Protein 8W8J (pdb70)

Solvent-accessible surface area: 45803 Å² total; per-residue (Å²): 129,60,48,83,0,16,15,20,33,9,13,27,118,88,41,58,119,90,101,6,103,25,52,1,12,71,17,0,20,121,5,3,0,0,13,129,21,12,40,5,0,34,3,14,1,2,0,0,4,52,0,0,68,46,0,12,66,14,0,64,79,20,0,76,84,47,45,5,10,22,0,25,5,4,23,2,0,14,3,79,12,0,109,72,23,24,41,26,106,138,54,20,78,62,5,3,82,13,116,10,75,91,125,130,72,9,0,11,0,0,12,0,15,0,2,0,0,18,4,0,76,66,20,6,123,35,80,74,20,23,72,4,10,0,0,0,15,17,50,0,1,66,2,21,91,145,30,63,48,1,15,18,69,8,5,31,39,9,25,0,5,0,2,0,0,0,50,48,83,110,20,0,67,135,27,3,59,25,2,69,108,5,0,30,124,0,0,68,103,0,46,10,74,29,98,30,2,48,1,32,63,54,66,115,45,59,67,10,0,26,12,0,0,0,37,12,152,56,0,80,49,47,0,0,27,10,87,65,27,150,31,15,0,7,32,80,34,0,67,1,34,30,134,71,121,67,89,39,94,46,114,84,124,62,53,83,37,98,1,82,135,10,109,85,29,64,34,4,32,103,53,71,150,26,76,64,77,65,0,9,63,20,50,6,0,52,6,61,129,172,81,46,25,3,0,0,0,0,27,5,55,6,104,20,4,95,53,18,0,12,33,7,114,85,4,23,81,113,32,67,89,13,54,96,75,69,10,88,93,40,18,61,0,0,57,23,2,13,0,12,6,118,27,89,33,50,17,1,0,1,78,2,0,7,42,12,10,13,0,1,1,3,2,14,74,57,51,64,10,22,33,1,0,5,9,112,110,39,20,104,53,35,100,57,15,22,0,3,23,3,48,99,33,1,39,2,29,78,74,120,28,62,1,50,44,66,103,0,10,40,2,3,35,0,63,27,22,27,41,111,22,0,117,50,1,103,0,60,6,103,20,127,154,46,52,106,34,58,0,27,0,0,9,3,17,1,16,0,4,78,0,0,0,0,0,0,11,43,35,75,46,118,106,3,0,23,9,14,111,35,0,5,0,0,50,0,0,0,0,0,47,67,34,140,47,151,54,0,89,130,25,0,30,153,9,11,61,81,0,63,93,52,58,28,54,0,0,0,1,29,46,65,191,106,26,50,64,48,76,12,46,60,15,4,21,22,4,3,6,34,22,26,0,5,0,28,75,68,13,43,92,122,32,26,9,61,3,20,5,8,164,51,119,70,48,76,92,0,58,74,81,101,11,52,84,43,0,71,115,72,44,126,109,53,78,1,17,18,19,17,11,31,144,118,108,82,7,100,26,53,0,5,60,3,0,33,112,0,0,0,3,79,104,20,15,40,4,0,30,4,13,1,2,0,0,3,52,1,0,69,47,0,11,65,15,0,62,79,20,0,75,70,48,45,5,9,24,0,24,5,4,22,2,0,13,2,80,13,0,102,72,27,36,44,25,148,102,52,18,76,56,4,4,84,13,117,10,75,92,119,133,68,8,0,12,0,0,11,0,14,0,3,0,0,20,4,0,78,38,1,3,93,34,69,98,15,23,71,4,10,0,0,0,14,15,52,1,2,63,2,21,90,142,32,63,47,2,15,18,68,7,6,31,36,10,26,0,5,0,2,0,0,0,49,48,90,96,24,0,63,127,28,2,57,26,2,66,102,4,0,31,116,0,0,68,103,0,46,10,72,29,87,30,1,43,1,37,55,49,60,115,40,56,64,12,2,26,12,0,0,0,24,12,160,58,10,98,56,60,0,0,22,9,96,80,30,148,38,16,0,9,36,77,30,0,65,2,33,34,146,90,117,70,85,40,95,47,116,70,114,61,110,90,35,100,1,84,135,8,107,86,25,62,32,4,34,101,52,67,149,35,76,62,82,66,0,12,63,19,47,5,0,53,7,60,132,174,82,48,24,4,0,0,0,0,38,4,55,9,67,23,4,93,46,18,0,10,27,9,117,86,3,24,81,112,32,68,91,12,55,95,76,70,10,90,90,42,19,59,0,0,60,24,1,14,0,12,7,116,28,88,30,52,19,0,0,1,78,8,0,9,46,11,9,20,0,3,1,4,2,6,85,55,51,64,10,30,14,1,0,5,7,94,111,39,18,111,60,30,103,57,12,20,0,4,38,4,52,101,36,1,39,2,27,60,72,101,29,63,1,47,46,82,48,0,13,41,3,3,36,0,73,43,36,28,36,66,26,0,109,50,1,101,0,55,5,104,22,126,151,44,50,100,38,58,0,30,0,0,9,2,16,0,14,0,4,78,0,0,0,0,0,0,11,41,38,76,37,155,90,4,0,39,24,17,107,30,0,4,0,0,49,2,0,0,0,0,44,70,31,110,50,101,51,2,66,106,22,0,40,119,25,17,58,65,4,65,89,46,59,27,56,1,0,0,0,30,45,66,99,101,27,51,61,46,73,7,49,59,19,3,21,15,0,2,6,32,30,27,11,6,0,35,65,67,9,50,97,128,33,32,9,65,24,17,6,10,129,62,125,71,50,88,100,7,80,42,74,50,12,82,73,75,11,53,115,34,42,77,152

Secondary structure (DSSP, 8-state):
---BHHHHS----S--GGG--SHHHHHHHHTTSEEEEETTEEEE-HHHHHHHHHHHHHHHHHHHHTT-EE-B--SEEEHHHHHHHTHHHHT-TTSEEEE-TTS-EEEE-S--HHHHHHHHHHH---GGG-SEEEEEEEEEE---SS-BTGGGB-SEEEEEEEEEEESSHHHHHHHHHHHHHHHHHHHHHTT--EEEEE---SSSS---EEEEEEE-TT-SEEEEEESSSS-EEETTTPPP--S-SSPPPP-S--EEEE-TT--SHHHHHHHHT--GGGBEEEEEEEBSSTT-EEEEEEETTS-B-HHHHHHSTTB-SS--BPPHHHHHHHHSS-TTS--STT-SSEEEEEHHHHT--SEEEE-SSTTEEEEEE-BTTTB---EEE--BPP-TTPBPTTSSSBEEEEEEEEEEEEEEEETHHHHHTT-EEE-TTS-EEEPEEEEEEEEHHHHHHHHHHHSEETTEE---TTT-S-SEEEEETTTTSHHHHHHHHHHHHHHHHTT--EEE----TTS-HHHHHHHHHHHT-SEEEEE-HHHHHTTEEEEEETT-SS-EEEEGGGHHHHHHHHT-/--BHHHH-----TT--SHHHHHHHHTTSEEEEETTEEEE-HHHHHHHHHHHHHHHHHHHHTT-EE-B--SEEEHHHHHHHTHHHHT-TTSEEEE-TTS-EEEE-S--HHHHHHHHHHH---GGG-SEEEEEEEEEE---SS-BTGGGB-SEEEEEEEEEEESSHHHHHHHHHHHHHHHHHHHHHTT--EEEEE---SSSS---EEEEEEE-TT-SEEEEEESSSS-EEETTT-----S-SSPPPP-S--EEEE-TT--SHHHHHHHHT--GGGBEEEEEEEBSSTT-EEEEEEETTS-B-HHHHHHSTTB-SS--BPPHHHHHHHHSS-TTS--STT--SEEEEETTGGG--SEEEE-SSTTEEEEEE-BTTTB---EEE--BPP-TTPBPTTSSSBEEEEEEEEEEEEEEEETHHHHHHT-EEE-TTS-EEEPEEEEEEEEHHHHHHHHHHHSEETTEE---TTT-S-SEEEEESSTTSHHHHHHHHHHHHHHHHTT--EEE----TTS-HHHHHHHHHHTT-SEEEEE-HHHHHTTEEEEEETT-SS-EEEETTTHHHHHHHHT--

InterPro domains:
  IPR002314 Aminoacyl-tRNA synthetase, class II (G/ P/ S/T) [PF00587] (96-457)
  IPR002316 Proline-tRNA ligase, class IIa [PR01046] (68-86)
  IPR002316 Proline-tRNA ligase, class IIa [PR01046] (104-115)
  IPR002316 Proline-tRNA ligase, class IIa [PR01046] (134-142)
  IPR002316 Proline-tRNA ligase, class IIa [PR01046] (144-155)
  IPR004154 Anticodon-binding [PF03129] (473-567)
  IPR004500 Prolyl-tRNA synthetase, class IIa, bacterial-type [TIGR00409] (1-567)
  IPR006195 Aminoacyl-tRNA synthetase, class II [PS50862] (33-466)
  IPR007214 YbaK/aminoacyl-tRNA synthetase-associated domain [PF04073] (257-374)
  IPR023717 Prolyl-tRNA synthetase, class IIa, type 1 [MF_01569] (1-570)
  IPR023717 Prolyl-tRNA synthetase, class IIa, type 1 [NF006625] (1-565)
  IPR023717 Prolyl-tRNA synthetase, class IIa, type 1 [PIRSF001535] (1-569)
  IPR033730 Prokaryote proline-tRNA ligase core domain [cd00779] (17-456)
  IPR036621 Anticodon-binding domain superfamily [G3DSA:3.40.50.800] (466-565)
  IPR036754 YbaK/aminoacyl-tRNA synthetase-associated domain superfamily [G3DSA:3.90.960.10] (244-384)
  IPR036754 YbaK/aminoacyl-tRNA synthetase-associated domain superfamily [SSF55826] (218-388)
  IPR044140 Proline--tRNA ligase, anticodon binding domain [cd00861] (471-566)
  IPR045864 Class II Aminoacyl-tRNA synthetase/Biotinyl protein ligase (BPL) and lipoyl protein ligase (LPL) [G3DSA:3.30.930.10] (3-243)
  IPR045864 Class II Aminoacyl-tRNA synthetase/Biotinyl protein ligase (BPL) and lipoyl protein ligase (LPL) [G3DSA:3.30.930.10] (385-465)
  IPR045864 Class II Aminoacyl-tRNA synthetase/Biotinyl protein ligase (BPL) and lipoyl protein ligase (LPL) [SSF55681] (10-476)

Structure (mmCIF, N/CA/C/O backbone):
data_8W8J
#
_entry.id   8W8J
#
_cell.length_a   74.668
_cell.length_b   102.380
_cell.length_c   193.477
_cell.angle_alpha   90.000
_cell.angle_beta   90.000
_cell.angle_gamma   90.000
#
_symmetry.space_group_name_H-M   'P 21 21 21'
#
loop_
_entity.id
_entity.type
_entity.pdbx_description
1 polymer 'Proline--tRNA ligase'
2 non-polymer (2~{S})-~{N}-[3-(4-azanyl-5-fluoranyl-quinazolin-7-yl)phenyl]sulfonylpyrrolidine-2-carboxamide
3 non-polymer 1,2-ETHANEDIOL
4 water water
#
loop_
_atom_site.group_PDB
_atom_site.id
_atom_site.type_symbol
_atom_site.label_atom_id
_atom_site.label_alt_id
_atom_site.label_comp_id
_atom_site.label_asym_id
_atom_site.label_entity_id
_atom_site.label_seq_id
_atom_site.pdbx_PDB_ins_code
_atom_site.Cartn_x
_atom_site.Cartn_y
_atom_site.Cartn_z
_atom_site.occupancy
_atom_site.B_iso_or_equiv
_atom_site.auth_seq_id
_atom_site.auth_comp_id
_atom_site.auth_asym_id
_atom_site.auth_atom_id
_atom_site.pdbx_PDB_model_num
ATOM 1 N N . HIS A 1 7 ? -14.667 -24.454 -7.118 1.000 47.740 -1 HIS A N 1
ATOM 2 C CA . HIS A 1 7 ? -15.084 -23.254 -7.895 1.000 47.122 -1 HIS A CA 1
ATOM 3 C C . HIS A 1 7 ? -13.905 -22.284 -8.022 1.000 41.025 -1 HIS A C 1
ATOM 4 O O . HIS A 1 7 ? -13.903 -21.223 -7.405 1.000 48.089 -1 HIS A O 1
ATOM 6 N N . HIS A 1 8 ? -12.897 -22.643 -8.823 1.000 34.406 0 HIS A N 1
ATOM 7 C CA . HIS A 1 8 ? -11.816 -21.714 -9.116 1.000 29.211 0 HIS A CA 1
ATOM 8 C C . HIS A 1 8 ? -11.997 -21.128 -10.512 1.000 27.022 0 HIS A C 1
ATOM 9 O O . HIS A 1 8 ? -12.353 -21.833 -11.446 1.000 27.277 0 HIS A O 1
ATOM 16 N N . MET A 1 9 ? -11.663 -19.850 -10.652 1.000 23.808 1 MET A N 1
ATOM 17 C CA . MET A 1 9 ? -11.529 -19.249 -11.965 1.000 24.390 1 MET A CA 1
ATOM 18 C C . MET A 1 9 ? -10.155 -19.601 -12.524 1.000 23.134 1 MET A C 1
ATOM 19 O O . MET A 1 9 ? -9.136 -19.280 -11.912 1.000 23.413 1 MET A O 1
ATOM 24 N N . ARG A 1 10 ? -10.156 -20.330 -13.644 1.000 23.039 2 ARG A N 1
ATOM 25 C CA . ARG A 1 10 ? -8.978 -21.017 -14.155 1.000 25.062 2 ARG A CA 1
ATOM 26 C C . ARG A 1 10 ? -8.632 -20.546 -15.567 1.000 24.623 2 ARG A C 1
ATOM 27 O O . ARG A 1 10 ? -9.517 -20.358 -16.396 1.000 23.530 2 ARG A O 1
ATOM 35 N N . THR A 1 11 ? -7.328 -20.439 -15.845 1.000 22.504 3 THR A N 1
ATOM 36 C CA . THR A 1 11 ? -6.845 -20.032 -17.155 1.000 22.859 3 THR A CA 1
ATOM 37 C C . THR A 1 11 ? -7.250 -21.026 -18.238 1.000 23.110 3 THR A C 1
ATOM 38 O O . THR A 1 11 ? -7.449 -20.618 -19.378 1.000 23.404 3 THR A O 1
ATOM 42 N N . SER A 1 12 ? -7.366 -22.317 -17.908 1.000 23.354 4 SER A N 1
ATOM 43 C CA . SER A 1 12 ? -7.717 -23.311 -18.919 1.000 24.562 4 SER A CA 1
ATOM 44 C C . SER A 1 12 ? -9.104 -23.013 -19.502 1.000 25.429 4 SER A C 1
ATOM 45 O O . SER A 1 12 ? -9.390 -23.398 -20.634 1.000 26.715 4 SER A O 1
ATOM 48 N N . GLN A 1 13 ? -9.944 -22.329 -18.714 1.000 23.318 5 GLN A N 1
ATOM 49 C CA . GLN A 1 13 ? -11.303 -21.953 -19.085 1.000 22.333 5 GLN A CA 1
ATOM 50 C C . GLN A 1 13 ? -11.350 -20.542 -19.669 1.000 24.412 5 GLN A C 1
ATOM 51 O O . GLN A 1 13 ? -11.995 -20.330 -20.700 1.000 24.482 5 GLN A O 1
ATOM 57 N N . TYR A 1 14 ? -10.653 -19.591 -19.027 1.000 21.446 6 TYR A N 1
ATOM 58 C CA . TYR A 1 14 ? -10.759 -18.181 -19.373 1.000 22.114 6 TYR A CA 1
ATOM 59 C C . TYR A 1 14 ? -9.885 -17.792 -20.570 1.000 23.271 6 TYR A C 1
ATOM 60 O O . TYR A 1 14 ? -10.225 -16.835 -21.256 1.000 22.011 6 TYR A O 1
ATOM 69 N N . LEU A 1 15 ? -8.725 -18.443 -20.764 1.000 22.633 7 LEU A N 1
ATOM 70 C CA . LEU A 1 15 ? -7.795 -18.073 -21.821 1.000 26.631 7 LEU A CA 1
ATOM 71 C C . LEU A 1 15 ? -8.028 -19.017 -23.001 1.000 29.497 7 LEU A C 1
ATOM 72 O O . LEU A 1 15 ? -7.365 -20.037 -23.143 1.000 40.181 7 LEU A O 1
ATOM 77 N N . LEU A 1 16 ? -8.993 -18.656 -23.818 1.000 29.571 8 LEU A N 1
ATOM 78 C CA . LEU A 1 16 ? -9.407 -19.412 -24.989 1.000 31.322 8 LEU A CA 1
ATOM 79 C C . LEU A 1 16 ? -8.412 -19.184 -26.125 1.000 34.256 8 LEU A C 1
ATOM 80 O O . LEU A 1 16 ? -7.544 -18.317 -26.020 1.000 41.219 8 LEU A O 1
ATOM 85 N N . SER A 1 17 ? -8.598 -19.922 -27.226 1.000 31.650 9 SER A N 1
ATOM 86 C CA . SER A 1 17 ? -7.788 -19.759 -28.417 1.000 34.656 9 SER A CA 1
ATOM 87 C C . SER A 1 17 ? -8.139 -18.437 -29.100 1.000 39.522 9 SER A C 1
ATOM 88 O O . SER A 1 17 ? -9.319 -18.093 -29.218 1.000 40.893 9 SER A O 1
ATOM 91 N N . THR A 1 18 ? -7.087 -17.722 -29.529 1.000 42.247 10 THR A N 1
ATOM 92 C CA . THR A 1 18 ? -7.196 -16.440 -30.211 1.000 45.506 10 THR A CA 1
ATOM 93 C C . THR A 1 18 ? -6.746 -16.598 -31.671 1.000 49.204 10 THR A C 1
ATOM 94 O O . THR A 1 18 ? -6.291 -15.628 -32.286 1.000 51.153 10 THR A O 1
ATOM 98 N N . LEU A 1 19 ? -6.873 -17.819 -32.217 1.000 42.447 11 LEU A N 1
ATOM 99 C CA . LEU A 1 19 ? -6.460 -18.110 -33.588 1.000 46.675 11 LEU A CA 1
ATOM 100 C C . LEU A 1 19 ? -7.619 -17.921 -34.578 1.000 45.057 11 LEU A C 1
ATOM 101 O O . LEU A 1 19 ? -8.773 -17.722 -34.190 1.000 40.570 11 LEU A O 1
ATOM 106 N N . LYS A 1 20 ? -7.280 -17.957 -35.877 1.000 44.242 12 LYS A N 1
ATOM 107 C CA . LYS A 1 20 ? -8.188 -17.597 -36.960 1.000 45.838 12 LYS A CA 1
ATOM 108 C C . LYS A 1 20 ? -8.558 -16.116 -36.835 1.000 49.072 12 LYS A C 1
ATOM 109 O O . LYS A 1 20 ? -9.675 -15.708 -37.173 1.000 50.107 12 LYS A O 1
ATOM 111 N N . GLU A 1 21 ? -7.610 -15.323 -36.313 1.000 45.461 13 GLU A N 1
ATOM 112 C CA . GLU A 1 21 ? -7.718 -13.872 -36.265 1.000 42.501 13 GLU A CA 1
ATOM 113 C C . GLU A 1 21 ? -6.621 -13.319 -37.173 1.000 44.305 13 GLU A C 1
ATOM 114 O O . GLU A 1 21 ? -5.439 -13.448 -36.859 1.000 48.637 13 GLU A O 1
ATOM 120 N N . THR A 1 22 ? -7.016 -12.751 -38.324 1.000 44.816 14 THR A N 1
ATOM 121 C CA . THR A 1 22 ? -6.068 -12.197 -39.283 1.000 42.265 14 THR A CA 1
ATOM 122 C C . THR A 1 22 ? -5.520 -10.871 -38.739 1.000 39.834 14 THR A C 1
ATOM 123 O O . THR A 1 22 ? -6.269 -9.924 -38.486 1.000 39.418 14 THR A O 1
ATOM 125 N N . PRO A 1 23 ? -4.202 -10.765 -38.480 1.000 38.256 15 PRO A N 1
ATOM 126 C CA . PRO A 1 23 ? -3.637 -9.565 -37.864 1.000 42.220 15 PRO A CA 1
ATOM 127 C C . PRO A 1 23 ? -3.749 -8.279 -38.669 1.000 41.436 15 PRO A C 1
ATOM 128 O O . PRO A 1 23 ? -3.744 -7.216 -38.062 1.000 40.449 15 PRO A O 1
ATOM 132 N N . ALA A 1 24 ? -3.861 -8.401 -40.004 1.000 41.234 16 ALA A N 1
ATOM 133 C CA . ALA A 1 24 ? -4.201 -7.284 -40.885 1.000 42.700 16 ALA A CA 1
ATOM 134 C C . ALA A 1 24 ? -5.531 -6.636 -40.490 1.000 42.075 16 ALA A C 1
ATOM 135 O O . ALA A 1 24 ? -5.758 -5.458 -40.805 1.000 32.732 16 ALA A O 1
ATOM 137 N N . ASP A 1 25 ? -6.389 -7.406 -39.792 1.000 40.404 17 ASP A N 1
ATOM 138 C CA . ASP A 1 25 ? -7.750 -6.963 -39.505 1.000 44.709 17 ASP A CA 1
ATOM 139 C C . ASP A 1 25 ? -7.794 -5.989 -38.325 1.000 40.522 17 ASP A C 1
ATOM 140 O O . ASP A 1 25 ? -8.736 -5.200 -38.241 1.000 46.143 17 ASP A O 1
ATOM 145 N N . ALA A 1 26 ? -6.795 -6.030 -37.425 1.000 39.004 18 ALA A N 1
ATOM 146 C CA . ALA A 1 26 ? -6.744 -5.103 -36.296 1.000 33.761 18 ALA A CA 1
ATOM 147 C C . ALA A 1 26 ? -5.581 -4.123 -36.455 1.000 34.671 18 ALA A C 1
ATOM 148 O O . ALA A 1 26 ? -4.428 -4.557 -36.499 1.000 35.908 18 ALA A O 1
ATOM 150 N N . VAL A 1 27 ? -5.877 -2.811 -36.481 1.000 29.960 19 VAL A N 1
ATOM 151 C CA . VAL A 1 27 ? -4.867 -1.803 -36.760 1.000 31.610 19 VAL A CA 1
ATOM 152 C C . VAL A 1 27 ? -4.705 -0.781 -35.629 1.000 30.594 19 VAL A C 1
ATOM 153 O O . VAL A 1 27 ? -3.720 -0.051 -35.642 1.000 33.791 19 VAL A O 1
ATOM 157 N N . VAL A 1 28 ? -5.648 -0.668 -34.679 1.000 27.548 20 VAL A N 1
ATOM 158 C CA . VAL A 1 28 ? -5.426 0.175 -33.506 1.000 24.926 20 VAL A CA 1
ATOM 159 C C . VAL A 1 28 ? -5.114 -0.729 -32.307 1.000 22.478 20 VAL A C 1
ATOM 160 O O . VAL A 1 28 ? -5.501 -1.890 -32.283 1.000 21.526 20 VAL A O 1
ATOM 164 N N . ILE A 1 29 ? -4.387 -0.197 -31.319 1.000 23.880 21 ILE A N 1
ATOM 165 C CA . ILE A 1 29 ? -3.782 -1.033 -30.290 1.000 23.094 21 ILE A CA 1
ATOM 166 C C . ILE A 1 29 ? -4.861 -1.679 -29.417 1.000 20.350 21 ILE A C 1
ATOM 167 O O . ILE A 1 29 ? -4.693 -2.824 -29.004 1.000 20.977 21 ILE A O 1
ATOM 172 N N . SER A 1 30 ? -5.952 -0.955 -29.122 1.000 20.649 22 SER A N 1
ATOM 173 C CA . SER A 1 30 ? -7.006 -1.496 -28.273 1.000 20.684 22 SER A CA 1
ATOM 174 C C . SER A 1 30 ? -7.643 -2.700 -28.942 1.000 21.166 22 SER A C 1
ATOM 175 O O . SER A 1 30 ? -7.955 -3.675 -28.275 1.000 18.978 22 SER A O 1
ATOM 178 N N . HIS A 1 31 ? -7.812 -2.637 -30.272 1.000 21.244 23 HIS A N 1
ATOM 179 C CA . HIS A 1 31 ? -8.409 -3.738 -31.016 1.000 21.605 23 HIS A CA 1
ATOM 180 C C . HIS A 1 31 ? -7.477 -4.944 -30.984 1.000 21.435 23 HIS A C 1
ATOM 181 O O . HIS A 1 31 ? -7.884 -6.059 -30.659 1.000 20.871 23 HIS A O 1
ATOM 188 N N . GLN A 1 32 ? -6.201 -4.703 -31.301 1.000 21.843 24 GLN A N 1
ATOM 189 C CA . GLN A 1 32 ? -5.196 -5.757 -31.276 1.000 22.022 24 GLN A CA 1
ATOM 190 C C . GLN A 1 32 ? -5.156 -6.445 -29.911 1.000 19.176 24 GLN A C 1
ATOM 191 O O . GLN A 1 32 ? -5.166 -7.673 -29.831 1.000 20.004 24 GLN A O 1
ATOM 197 N N . LEU A 1 33 ? -5.127 -5.655 -28.837 1.000 20.160 25 LEU A N 1
ATOM 198 C CA . LEU A 1 33 ? -4.958 -6.218 -27.501 1.000 20.256 25 LEU A CA 1
ATOM 199 C C . LEU A 1 33 ? -6.239 -6.860 -26.976 1.000 19.752 25 LEU A C 1
ATOM 200 O O . LEU A 1 33 ? -6.158 -7.876 -26.279 1.000 21.360 25 LEU A O 1
ATOM 205 N N . LEU A 1 34 ? -7.417 -6.301 -27.296 1.000 20.762 26 LEU A N 1
ATOM 206 C CA . LEU A 1 34 ? -8.664 -6.944 -26.902 1.000 20.255 26 LEU A CA 1
ATOM 207 C C . LEU A 1 34 ? -8.786 -8.316 -27.572 1.000 19.048 26 LEU A C 1
ATOM 208 O O . LEU A 1 34 ? -9.315 -9.256 -26.975 1.000 19.939 26 LEU A O 1
ATOM 213 N N . LEU A 1 35 ? -8.300 -8.457 -28.815 1.000 20.228 27 LEU A N 1
ATOM 214 C CA . LEU A 1 35 ? -8.300 -9.770 -29.451 1.000 20.413 27 LEU A CA 1
ATOM 215 C C . LEU A 1 35 ? -7.267 -10.692 -28.789 1.000 21.134 27 LEU A C 1
ATOM 216 O O . LEU A 1 35 ? -7.580 -11.805 -28.377 1.000 23.047 27 LEU A O 1
ATOM 221 N N A ARG A 1 36 ? -6.035 -10.208 -28.674 0.500 21.616 28 ARG A N 1
ATOM 222 N N B ARG A 1 36 ? -6.021 -10.214 -28.697 0.500 22.781 28 ARG A N 1
ATOM 223 C CA A ARG A 1 36 ? -4.937 -11.052 -28.238 0.500 22.178 28 ARG A CA 1
ATOM 224 C CA B ARG A 1 36 ? -4.896 -11.013 -28.223 0.500 24.257 28 ARG A CA 1
ATOM 225 C C A ARG A 1 36 ? -5.112 -11.476 -26.777 0.500 22.058 28 ARG A C 1
ATOM 226 C C B ARG A 1 36 ? -5.112 -11.472 -26.779 0.500 23.149 28 ARG A C 1
ATOM 227 O O A ARG A 1 36 ? -4.673 -12.558 -26.384 0.500 22.625 28 ARG A O 1
ATOM 228 O O B ARG A 1 36 ? -4.699 -12.569 -26.401 0.500 23.671 28 ARG A O 1
ATOM 243 N N . ALA A 1 37 ? -5.755 -10.625 -25.973 1.000 21.862 29 ALA A N 1
ATOM 244 C CA . ALA A 1 37 ? -5.989 -10.915 -24.568 1.000 22.705 29 ALA A CA 1
ATOM 245 C C . ALA A 1 37 ? -7.235 -11.779 -24.343 1.000 23.241 29 ALA A C 1
ATOM 246 O O . ALA A 1 37 ? -7.600 -12.040 -23.204 1.000 22.801 29 ALA A O 1
ATOM 248 N N . GLY A 1 38 ? -7.913 -12.218 -25.407 1.000 22.049 30 GLY A N 1
ATOM 249 C CA . GLY A 1 38 ? -9.067 -13.089 -25.258 1.000 21.113 30 GLY A CA 1
ATOM 250 C C . GLY A 1 38 ? -10.278 -12.377 -24.657 1.000 20.258 30 GLY A C 1
ATOM 251 O O . GLY A 1 38 ? -11.026 -12.976 -23.888 1.000 21.522 30 GLY A O 1
ATOM 252 N N . MET A 1 39 ? -10.475 -11.104 -25.016 1.000 20.115 31 MET A N 1
ATOM 253 C CA . MET A 1 39 ? -11.554 -10.328 -24.426 1.000 20.497 31 MET A CA 1
ATOM 254 C C . MET A 1 39 ? -12.761 -10.169 -25.356 1.000 19.634 31 MET A C 1
ATOM 255 O O . MET A 1 39 ? -13.877 -10.084 -24.845 1.000 17.992 31 MET A O 1
ATOM 260 N N . ILE A 1 40 ? -12.540 -10.101 -26.682 1.000 19.113 32 ILE A N 1
ATOM 261 C CA . ILE A 1 40 ? -13.616 -9.996 -27.659 1.000 19.045 32 ILE A CA 1
ATOM 262 C C . ILE A 1 40 ? -13.330 -10.952 -28.816 1.000 20.057 32 ILE A C 1
ATOM 263 O O . ILE A 1 40 ? -12.181 -11.310 -29.055 1.000 19.555 32 ILE A O 1
ATOM 268 N N . ARG A 1 41 ? -14.375 -11.305 -29.565 1.000 19.973 33 ARG A N 1
ATOM 269 C CA . ARG A 1 41 ? -14.239 -12.081 -30.796 1.000 21.564 33 ARG A CA 1
ATOM 270 C C . ARG A 1 41 ? -15.265 -11.555 -31.806 1.000 21.822 33 ARG A C 1
ATOM 271 O O . ARG A 1 41 ? -16.431 -11.347 -31.463 1.000 18.925 33 ARG A O 1
ATOM 279 N N . ARG A 1 42 ? -14.819 -11.370 -33.052 1.000 21.211 34 ARG A N 1
ATOM 280 C CA . ARG A 1 42 ? -15.675 -10.856 -34.111 1.000 22.437 34 ARG A CA 1
ATOM 281 C C . ARG A 1 42 ? -16.705 -11.911 -34.504 1.000 22.153 34 ARG A C 1
ATOM 282 O O . ARG A 1 42 ? -16.377 -13.088 -34.626 1.000 21.503 34 ARG A O 1
ATOM 290 N N . LEU A 1 43 ? -17.960 -11.480 -34.666 1.000 19.179 35 LEU A N 1
ATOM 291 C CA . LEU A 1 43 ? -18.988 -12.295 -35.302 1.000 18.705 35 LEU A CA 1
ATOM 292 C C . LEU A 1 43 ? -19.13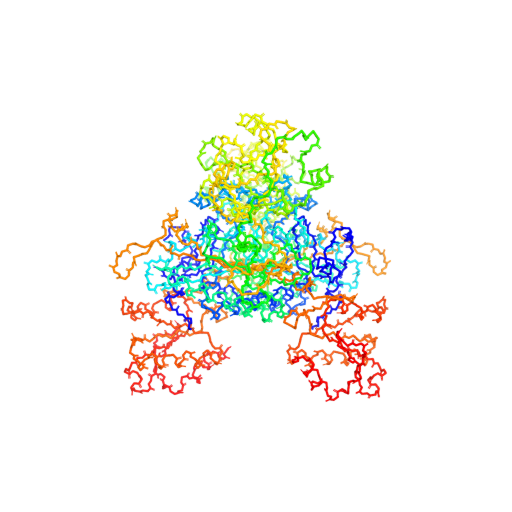5 -11.897 -36.775 1.000 20.887 35 LEU A C 1
ATOM 293 O O . LEU A 1 43 ? -19.165 -12.747 -37.678 1.000 19.802 35 LEU A O 1
ATOM 298 N N . ALA A 1 44 ? -19.194 -10.586 -37.001 1.000 20.235 36 ALA A N 1
ATOM 299 C CA . ALA A 1 44 ? -19.312 -10.026 -38.340 1.000 21.831 36 ALA A CA 1
ATOM 300 C C . ALA A 1 44 ? -18.941 -8.549 -38.261 1.000 20.833 36 ALA A C 1
ATOM 301 O O . ALA A 1 44 ? -18.542 -8.067 -37.200 1.000 20.124 36 ALA A O 1
ATOM 303 N N . SER A 1 45 ? -19.060 -7.829 -39.386 1.000 20.473 37 SER A N 1
ATOM 304 C CA . SER A 1 45 ? -18.660 -6.437 -39.440 1.000 21.421 37 SER A CA 1
ATOM 305 C C . SER A 1 45 ? -19.315 -5.624 -38.318 1.000 19.049 37 SER A C 1
ATOM 306 O O . SER A 1 45 ? -20.539 -5.508 -38.248 1.000 18.968 37 SER A O 1
ATOM 309 N N . GLY A 1 46 ? -18.496 -5.136 -37.389 1.000 18.691 38 GLY A N 1
ATOM 310 C CA . GLY A 1 46 ? -18.957 -4.271 -36.313 1.000 18.493 38 GLY A CA 1
ATOM 311 C C . GLY A 1 46 ? -19.746 -4.995 -35.221 1.000 18.099 38 GLY A C 1
ATOM 312 O O . GLY A 1 46 ? -20.430 -4.349 -34.417 1.000 17.088 38 GLY A O 1
ATOM 313 N N . LEU A 1 47 ? -19.706 -6.335 -35.229 1.000 18.755 39 LEU A N 1
ATOM 314 C CA . LEU A 1 47 ? -20.431 -7.134 -34.249 1.000 18.068 39 LEU A CA 1
ATOM 315 C C . LEU A 1 47 ? -19.443 -8.037 -33.512 1.000 17.360 39 LEU A C 1
ATOM 316 O O . LEU A 1 47 ? -18.807 -8.893 -34.121 1.000 16.905 39 LEU A O 1
ATOM 321 N N . TYR A 1 48 ? -19.324 -7.835 -32.195 1.000 16.748 40 TYR A N 1
ATOM 322 C CA . TYR A 1 48 ? -18.337 -8.546 -31.399 1.000 17.618 40 TYR A CA 1
ATOM 323 C C . TYR A 1 48 ? -19.003 -9.189 -30.192 1.000 16.466 40 TYR A C 1
ATOM 324 O O . TYR A 1 48 ? -19.843 -8.569 -29.555 1.000 17.553 40 TYR A O 1
ATOM 333 N N . THR A 1 49 ? -18.567 -10.411 -29.888 1.000 16.368 41 THR A N 1
ATOM 334 C CA . THR A 1 49 ? -18.856 -11.074 -28.633 1.000 16.239 41 THR A CA 1
ATOM 335 C C . THR A 1 49 ? -17.858 -10.641 -27.559 1.000 17.048 41 THR A C 1
ATOM 336 O O . THR A 1 49 ? -16.654 -10.584 -27.803 1.000 17.876 41 THR A O 1
ATOM 340 N N . TRP A 1 50 ? -18.381 -10.379 -26.359 1.000 16.728 42 TRP A N 1
ATOM 341 C CA . TRP A 1 50 ? -17.589 -10.245 -25.153 1.000 17.148 42 TRP A CA 1
ATOM 342 C C . TRP A 1 50 ? -17.283 -11.647 -24.638 1.000 16.556 42 TRP A C 1
ATOM 343 O O . TRP A 1 50 ? -18.185 -12.364 -24.222 1.000 18.844 42 TRP A O 1
ATOM 354 N N . LEU A 1 51 ? -16.018 -12.028 -24.715 1.000 17.241 43 LEU A N 1
ATOM 355 C CA . LEU A 1 51 ? -15.541 -13.276 -24.143 1.000 17.911 43 LEU A CA 1
ATOM 356 C C . LEU A 1 51 ? -15.488 -13.141 -22.622 1.000 17.469 43 LEU A C 1
ATOM 357 O O . LEU A 1 51 ? -15.594 -12.038 -22.080 1.000 17.380 43 LEU A O 1
ATOM 362 N N . PRO A 1 52 ? -15.365 -14.251 -21.867 1.000 17.716 44 PRO A N 1
ATOM 363 C CA . PRO A 1 52 ? -15.471 -14.183 -20.410 1.000 18.590 44 PRO A CA 1
ATOM 364 C C . PRO A 1 52 ? -14.594 -13.119 -19.745 1.000 18.531 44 PRO A C 1
ATOM 365 O O . PRO A 1 52 ? -15.047 -12.407 -18.858 1.000 19.197 44 PRO A O 1
ATOM 369 N N . MET A 1 53 ? -13.339 -12.998 -20.187 1.000 19.321 45 MET A N 1
ATOM 370 C CA . MET A 1 53 ? -12.418 -12.030 -19.610 1.000 21.113 45 MET A CA 1
ATOM 371 C C . MET A 1 53 ? -12.866 -10.600 -19.906 1.000 20.710 45 MET A C 1
ATOM 372 O O . MET A 1 53 ? -12.784 -9.719 -19.058 1.000 21.242 45 MET A O 1
ATOM 377 N N . GLY A 1 54 ? -13.316 -10.345 -21.136 1.000 19.842 46 GLY A N 1
ATOM 378 C CA . GLY A 1 54 ? -13.712 -9.003 -21.519 1.000 18.563 46 GLY A CA 1
ATOM 379 C C . GLY A 1 54 ? -14.995 -8.563 -20.824 1.000 17.983 46 GLY A C 1
ATOM 380 O O . GLY A 1 54 ? -15.148 -7.395 -20.450 1.000 17.032 46 GLY A O 1
ATOM 381 N N . LEU A 1 55 ? -15.919 -9.506 -20.637 1.000 18.815 47 LEU A N 1
ATOM 382 C CA . LEU A 1 55 ? -17.189 -9.166 -20.016 1.000 20.192 47 LEU A CA 1
ATOM 383 C C . LEU A 1 55 ? -16.961 -8.675 -18.587 1.000 19.535 47 LEU A C 1
ATOM 384 O O . LEU A 1 55 ? -17.616 -7.743 -18.127 1.000 19.709 47 LEU A O 1
ATOM 389 N N . ARG A 1 56 ? -16.003 -9.297 -17.888 1.000 19.308 48 ARG A N 1
ATOM 390 C CA . ARG A 1 56 ? -15.633 -8.860 -16.551 1.000 19.518 48 ARG A CA 1
ATOM 391 C C . ARG A 1 56 ? -15.306 -7.370 -16.526 1.000 20.427 48 ARG A C 1
ATOM 392 O O . ARG A 1 56 ? -15.762 -6.681 -15.607 1.000 21.480 48 ARG A O 1
ATOM 400 N N . VAL A 1 57 ? -14.582 -6.870 -17.550 1.000 18.843 49 VAL A N 1
ATOM 401 C CA . VAL A 1 57 ? -14.194 -5.468 -17.615 1.000 19.064 49 VAL A CA 1
ATOM 402 C C . VAL A 1 57 ? -15.420 -4.603 -17.914 1.000 19.816 49 VAL A C 1
ATOM 403 O O . VAL A 1 57 ? -15.633 -3.599 -17.240 1.000 19.932 49 VAL A O 1
ATOM 407 N N . LEU A 1 58 ? -16.237 -5.010 -18.899 1.000 19.434 50 LEU A N 1
ATOM 408 C CA . LEU A 1 58 ? -17.448 -4.279 -19.246 1.000 18.781 50 LEU A CA 1
ATOM 409 C C . LEU A 1 58 ? -18.335 -4.071 -18.015 1.000 19.167 50 LEU A C 1
ATOM 410 O O . LEU A 1 58 ? -18.822 -2.961 -17.789 1.000 19.320 50 LEU A O 1
ATOM 415 N N . ARG A 1 59 ? -18.544 -5.125 -17.208 1.000 18.631 51 ARG A N 1
ATOM 416 C CA . ARG A 1 59 ? -19.409 -5.030 -16.039 1.000 21.040 51 ARG A CA 1
ATOM 417 C C . ARG A 1 59 ? -18.873 -4.040 -15.001 1.000 20.286 51 ARG A C 1
ATOM 418 O O . ARG A 1 59 ? -19.659 -3.412 -14.296 1.000 20.799 51 ARG A O 1
ATOM 426 N N . LYS A 1 60 ? -17.551 -3.880 -14.905 1.000 21.886 52 LYS A N 1
ATOM 427 C CA . LYS A 1 60 ? -16.976 -2.934 -13.955 1.000 22.615 52 LYS A CA 1
ATOM 428 C C . LYS A 1 60 ? -17.263 -1.499 -14.385 1.000 21.731 52 LYS A C 1
ATOM 429 O O . LYS A 1 60 ? -17.559 -0.653 -13.538 1.000 20.449 52 LYS A O 1
ATOM 435 N N . VAL A 1 61 ? -17.223 -1.245 -15.702 1.000 19.756 53 VAL A N 1
ATOM 436 C CA . VAL A 1 61 ? -17.593 0.050 -16.249 1.000 20.218 53 VAL A CA 1
ATOM 437 C C . VAL A 1 61 ? -19.066 0.310 -15.954 1.000 20.572 53 VAL A C 1
ATOM 438 O O . VAL A 1 61 ? -19.417 1.379 -15.430 1.000 20.008 53 VAL A O 1
ATOM 442 N N . GLU A 1 62 ? -19.922 -0.678 -16.264 1.000 19.153 54 GLU A N 1
ATOM 443 C CA . GLU A 1 62 ? -21.359 -0.514 -16.082 1.000 20.452 54 GLU A CA 1
ATOM 444 C C . GLU A 1 62 ? -21.679 -0.213 -14.614 1.000 20.123 54 GLU A C 1
ATOM 445 O O . GLU A 1 62 ? -22.549 0.613 -14.318 1.000 20.995 54 GLU A O 1
ATOM 451 N N . THR A 1 63 ? -21.000 -0.900 -13.686 1.000 20.504 55 THR A N 1
ATOM 452 C CA . THR A 1 63 ? -21.309 -0.731 -12.272 1.000 22.156 55 THR A CA 1
ATOM 453 C C . THR A 1 63 ? -21.045 0.707 -11.816 1.000 22.285 55 THR A C 1
ATOM 454 O O . THR A 1 63 ? -21.871 1.313 -11.137 1.000 22.442 55 THR A O 1
ATOM 458 N N . ILE A 1 64 ? -19.879 1.234 -12.189 1.000 21.622 56 ILE A N 1
ATOM 459 C CA . ILE A 1 64 ? -19.491 2.588 -11.837 1.000 22.119 56 ILE A CA 1
ATOM 460 C C . ILE A 1 64 ? -20.456 3.587 -12.474 1.000 20.364 56 ILE A C 1
ATOM 461 O O . ILE A 1 64 ? -20.914 4.511 -11.809 1.000 19.502 56 ILE A O 1
ATOM 466 N N . VAL A 1 65 ? -20.827 3.376 -13.745 1.000 19.792 57 VAL A N 1
ATOM 467 C CA . VAL A 1 65 ? -21.767 4.266 -14.402 1.000 19.745 57 VAL A CA 1
ATOM 468 C C . VAL A 1 65 ? -23.109 4.262 -13.672 1.000 19.504 57 VAL A C 1
ATOM 469 O O . VAL A 1 65 ? -23.681 5.327 -13.426 1.000 19.672 57 VAL A O 1
ATOM 473 N N . ARG A 1 66 ? -23.613 3.074 -13.323 1.000 19.888 58 ARG A N 1
ATOM 474 C CA . ARG A 1 66 ? -24.907 2.948 -12.654 1.000 21.455 58 ARG A CA 1
ATOM 475 C C . ARG A 1 66 ? -24.852 3.633 -11.284 1.000 20.729 58 ARG A C 1
ATOM 476 O O . ARG A 1 66 ? -25.768 4.360 -10.906 1.000 21.362 58 ARG A O 1
ATOM 484 N N . GLU A 1 67 ? -23.757 3.416 -10.554 1.000 21.533 59 GLU A N 1
ATOM 485 C CA . GLU A 1 67 ? -23.618 4.000 -9.228 1.000 23.112 59 GLU A CA 1
ATOM 486 C C . GLU A 1 67 ? -23.717 5.521 -9.303 1.000 22.112 59 GLU A C 1
ATOM 487 O O . GLU A 1 67 ? -24.387 6.140 -8.479 1.000 21.515 59 GLU A O 1
ATOM 493 N N . GLU A 1 68 ? -23.041 6.132 -10.282 1.000 21.306 60 GLU A N 1
ATOM 494 C CA . GLU A 1 68 ? -22.976 7.583 -10.342 1.000 21.067 60 GLU A CA 1
ATOM 495 C C . GLU A 1 68 ? -24.253 8.170 -10.940 1.000 21.801 60 GLU A C 1
ATOM 496 O O . GLU A 1 68 ? -24.641 9.268 -10.564 1.000 22.426 60 GLU A O 1
ATOM 502 N N . MET A 1 69 ? -24.922 7.448 -11.844 1.000 20.202 61 MET A N 1
ATOM 503 C CA . MET A 1 69 ? -26.211 7.897 -12.341 1.000 21.969 61 MET A CA 1
ATOM 504 C C . MET A 1 69 ? -27.242 7.879 -11.212 1.000 22.116 61 MET A C 1
ATOM 505 O O . MET A 1 69 ? -28.016 8.825 -11.060 1.000 24.207 61 MET A O 1
ATOM 510 N N . ASN A 1 70 ? -27.196 6.834 -10.382 1.000 21.756 62 ASN A N 1
ATOM 511 C CA . ASN A 1 70 ? -28.115 6.698 -9.264 1.000 23.496 62 ASN A CA 1
ATOM 512 C C . ASN A 1 70 ? -27.868 7.813 -8.248 1.000 23.965 62 ASN A C 1
ATOM 513 O O . ASN A 1 70 ? -28.829 8.435 -7.782 1.000 24.474 62 ASN A O 1
ATOM 518 N N . ALA A 1 71 ? -26.592 8.104 -7.963 1.000 23.989 63 ALA A N 1
ATOM 519 C CA . ALA A 1 71 ? -26.239 9.133 -6.987 1.000 24.724 63 ALA A CA 1
ATOM 520 C C . ALA A 1 71 ? -26.702 10.518 -7.454 1.000 26.330 63 ALA A C 1
ATOM 521 O O . ALA A 1 71 ? -26.981 11.389 -6.626 1.000 25.183 63 ALA A O 1
ATOM 523 N N . ALA A 1 72 ? -26.817 10.721 -8.776 1.000 23.826 64 ALA A N 1
ATOM 524 C CA . ALA A 1 72 ? -27.263 11.990 -9.334 1.000 25.215 64 ALA A CA 1
ATOM 525 C C . ALA A 1 72 ? -28.785 12.063 -9.437 1.000 25.925 64 ALA A C 1
ATOM 526 O O . ALA A 1 72 ? -29.313 13.035 -9.966 1.000 27.661 64 ALA A O 1
ATOM 528 N N . GLY A 1 73 ? -29.489 11.043 -8.938 1.000 25.110 65 GLY A N 1
ATOM 529 C CA . GLY A 1 73 ? -30.942 11.085 -8.851 1.000 25.663 65 GLY A CA 1
ATOM 530 C C . GLY A 1 73 ? -31.654 10.559 -10.097 1.000 26.213 65 GLY A C 1
ATOM 531 O O . GLY A 1 73 ? -32.871 10.686 -10.192 1.000 27.308 65 GLY A O 1
ATOM 532 N N . ALA A 1 74 ? -30.923 9.927 -11.032 1.000 24.542 66 ALA A N 1
ATOM 533 C CA . ALA A 1 74 ? -31.559 9.378 -12.222 1.000 23.679 66 ALA A CA 1
ATOM 534 C C . ALA A 1 74 ? -32.173 8.009 -11.908 1.000 23.560 66 ALA A C 1
ATOM 535 O O . ALA A 1 74 ? -31.689 7.307 -11.025 1.000 24.103 66 ALA A O 1
ATOM 537 N N . LEU A 1 75 ? -33.240 7.661 -12.643 1.000 22.832 67 LEU A N 1
ATOM 538 C CA . LEU A 1 75 ? -34.012 6.443 -12.439 1.000 23.731 67 LEU A CA 1
ATOM 539 C C . LEU A 1 75 ? -33.770 5.475 -13.590 1.000 21.119 67 LEU A C 1
ATOM 540 O O . LEU A 1 75 ? -34.088 5.783 -14.735 1.000 22.197 67 LEU A O 1
ATOM 545 N N . GLU A 1 76 ? -33.318 4.270 -13.264 1.000 20.727 68 GLU A N 1
ATOM 546 C CA . GLU A 1 76 ? -32.962 3.313 -14.299 1.000 21.193 68 GLU A CA 1
ATOM 547 C C . GLU A 1 76 ? -34.223 2.626 -14.819 1.000 21.263 68 GLU A C 1
ATOM 548 O O . GLU A 1 76 ? -35.068 2.174 -14.041 1.000 21.209 68 GLU A O 1
ATOM 554 N N . VAL A 1 77 ? -34.311 2.567 -16.151 1.000 19.830 69 VAL A N 1
ATOM 555 C CA . VAL A 1 77 ? -35.350 1.876 -16.896 1.000 18.590 69 VAL A CA 1
ATOM 556 C C . VAL A 1 77 ? -34.646 0.965 -17.905 1.000 19.552 69 VAL A C 1
ATOM 557 O O . VAL A 1 77 ? -33.417 0.992 -18.023 1.000 17.309 69 VAL A O 1
ATOM 561 N N . LEU A 1 78 ? -35.428 0.190 -18.653 1.000 18.965 70 LEU A N 1
ATOM 562 C CA . LEU A 1 78 ? -34.876 -0.561 -19.771 1.000 19.850 70 LEU A CA 1
ATOM 563 C C . LEU A 1 78 ? -35.919 -0.608 -20.884 1.000 18.894 70 LEU A C 1
ATOM 564 O O . LEU A 1 78 ? -37.006 -1.164 -20.732 1.000 19.730 70 LEU A O 1
ATOM 569 N N . MET A 1 79 ? -35.582 0.024 -22.010 1.000 17.346 71 MET A N 1
ATOM 570 C CA . MET A 1 79 ? -36.500 0.210 -23.117 1.000 17.576 71 MET A CA 1
ATOM 571 C C . MET A 1 79 ? -36.175 -0.803 -24.210 1.000 17.675 71 MET A C 1
ATOM 572 O O . MET A 1 79 ? -35.068 -1.349 -24.238 1.000 18.326 71 MET A O 1
ATOM 577 N N . PRO A 1 80 ? -37.129 -1.133 -25.105 1.000 17.256 72 PRO A N 1
ATOM 578 C CA . PRO A 1 80 ? -36.863 -2.086 -26.183 1.000 17.411 72 PRO A CA 1
ATOM 579 C C . PRO A 1 80 ? -35.864 -1.578 -27.216 1.000 19.602 72 PRO A C 1
ATOM 580 O O . PRO A 1 80 ? -35.727 -0.359 -27.417 1.000 19.774 72 PRO A O 1
ATOM 584 N N . ALA A 1 81 ? -35.206 -2.536 -27.888 1.000 18.884 73 ALA A N 1
ATOM 585 C CA . ALA A 1 81 ? -34.341 -2.243 -29.020 1.000 19.244 73 ALA A CA 1
ATOM 586 C C . ALA A 1 81 ? -35.183 -1.996 -30.274 1.000 19.769 73 ALA A C 1
ATOM 587 O O . ALA A 1 81 ? -34.988 -1.016 -30.987 1.000 21.736 73 ALA A O 1
ATOM 589 N N . VAL A 1 82 ? -36.127 -2.897 -30.553 1.000 18.945 74 VAL A N 1
ATOM 590 C CA . VAL A 1 82 ? -36.959 -2.775 -31.738 1.000 19.776 74 VAL A CA 1
ATOM 591 C C . VAL A 1 82 ? -38.044 -1.744 -31.440 1.000 19.496 74 VAL A C 1
ATOM 592 O O . VAL A 1 82 ? -38.699 -1.828 -30.411 1.000 20.789 74 VAL A O 1
ATOM 596 N N . GLN A 1 83 ? -38.215 -0.776 -32.346 1.000 20.478 75 GLN A N 1
ATOM 597 C CA . GLN A 1 83 ? -39.052 0.386 -32.092 1.000 20.953 75 GLN A CA 1
ATOM 598 C C . GLN A 1 83 ? -39.926 0.684 -33.306 1.000 20.771 75 GLN A C 1
ATOM 599 O O . GLN A 1 83 ? -39.452 0.692 -34.441 1.000 19.522 75 GLN A O 1
ATOM 605 N N . PRO A 1 84 ? -41.225 1.000 -33.095 1.000 20.758 76 PRO A N 1
ATOM 606 C CA . PRO A 1 84 ? -42.146 1.253 -34.204 1.000 20.650 76 PRO A CA 1
ATOM 607 C C . PRO A 1 84 ? -41.785 2.499 -35.007 1.000 20.162 76 PRO A C 1
ATOM 608 O O . PRO A 1 84 ? -41.460 3.544 -34.451 1.000 21.066 76 PRO A O 1
ATOM 612 N N . ALA A 1 85 ? -41.857 2.368 -36.329 1.000 19.895 77 ALA A N 1
ATOM 613 C CA . ALA A 1 85 ? -41.520 3.450 -37.242 1.000 21.881 77 ALA A CA 1
ATOM 614 C C . ALA A 1 85 ? -42.406 4.673 -36.989 1.000 22.771 77 ALA A C 1
ATOM 615 O O . ALA A 1 85 ? -41.942 5.789 -37.131 1.000 23.240 77 ALA A O 1
ATOM 617 N N . GLU A 1 86 ? -43.651 4.469 -36.538 1.000 23.477 78 GLU A N 1
ATOM 618 C CA . GLU A 1 86 ? -44.585 5.580 -36.380 1.000 25.147 78 GLU A CA 1
ATOM 619 C C . GLU A 1 86 ? -44.026 6.639 -35.424 1.000 26.072 78 GLU A C 1
ATOM 620 O O . GLU A 1 86 ? -44.198 7.837 -35.659 1.000 23.663 78 GLU A O 1
ATOM 626 N N . LEU A 1 87 ? -43.343 6.217 -34.347 1.000 25.292 79 LEU A N 1
ATOM 627 C CA . LEU A 1 87 ? -42.725 7.156 -33.420 1.000 24.752 79 LEU A CA 1
ATOM 628 C C . LEU A 1 87 ? -41.641 7.981 -34.100 1.000 24.333 79 LEU A C 1
ATOM 629 O O . LEU A 1 87 ? -41.528 9.184 -33.853 1.000 25.451 79 LEU A O 1
ATOM 634 N N . TRP A 1 88 ? -40.826 7.306 -34.913 1.000 23.120 80 TRP A N 1
ATOM 635 C CA . TRP A 1 88 ? -39.755 7.941 -35.660 1.000 23.470 80 TRP A CA 1
ATOM 636 C C . TRP A 1 88 ? -40.315 8.891 -36.722 1.000 24.101 80 TRP A C 1
ATOM 637 O O . TRP A 1 88 ? -39.665 9.864 -37.091 1.000 22.991 80 TRP A O 1
ATOM 648 N N . GLN A 1 89 ? -41.526 8.628 -37.217 1.000 24.976 81 GLN A N 1
ATOM 649 C CA . GLN A 1 89 ? -42.127 9.543 -38.176 1.000 25.084 81 GLN A CA 1
ATOM 650 C C . GLN A 1 89 ? -42.628 10.798 -37.458 1.000 25.076 81 GLN A C 1
ATOM 651 O O . GLN A 1 89 ? -42.586 11.880 -38.029 1.000 26.836 81 GLN A O 1
ATOM 657 N N . GLU A 1 90 ? -43.038 10.685 -36.193 1.000 26.626 82 GLU A N 1
ATOM 658 C CA . GLU A 1 90 ? -43.478 11.855 -35.444 1.000 28.887 82 GLU A CA 1
ATOM 659 C C . GLU A 1 90 ? -42.335 12.864 -35.280 1.000 31.310 82 GLU A C 1
ATOM 660 O O . GLU A 1 90 ? -42.542 14.080 -35.342 1.000 30.483 82 GLU A O 1
ATOM 666 N N . SER A 1 91 ? -41.116 12.362 -35.044 1.000 26.763 83 SER A N 1
ATOM 667 C CA . SER A 1 91 ? -39.968 13.219 -34.813 1.000 25.381 83 SER A CA 1
ATOM 668 C C . SER A 1 91 ? -39.370 13.677 -36.136 1.000 25.727 83 SER A C 1
ATOM 669 O O . SER A 1 91 ? -38.596 14.630 -36.153 1.000 25.284 83 SER A O 1
ATOM 672 N N . GLY A 1 92 ? -39.631 12.911 -37.205 1.000 26.500 84 GLY A N 1
ATOM 673 C CA . GLY A 1 92 ? -39.050 13.146 -38.514 1.000 26.012 84 GLY A CA 1
ATOM 674 C C . GLY A 1 92 ? -37.761 12.354 -38.741 1.000 25.379 84 GLY A C 1
ATOM 675 O O . GLY A 1 92 ? -37.221 12.364 -39.837 1.000 25.646 84 GLY A O 1
ATOM 676 N N . ARG A 1 93 ? -37.242 11.677 -37.708 1.000 24.782 85 ARG A N 1
ATOM 677 C CA . ARG A 1 93 ? -35.948 11.014 -37.836 1.000 23.018 85 ARG A CA 1
ATOM 678 C C . ARG A 1 93 ? -36.070 9.718 -38.651 1.000 22.609 85 ARG A C 1
ATOM 679 O O . ARG A 1 93 ? -35.061 9.190 -39.113 1.000 23.770 85 ARG A O 1
ATOM 687 N N . TRP A 1 94 ? -37.286 9.190 -38.821 1.000 22.273 86 TRP A N 1
ATOM 688 C CA . TRP A 1 94 ? -37.458 7.999 -39.636 1.000 23.601 86 TRP A CA 1
ATOM 689 C C . TRP A 1 94 ? -36.749 8.192 -40.974 1.000 27.182 86 TRP A C 1
ATOM 690 O O . TRP A 1 94 ? -35.986 7.325 -41.391 1.000 25.734 86 TRP A O 1
ATOM 701 N N . GLU A 1 95 ? -36.927 9.369 -41.588 1.000 29.846 87 GLU A N 1
ATOM 702 C CA . GLU A 1 95 ? -36.221 9.701 -42.820 1.000 34.561 87 GLU A CA 1
ATOM 703 C C . GLU A 1 95 ? -34.893 10.413 -42.540 1.000 33.220 87 GLU A C 1
ATOM 704 O O . GLU A 1 95 ? -33.878 10.108 -43.168 1.000 34.767 87 GLU A O 1
ATOM 707 N N . GLN A 1 96 ? -34.879 11.338 -41.577 1.000 28.738 88 GLN A N 1
ATOM 708 C CA . GLN A 1 96 ? -33.755 12.248 -41.404 1.000 30.004 88 GLN A CA 1
ATOM 709 C C . GLN A 1 96 ? -32.524 11.546 -40.821 1.000 27.609 88 GLN A C 1
ATOM 710 O O . GLN A 1 96 ? -31.409 12.003 -41.036 1.000 24.651 88 GLN A O 1
ATOM 716 N N . TYR A 1 97 ? -32.697 10.438 -40.080 1.000 24.698 89 TYR A N 1
ATOM 717 C CA . TYR A 1 97 ? -31.574 9.855 -39.370 1.000 24.527 89 TYR A CA 1
ATOM 718 C C . TYR A 1 97 ? -30.518 9.430 -40.391 1.000 24.324 89 TYR A C 1
ATOM 719 O O . TYR A 1 97 ? -29.325 9.521 -40.111 1.000 27.493 89 TYR A O 1
ATOM 728 N N . GLY A 1 98 ? -30.955 8.978 -41.571 1.000 20.540 90 GLY A N 1
ATOM 729 C CA . GLY A 1 98 ? -30.037 8.522 -42.602 1.000 20.623 90 GLY A CA 1
ATOM 730 C C . GLY A 1 98 ? -29.794 7.016 -42.557 1.000 19.716 90 GLY A C 1
ATOM 731 O O . GLY A 1 98 ? -30.471 6.282 -41.834 1.000 20.397 90 GLY A O 1
ATOM 732 N N . PRO A 1 99 ? -28.834 6.508 -43.356 1.000 20.368 91 PRO A N 1
ATOM 733 C CA . PRO A 1 99 ? -28.629 5.070 -43.514 1.000 20.354 91 PRO A CA 1
ATOM 734 C C . PRO A 1 99 ? -28.055 4.341 -42.300 1.000 18.740 91 PRO A C 1
ATOM 735 O O . PRO A 1 99 ? -27.992 3.123 -42.303 1.000 20.059 91 PRO A O 1
ATOM 739 N N . GLU A 1 100 ? -27.638 5.065 -41.254 1.000 19.617 92 GLU A N 1
ATOM 740 C CA . GLU A 1 100 ? -27.205 4.387 -40.035 1.000 19.886 92 GLU A CA 1
ATOM 741 C C . GLU A 1 100 ? -28.405 3.807 -39.279 1.000 19.976 92 GLU A C 1
ATOM 742 O O . GLU A 1 100 ? -28.231 2.969 -38.390 1.000 19.307 92 GLU A O 1
ATOM 748 N N . LEU A 1 101 ? -29.630 4.228 -39.613 1.000 19.181 93 LEU A N 1
ATOM 749 C CA . LEU A 1 101 ? -30.798 3.624 -38.992 1.000 19.191 93 LEU A CA 1
ATOM 750 C C . LEU A 1 101 ? -31.076 2.276 -39.661 1.000 20.052 93 LEU A C 1
ATOM 751 O O . LEU A 1 101 ? -31.251 2.207 -40.879 1.000 20.351 93 LEU A O 1
ATOM 756 N N . LEU A 1 102 ? -31.082 1.199 -38.874 1.000 19.059 94 LEU A N 1
ATOM 757 C CA . LEU A 1 102 ? -31.377 -0.133 -39.396 1.000 20.578 94 LEU A CA 1
ATOM 758 C C . LEU A 1 102 ? -32.890 -0.346 -39.355 1.000 22.063 94 LEU A C 1
ATOM 759 O O . LEU A 1 102 ? -33.471 -0.418 -38.281 1.000 21.311 94 LEU A O 1
ATOM 764 N N . ARG A 1 103 ? -33.519 -0.402 -40.528 1.000 22.427 95 ARG A N 1
ATOM 765 C CA . ARG A 1 103 ? -34.971 -0.449 -40.648 1.000 25.288 95 ARG A CA 1
ATOM 766 C C . ARG A 1 103 ? -35.365 -1.890 -40.949 1.000 26.498 95 ARG A C 1
ATOM 767 O O . ARG A 1 103 ? -34.588 -2.609 -41.568 1.000 27.383 95 ARG A O 1
ATOM 775 N N . LEU A 1 104 ? -36.550 -2.325 -40.507 1.000 24.230 96 LEU A N 1
ATOM 776 C CA . LEU A 1 104 ? -36.994 -3.671 -40.829 1.000 24.753 96 LEU A CA 1
ATOM 777 C C . LEU A 1 104 ? -38.519 -3.756 -40.817 1.000 23.334 96 LEU A C 1
ATOM 778 O O . LEU A 1 104 ? -39.196 -2.813 -40.446 1.000 21.969 96 LEU A O 1
ATOM 783 N N . LYS A 1 105 ? -39.028 -4.908 -41.253 1.000 23.306 97 LYS A N 1
ATOM 784 C CA . LYS A 1 105 ? -40.448 -5.193 -41.234 1.000 24.036 97 LYS A CA 1
ATOM 785 C C . LYS A 1 105 ? -40.662 -6.514 -40.513 1.000 23.004 97 LYS A C 1
ATOM 786 O O . LYS A 1 105 ? -39.900 -7.449 -40.725 1.000 23.456 97 LYS A O 1
ATOM 792 N N . ASP A 1 106 ? -41.726 -6.591 -39.718 1.000 20.037 98 ASP A N 1
ATOM 793 C CA . ASP A 1 106 ? -42.073 -7.829 -39.049 1.000 20.400 98 ASP A CA 1
ATOM 794 C C . ASP A 1 106 ? -42.966 -8.672 -39.966 1.000 21.401 98 ASP A C 1
ATOM 795 O O . ASP A 1 106 ? -43.227 -8.312 -41.117 1.000 20.848 98 ASP A O 1
ATOM 800 N N . ARG A 1 107 ? -43.398 -9.822 -39.460 1.000 20.822 99 ARG A N 1
ATOM 801 C CA . ARG A 1 107 ? -44.134 -10.786 -40.271 1.000 21.778 99 ARG A CA 1
ATOM 802 C C . ARG A 1 107 ? -45.517 -10.259 -40.654 1.000 22.463 99 ARG A C 1
ATOM 803 O O . ARG A 1 107 ? -46.167 -10.858 -41.498 1.000 25.679 99 ARG A O 1
ATOM 811 N N . HIS A 1 108 ? -45.992 -9.181 -40.019 1.000 21.853 100 HIS A N 1
ATOM 812 C CA . HIS A 1 108 ? -47.267 -8.577 -40.372 1.000 22.072 100 HIS A CA 1
ATOM 813 C C . HIS A 1 108 ? -47.074 -7.343 -41.257 1.000 23.648 100 HIS A C 1
ATOM 814 O O . HIS A 1 108 ? -47.988 -6.528 -41.359 1.000 24.061 100 HIS A O 1
ATOM 821 N N . GLU A 1 109 ? -45.870 -7.180 -41.820 1.000 23.484 101 GLU A N 1
ATOM 822 C CA . GLU A 1 109 ? -45.513 -6.041 -42.658 1.000 26.799 101 GLU A CA 1
ATOM 823 C C . GLU A 1 109 ? -45.496 -4.722 -41.881 1.000 26.232 101 GLU A C 1
ATOM 824 O O . GLU A 1 109 ? -45.503 -3.659 -42.500 1.000 28.547 101 GLU A O 1
ATOM 830 N N . ARG A 1 110 ? -45.456 -4.750 -40.549 1.000 23.273 102 ARG A N 1
ATOM 831 C CA . ARG A 1 110 ? -45.265 -3.515 -39.796 1.000 24.924 102 ARG A CA 1
ATOM 832 C C . ARG A 1 110 ? -43.779 -3.129 -39.779 1.000 23.929 102 ARG A C 1
ATOM 833 O O . ARG A 1 110 ? -42.894 -3.988 -39.835 1.000 22.265 102 ARG A O 1
ATOM 841 N N . GLU A 1 111 ? -43.526 -1.814 -39.706 1.000 22.016 103 GLU A N 1
ATOM 842 C CA . GLU A 1 111 ? -42.185 -1.261 -39.858 1.000 22.962 103 GLU A CA 1
ATOM 843 C C . GLU A 1 111 ? -41.617 -0.823 -38.508 1.000 20.734 103 GLU A C 1
ATOM 844 O O . GLU A 1 111 ? -42.317 -0.284 -37.652 1.000 20.396 103 GLU A O 1
ATOM 850 N N . PHE A 1 112 ? -40.306 -1.055 -38.359 1.000 20.664 104 PHE A N 1
ATOM 851 C CA . PHE A 1 112 ? -39.575 -0.810 -37.129 1.000 20.224 104 PHE A CA 1
ATOM 852 C C . PHE A 1 112 ? -38.154 -0.400 -37.473 1.000 18.623 104 PHE A C 1
ATOM 853 O O . PHE A 1 112 ? -37.720 -0.572 -38.605 1.000 19.409 104 PHE A O 1
ATOM 861 N N . CYS A 1 113 ? -37.441 0.122 -36.471 1.000 19.043 105 CYS A N 1
ATOM 862 C CA . CYS A 1 113 ? -35.997 0.182 -36.526 1.000 19.269 105 CYS A CA 1
ATOM 863 C C . CYS A 1 113 ? -35.440 -0.563 -35.318 1.000 20.302 105 CYS A C 1
ATOM 864 O O . CYS A 1 113 ? -36.172 -0.856 -34.363 1.000 20.354 105 CYS A O 1
ATOM 867 N N . VAL A 1 114 ? -34.149 -0.900 -35.390 1.000 19.967 106 VAL A N 1
ATOM 868 C CA . VAL A 1 114 ? -33.397 -1.195 -34.183 1.000 20.328 106 VAL A CA 1
ATOM 869 C C . VAL A 1 114 ? -32.861 0.133 -33.660 1.000 20.304 106 VAL A C 1
ATOM 870 O O . VAL A 1 114 ? -32.274 0.908 -34.413 1.000 23.235 106 VAL A O 1
ATOM 874 N N . GLY A 1 115 ? -33.102 0.407 -32.377 1.000 20.774 107 GLY A N 1
ATOM 875 C CA . GLY A 1 115 ? -32.834 1.719 -31.818 1.000 20.373 107 GLY A CA 1
ATOM 876 C C . GLY A 1 115 ? -31.351 2.076 -31.883 1.000 20.317 107 GLY A C 1
ATOM 877 O O . GLY A 1 115 ? -30.512 1.338 -31.349 1.000 18.903 107 GLY A O 1
ATOM 878 N N . PRO A 1 116 ? -30.978 3.202 -32.539 1.000 18.885 108 PRO A N 1
ATOM 879 C CA . PRO A 1 116 ? -29.633 3.768 -32.398 1.000 18.060 108 PRO A CA 1
ATOM 880 C C . PRO A 1 116 ? -29.462 4.654 -31.170 1.000 17.859 108 PRO A C 1
ATOM 881 O O . PRO A 1 116 ? -28.333 5.022 -30.825 1.000 19.447 108 PRO A O 1
ATOM 885 N N . THR A 1 117 ? -30.607 4.994 -30.562 1.000 18.230 109 THR A N 1
ATOM 886 C CA . THR A 1 117 ? -30.795 5.927 -29.458 1.000 18.405 109 THR A CA 1
ATOM 887 C C . THR A 1 117 ? -32.308 5.961 -29.216 1.000 17.925 109 THR A C 1
ATOM 888 O O . THR A 1 117 ? -33.042 5.353 -29.996 1.000 19.012 109 THR A O 1
ATOM 892 N N . HIS A 1 118 ? -32.790 6.608 -28.141 1.000 17.857 110 HIS A N 1
ATOM 893 C CA . HIS A 1 118 ? -34.154 6.347 -27.684 1.000 18.679 110 HIS A CA 1
ATOM 894 C C . HIS A 1 118 ? -34.950 7.612 -27.363 1.000 19.820 110 HIS A C 1
ATOM 895 O O . HIS A 1 118 ? -35.930 7.535 -26.619 1.000 19.114 110 HIS A O 1
ATOM 902 N N . GLU A 1 119 ? -34.604 8.764 -27.956 1.000 19.972 111 GLU A N 1
ATOM 903 C CA . GLU A 1 119 ? -35.363 9.985 -27.668 1.000 19.823 111 GLU A CA 1
ATOM 904 C C . GLU A 1 119 ? -36.866 9.777 -27.902 1.000 19.693 111 GLU A C 1
ATOM 905 O O . GLU A 1 119 ? -37.687 10.202 -27.087 1.000 21.079 111 GLU A O 1
ATOM 911 N N . GLU A 1 120 ? -37.246 9.209 -29.054 1.000 20.465 112 GLU A N 1
ATOM 912 C CA . GLU A 1 120 ? -38.660 9.049 -29.380 1.000 21.884 112 GLU A CA 1
ATOM 913 C C . GLU A 1 120 ? -39.343 8.106 -28.386 1.000 23.021 112 GLU A C 1
ATOM 914 O O . GLU A 1 120 ? -40.445 8.378 -27.899 1.000 22.323 112 GLU A O 1
ATOM 920 N N . VAL A 1 121 ? -38.697 6.991 -28.047 1.000 21.062 113 VAL A N 1
ATOM 921 C CA . VAL A 1 121 ? -39.319 6.044 -27.134 1.000 21.135 113 VAL A CA 1
ATOM 922 C C . VAL A 1 121 ? -39.538 6.673 -25.760 1.000 21.611 113 VAL A C 1
ATOM 923 O O . VAL A 1 121 ? -40.596 6.480 -25.157 1.000 22.260 113 VAL A O 1
ATOM 927 N N . ILE A 1 122 ? -38.537 7.384 -25.231 1.000 20.753 114 ILE A N 1
ATOM 928 C CA . ILE A 1 122 ? -38.651 7.954 -23.900 1.000 20.304 114 ILE A CA 1
ATOM 929 C C . ILE A 1 122 ? -39.652 9.114 -23.910 1.000 21.952 114 ILE A C 1
ATOM 930 O O . ILE A 1 122 ? -40.317 9.346 -22.902 1.000 22.253 114 ILE A O 1
ATOM 935 N N . THR A 1 123 ? -39.782 9.811 -25.042 1.000 22.179 115 THR A N 1
ATOM 936 C CA . THR A 1 123 ? -40.756 10.887 -25.146 1.000 22.825 115 THR A CA 1
ATOM 937 C C . THR A 1 123 ? -42.163 10.281 -25.126 1.000 24.528 115 THR A C 1
ATOM 938 O O . THR A 1 123 ? -43.058 10.815 -24.467 1.000 24.118 115 THR A O 1
ATOM 942 N N . ASP A 1 124 ? -42.347 9.171 -25.859 1.000 23.127 116 ASP A N 1
ATOM 943 C CA . ASP A 1 124 ? -43.603 8.442 -25.869 1.000 24.761 116 ASP A CA 1
ATOM 944 C C . ASP A 1 124 ? -43.935 7.979 -24.449 1.000 26.203 116 ASP A C 1
ATOM 945 O O . ASP A 1 124 ? -45.087 8.046 -24.018 1.000 26.083 116 ASP A O 1
ATOM 950 N N . LEU A 1 125 ? -42.921 7.511 -23.716 1.000 25.479 117 LEU A N 1
ATOM 951 C CA . LEU A 1 125 ? -43.133 7.059 -22.352 1.000 26.878 117 LEU A CA 1
ATOM 952 C C . LEU A 1 125 ? -43.602 8.233 -21.496 1.000 27.837 117 LEU A C 1
ATOM 953 O O . LEU A 1 125 ? -44.591 8.125 -20.762 1.000 26.969 117 LEU A O 1
ATOM 958 N N . ALA A 1 126 ? -42.872 9.350 -21.596 1.000 25.489 118 ALA A N 1
ATOM 959 C CA . ALA A 1 126 ? -43.126 10.512 -20.761 1.000 25.611 118 ALA A CA 1
ATOM 960 C C . ALA A 1 126 ? -44.541 11.044 -20.996 1.000 27.389 118 ALA A C 1
ATOM 961 O O . ALA A 1 126 ? -45.195 11.486 -20.056 1.000 28.809 118 ALA A O 1
ATOM 963 N N . ARG A 1 127 ? -45.027 11.022 -22.240 1.000 28.973 119 ARG A N 1
ATOM 964 C CA . ARG A 1 127 ? -46.330 11.629 -22.488 1.000 30.773 119 ARG A CA 1
ATOM 965 C C . ARG A 1 127 ? -47.433 10.739 -21.921 1.000 33.664 119 ARG A C 1
ATOM 966 O O . ARG A 1 127 ? -48.542 11.221 -21.732 1.000 33.944 119 ARG A O 1
ATOM 974 N N . ASN A 1 128 ? -47.102 9.480 -21.595 1.000 32.973 120 ASN A N 1
ATOM 975 C CA . ASN A 1 128 ? -48.025 8.566 -20.940 1.000 34.342 120 ASN A CA 1
ATOM 976 C C . ASN A 1 128 ? -47.807 8.476 -19.430 1.000 34.674 120 ASN A C 1
ATOM 977 O O . ASN A 1 128 ? -48.716 8.057 -18.721 1.000 36.891 120 ASN A O 1
ATOM 982 N N . GLU A 1 129 ? -46.612 8.817 -18.932 1.000 30.485 121 GLU A N 1
ATOM 983 C CA . GLU A 1 129 ? -46.291 8.575 -17.536 1.000 30.717 121 GLU A CA 1
ATOM 984 C C . GLU A 1 129 ? -46.187 9.870 -16.733 1.000 30.744 121 GLU A C 1
ATOM 985 O O . GLU A 1 129 ? -46.298 9.805 -15.512 1.000 29.752 121 GLU A O 1
ATOM 991 N N . LEU A 1 130 ? -45.876 11.001 -17.390 1.000 31.481 122 LEU A N 1
ATOM 992 C CA . LEU A 1 130 ? -45.714 12.279 -16.708 1.000 31.550 122 LEU A CA 1
ATOM 993 C C . LEU A 1 130 ? -46.966 13.127 -16.940 1.000 34.358 122 LEU A C 1
ATOM 994 O O . LEU A 1 130 ? -47.208 13.608 -18.042 1.000 38.225 122 LEU A O 1
ATOM 999 N N . ASN A 1 131 ? -47.761 13.296 -15.881 1.000 35.932 123 ASN A N 1
ATOM 1000 C CA . ASN A 1 131 ? -49.037 13.989 -15.974 1.000 41.327 123 ASN A CA 1
ATOM 1001 C C . ASN A 1 131 ? -49.131 15.143 -14.973 1.000 41.365 123 ASN A C 1
ATOM 1002 O O . ASN A 1 131 ? -50.114 15.880 -15.014 1.000 42.569 123 ASN A O 1
ATOM 1007 N N . SER A 1 132 ? -48.132 15.300 -14.084 1.000 38.670 124 SER A N 1
ATOM 1008 C CA . SER A 1 132 ? -48.161 16.330 -13.053 1.000 38.718 124 SER A CA 1
ATOM 1009 C C . SER A 1 132 ? -46.794 16.990 -12.865 1.000 39.198 124 SER A C 1
ATOM 1010 O O . SER A 1 132 ? -45.763 16.329 -12.950 1.000 38.135 124 SER A O 1
ATOM 1013 N N . TYR A 1 133 ? -46.818 18.289 -12.520 1.000 37.912 125 TYR A N 1
ATOM 1014 C CA . TYR A 1 133 ? -45.629 19.089 -12.273 1.000 36.844 125 TYR A CA 1
ATOM 1015 C C . TYR A 1 133 ? -44.895 18.570 -11.039 1.000 35.909 125 TYR A C 1
ATOM 1016 O O . TYR A 1 133 ? -43.693 18.778 -10.903 1.000 36.264 125 TYR A O 1
ATOM 1025 N N . LYS A 1 134 ? -45.614 17.862 -10.154 1.000 35.663 126 LYS A N 1
ATOM 1026 C CA . LYS A 1 134 ? -45.045 17.339 -8.923 1.000 36.098 126 LYS A CA 1
ATOM 1027 C C . LYS A 1 134 ? -44.045 16.213 -9.211 1.000 33.310 126 LYS A C 1
ATOM 1028 O O . LYS A 1 134 ? -43.260 15.846 -8.340 1.000 32.288 126 LYS A O 1
ATOM 1032 N N . GLN A 1 135 ? -44.096 15.667 -10.432 1.000 33.788 127 GLN A N 1
ATOM 1033 C CA . GLN A 1 135 ? -43.200 14.602 -10.854 1.000 34.007 127 GLN A CA 1
ATOM 1034 C C . GLN A 1 135 ? -41.891 15.149 -11.420 1.000 34.796 127 GLN A C 1
ATOM 1035 O O . GLN A 1 135 ? -40.984 14.369 -11.704 1.000 33.837 127 GLN A O 1
ATOM 1041 N N . LEU A 1 136 ? -41.817 16.469 -11.626 1.000 32.875 128 LEU A N 1
ATOM 1042 C CA . LEU A 1 136 ? -40.695 17.076 -12.330 1.000 32.677 128 LEU A CA 1
ATOM 1043 C C . LEU A 1 136 ? -39.827 17.889 -11.377 1.000 33.821 128 LEU A C 1
ATOM 1044 O O . LEU A 1 136 ? -40.326 18.428 -10.392 1.000 33.486 128 LEU A O 1
ATOM 1049 N N . PRO A 1 137 ? -38.496 17.997 -11.616 1.000 31.537 129 PRO A N 1
ATOM 1050 C CA . PRO A 1 137 ? -37.834 17.328 -12.739 1.000 30.076 129 PRO A CA 1
ATOM 1051 C C . PRO A 1 137 ? -37.627 15.825 -12.561 1.000 26.600 129 PRO A C 1
ATOM 1052 O O . PRO A 1 137 ? -37.614 15.314 -11.453 1.000 24.902 129 PRO A O 1
ATOM 1056 N N . ILE A 1 138 ? -37.422 15.125 -13.681 1.000 26.246 130 ILE A N 1
ATOM 1057 C CA . ILE A 1 138 ? -37.147 13.704 -13.634 1.000 24.528 130 ILE A CA 1
ATOM 1058 C C . ILE A 1 138 ? -36.133 13.355 -14.726 1.000 22.538 130 ILE A C 1
ATOM 1059 O O . ILE A 1 138 ? -36.121 13.949 -15.807 1.000 21.502 130 ILE A O 1
ATOM 1064 N N . ASN A 1 139 ? -35.330 12.332 -14.426 1.000 22.204 131 ASN A N 1
ATOM 1065 C CA . ASN A 1 139 ? -34.245 11.881 -15.285 1.000 20.493 131 ASN A CA 1
ATOM 1066 C C . ASN A 1 139 ? -34.278 10.355 -15.340 1.000 19.595 131 ASN A C 1
ATOM 1067 O O . ASN A 1 139 ? -34.083 9.714 -14.321 1.000 20.770 131 ASN A O 1
ATOM 1072 N N . PHE A 1 140 ? -34.557 9.801 -16.527 1.000 19.681 132 PHE A N 1
ATOM 1073 C CA . PHE A 1 140 ? -34.565 8.364 -16.743 1.000 19.783 132 PHE A CA 1
ATOM 1074 C C . PHE A 1 140 ? -33.324 7.967 -17.539 1.000 19.515 132 PHE A C 1
ATOM 1075 O O . PHE A 1 140 ? -32.911 8.705 -18.421 1.000 20.577 132 PHE A O 1
ATOM 1083 N N . TYR A 1 141 ? -32.766 6.785 -17.258 1.000 19.713 133 TYR A N 1
ATOM 1084 C CA . TYR A 1 141 ? -31.606 6.298 -17.986 1.000 19.328 133 TYR A CA 1
ATOM 1085 C C . TYR A 1 141 ? -31.701 4.786 -18.148 1.000 19.261 133 TYR A C 1
ATOM 1086 O O . TYR A 1 141 ? -32.368 4.101 -17.365 1.000 18.004 133 TYR A O 1
ATOM 1095 N N . GLN A 1 142 ? -30.978 4.288 -19.152 1.000 18.257 134 GLN A N 1
ATOM 1096 C CA . GLN A 1 142 ? -30.774 2.859 -19.317 1.000 18.361 134 GLN A CA 1
ATOM 1097 C C . GLN A 1 142 ? -29.325 2.599 -19.709 1.000 17.967 134 GLN A C 1
ATOM 1098 O O . GLN A 1 142 ? -28.616 3.491 -20.187 1.000 17.550 134 GLN A O 1
ATOM 1104 N N . ILE A 1 143 ? -28.903 1.357 -19.475 1.000 18.620 135 ILE A N 1
ATOM 1105 C CA . ILE A 1 143 ? -27.698 0.819 -20.072 1.000 18.294 135 ILE A CA 1
ATOM 1106 C C . ILE A 1 143 ? -28.156 -0.295 -21.004 1.000 18.765 135 ILE A C 1
ATOM 1107 O O . ILE A 1 143 ? -28.662 -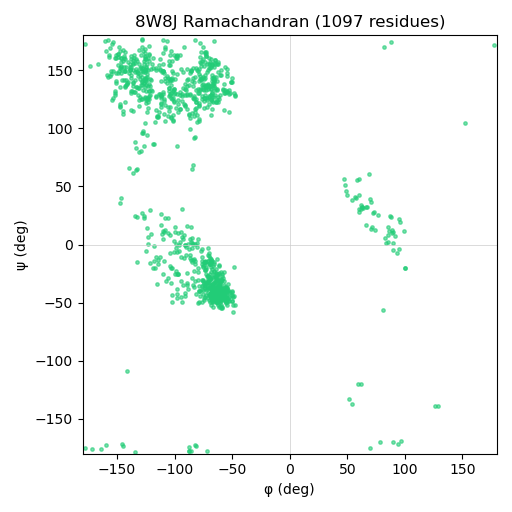1.332 -20.552 1.000 16.429 135 ILE A O 1
ATOM 1112 N N . GLN A 1 144 ? -28.011 -0.062 -22.318 1.000 18.213 136 GLN A N 1
ATOM 1113 C CA . GLN A 1 144 ? -28.740 -0.868 -23.296 1.000 18.026 136 GLN A CA 1
ATOM 1114 C C . GLN A 1 144 ? -27.978 -0.845 -24.620 1.000 17.946 136 GLN A C 1
ATOM 1115 O O . GLN A 1 144 ? -27.284 0.128 -24.924 1.000 18.805 136 GLN A O 1
ATOM 1121 N N . THR A 1 145 ? -28.093 -1.940 -25.375 1.000 17.618 137 THR A N 1
ATOM 1122 C CA . THR A 1 145 ? -27.376 -2.133 -26.621 1.000 18.559 137 THR A CA 1
ATOM 1123 C C . THR A 1 145 ? -28.068 -1.420 -27.784 1.000 17.906 137 THR A C 1
ATOM 1124 O O . THR A 1 145 ? -29.226 -1.694 -28.094 1.000 19.419 137 THR A O 1
ATOM 1128 N N . LYS A 1 146 ? -27.309 -0.534 -28.441 1.000 17.781 138 LYS A N 1
ATOM 1129 C CA . LYS A 1 146 ? -27.744 0.211 -29.607 1.000 17.769 138 LYS A CA 1
ATOM 1130 C C . LYS A 1 146 ? -27.228 -0.467 -30.867 1.000 17.925 138 LYS A C 1
ATOM 1131 O O . LYS A 1 146 ? -26.242 -1.214 -30.820 1.000 17.324 138 LYS A O 1
ATOM 1137 N N . PHE A 1 147 ? -27.877 -0.146 -31.997 1.000 16.965 139 PHE A N 1
ATOM 1138 C CA . PHE A 1 147 ? -27.354 -0.487 -33.307 1.000 16.634 139 PHE A CA 1
ATOM 1139 C C . PHE A 1 147 ? -27.279 0.774 -34.163 1.000 17.271 139 PHE A C 1
ATOM 1140 O O . PHE A 1 147 ? -28.273 1.474 -34.294 1.000 16.313 139 PHE A O 1
ATOM 1148 N N . ARG A 1 148 ? -26.099 1.044 -34.726 1.000 17.279 140 ARG A N 1
ATOM 1149 C CA . ARG A 1 148 ? -25.959 2.067 -35.759 1.000 17.781 140 ARG A CA 1
ATOM 1150 C C . ARG A 1 148 ? -25.196 1.462 -36.930 1.000 18.707 140 ARG A C 1
ATOM 1151 O O . ARG A 1 148 ? -24.106 0.918 -36.737 1.000 20.433 140 ARG A O 1
ATOM 1159 N N . ASP A 1 149 ? -25.768 1.560 -38.134 1.000 18.367 141 ASP A N 1
ATOM 1160 C CA . ASP A 1 149 ? -25.211 0.906 -39.305 1.000 19.317 141 ASP A CA 1
ATOM 1161 C C . ASP A 1 149 ? -24.129 1.805 -39.909 1.000 20.988 141 ASP A C 1
ATOM 1162 O O . ASP A 1 149 ? -24.248 2.296 -41.028 1.000 20.551 141 ASP A O 1
ATOM 1167 N N . GLU A 1 150 ? -23.063 2.003 -39.130 1.000 21.095 142 GLU A N 1
ATOM 1168 C CA . GLU A 1 150 ? -21.833 2.678 -39.525 1.000 23.724 142 GLU A CA 1
ATOM 1169 C C . GLU A 1 150 ? -21.353 2.138 -40.876 1.000 21.312 142 GLU A C 1
ATOM 1170 O O . GLU A 1 150 ? -21.239 0.939 -41.067 1.000 20.248 142 GLU A O 1
ATOM 1176 N N . ILE A 1 151 ? -21.071 3.021 -41.833 1.000 20.565 143 ILE A N 1
ATOM 1177 C CA . ILE A 1 151 ? -20.757 2.573 -43.186 1.000 19.973 143 ILE A CA 1
ATOM 1178 C C . ILE A 1 151 ? -19.529 1.659 -43.241 1.000 19.576 143 ILE A C 1
ATOM 1179 O O . ILE A 1 151 ? -19.542 0.658 -43.953 1.000 20.858 143 ILE A O 1
ATOM 1184 N N . ARG A 1 152 ? -18.479 1.986 -42.480 1.000 20.353 144 ARG A N 1
ATOM 1185 C CA . ARG A 1 152 ? -17.264 1.190 -42.435 1.000 20.705 144 ARG A CA 1
ATOM 1186 C C . ARG A 1 152 ? -16.903 0.893 -40.983 1.000 20.539 144 ARG A C 1
ATOM 1187 O O . ARG A 1 152 ? -16.041 1.562 -40.402 1.000 20.497 144 ARG A O 1
ATOM 1195 N N . PRO A 1 153 ? -17.546 -0.111 -40.343 1.000 20.121 145 PRO A N 1
ATOM 1196 C CA . PRO A 1 153 ? -17.215 -0.451 -38.954 1.000 20.299 145 PRO A CA 1
ATOM 1197 C C . PRO A 1 153 ? -15.736 -0.791 -38.880 1.000 20.532 145 PRO A C 1
ATOM 1198 O O . PRO A 1 153 ? -15.222 -1.516 -39.732 1.000 20.561 145 PRO A O 1
ATOM 1202 N N . ARG A 1 154 ? -15.052 -0.223 -37.882 1.000 22.660 146 ARG A N 1
ATOM 1203 C CA . ARG A 1 154 ? -13.603 -0.353 -37.790 1.000 23.636 146 ARG A CA 1
ATOM 1204 C C . ARG A 1 154 ? -13.153 -0.052 -36.364 1.000 22.347 146 ARG A C 1
ATOM 1205 O O . ARG A 1 154 ? -13.964 0.321 -35.524 1.000 20.863 146 ARG A O 1
ATOM 1213 N N . PHE A 1 155 ? -11.851 -0.239 -36.100 1.000 23.659 147 PHE A N 1
ATOM 1214 C CA . PHE A 1 155 ? -11.246 0.116 -34.820 1.000 22.729 147 PHE A CA 1
ATOM 1215 C C . PHE A 1 155 ? -11.868 -0.678 -33.671 1.000 22.610 147 PHE A C 1
ATOM 1216 O O . PHE A 1 155 ? -11.961 -0.171 -32.554 1.000 22.770 147 PHE A O 1
ATOM 1224 N N . GLY A 1 156 ? -12.244 -1.931 -33.945 1.000 22.046 148 GLY A N 1
ATOM 1225 C CA . GLY A 1 156 ? -12.783 -2.817 -32.921 1.000 22.199 148 GLY A CA 1
ATOM 1226 C C . GLY A 1 156 ? -14.046 -2.237 -32.279 1.000 23.143 148 GLY A C 1
ATOM 1227 O O . GLY A 1 156 ? -15.035 -1.969 -32.968 1.000 21.961 148 GLY A O 1
ATOM 1228 N N . LEU A 1 157 ? -13.998 -2.017 -30.961 1.000 21.241 149 LEU A N 1
ATOM 1229 C CA . LEU A 1 157 ? -15.155 -1.529 -30.225 1.000 21.429 149 LEU A CA 1
ATOM 1230 C C . LEU A 1 157 ? -15.401 -0.032 -30.455 1.000 22.313 149 LEU A C 1
ATOM 1231 O O . LEU A 1 157 ? -16.426 0.492 -30.025 1.000 23.129 149 LEU A O 1
ATOM 1236 N N . MET A 1 158 ? -14.433 0.695 -31.022 1.000 22.237 150 MET A N 1
ATOM 1237 C CA . MET A 1 158 ? -14.556 2.139 -31.099 1.000 22.997 150 MET A CA 1
ATOM 1238 C C . MET A 1 158 ? -15.609 2.561 -32.124 1.000 21.934 150 MET A C 1
ATOM 1239 O O . MET A 1 158 ? -16.284 3.567 -31.926 1.000 21.843 150 MET A O 1
ATOM 1244 N N . ARG A 1 159 ? -15.705 1.834 -33.242 1.000 22.315 151 ARG A N 1
ATOM 1245 C CA . ARG A 1 159 ? -16.716 2.124 -34.253 1.000 22.898 151 ARG A CA 1
ATOM 1246 C C . ARG A 1 159 ? -17.392 0.820 -34.657 1.000 21.530 151 ARG A C 1
ATOM 1247 O O . ARG A 1 159 ? -17.212 0.336 -35.780 1.000 22.233 151 ARG A O 1
ATOM 1255 N N . GLY A 1 160 ? -18.086 0.230 -33.683 1.000 19.772 152 GLY A N 1
ATOM 1256 C CA . GLY A 1 160 ? -18.875 -0.967 -33.919 1.000 19.682 152 GLY A CA 1
ATOM 1257 C C . GLY A 1 160 ? -20.232 -0.581 -34.498 1.000 19.702 152 GLY A C 1
ATOM 1258 O O . GLY A 1 160 ? -20.523 0.606 -34.679 1.000 21.129 152 GLY A O 1
ATOM 1259 N N . ARG A 1 161 ? -21.032 -1.590 -34.843 1.000 17.328 153 ARG A N 1
ATOM 1260 C CA . ARG A 1 161 ? -22.420 -1.344 -35.193 1.000 17.749 153 ARG A CA 1
ATOM 1261 C C . ARG A 1 161 ? -23.322 -1.621 -33.997 1.000 18.448 153 ARG A C 1
ATOM 1262 O O . ARG A 1 161 ? -24.232 -0.850 -33.717 1.000 18.788 153 ARG A O 1
ATOM 1270 N N . GLU A 1 162 ? -23.059 -2.717 -33.284 1.000 17.672 154 GLU A N 1
ATOM 1271 C CA . GLU A 1 162 ? -23.756 -2.975 -32.035 1.000 19.610 154 GLU A CA 1
ATOM 1272 C C . GLU A 1 162 ? -22.828 -2.597 -30.889 1.000 19.320 154 GLU A C 1
ATOM 1273 O O . GLU A 1 162 ? -21.683 -3.042 -30.857 1.000 19.642 154 GLU A O 1
ATOM 1279 N N . PHE A 1 163 ? -23.306 -1.740 -29.987 1.000 17.984 155 PHE A N 1
ATOM 1280 C CA . PHE A 1 163 ? -22.497 -1.254 -28.886 1.000 18.872 155 PHE A CA 1
ATOM 1281 C C . PHE A 1 163 ? -23.399 -0.905 -27.703 1.000 18.744 155 PHE A C 1
ATOM 1282 O O . PHE A 1 163 ? -24.601 -0.685 -27.869 1.000 19.171 155 PHE A O 1
ATOM 1290 N N . ILE A 1 164 ? -22.786 -0.844 -26.514 1.000 17.826 156 ILE A N 1
ATOM 1291 C CA . ILE A 1 164 ? -23.511 -0.524 -25.301 1.000 17.925 156 ILE A CA 1
ATOM 1292 C C . ILE A 1 164 ? -23.389 0.971 -25.016 1.000 17.455 156 ILE A C 1
ATOM 1293 O O . ILE A 1 164 ? -22.296 1.538 -25.045 1.000 17.578 156 ILE A O 1
ATOM 1298 N N . MET A 1 165 ? -24.538 1.579 -24.745 1.000 17.762 157 MET A N 1
ATOM 1299 C CA . MET A 1 165 ? -24.608 2.983 -24.369 1.000 18.604 157 MET A CA 1
ATOM 1300 C C . MET A 1 165 ? -25.374 3.090 -23.052 1.000 18.194 157 MET A C 1
ATOM 1301 O O . MET A 1 165 ? -26.359 2.375 -22.859 1.000 18.807 157 MET A O 1
ATOM 1306 N N . LYS A 1 166 ? -24.903 3.965 -22.146 1.000 17.732 158 LYS A N 1
ATOM 1307 C CA . LYS A 1 166 ? -25.762 4.524 -21.120 1.000 17.668 158 LYS A CA 1
ATOM 1308 C C . LYS A 1 166 ? -26.380 5.797 -21.688 1.000 17.850 158 LYS A C 1
ATOM 1309 O O . LYS A 1 166 ? -25.648 6.729 -22.005 1.000 18.799 158 LYS A O 1
ATOM 1315 N N . ASP A 1 167 ? -27.709 5.813 -21.831 1.000 17.747 159 ASP A N 1
ATOM 1316 C CA . ASP A 1 167 ? -28.435 6.961 -22.355 1.000 18.109 159 ASP A CA 1
ATOM 1317 C C . ASP A 1 167 ? -29.454 7.391 -21.305 1.000 19.948 159 ASP A C 1
ATOM 1318 O O . ASP A 1 167 ? -30.251 6.568 -20.841 1.000 16.829 159 ASP A O 1
ATOM 1323 N N . ALA A 1 168 ? -29.376 8.681 -20.928 1.000 19.251 160 ALA A N 1
ATOM 1324 C CA . ALA A 1 168 ? -30.276 9.301 -19.971 1.000 19.293 160 ALA A CA 1
ATOM 1325 C C . ALA A 1 168 ? -31.006 10.473 -20.630 1.000 19.367 160 ALA A C 1
ATOM 1326 O O . ALA A 1 168 ? -30.511 11.074 -21.586 1.000 18.725 160 ALA A O 1
ATOM 1328 N N . TYR A 1 169 ? -32.219 10.733 -20.130 1.000 19.341 161 TYR A N 1
ATOM 1329 C CA . TYR A 1 169 ? -33.129 11.706 -20.698 1.000 19.833 161 TYR A CA 1
ATOM 1330 C C . TYR A 1 169 ? -33.864 12.402 -19.558 1.000 22.468 161 TYR A C 1
ATOM 1331 O O . TYR A 1 169 ? -34.492 11.723 -18.744 1.000 21.499 161 TYR A O 1
ATOM 1340 N N . SER A 1 170 ? -33.760 13.744 -19.495 1.000 21.850 162 SER A N 1
ATOM 1341 C CA . SER A 1 170 ? -34.341 14.487 -18.384 1.000 22.898 162 SER A CA 1
ATOM 1342 C C . SER A 1 170 ? -35.448 15.413 -18.895 1.000 22.834 162 SER A C 1
ATOM 1343 O O . SER A 1 170 ? -35.449 15.811 -20.057 1.000 21.282 162 SER A O 1
ATOM 1346 N N . PHE A 1 171 ? -36.418 15.688 -18.014 1.000 22.438 163 PHE A N 1
ATOM 1347 C CA . PHE A 1 171 ? -37.647 16.384 -18.361 1.000 22.597 163 PHE A CA 1
ATOM 1348 C C . PHE A 1 171 ? -37.887 17.494 -17.340 1.000 22.704 163 PHE A C 1
ATOM 1349 O O . PHE A 1 171 ? -37.724 17.260 -16.141 1.000 21.696 163 PHE A O 1
ATOM 1357 N N . HIS A 1 172 ? -38.245 18.686 -17.847 1.000 25.577 164 HIS A N 1
ATOM 1358 C CA . HIS A 1 172 ? -38.254 19.907 -17.048 1.000 25.335 164 HIS A CA 1
ATOM 1359 C C . HIS A 1 172 ? -39.378 20.855 -17.478 1.000 25.370 164 HIS A C 1
ATOM 1360 O O . HIS A 1 172 ? -39.748 20.917 -18.653 1.000 25.351 164 HIS A O 1
ATOM 1367 N N . LEU A 1 173 ? -39.834 21.672 -16.514 1.000 29.854 165 LEU A N 1
ATOM 1368 C CA . LEU A 1 173 ? -40.819 22.723 -16.754 1.000 30.773 165 LEU A CA 1
ATOM 1369 C C . LEU A 1 173 ? -40.146 24.054 -17.085 1.000 33.232 165 LEU A C 1
ATOM 1370 O O . LEU A 1 173 ? -40.823 24.990 -17.512 1.000 35.047 165 LEU A O 1
ATOM 1375 N N . SER A 1 174 ? -38.829 24.144 -16.889 1.000 31.503 166 SER A N 1
ATOM 1376 C CA . SER A 1 174 ? -38.107 25.374 -17.180 1.000 32.823 166 SER A CA 1
ATOM 1377 C C . SER A 1 174 ? -36.673 25.097 -17.615 1.000 33.235 166 SER A C 1
ATOM 1378 O O . SER A 1 174 ? -36.128 24.032 -17.349 1.000 29.805 166 SER A O 1
ATOM 1381 N N . GLN A 1 175 ? -36.060 26.119 -18.222 1.000 33.829 167 GLN A N 1
ATOM 1382 C CA . GLN A 1 175 ? -34.681 26.053 -18.685 1.000 33.482 167 GLN A CA 1
ATOM 1383 C C . GLN A 1 175 ? -33.721 25.994 -17.498 1.000 33.538 167 GLN A C 1
ATOM 1384 O O . GLN A 1 175 ? -32.729 25.272 -17.562 1.000 33.397 167 GLN A O 1
ATOM 1390 N N A ASP A 1 176 ? -34.021 26.744 -16.425 0.500 33.355 168 ASP A N 1
ATOM 1391 N N B ASP A 1 176 ? -34.023 26.743 -16.426 0.500 33.376 168 ASP A N 1
ATOM 1392 C CA A ASP A 1 176 ? -33.201 26.736 -15.223 0.500 33.131 168 ASP A CA 1
ATOM 1393 C CA B ASP A 1 176 ? -33.205 26.737 -15.223 0.500 33.153 168 ASP A CA 1
ATOM 1394 C C A ASP A 1 176 ? -33.196 25.341 -14.599 0.500 30.587 168 ASP A C 1
ATOM 1395 C C B ASP A 1 176 ? -33.197 25.343 -14.598 0.500 30.599 168 ASP A C 1
ATOM 1396 O O A ASP A 1 176 ? -32.154 24.881 -14.129 0.500 29.538 168 ASP A O 1
ATOM 1397 O O B ASP A 1 176 ? -32.155 24.884 -14.127 0.500 29.576 168 ASP A O 1
ATOM 1404 N N . SER A 1 177 ? -34.358 24.676 -14.592 1.000 28.341 169 SER A N 1
ATOM 1405 C CA . SER A 1 177 ? -34.451 23.311 -14.085 1.000 27.733 169 SER A CA 1
ATOM 1406 C C . SER A 1 177 ? -33.561 22.396 -14.929 1.000 24.965 169 SER A C 1
ATOM 1407 O O . SER A 1 177 ? -32.806 21.598 -14.385 1.000 25.959 169 SER A O 1
ATOM 1410 N N . LEU A 1 178 ? -33.662 22.505 -16.257 1.000 26.337 170 LEU A N 1
ATOM 1411 C CA . LEU A 1 178 ? -32.828 21.691 -17.136 1.000 26.242 170 LEU A CA 1
ATOM 1412 C C . LEU A 1 178 ? -31.350 21.952 -16.843 1.000 28.367 170 LEU A C 1
ATOM 1413 O O . LEU A 1 178 ? -30.576 21.007 -16.710 1.000 24.249 170 LEU A O 1
ATOM 1418 N N . GLN A 1 179 ? -30.962 23.235 -16.701 1.000 27.085 171 GLN A N 1
ATOM 1419 C CA . GLN A 1 179 ? -29.561 23.573 -16.485 1.000 26.685 171 GLN A CA 1
ATOM 1420 C C . GLN A 1 179 ? -29.036 22.890 -15.226 1.000 26.137 171 GLN A C 1
ATOM 1421 O O . GLN A 1 179 ? -27.903 22.406 -15.202 1.000 25.781 171 GLN A O 1
ATOM 1427 N N . GLN A 1 180 ? -29.855 22.845 -14.170 1.000 27.903 172 GLN A N 1
ATOM 1428 C CA . GLN A 1 180 ? -29.454 22.215 -12.929 1.000 29.581 172 GLN A CA 1
ATOM 1429 C C . GLN A 1 180 ? -29.166 20.724 -13.127 1.000 28.238 172 GLN A C 1
ATOM 1430 O O . GLN A 1 180 ? -28.168 20.219 -12.620 1.000 25.999 172 GLN A O 1
ATOM 1436 N N . THR A 1 181 ? -30.062 20.014 -13.824 1.000 28.117 173 THR A N 1
ATOM 1437 C CA . THR A 1 181 ? -29.850 18.593 -14.075 1.000 27.077 173 THR A CA 1
ATOM 1438 C C . THR A 1 181 ? -28.635 18.411 -14.982 1.000 25.741 173 THR A C 1
ATOM 1439 O O . THR A 1 181 ? -27.807 17.540 -14.728 1.000 26.810 173 THR A O 1
ATOM 1443 N N . TYR A 1 182 ? -28.549 19.227 -16.042 1.000 25.432 174 TYR A N 1
ATOM 1444 C CA . TYR A 1 182 ? -27.452 19.167 -16.998 1.000 24.889 174 TYR A CA 1
ATOM 1445 C C . TYR A 1 182 ? -26.103 19.315 -16.296 1.000 25.526 174 TYR A C 1
ATOM 1446 O O . TYR A 1 182 ? -25.178 18.561 -16.588 1.000 23.487 174 TYR A O 1
ATOM 1455 N N . ASP A 1 183 ? -25.988 20.292 -15.377 1.000 24.867 175 ASP A N 1
ATOM 1456 C CA . ASP A 1 183 ? -24.764 20.491 -14.619 1.000 24.946 175 ASP A CA 1
ATOM 1457 C C . ASP A 1 183 ? -24.512 19.283 -13.721 1.000 23.235 175 ASP A C 1
ATOM 1458 O O . ASP A 1 183 ? -23.369 18.878 -13.529 1.000 24.586 175 ASP A O 1
ATOM 1463 N N . GLY A 1 184 ? -25.577 18.731 -13.137 1.000 24.238 176 GLY A N 1
ATOM 1464 C CA . GLY A 1 184 ? -25.465 17.518 -12.341 1.000 22.595 176 GLY A CA 1
ATOM 1465 C C . GLY A 1 184 ? -24.983 16.320 -13.164 1.000 21.690 176 GLY A C 1
ATOM 1466 O O . GLY A 1 184 ? -24.214 15.493 -12.666 1.000 21.484 176 GLY A O 1
ATOM 1467 N N . MET A 1 185 ? -25.414 16.227 -14.429 1.000 22.445 177 MET A N 1
ATOM 1468 C CA . MET A 1 185 ? -24.941 15.140 -15.283 1.000 22.089 177 MET A CA 1
ATOM 1469 C C . MET A 1 185 ? -23.466 15.359 -15.641 1.000 22.781 177 MET A C 1
ATOM 1470 O O . MET A 1 185 ? -22.671 14.427 -15.600 1.000 22.627 177 MET A O 1
ATOM 1475 N N . TYR A 1 186 ? -23.082 16.604 -15.951 1.000 22.301 178 TYR A N 1
ATOM 1476 C CA . TYR A 1 186 ? -21.684 16.925 -16.224 1.000 23.607 178 TYR A CA 1
ATOM 1477 C C . TYR A 1 186 ? -20.795 16.511 -15.048 1.000 22.789 178 TYR A C 1
ATOM 1478 O O . TYR A 1 186 ? -19.732 15.910 -15.236 1.000 23.931 178 TYR A O 1
ATOM 1487 N N . GLN A 1 187 ? -21.238 16.832 -13.826 1.000 24.366 179 GLN A N 1
ATOM 1488 C CA . GLN A 1 187 ? -20.500 16.491 -12.620 1.000 24.889 179 GLN A CA 1
ATOM 1489 C C . GLN A 1 187 ? -20.456 14.968 -12.445 1.000 23.670 179 GLN A C 1
ATOM 1490 O O . GLN A 1 187 ? -19.433 14.431 -12.039 1.000 22.118 179 GLN A O 1
ATOM 1496 N N . ALA A 1 188 ? -21.567 14.272 -12.734 1.000 22.907 180 ALA A N 1
ATOM 1497 C CA . ALA A 1 188 ? -21.614 12.823 -12.582 1.000 22.162 180 ALA A CA 1
ATOM 1498 C C . ALA A 1 188 ? -20.643 12.163 -13.557 1.000 20.703 180 ALA A C 1
ATOM 1499 O O . ALA A 1 188 ? -19.976 11.200 -13.201 1.000 22.403 180 ALA A O 1
ATOM 1501 N N . TYR A 1 189 ? -20.579 12.684 -14.790 1.000 20.400 181 TYR A N 1
ATOM 1502 C CA . TYR A 1 189 ? -19.680 12.154 -15.813 1.000 20.090 181 TYR A CA 1
ATOM 1503 C C . TYR A 1 189 ? -18.235 12.306 -15.351 1.000 20.543 181 TYR A C 1
ATOM 1504 O O . TYR A 1 189 ? -17.442 11.388 -15.510 1.000 20.227 181 TYR A O 1
ATOM 1513 N N A SER A 1 190 ? -17.908 13.463 -14.759 0.500 20.165 182 SER A N 1
ATOM 1514 N N B SER A 1 190 ? -17.922 13.465 -14.758 0.500 21.314 182 SER A N 1
ATOM 1515 C CA A SER A 1 190 ? -16.563 13.708 -14.270 0.500 20.853 182 SER A CA 1
ATOM 1516 C CA B SER A 1 190 ? -16.589 13.734 -14.256 0.500 22.957 182 SER A CA 1
ATOM 1517 C C A SER A 1 190 ? -16.190 12.674 -13.209 0.500 21.819 182 SER A C 1
ATOM 1518 C C B SER A 1 190 ? -16.199 12.683 -13.216 0.500 22.969 182 SER A C 1
ATOM 1519 O O A SER A 1 190 ? -15.079 12.150 -13.213 0.500 21.972 182 SER A O 1
ATOM 1520 O O B SER A 1 190 ? -15.088 12.160 -13.241 0.500 23.060 182 SER A O 1
ATOM 1525 N N . LYS A 1 191 ? -17.133 12.383 -12.307 1.000 22.656 183 LYS A N 1
ATOM 1526 C CA . LYS A 1 191 ? -16.925 11.393 -11.263 1.000 23.601 183 LYS A CA 1
ATOM 1527 C C . LYS A 1 191 ? -16.750 9.996 -11.865 1.000 21.392 183 LYS A C 1
ATOM 1528 O O . LYS A 1 191 ? -15.870 9.263 -11.427 1.000 22.000 183 LYS A O 1
ATOM 1534 N N . ILE A 1 192 ? -17.547 9.662 -12.897 1.000 20.595 184 ILE A N 1
ATOM 1535 C CA . ILE A 1 192 ? -17.441 8.374 -13.576 1.000 20.044 184 ILE A CA 1
ATOM 1536 C C . ILE A 1 192 ? -16.047 8.187 -14.176 1.000 20.494 184 ILE A C 1
ATOM 1537 O O . ILE A 1 192 ? -15.392 7.195 -13.916 1.000 20.430 184 ILE A O 1
ATOM 1542 N N . PHE A 1 193 ? -15.596 9.129 -15.007 1.000 21.912 185 PHE A N 1
ATOM 1543 C CA . PHE A 1 193 ? -14.325 8.972 -15.696 1.000 21.735 185 PHE A CA 1
ATOM 1544 C C . PHE A 1 193 ? -13.160 9.065 -14.709 1.000 21.791 185 PHE A C 1
ATOM 1545 O O . PHE A 1 193 ? -12.150 8.411 -14.932 1.000 23.678 185 PHE A O 1
ATOM 1553 N N . SER A 1 194 ? -13.312 9.819 -13.611 1.000 21.828 186 SER A N 1
ATOM 1554 C CA . SER A 1 194 ? -12.317 9.821 -12.543 1.000 24.742 186 SER A CA 1
ATOM 1555 C C . SER A 1 194 ? -12.204 8.444 -11.897 1.000 23.515 186 SER A C 1
ATOM 1556 O O . SER A 1 194 ? -11.107 7.922 -11.734 1.000 25.708 186 SER A O 1
ATOM 1559 N N . ARG A 1 195 ? -13.346 7.869 -11.520 1.000 24.057 187 ARG A N 1
ATOM 1560 C CA . ARG A 1 195 ? -13.354 6.574 -10.856 1.000 25.579 187 ARG A CA 1
ATOM 1561 C C . ARG A 1 195 ? -12.844 5.463 -11.772 1.000 25.514 187 ARG A C 1
ATOM 1562 O O . ARG A 1 195 ? -12.297 4.480 -11.273 1.000 22.645 187 ARG A O 1
ATOM 1570 N N . LEU A 1 196 ? -13.020 5.624 -13.094 1.000 24.392 188 LEU A N 1
ATOM 1571 C CA . LEU A 1 196 ? -12.498 4.678 -14.074 1.000 23.861 188 LEU A CA 1
ATOM 1572 C C . LEU A 1 196 ? -10.991 4.860 -14.291 1.000 23.927 188 LEU A C 1
ATOM 1573 O O . LEU A 1 196 ? -10.385 4.114 -15.057 1.000 27.107 188 LEU A O 1
ATOM 1578 N N . GLY A 1 197 ? -10.388 5.885 -13.683 1.000 24.651 189 GLY A N 1
ATOM 1579 C CA . GLY A 1 197 ? -8.939 6.033 -13.697 1.000 23.300 189 GLY A CA 1
ATOM 1580 C C . GLY A 1 197 ? -8.396 6.467 -15.055 1.000 23.347 189 GLY A C 1
ATOM 1581 O O . GLY A 1 197 ? -7.249 6.177 -15.385 1.000 25.141 189 GLY A O 1
ATOM 1582 N N . LEU A 1 198 ? -9.231 7.181 -15.815 1.000 23.725 190 LEU A N 1
ATOM 1583 C CA . LEU A 1 198 ? -8.886 7.659 -17.137 1.000 27.146 190 LEU A CA 1
ATOM 1584 C C . LEU A 1 198 ? -8.480 9.125 -17.063 1.000 25.580 190 LEU A C 1
ATOM 1585 O O . LEU A 1 198 ? -9.077 9.910 -16.333 1.000 25.161 190 LEU A O 1
ATOM 1590 N N . ASP A 1 199 ? -7.478 9.488 -17.858 1.000 24.062 191 ASP A N 1
ATOM 1591 C CA . ASP A 1 199 ? -7.169 10.890 -18.082 1.000 25.152 191 ASP A CA 1
ATOM 1592 C C . ASP A 1 199 ? -8.129 11.389 -19.159 1.000 24.641 191 ASP A C 1
ATOM 1593 O O . ASP A 1 199 ? -8.090 10.910 -20.297 1.000 25.131 191 ASP A O 1
ATOM 1598 N N . PHE A 1 200 ? -8.985 12.339 -18.778 1.000 22.451 192 PHE A N 1
ATOM 1599 C CA . PHE A 1 200 ? -10.096 12.753 -19.621 1.000 21.954 192 PHE A CA 1
ATOM 1600 C C . PHE A 1 200 ? -10.312 14.254 -19.471 1.000 23.910 192 PHE A C 1
ATOM 1601 O O . PHE A 1 200 ? -9.857 14.871 -18.500 1.000 21.607 192 PHE A O 1
ATOM 1609 N N . ARG A 1 201 ? -11.028 14.830 -20.435 1.000 23.096 193 ARG A N 1
ATOM 1610 C CA . ARG A 1 201 ? -11.419 16.225 -20.349 1.000 23.317 193 ARG A CA 1
ATOM 1611 C C . ARG A 1 201 ? -12.820 16.388 -20.927 1.000 23.245 193 ARG A C 1
ATOM 1612 O O . ARG A 1 201 ? -13.116 15.835 -21.994 1.000 21.706 193 ARG A O 1
ATOM 1620 N N . PRO A 1 202 ? -13.679 17.174 -20.239 1.000 21.607 194 PRO A N 1
ATOM 1621 C CA . PRO A 1 202 ? -14.893 17.724 -20.828 1.000 22.584 194 PRO A CA 1
ATOM 1622 C C . PRO A 1 202 ? -14.524 18.887 -21.741 1.000 23.192 194 PRO A C 1
ATOM 1623 O O . PRO A 1 202 ? -13.589 19.639 -21.437 1.000 23.769 194 PRO A O 1
ATOM 1627 N N . VAL A 1 203 ? -15.252 19.007 -22.856 1.000 21.634 195 VAL A N 1
ATOM 1628 C CA . VAL A 1 203 ? -15.050 20.104 -23.786 1.000 21.557 195 VAL A CA 1
ATOM 1629 C C . VAL A 1 203 ? -16.411 20.613 -24.250 1.000 22.814 195 VAL A C 1
ATOM 1630 O O . VAL A 1 203 ? -17.373 19.854 -24.337 1.000 21.461 195 VAL A O 1
ATOM 1634 N N . GLN A 1 204 ? -16.463 21.896 -24.628 1.000 21.813 196 GLN A N 1
ATOM 1635 C CA . GLN A 1 204 ? -17.648 22.446 -25.262 1.000 22.890 196 GLN A CA 1
ATOM 1636 C C . GLN A 1 204 ? -17.796 21.806 -26.630 1.000 21.738 196 GLN A C 1
ATOM 1637 O O . GLN A 1 204 ? -16.782 21.555 -27.292 1.000 21.435 196 GLN A O 1
ATOM 1643 N N . ALA A 1 205 ? -19.052 21.551 -27.034 1.000 21.619 197 ALA A N 1
ATOM 1644 C CA . ALA A 1 205 ? -19.337 20.918 -28.316 1.000 23.327 197 ALA A CA 1
ATOM 1645 C C . ALA A 1 205 ? -20.397 21.718 -29.062 1.000 25.069 197 ALA A C 1
ATOM 1646 O O . ALA A 1 205 ? -21.031 22.588 -28.482 1.000 25.096 197 ALA A O 1
ATOM 1648 N N . ASP A 1 206 ? -20.587 21.419 -30.351 1.000 25.483 198 ASP A N 1
ATOM 1649 C CA . ASP A 1 206 ? -21.558 22.132 -31.171 1.000 27.594 198 ASP A CA 1
ATOM 1650 C C . ASP A 1 206 ? -22.986 21.797 -30.739 1.000 30.676 198 ASP A C 1
ATOM 1651 O O . ASP A 1 206 ? -23.296 20.622 -30.564 1.000 27.523 198 ASP A O 1
ATOM 1656 N N . ASN A 1 207 ? -23.876 22.805 -30.650 1.000 32.150 199 ASN A N 1
ATOM 1657 C CA . ASN A 1 207 ? -25.275 22.503 -30.362 1.000 40.039 199 ASN A CA 1
ATOM 1658 C C . ASN A 1 207 ? -26.171 23.142 -31.422 1.000 44.267 199 ASN A C 1
ATOM 1659 O O . ASN A 1 207 ? -27.354 23.363 -31.176 1.000 48.679 199 ASN A O 1
ATOM 1664 N N . GLY A 1 208 ? -25.603 23.408 -32.604 1.000 43.571 200 GLY A N 1
ATOM 1665 C CA . GLY A 1 208 ? -26.381 23.722 -33.791 1.000 46.709 200 GLY A CA 1
ATOM 1666 C C . GLY A 1 208 ? -26.703 25.208 -33.924 1.000 49.062 200 GLY A C 1
ATOM 1667 O O . GLY A 1 208 ? -27.683 25.552 -34.581 1.000 50.546 200 GLY A O 1
ATOM 1668 N N . SER A 1 209 ? -25.885 26.074 -33.299 1.000 48.830 201 SER A N 1
ATOM 1669 C CA . SER A 1 209 ? -25.989 27.515 -33.487 1.000 49.119 201 SER A CA 1
ATOM 1670 C C . SER A 1 209 ? -24.681 28.198 -33.083 1.000 48.931 201 SER A C 1
ATOM 1671 O O . SER A 1 209 ? -23.818 27.588 -32.449 1.000 44.903 201 SER A O 1
ATOM 1674 N N . ILE A 1 210 ? -24.552 29.477 -33.462 1.000 46.151 202 ILE A N 1
ATOM 1675 C CA . ILE A 1 210 ? -23.385 30.286 -33.137 1.000 45.512 202 ILE A CA 1
ATOM 1676 C C . ILE A 1 210 ? -23.419 30.623 -31.645 1.000 45.038 202 ILE A C 1
ATOM 1677 O O . ILE A 1 210 ? -24.413 31.156 -31.155 1.000 43.118 202 ILE A O 1
ATOM 1682 N N . GLY A 1 211 ? -22.322 30.306 -30.942 1.000 43.515 203 GLY A N 1
ATOM 1683 C CA . GLY A 1 211 ? -22.199 30.576 -29.516 1.000 45.968 203 GLY A CA 1
ATOM 1684 C C . GLY A 1 211 ? -23.126 29.681 -28.696 1.000 45.021 203 GLY A C 1
ATOM 1685 O O . GLY A 1 211 ? -23.776 28.785 -29.237 1.000 41.106 203 GLY A O 1
ATOM 1686 N N . GLY A 1 212 ? -23.176 29.919 -27.382 1.000 45.643 204 GLY A N 1
ATOM 1687 C CA . GLY A 1 212 ? -24.012 29.110 -26.507 1.000 46.943 204 GLY A CA 1
ATOM 1688 C C . GLY A 1 212 ? -23.259 27.878 -26.011 1.000 47.116 204 GLY A C 1
ATOM 1689 O O . GLY A 1 212 ? -22.130 27.623 -26.438 1.000 42.413 204 GLY A O 1
ATOM 1690 N N . SER A 1 213 ? -23.896 27.131 -25.100 1.000 41.649 205 SER A N 1
ATOM 1691 C CA . SER A 1 213 ? -23.196 26.148 -24.289 1.000 44.699 205 SER A CA 1
ATOM 1692 C C . SER A 1 213 ? -24.105 24.962 -23.985 1.000 38.230 205 SER A C 1
ATOM 1693 O O . SER A 1 213 ? -24.011 24.348 -22.924 1.000 41.241 205 SER A O 1
ATOM 1696 N N . GLY A 1 214 ? -24.943 24.613 -24.967 1.000 34.678 206 GLY A N 1
ATOM 1697 C CA . GLY A 1 214 ? -25.952 23.584 -24.789 1.000 33.416 206 GLY A CA 1
ATOM 1698 C C . GLY A 1 214 ? -25.443 22.163 -25.035 1.000 28.626 206 GLY A C 1
ATOM 1699 O O . GLY A 1 214 ? -26.234 21.235 -25.005 1.000 26.772 206 GLY A O 1
ATOM 1700 N N . SER A 1 215 ? -24.142 21.971 -25.273 1.000 24.352 207 SER A N 1
ATOM 1701 C CA . SER A 1 215 ? -23.638 20.623 -25.494 1.000 23.918 207 SER A CA 1
ATOM 1702 C C . SER A 1 215 ? -22.186 20.531 -25.045 1.000 24.360 207 SER A C 1
ATOM 1703 O O . SER A 1 215 ? -21.423 21.473 -25.257 1.000 22.201 207 SER A O 1
ATOM 1706 N N . HIS A 1 216 ? -21.828 19.408 -24.394 1.000 22.331 208 HIS A N 1
ATOM 1707 C CA . HIS A 1 216 ? -20.453 19.134 -24.013 1.000 21.675 208 HIS A CA 1
ATOM 1708 C C . HIS A 1 216 ? -20.102 17.694 -24.363 1.000 21.424 208 HIS A C 1
ATOM 1709 O O . HIS A 1 216 ? -20.970 16.827 -24.323 1.000 21.314 208 HIS A O 1
ATOM 1716 N N . GLU A 1 217 ? -18.830 17.457 -24.696 1.000 20.853 209 GLU A N 1
ATOM 1717 C CA . GLU A 1 217 ? -18.313 16.112 -24.908 1.000 21.922 209 GLU A CA 1
ATOM 1718 C C . GLU A 1 217 ? -17.309 15.792 -23.804 1.000 22.254 209 GLU A C 1
ATOM 1719 O O . GLU A 1 217 ? -16.694 16.698 -23.247 1.000 22.167 209 GLU A O 1
ATOM 1725 N N . PHE A 1 218 ? -17.184 14.502 -23.468 1.000 21.515 210 PHE A N 1
ATOM 1726 C CA . PHE A 1 218 ? -16.116 14.025 -22.609 1.000 20.975 210 PHE A CA 1
ATOM 1727 C C . PHE A 1 218 ? -15.202 13.136 -23.447 1.000 20.927 210 PHE A C 1
ATOM 1728 O O . PHE A 1 218 ? -15.661 12.207 -24.113 1.000 20.488 210 PHE A O 1
ATOM 1736 N N . HIS A 1 219 ? -13.896 13.417 -23.379 1.000 20.364 211 HIS A N 1
ATOM 1737 C CA . HIS A 1 219 ? -12.897 12.742 -24.183 1.000 19.530 211 HIS A CA 1
ATOM 1738 C C . HIS A 1 219 ? -11.851 12.087 -23.288 1.000 21.115 211 HIS A C 1
ATOM 1739 O O . HIS A 1 219 ? -11.411 12.672 -22.303 1.000 21.478 211 HIS A O 1
ATOM 1746 N N . VAL A 1 220 ? -11.471 10.864 -23.653 1.000 19.676 212 VAL A N 1
ATOM 1747 C CA . VAL A 1 220 ? -10.267 10.240 -23.145 1.000 22.221 212 VAL A CA 1
ATOM 1748 C C . VAL A 1 220 ? -9.098 10.734 -23.998 1.000 22.774 212 VAL A C 1
ATOM 1749 O O . VAL A 1 220 ? -9.108 10.576 -25.211 1.000 21.318 212 VAL A O 1
ATOM 1753 N N . LEU A 1 221 ? -8.064 11.286 -23.352 1.000 23.980 213 LEU A N 1
ATOM 1754 C CA . LEU A 1 221 ? -6.880 11.735 -24.070 1.000 25.936 213 LEU A CA 1
ATOM 1755 C C . LEU A 1 221 ? -6.091 10.524 -24.560 1.000 26.177 213 LEU A C 1
ATOM 1756 O O . LEU A 1 221 ? -5.716 9.665 -23.763 1.000 26.521 213 LEU A O 1
ATOM 1761 N N . ALA A 1 222 ? -5.844 10.464 -25.877 1.000 25.753 214 ALA A N 1
ATOM 1762 C CA . ALA A 1 222 ? -5.040 9.400 -26.452 1.000 27.932 214 ALA A CA 1
ATOM 1763 C C . ALA A 1 222 ? -4.489 9.844 -27.804 1.000 29.185 214 ALA A C 1
ATOM 1764 O O . ALA A 1 222 ? -5.171 10.537 -28.558 1.000 25.390 214 ALA A O 1
ATOM 1766 N N . ASN A 1 223 ? -3.270 9.386 -28.108 1.000 32.757 215 ASN A N 1
ATOM 1767 C CA . ASN A 1 223 ? -2.590 9.728 -29.351 1.000 34.797 215 ASN A CA 1
ATOM 1768 C C . ASN A 1 223 ? -3.381 9.281 -30.580 1.000 34.549 215 ASN A C 1
ATOM 1769 O O . ASN A 1 223 ? -3.301 9.948 -31.610 1.000 31.783 215 ASN A O 1
ATOM 1774 N N . SER A 1 224 ? -4.162 8.187 -30.475 1.000 34.115 216 SER A N 1
ATOM 1775 C CA . SER A 1 224 ? -4.907 7.650 -31.610 1.000 33.903 216 SER A CA 1
ATOM 1776 C C . SER A 1 224 ? -6.283 8.285 -31.774 1.000 35.079 216 SER A C 1
ATOM 1777 O O . SER A 1 224 ? -7.014 7.930 -32.703 1.000 35.086 216 SER A O 1
ATOM 1780 N N . GLY A 1 225 ? -6.674 9.167 -30.851 1.000 30.240 217 GLY A N 1
ATOM 1781 C CA . GLY A 1 225 ? -8.012 9.734 -30.873 1.000 31.539 217 GLY A CA 1
ATOM 1782 C C . GLY A 1 225 ? -8.322 10.429 -32.199 1.000 34.894 217 GLY A C 1
ATOM 1783 O O . GLY A 1 225 ? -7.477 11.143 -32.733 1.000 33.602 217 GLY A O 1
ATOM 1784 N N . GLU A 1 226 ? -9.546 10.226 -32.709 1.000 29.981 218 GLU A N 1
ATOM 1785 C CA . GLU A 1 226 ? -9.956 10.770 -33.997 1.000 32.061 218 GLU A CA 1
ATOM 1786 C C . GLU A 1 226 ? -10.400 12.226 -33.900 1.000 31.133 218 GLU A C 1
ATOM 1787 O O . GLU A 1 226 ? -10.528 12.901 -34.915 1.000 31.742 218 GLU A O 1
ATOM 1793 N N . ASP A 1 227 ? -10.689 12.699 -32.684 1.000 28.851 219 ASP A N 1
ATOM 1794 C CA . ASP A 1 227 ? -11.259 14.013 -32.486 1.000 28.743 219 ASP A CA 1
ATOM 1795 C C . ASP A 1 227 ? -10.151 14.982 -32.076 1.000 26.050 219 ASP A C 1
ATOM 1796 O O . ASP A 1 227 ? -9.388 14.702 -31.157 1.000 24.581 219 ASP A O 1
ATOM 1801 N N . ASP A 1 228 ? -10.094 16.133 -32.751 1.000 24.988 220 ASP A N 1
ATOM 1802 C CA . ASP A 1 228 ? -9.256 17.240 -32.320 1.000 24.727 220 ASP A CA 1
ATOM 1803 C C . ASP A 1 228 ? -10.007 18.039 -31.263 1.000 22.313 220 ASP A C 1
ATOM 1804 O O . ASP A 1 228 ? -11.134 18.470 -31.483 1.000 22.965 220 ASP A O 1
ATOM 1809 N N . ILE A 1 229 ? -9.358 18.218 -30.108 1.000 21.466 221 ILE A N 1
ATOM 1810 C CA . ILE A 1 229 ? -9.914 18.939 -28.985 1.000 21.292 221 ILE A CA 1
ATOM 1811 C C . ILE A 1 229 ? -8.924 20.034 -28.588 1.000 22.242 221 ILE A C 1
ATOM 1812 O O . ILE A 1 229 ? -7.702 19.850 -28.668 1.000 24.689 221 ILE A O 1
ATOM 1817 N N . VAL A 1 230 ? -9.484 21.175 -28.193 1.000 22.814 222 VAL A N 1
ATOM 1818 C CA . VAL A 1 230 ? -8.730 22.414 -28.125 1.000 23.763 222 VAL A CA 1
ATOM 1819 C C . VAL A 1 230 ? -8.760 22.924 -26.694 1.000 21.477 222 VAL A C 1
ATOM 1820 O O . VAL A 1 230 ? -9.832 23.017 -26.102 1.000 23.126 222 VAL A O 1
ATOM 1824 N N . PHE A 1 231 ? -7.584 23.304 -26.183 1.000 22.620 223 PHE A N 1
ATOM 1825 C CA . PHE A 1 231 ? -7.438 23.832 -24.839 1.000 22.933 223 PHE A CA 1
ATOM 1826 C C . PHE A 1 231 ? -6.600 25.110 -24.839 1.000 25.008 223 PHE A C 1
ATOM 1827 O O . PHE A 1 231 ? -5.611 25.196 -25.557 1.000 24.076 223 PHE A O 1
ATOM 1835 N N . SER A 1 232 ? -6.949 26.041 -23.951 1.000 26.129 224 SER A N 1
ATOM 1836 C CA . SER A 1 232 ? -6.052 27.130 -23.598 1.000 28.363 224 SER A CA 1
ATOM 1837 C C . SER A 1 232 ? -4.933 26.592 -22.725 1.000 29.472 224 SER A C 1
ATOM 1838 O O . SER A 1 232 ? -5.174 25.752 -21.869 1.000 29.559 224 SER A O 1
ATOM 1841 N N . ASP A 1 233 ? -3.724 27.118 -22.914 1.000 29.339 225 ASP A N 1
ATOM 1842 C CA . ASP A 1 233 ? -2.613 26.741 -22.061 1.000 31.155 225 ASP A CA 1
ATOM 1843 C C . ASP A 1 233 ? -2.656 27.510 -20.738 1.000 31.201 225 ASP A C 1
ATOM 1844 O O . ASP A 1 233 ? -1.799 27.269 -19.896 1.000 33.242 225 ASP A O 1
ATOM 1849 N N . SER A 1 234 ? -3.630 28.420 -20.551 1.000 32.972 226 SER A N 1
ATOM 1850 C CA . SER A 1 234 ? -3.654 29.290 -19.378 1.000 33.453 226 SER A CA 1
ATOM 1851 C C . SER A 1 234 ? -5.020 29.372 -18.695 1.000 34.707 226 SER A C 1
ATOM 1852 O O . SER A 1 234 ? -5.108 29.865 -17.578 1.000 35.541 226 SER A O 1
ATOM 1855 N N . SER A 1 235 ? -6.100 28.927 -19.346 1.000 32.813 227 SER A N 1
ATOM 1856 C CA . SER A 1 235 ? -7.433 29.045 -18.782 1.000 32.088 227 SER A CA 1
ATOM 1857 C C . SER A 1 235 ? -8.110 27.678 -18.820 1.000 30.379 227 SER A C 1
ATOM 1858 O O . SER A 1 235 ? -7.494 26.702 -19.241 1.000 28.366 227 SER A O 1
ATOM 1861 N N A ASP A 1 236 ? -9.380 27.643 -18.396 0.500 32.185 228 ASP A N 1
ATOM 1862 N N B ASP A 1 236 ? -9.377 27.631 -18.395 0.500 32.193 228 ASP A N 1
ATOM 1863 C CA A ASP A 1 236 ? -10.198 26.438 -18.428 0.500 34.357 228 ASP A CA 1
ATOM 1864 C CA B ASP A 1 236 ? -10.164 26.407 -18.428 0.500 34.291 228 ASP A CA 1
ATOM 1865 C C A ASP A 1 236 ? -10.917 26.293 -19.767 0.500 32.090 228 ASP A C 1
ATOM 1866 C C B ASP A 1 236 ? -10.792 26.198 -19.806 0.500 32.082 228 ASP A C 1
ATOM 1867 O O A ASP A 1 236 ? -11.811 25.456 -19.895 0.500 30.060 228 ASP A O 1
ATOM 1868 O O B ASP A 1 236 ? -11.472 25.193 -20.010 0.500 29.925 228 ASP A O 1
ATOM 1875 N N . TYR A 1 237 ? -10.556 27.126 -20.748 1.000 29.313 229 TYR A N 1
ATOM 1876 C CA . TYR A 1 237 ? -11.159 27.041 -22.069 1.000 27.314 229 TYR A CA 1
ATOM 1877 C C . TYR A 1 237 ? -10.884 25.671 -22.683 1.000 22.832 229 TYR A C 1
ATOM 1878 O O . TYR A 1 237 ? -9.739 25.230 -22.785 1.000 22.895 229 TYR A O 1
ATOM 1887 N N . ALA A 1 238 ? -11.957 25.004 -23.116 1.000 23.016 230 ALA A N 1
ATOM 1888 C CA . ALA A 1 238 ? -11.847 23.680 -23.715 1.000 22.159 230 ALA A CA 1
ATOM 1889 C C . ALA A 1 238 ? -13.022 23.456 -24.667 1.000 20.628 230 ALA A C 1
ATOM 1890 O O . ALA A 1 238 ? -14.177 23.617 -24.270 1.000 20.731 230 ALA A O 1
ATOM 1892 N N . ALA A 1 239 ? -12.717 23.101 -25.919 1.000 21.721 231 ALA A N 1
ATOM 1893 C CA . ALA A 1 239 ? -13.743 22.934 -26.942 1.000 20.655 231 ALA A CA 1
ATOM 1894 C C . ALA A 1 239 ? -13.248 21.951 -27.996 1.000 19.976 231 ALA A C 1
ATOM 1895 O O . ALA A 1 239 ? -12.055 21.902 -28.321 1.000 20.751 231 ALA A O 1
ATOM 1897 N N A ASN A 1 240 ? -14.156 21.142 -28.555 0.500 19.272 232 ASN A N 1
ATOM 1898 N N B ASN A 1 240 ? -14.188 21.177 -28.540 0.500 19.786 232 ASN A N 1
ATOM 1899 C CA A ASN A 1 240 ? -13.760 20.370 -29.719 0.500 19.508 232 ASN A CA 1
ATOM 1900 C CA B ASN A 1 240 ? -13.956 20.435 -29.763 0.500 20.406 232 ASN A CA 1
ATOM 1901 C C A ASN A 1 240 ? -13.550 21.381 -30.848 0.500 19.338 232 ASN A C 1
ATOM 1902 C C B ASN A 1 240 ? -13.546 21.426 -30.855 0.500 19.775 232 ASN A C 1
ATOM 1903 O O A ASN A 1 240 ? -14.058 22.495 -30.793 0.500 19.132 232 ASN A O 1
ATOM 1904 O O B ASN A 1 240 ? -13.959 22.578 -30.811 0.500 19.881 232 ASN A O 1
ATOM 1913 N N . ILE A 1 241 ? -12.790 20.974 -31.860 1.000 21.538 233 ILE A N 1
ATOM 1914 C CA . ILE A 1 241 ? -12.389 21.872 -32.935 1.000 23.275 233 ILE A CA 1
ATOM 1915 C C . ILE A 1 241 ? -13.603 22.354 -33.733 1.000 23.311 233 ILE A C 1
ATOM 1916 O O . ILE A 1 241 ? -13.570 23.465 -34.254 1.000 21.916 233 ILE A O 1
ATOM 1921 N N . GLU A 1 242 ? -14.689 21.563 -33.780 1.000 21.594 234 GLU A N 1
ATOM 1922 C CA . GLU A 1 242 ? -15.928 22.021 -34.401 1.000 23.646 234 GLU A CA 1
ATOM 1923 C C . GLU A 1 242 ? -16.458 23.292 -33.736 1.000 21.881 234 GLU A C 1
ATOM 1924 O O . GLU A 1 242 ? -16.997 24.176 -34.401 1.000 22.843 234 GLU A O 1
ATOM 1930 N N . LYS A 1 243 ? -16.327 23.371 -32.410 1.000 20.551 235 LYS A N 1
ATOM 1931 C CA . LYS A 1 243 ? -16.940 24.413 -31.607 1.000 19.783 235 LYS A CA 1
ATOM 1932 C C . LYS A 1 243 ? -15.948 25.535 -31.286 1.000 19.518 235 LYS A C 1
ATOM 1933 O O . LYS A 1 243 ? -16.379 26.646 -31.037 1.000 21.176 235 LYS A O 1
ATOM 1939 N N . ALA A 1 244 ? -14.638 25.256 -31.271 1.000 20.139 236 ALA A N 1
ATOM 1940 C CA . ALA A 1 244 ? -13.680 26.214 -30.722 1.000 20.578 236 ALA A CA 1
ATOM 1941 C C . ALA A 1 244 ? -13.711 27.534 -31.503 1.000 22.337 236 ALA A C 1
ATOM 1942 O O . ALA A 1 244 ? -13.565 27.545 -32.728 1.000 19.892 236 ALA A O 1
ATOM 1944 N N . GLU A 1 245 ? -13.916 28.643 -30.783 1.000 23.091 237 GLU A N 1
ATOM 1945 C CA . GLU A 1 245 ? -13.971 29.964 -31.397 1.000 24.157 237 GLU A CA 1
ATOM 1946 C C . GLU A 1 245 ? -12.564 30.389 -31.831 1.000 23.712 237 GLU A C 1
ATOM 1947 O O . GLU A 1 245 ? -11.599 30.273 -31.062 1.000 21.423 237 GLU A O 1
ATOM 1953 N N . ALA A 1 246 ? -12.483 30.891 -33.076 1.000 21.877 238 ALA A N 1
ATOM 1954 C CA . ALA A 1 246 ? -11.262 31.426 -33.652 1.000 21.427 238 ALA A CA 1
ATOM 1955 C C . ALA A 1 246 ? -11.309 32.949 -33.637 1.000 21.901 238 ALA A C 1
ATOM 1956 O O . ALA A 1 246 ? -12.307 33.547 -34.040 1.000 20.017 238 ALA A O 1
ATOM 1958 N N . VAL A 1 247 ? -10.227 33.553 -33.135 1.000 22.943 239 VAL A N 1
ATOM 1959 C CA . VAL A 1 247 ? -10.030 34.992 -33.178 1.000 23.280 239 VAL A CA 1
ATOM 1960 C C . VAL A 1 247 ? -8.692 35.267 -33.861 1.000 21.493 239 VAL A C 1
ATOM 1961 O O . VAL A 1 247 ? -7.783 34.443 -33.835 1.000 21.723 239 VAL A O 1
ATOM 1965 N N . PRO A 1 248 ? -8.511 36.422 -34.538 1.000 22.069 240 PRO A N 1
ATOM 1966 C CA . PRO A 1 248 ? -7.256 36.671 -35.242 1.000 23.310 240 PRO A CA 1
ATOM 1967 C C . PRO A 1 248 ? -6.060 36.895 -34.317 1.000 24.510 240 PRO A C 1
ATOM 1968 O O . PRO A 1 248 ? -6.240 37.359 -33.188 1.000 25.931 240 PRO A O 1
ATOM 1972 N N . ARG A 1 249 ? -4.866 36.549 -34.809 1.000 27.137 241 ARG A N 1
ATOM 1973 C CA . ARG A 1 249 ? -3.619 36.860 -34.123 1.000 31.485 241 ARG A CA 1
ATOM 1974 C C . ARG A 1 249 ? -3.278 38.339 -34.286 1.000 36.205 241 ARG A C 1
ATOM 1975 O O . ARG A 1 249 ? -2.674 38.924 -33.399 1.000 36.730 241 ARG A O 1
ATOM 1983 N N . GLU A 1 250 ? -3.667 38.928 -35.423 1.000 34.913 242 GLU A N 1
ATOM 1984 C CA . GLU A 1 250 ? -3.445 40.338 -35.698 1.000 36.501 242 GLU A CA 1
ATOM 1985 C C . GLU A 1 250 ? -4.479 41.170 -34.938 1.000 36.323 242 GLU A C 1
ATOM 1986 O O . GLU A 1 250 ? -5.628 40.776 -34.788 1.000 33.323 242 GLU A O 1
ATOM 1992 N N . SER A 1 251 ? -4.061 42.353 -34.474 1.000 38.794 243 SER A N 1
ATOM 1993 C CA . SER A 1 251 ? -4.922 43.239 -33.708 1.000 40.631 243 SER A CA 1
ATOM 1994 C C . SER A 1 251 ? -5.683 44.192 -34.627 1.000 39.222 243 SER A C 1
ATOM 1995 O O . SER A 1 251 ? -6.745 44.686 -34.253 1.000 46.525 243 SER A O 1
ATOM 1998 N N . ALA A 1 252 ? -5.134 44.457 -35.823 1.000 35.371 244 ALA A N 1
ATOM 1999 C CA . ALA A 1 252 ? -5.731 45.413 -36.743 1.000 33.771 244 ALA A CA 1
ATOM 2000 C C . ALA A 1 252 ? -5.297 45.102 -38.175 1.000 29.698 244 ALA A C 1
ATOM 2001 O O . ALA A 1 252 ? -4.387 44.306 -38.401 1.000 31.363 244 ALA A O 1
ATOM 2003 N N . ARG A 1 253 ? -5.960 45.767 -39.122 1.000 28.322 245 ARG A N 1
ATOM 2004 C CA . ARG A 1 253 ? -5.641 45.652 -40.537 1.000 29.211 245 ARG A CA 1
ATOM 2005 C C . ARG A 1 253 ? -4.429 46.526 -40.857 1.000 30.058 245 ARG A C 1
ATOM 2006 O O . ARG A 1 253 ? -4.420 47.700 -40.497 1.000 29.169 245 ARG A O 1
ATOM 2014 N N . GLY A 1 254 ? -3.435 45.952 -41.542 1.000 27.651 246 GLY A N 1
ATOM 2015 C CA . GLY A 1 254 ? -2.246 46.686 -41.933 1.000 28.757 246 GLY A CA 1
ATOM 2016 C C . GLY A 1 254 ? -2.510 47.656 -43.087 1.000 26.565 246 GLY A C 1
ATOM 2017 O O . GLY A 1 254 ? -3.466 47.512 -43.839 1.000 24.670 246 GLY A O 1
ATOM 2018 N N . SER A 1 255 ? -1.650 48.668 -43.183 1.000 25.030 247 SER A N 1
ATOM 2019 C CA . SER A 1 255 ? -1.706 49.674 -44.221 1.000 25.178 247 SER A CA 1
ATOM 2020 C C . SER A 1 255 ? -1.544 49.014 -45.588 1.000 25.185 247 SER A C 1
ATOM 2021 O O . SER A 1 255 ? -0.771 48.071 -45.725 1.000 27.360 247 SER A O 1
ATOM 2024 N N . ALA A 1 256 ? -2.225 49.554 -46.602 1.000 26.481 248 ALA A N 1
ATOM 2025 C CA . ALA A 1 256 ? -2.026 49.114 -47.975 1.000 28.694 248 ALA A CA 1
ATOM 2026 C C . ALA A 1 256 ? -0.692 49.641 -48.509 1.000 29.300 248 ALA A C 1
ATOM 2027 O O . ALA A 1 256 ? -0.451 50.845 -48.479 1.000 29.182 248 ALA A O 1
ATOM 2029 N N . THR A 1 257 ? 0.143 48.730 -49.014 1.000 29.438 249 THR A N 1
ATOM 2030 C CA . THR A 1 257 ? 1.449 49.063 -49.566 1.000 31.808 249 THR A CA 1
ATOM 2031 C C . THR A 1 257 ? 1.524 48.783 -51.069 1.000 33.690 249 THR A C 1
ATOM 2032 O O . THR A 1 257 ? 2.494 49.186 -51.707 1.000 31.907 249 THR A O 1
ATOM 2036 N N . GLU A 1 258 ? 0.547 48.046 -51.622 1.000 31.390 250 GLU A N 1
ATOM 2037 C CA . GLU A 1 258 ? 0.550 47.670 -53.033 1.000 32.599 250 GLU A CA 1
ATOM 2038 C C . GLU A 1 258 ? -0.747 48.133 -53.686 1.000 29.488 250 GLU A C 1
ATOM 2039 O O . GLU A 1 258 ? -1.796 48.140 -53.050 1.000 27.442 250 GLU A O 1
ATOM 2045 N N . ASP A 1 259 ? -0.663 48.497 -54.967 1.000 28.517 251 ASP A N 1
ATOM 2046 C CA . ASP A 1 259 ? -1.844 48.808 -55.747 1.000 30.153 251 ASP A CA 1
ATOM 2047 C C . ASP A 1 259 ? -2.367 47.501 -56.322 1.000 26.219 251 ASP A C 1
ATOM 2048 O O . ASP A 1 259 ? -1.585 46.601 -56.612 1.000 28.696 251 ASP A O 1
ATOM 2053 N N . MET A 1 260 ? -3.686 47.391 -56.475 1.000 27.651 252 MET A N 1
ATOM 2054 C CA . MET A 1 260 ? -4.255 46.147 -56.962 1.000 26.198 252 MET A CA 1
ATOM 2055 C C . MET A 1 260 ? -3.918 45.978 -58.446 1.000 26.145 252 MET A C 1
ATOM 2056 O O . MET A 1 260 ? -4.026 46.935 -59.209 1.000 27.866 252 MET A O 1
ATOM 2061 N N . ARG A 1 261 ? -3.534 44.760 -58.852 1.000 24.955 253 ARG A N 1
ATOM 2062 C CA . ARG A 1 261 ? -3.252 44.476 -60.252 1.000 26.915 253 ARG A CA 1
ATOM 2063 C C . ARG A 1 261 ? -3.829 43.124 -60.658 1.000 26.958 253 ARG A C 1
ATOM 2064 O O . ARG A 1 261 ? -3.784 42.152 -59.910 1.000 26.382 253 ARG A O 1
ATOM 2066 N N . LEU A 1 262 ? -4.275 43.063 -61.913 1.000 30.175 254 LEU A N 1
ATOM 2067 C CA . LEU A 1 262 ? -4.789 41.836 -62.497 1.000 30.222 254 LEU A CA 1
ATOM 2068 C C . LEU A 1 262 ? -3.639 41.071 -63.136 1.000 29.684 254 LEU A C 1
ATOM 2069 O O . LEU A 1 262 ? -2.902 41.624 -63.947 1.000 32.239 254 LEU A O 1
ATOM 2074 N N . VAL A 1 263 ? -3.517 39.793 -62.780 1.000 26.817 255 VAL A N 1
ATOM 2075 C CA . VAL A 1 263 ? -2.392 38.965 -63.160 1.000 30.655 255 VAL A CA 1
ATOM 2076 C C . VAL A 1 263 ? -2.878 37.661 -63.786 1.000 30.295 255 VAL A C 1
ATOM 2077 O O . VAL A 1 263 ? -3.795 37.029 -63.270 1.000 29.054 255 VAL A O 1
ATOM 2081 N N . ASP A 1 264 ? -2.168 37.216 -64.834 1.000 31.414 256 ASP A N 1
ATOM 2082 C CA . ASP A 1 264 ? -2.411 35.937 -65.483 1.000 31.236 256 ASP A CA 1
ATOM 2083 C C . ASP A 1 264 ? -1.866 34.781 -64.648 1.000 32.547 256 ASP A C 1
ATOM 2084 O O . ASP A 1 264 ? -0.674 34.735 -64.329 1.000 30.973 256 ASP A O 1
ATOM 2089 N N . THR A 1 265 ? -2.744 33.811 -64.342 1.000 28.976 257 THR A N 1
ATOM 2090 C CA . THR A 1 265 ? -2.393 32.699 -63.472 1.000 28.998 257 THR A CA 1
ATOM 2091 C C . THR A 1 265 ? -2.916 31.388 -64.050 1.000 30.298 257 THR A C 1
ATOM 2092 O O . THR A 1 265 ? -3.757 30.720 -63.435 1.000 28.861 257 THR A O 1
ATOM 2096 N N . PRO A 1 266 ? -2.464 30.981 -65.260 1.000 34.652 258 PRO A N 1
ATOM 2097 C CA . PRO A 1 266 ? -2.812 29.663 -65.796 1.000 34.946 258 PRO A CA 1
ATOM 2098 C C . PRO A 1 266 ? -2.281 28.541 -64.905 1.000 36.194 258 PRO A C 1
ATOM 2099 O O . PRO A 1 266 ? -1.261 28.698 -64.237 1.000 36.411 258 PRO A O 1
ATOM 2103 N N . ASN A 1 267 ? -3.018 27.426 -64.870 1.000 38.125 259 ASN A N 1
ATOM 2104 C CA . ASN A 1 267 ? -2.636 26.247 -64.110 1.000 41.027 259 ASN A CA 1
ATOM 2105 C C . ASN A 1 267 ? -2.374 26.621 -62.651 1.000 39.450 259 ASN A C 1
ATOM 2106 O O . ASN A 1 267 ? -1.455 26.090 -62.028 1.000 43.804 259 ASN A O 1
ATOM 2111 N N . THR A 1 268 ? -3.188 27.541 -62.117 1.000 36.937 260 THR A N 1
ATOM 2112 C CA . THR A 1 268 ? -3.064 28.002 -60.743 1.000 36.365 260 THR A CA 1
ATOM 2113 C C . THR A 1 268 ? -4.418 27.834 -60.059 1.000 35.372 260 THR A C 1
ATOM 2114 O O . THR A 1 268 ? -5.212 28.765 -60.019 1.000 38.949 260 THR A O 1
ATOM 2118 N N . LYS A 1 269 ? -4.667 26.629 -59.541 1.000 32.957 261 LYS A N 1
ATOM 2119 C CA . LYS A 1 269 ? -5.984 26.279 -59.034 1.000 35.273 261 LYS A CA 1
ATOM 2120 C C . LYS A 1 269 ? -5.948 25.957 -57.541 1.000 33.705 261 LYS A C 1
ATOM 2121 O O . LYS A 1 269 ? -6.989 25.662 -56.973 1.000 33.971 261 LYS A O 1
ATOM 2127 N N . THR A 1 270 ? -4.764 26.008 -56.914 1.000 32.004 262 THR A N 1
ATOM 2128 C CA . THR A 1 270 ? -4.622 25.703 -55.495 1.000 29.933 262 THR A CA 1
ATOM 2129 C C . THR A 1 270 ? -3.769 26.780 -54.835 1.000 27.812 262 THR A C 1
ATOM 2130 O O . THR A 1 270 ? -3.009 27.476 -55.499 1.000 28.771 262 THR A O 1
ATOM 2134 N N . ILE A 1 271 ? -3.884 26.889 -53.508 1.000 26.712 263 ILE A N 1
ATOM 2135 C CA . ILE A 1 271 ? -3.076 27.820 -52.742 1.000 25.792 263 ILE A CA 1
ATOM 2136 C C . ILE A 1 271 ? -1.590 27.507 -52.955 1.000 26.355 263 ILE A C 1
ATOM 2137 O O . ILE A 1 271 ? -0.799 28.423 -53.148 1.000 27.089 263 ILE A O 1
ATOM 2142 N N . ALA A 1 272 ? -1.210 26.223 -52.883 1.000 28.027 264 ALA A N 1
ATOM 2143 C CA . ALA A 1 272 ? 0.182 25.812 -53.037 1.000 30.148 264 ALA A CA 1
ATOM 2144 C C . ALA A 1 272 ? 0.745 26.280 -54.383 1.000 29.770 264 ALA A C 1
ATOM 2145 O O . ALA A 1 272 ? 1.872 26.762 -54.438 1.000 29.710 264 ALA A O 1
ATOM 2147 N N . ALA A 1 273 ? -0.057 26.184 -55.453 1.000 29.400 265 ALA A N 1
ATOM 2148 C CA . ALA A 1 273 ? 0.366 26.594 -56.790 1.000 29.774 265 ALA A CA 1
ATOM 2149 C C . ALA A 1 273 ? 0.537 28.111 -56.876 1.000 31.621 265 ALA A C 1
ATOM 2150 O O . ALA A 1 273 ? 1.472 28.599 -57.515 1.000 30.577 265 ALA A O 1
ATOM 2152 N N . LEU A 1 274 ? -0.340 28.861 -56.195 1.000 30.984 266 LEU A N 1
ATOM 2153 C CA . LEU A 1 274 ? -0.270 30.315 -56.173 1.000 29.796 266 LEU A CA 1
ATOM 2154 C C . LEU A 1 274 ? 0.977 30.788 -55.418 1.000 32.762 266 LEU A C 1
ATOM 2155 O O . LEU A 1 274 ? 1.691 31.676 -55.901 1.000 32.547 266 LEU A O 1
ATOM 2160 N N . VAL A 1 275 ? 1.201 30.201 -54.232 1.000 32.431 267 VAL A N 1
ATOM 2161 C CA . VAL A 1 275 ? 2.357 30.471 -53.386 1.000 34.726 267 VAL A CA 1
ATOM 2162 C C . VAL A 1 275 ? 3.654 30.162 -54.140 1.000 38.371 267 VAL A C 1
ATOM 2163 O O . VAL A 1 275 ? 4.540 31.007 -54.210 1.000 39.382 267 VAL A O 1
ATOM 2167 N N . ASP A 1 276 ? 3.771 28.941 -54.671 1.000 40.277 268 ASP A N 1
ATOM 2168 C CA . ASP A 1 276 ? 4.987 28.513 -55.346 1.000 44.047 268 ASP A CA 1
ATOM 2169 C C . ASP A 1 276 ? 5.184 29.319 -56.629 1.000 47.066 268 ASP A C 1
ATOM 2170 O O . ASP A 1 276 ? 6.305 29.711 -56.950 1.000 48.322 268 ASP A O 1
ATOM 2175 N N . GLY A 1 277 ? 4.082 29.593 -57.339 1.000 42.800 269 GLY A N 1
ATOM 2176 C CA . GLY A 1 277 ? 4.138 30.206 -58.653 1.000 41.786 269 GLY A CA 1
ATOM 2177 C C . GLY A 1 277 ? 4.483 31.693 -58.618 1.000 41.865 269 GLY A C 1
ATOM 2178 O O . GLY A 1 277 ? 5.098 32.196 -59.559 1.000 43.387 269 GLY A O 1
ATOM 2179 N N . PHE A 1 278 ? 4.052 32.404 -57.565 1.000 38.272 270 PHE A N 1
ATOM 2180 C CA . PHE A 1 278 ? 4.211 33.848 -57.517 1.000 37.392 270 PHE A CA 1
ATOM 2181 C C . PHE A 1 278 ? 4.970 34.308 -56.267 1.000 35.980 270 PHE A C 1
ATOM 2182 O O . PHE A 1 278 ? 4.990 35.502 -55.965 1.000 37.613 270 PHE A O 1
ATOM 2190 N N . GLN A 1 279 ? 5.621 33.366 -55.580 1.000 39.258 271 GLN A N 1
ATOM 2191 C CA . GLN A 1 279 ? 6.443 33.665 -54.416 1.000 46.039 271 GLN A CA 1
ATOM 2192 C C . GLN A 1 279 ? 5.679 34.601 -53.481 1.000 45.376 271 GLN A C 1
ATOM 2193 O O . GLN A 1 279 ? 6.125 35.706 -53.175 1.000 46.401 271 GLN A O 1
ATOM 2199 N N . LEU A 1 280 ? 4.489 34.134 -53.095 1.000 44.207 272 LEU A N 1
ATOM 2200 C CA . LEU A 1 280 ? 3.597 34.806 -52.167 1.000 42.928 272 LEU A CA 1
ATOM 2201 C C . LEU A 1 280 ? 3.728 34.128 -50.817 1.000 33.050 272 LEU A C 1
ATOM 2202 O O . LEU A 1 280 ? 3.785 32.907 -50.778 1.000 34.800 272 LEU A O 1
ATOM 2207 N N . PRO A 1 281 ? 3.697 34.848 -49.681 1.000 29.809 273 PRO A N 1
ATOM 2208 C CA . PRO A 1 281 ? 3.450 34.172 -48.408 1.000 30.183 273 PRO A CA 1
ATOM 2209 C C . PRO A 1 281 ? 2.029 33.609 -48.435 1.000 26.885 273 PRO A C 1
ATOM 2210 O O . PRO A 1 281 ? 1.121 34.280 -48.929 1.000 26.215 273 PRO A O 1
ATOM 2214 N N . ILE A 1 282 ? 1.846 32.407 -47.870 1.000 26.472 274 ILE A N 1
ATOM 2215 C CA . ILE A 1 282 ? 0.542 31.768 -47.794 1.000 27.265 274 ILE A CA 1
ATOM 2216 C C . ILE A 1 282 ? -0.444 32.640 -47.007 1.000 26.824 274 ILE A C 1
ATOM 2217 O O . ILE A 1 282 ? -1.636 32.645 -47.310 1.000 23.734 274 ILE A O 1
ATOM 2222 N N . GLU A 1 283 ? 0.031 33.439 -46.037 1.000 26.407 275 GLU A N 1
ATOM 2223 C CA . GLU A 1 283 ? -0.881 34.256 -45.248 1.000 28.510 275 GLU A CA 1
ATOM 2224 C C . GLU A 1 283 ? -1.301 35.520 -46.002 1.000 26.252 275 GLU A C 1
ATOM 2225 O O . GLU A 1 283 ? -2.049 36.329 -45.465 1.000 23.810 275 GLU A O 1
ATOM 2231 N N . LYS A 1 284 ? -0.881 35.662 -47.262 1.000 25.102 276 LYS A N 1
ATOM 2232 C CA . LYS A 1 284 ? -1.346 36.750 -48.103 1.000 24.903 276 LYS A CA 1
ATOM 2233 C C . LYS A 1 284 ? -2.276 36.218 -49.194 1.000 25.739 276 LYS A C 1
ATOM 2234 O O . LYS A 1 284 ? -2.596 36.952 -50.125 1.000 29.525 276 LYS A O 1
ATOM 2240 N N . THR A 1 285 ? -2.691 34.951 -49.083 1.000 22.816 277 THR A N 1
ATOM 2241 C CA . THR A 1 285 ? -3.636 34.351 -50.017 1.000 22.946 277 THR A CA 1
ATOM 2242 C C . THR A 1 285 ? -4.955 34.051 -49.304 1.000 22.732 277 THR A C 1
ATOM 2243 O O . THR A 1 285 ? -4.993 33.957 -48.080 1.000 18.491 277 THR A O 1
ATOM 2247 N N . ILE A 1 286 ? -6.030 33.898 -50.091 1.000 23.068 278 ILE A N 1
ATOM 2248 C CA . ILE A 1 286 ? -7.334 33.514 -49.571 1.000 23.789 278 ILE A CA 1
ATOM 2249 C C . ILE A 1 286 ? -7.910 32.378 -50.418 1.000 27.472 278 ILE A C 1
ATOM 2250 O O . ILE A 1 286 ? -7.649 32.289 -51.626 1.000 27.845 278 ILE A O 1
ATOM 2255 N N . LYS A 1 287 ? -8.683 31.514 -49.740 1.000 23.305 279 LYS A N 1
ATOM 2256 C CA . LYS A 1 287 ? -9.497 30.488 -50.362 1.000 24.261 279 LYS A CA 1
ATOM 2257 C C . LYS A 1 287 ? -10.948 30.954 -50.390 1.000 24.689 279 LYS A C 1
ATOM 2258 O O . LYS A 1 287 ? -11.483 31.382 -49.362 1.000 23.027 279 LYS A O 1
ATOM 2264 N N . THR A 1 288 ? -11.582 30.827 -51.556 1.000 24.918 280 THR A N 1
ATOM 2265 C CA . THR A 1 288 ? -12.978 31.210 -51.727 1.000 27.035 280 THR A CA 1
ATOM 2266 C C . THR A 1 288 ? -13.777 29.944 -52.007 1.000 28.349 280 THR A C 1
ATOM 2267 O O . THR A 1 288 ? -13.589 29.325 -53.057 1.000 30.076 280 THR A O 1
ATOM 2271 N N . LEU A 1 289 ? -14.660 29.586 -51.069 1.000 25.591 281 LEU A N 1
ATOM 2272 C CA . LEU A 1 289 ? -15.448 28.369 -51.153 1.000 27.154 281 LEU A CA 1
ATOM 2273 C C . LEU A 1 289 ? -16.913 28.726 -51.366 1.000 24.201 281 LEU A C 1
ATOM 2274 O O . LEU A 1 289 ? -17.485 29.497 -50.598 1.000 23.221 281 LEU A O 1
ATOM 2279 N N . VAL A 1 290 ? -17.534 28.135 -52.388 1.000 19.468 282 VAL A N 1
ATOM 2280 C CA . VAL A 1 290 ? -18.902 28.526 -52.700 1.000 18.453 282 VAL A CA 1
ATOM 2281 C C . VAL A 1 290 ? -19.850 27.431 -52.228 1.000 17.671 282 VAL A C 1
ATOM 2282 O O . VAL A 1 290 ? -19.675 26.270 -52.596 1.000 17.779 282 VAL A O 1
ATOM 2286 N N . VAL A 1 291 ? -20.857 27.829 -51.443 1.000 17.746 283 VAL A N 1
ATOM 2287 C CA . VAL A 1 291 ? -21.809 26.894 -50.869 1.000 18.367 283 VAL A CA 1
ATOM 2288 C C . VAL A 1 291 ? -23.228 27.351 -51.201 1.000 19.361 283 VAL A C 1
ATOM 2289 O O . VAL A 1 291 ? -23.459 28.490 -51.635 1.000 17.462 283 VAL A O 1
ATOM 2293 N N . HIS A 1 292 ? -24.190 26.449 -50.976 1.000 18.307 284 HIS A N 1
ATOM 2294 C CA . HIS A 1 292 ? -25.592 26.781 -51.191 1.000 19.299 284 HIS A CA 1
ATOM 2295 C C . HIS A 1 292 ? -26.122 27.709 -50.104 1.000 19.587 284 HIS A C 1
ATOM 2296 O O . HIS A 1 292 ? -25.914 27.496 -48.908 1.000 19.193 284 HIS A O 1
ATOM 2303 N N . GLY A 1 293 ? -26.872 28.722 -50.541 1.000 19.972 285 GLY A N 1
ATOM 2304 C CA . GLY A 1 293 ? -27.535 29.628 -49.618 1.000 21.115 285 GLY A CA 1
ATOM 2305 C C . GLY A 1 293 ? -28.778 28.974 -49.028 1.000 21.410 285 GLY A C 1
ATOM 2306 O O . GLY A 1 293 ? -29.307 28.054 -49.637 1.000 19.403 285 GLY A O 1
ATOM 2307 N N . ALA A 1 294 ? -29.201 29.456 -47.850 1.000 23.593 286 ALA A N 1
ATOM 2308 C CA . ALA A 1 294 ? -30.441 29.040 -47.205 1.000 25.866 286 ALA A CA 1
ATOM 2309 C C . ALA A 1 294 ? -31.645 29.410 -48.068 1.000 27.363 286 ALA A C 1
ATOM 2310 O O . ALA A 1 294 ? -32.645 28.698 -48.067 1.000 26.194 286 ALA A O 1
ATOM 2312 N N . GLU A 1 295 ? -31.557 30.571 -48.727 1.000 25.842 287 GLU A N 1
ATOM 2313 C CA . GLU A 1 295 ? -32.528 30.979 -49.726 1.000 28.504 287 GLU A CA 1
ATOM 2314 C C . GLU A 1 295 ? -32.352 30.083 -50.953 1.000 26.202 287 GLU A C 1
ATOM 2315 O O . GLU A 1 295 ? -31.272 30.014 -51.550 1.000 24.106 287 GLU A O 1
ATOM 2321 N N . GLU A 1 296 ? -33.425 29.373 -51.306 1.000 25.431 288 GLU A N 1
ATOM 2322 C CA . GLU A 1 296 ? -33.378 28.348 -52.338 1.000 25.381 288 GLU A CA 1
ATOM 2323 C C . GLU A 1 296 ? -32.844 28.923 -53.649 1.000 24.438 288 GLU A C 1
ATOM 2324 O O . GLU A 1 296 ? -33.303 29.966 -54.110 1.000 24.378 288 GLU A O 1
ATOM 2330 N N . GLY A 1 297 ? -31.871 28.220 -54.243 1.000 21.697 289 GLY A N 1
ATOM 2331 C CA . GLY A 1 297 ? -31.301 28.581 -55.530 1.000 22.325 289 GLY A CA 1
ATOM 2332 C C . GLY A 1 297 ? -30.193 29.630 -55.442 1.000 21.525 289 GLY A C 1
ATOM 2333 O O . GLY A 1 297 ? -29.647 30.018 -56.480 1.000 20.427 289 GLY A O 1
ATOM 2334 N N . THR A 1 298 ? -29.855 30.083 -54.225 1.000 21.105 290 THR A N 1
ATOM 2335 C CA . THR A 1 298 ? -28.779 31.057 -54.066 1.000 21.098 290 THR A CA 1
ATOM 2336 C C . THR A 1 298 ? -27.470 30.383 -53.670 1.000 19.158 290 THR A C 1
ATOM 2337 O O . THR A 1 298 ? -27.442 29.273 -53.145 1.000 17.837 290 THR A O 1
ATOM 2341 N N . LEU A 1 299 ? -26.380 31.128 -53.866 1.000 21.072 291 LEU A N 1
ATOM 2342 C CA . LEU A 1 299 ? -25.041 30.714 -53.467 1.000 20.774 291 LEU A CA 1
ATOM 2343 C C . LEU A 1 299 ? -24.425 31.778 -52.557 1.000 21.163 291 LEU A C 1
ATOM 2344 O O . LEU A 1 299 ? -24.737 32.968 -52.672 1.000 20.486 291 LEU A O 1
ATOM 2349 N N . VAL A 1 300 ? -23.509 31.326 -51.688 1.000 20.588 292 VAL A N 1
ATOM 2350 C CA . VAL A 1 300 ? -22.744 32.209 -50.822 1.000 19.818 292 VAL A CA 1
ATOM 2351 C C . VAL A 1 300 ? -21.269 31.830 -50.939 1.000 19.279 292 VAL A C 1
ATOM 2352 O O . VAL A 1 300 ? -20.928 30.658 -50.894 1.000 19.643 292 VAL A O 1
ATOM 2356 N N . ALA A 1 301 ? -20.395 32.834 -51.078 1.000 19.182 293 ALA A N 1
ATOM 2357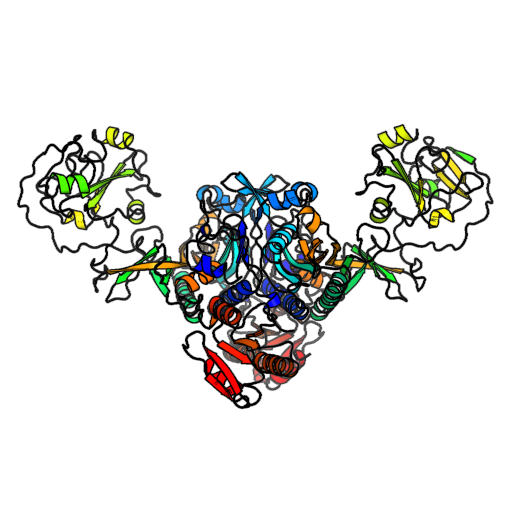 C CA . ALA A 1 301 ? -18.960 32.609 -51.017 1.000 19.446 293 ALA A CA 1
ATOM 2358 C C . ALA A 1 301 ? -18.478 32.781 -49.576 1.000 19.658 293 ALA A C 1
ATOM 2359 O O . ALA A 1 301 ? -18.774 33.791 -48.948 1.000 21.338 293 ALA A O 1
ATOM 2361 N N . LEU A 1 302 ? -17.742 31.779 -49.084 1.000 19.123 294 LEU A N 1
ATOM 2362 C CA . LEU A 1 302 ? -17.137 31.804 -47.761 1.000 18.588 294 LEU A CA 1
ATOM 2363 C C . LEU A 1 302 ? -15.622 31.874 -47.938 1.000 17.793 294 LEU A C 1
ATOM 2364 O O . LEU A 1 302 ? -15.046 31.052 -48.654 1.000 19.512 294 LEU A O 1
ATOM 2369 N N . ILE A 1 303 ? -14.978 32.835 -47.262 1.000 18.144 295 ILE A N 1
ATOM 2370 C CA . ILE A 1 303 ? -13.559 33.072 -47.514 1.000 18.891 295 ILE A CA 1
ATOM 2371 C C . ILE A 1 303 ? -12.757 32.901 -46.226 1.000 19.080 295 ILE A C 1
ATOM 2372 O O . ILE A 1 303 ? -13.091 33.497 -45.206 1.000 19.200 295 ILE A O 1
ATOM 2377 N N . VAL A 1 304 ? -11.701 32.085 -46.315 1.000 20.008 296 VAL A N 1
ATOM 2378 C CA . VAL A 1 304 ? -10.722 31.910 -45.247 1.000 19.257 296 VAL A CA 1
ATOM 2379 C C . VAL A 1 304 ? -9.334 32.182 -45.813 1.000 18.109 296 VAL A C 1
ATOM 2380 O O . VAL A 1 304 ? -9.100 32.132 -47.023 1.000 18.723 296 VAL A O 1
ATOM 2384 N N . ARG A 1 305 ? -8.390 32.474 -44.917 1.000 19.559 297 ARG A N 1
ATOM 2385 C CA . ARG A 1 305 ? -7.007 32.658 -45.318 1.000 18.773 297 ARG A CA 1
ATOM 2386 C C . ARG A 1 305 ? -6.443 31.343 -45.848 1.000 19.675 297 ARG A C 1
ATOM 2387 O O . ARG A 1 305 ? -6.884 30.256 -45.466 1.000 21.068 297 ARG A O 1
ATOM 2395 N N . GLY A 1 306 ? -5.454 31.454 -46.747 1.000 20.525 298 GLY A N 1
ATOM 2396 C CA . GLY A 1 306 ? -4.898 30.328 -47.484 1.000 22.069 298 GLY A CA 1
ATOM 2397 C C . GLY A 1 306 ? -4.275 29.229 -46.625 1.000 22.656 298 GLY A C 1
ATOM 2398 O O . GLY A 1 306 ? -4.231 28.081 -47.055 1.000 23.590 298 GLY A O 1
ATOM 2399 N N . ASP A 1 307 ? -3.860 29.573 -45.403 1.000 23.811 299 ASP A N 1
ATOM 2400 C CA . ASP A 1 307 ? -3.290 28.606 -44.479 1.000 26.723 299 ASP A CA 1
ATOM 2401 C C . ASP A 1 307 ? -4.342 28.057 -43.509 1.000 26.566 299 ASP A C 1
ATOM 2402 O O . ASP A 1 307 ? -4.008 27.230 -42.659 1.000 27.760 299 ASP A O 1
ATOM 2407 N N . HIS A 1 308 ? -5.605 28.481 -43.658 1.000 22.028 300 HIS A N 1
ATOM 2408 C CA . HIS A 1 308 ? -6.684 28.048 -42.778 1.000 21.576 300 HIS A CA 1
ATOM 2409 C C . HIS A 1 308 ? -7.632 27.101 -43.522 1.000 22.479 300 HIS A C 1
ATOM 2410 O O . HIS A 1 308 ? -7.564 26.948 -44.743 1.000 22.827 300 HIS A O 1
ATOM 2417 N N . GLU A 1 309 ? -8.501 26.461 -42.748 1.000 23.535 301 GLU A N 1
ATOM 2418 C CA . GLU A 1 309 ? -9.494 25.536 -43.260 1.000 25.588 301 GLU A CA 1
ATOM 2419 C C . GLU A 1 309 ? -10.873 26.052 -42.876 1.000 22.231 301 GLU A C 1
ATOM 2420 O O . GLU A 1 309 ? -11.069 26.470 -41.732 1.000 23.221 301 GLU A O 1
ATOM 2426 N N . LEU A 1 310 ? -11.841 25.906 -43.783 1.000 21.077 302 LEU A N 1
ATOM 2427 C CA . LEU A 1 310 ? -13.218 26.243 -43.456 1.000 19.786 302 LEU A CA 1
ATOM 2428 C C . LEU A 1 310 ? -13.751 25.257 -42.425 1.000 20.632 302 LEU A C 1
ATOM 2429 O O . LEU A 1 310 ? -13.612 24.052 -42.599 1.000 21.091 302 LEU A O 1
ATOM 2434 N N . ASN A 1 311 ? -14.348 25.791 -41.364 1.000 19.198 303 ASN A N 1
ATOM 2435 C CA . ASN A 1 311 ? -15.046 24.997 -40.371 1.000 20.583 303 ASN A CA 1
ATOM 2436 C C . ASN A 1 311 ? -16.486 24.828 -40.851 1.000 20.591 303 ASN A C 1
ATOM 2437 O O . ASN A 1 311 ? -17.229 25.799 -40.912 1.000 18.661 303 ASN A O 1
ATOM 2442 N N . GLU A 1 312 ? -16.857 23.593 -41.213 1.000 20.599 304 GLU A N 1
ATOM 2443 C CA . GLU A 1 312 ? -18.121 23.342 -41.891 1.000 20.146 304 GLU A CA 1
ATOM 2444 C C . GLU A 1 312 ? -19.300 23.531 -40.941 1.000 20.760 304 GLU A C 1
ATOM 2445 O O . GLU A 1 312 ? -20.398 23.847 -41.373 1.000 19.449 304 GLU A O 1
ATOM 2451 N N . ILE A 1 313 ? -19.091 23.327 -39.635 1.000 21.338 305 ILE A N 1
ATOM 2452 C CA . ILE A 1 313 ? -20.152 23.556 -38.669 1.000 22.455 305 ILE A CA 1
ATOM 2453 C C . ILE A 1 313 ? -20.452 25.050 -38.561 1.000 21.449 305 ILE A C 1
ATOM 2454 O O . ILE A 1 313 ? -21.614 25.469 -38.561 1.000 20.950 305 ILE A O 1
ATOM 2459 N N . LYS A 1 314 ? -19.388 25.844 -38.392 1.000 19.835 306 LYS A N 1
ATOM 2460 C CA . LYS A 1 314 ? -19.510 27.290 -38.343 1.000 19.626 306 LYS A CA 1
ATOM 2461 C C . LYS A 1 314 ? -20.152 27.789 -39.636 1.000 20.073 306 LYS A C 1
ATOM 2462 O O . LYS A 1 314 ? -21.008 28.678 -39.601 1.000 18.818 306 LYS A O 1
ATOM 2468 N N . ALA A 1 315 ? -19.739 27.203 -40.774 1.000 20.085 307 ALA A N 1
ATOM 2469 C CA . ALA A 1 315 ? -20.270 27.635 -42.065 1.000 19.409 307 ALA A CA 1
ATOM 2470 C C . ALA A 1 315 ? -21.791 27.448 -42.099 1.000 19.594 307 ALA A C 1
ATOM 2471 O O . ALA A 1 315 ? -22.537 28.385 -42.355 1.000 18.161 307 ALA A O 1
ATOM 2473 N N . ALA A 1 316 ? -22.234 26.234 -41.770 1.000 20.274 308 ALA A N 1
ATOM 2474 C CA . ALA A 1 316 ? -23.637 25.869 -41.796 1.000 20.320 308 ALA A CA 1
ATOM 2475 C C . ALA A 1 316 ? -24.423 26.727 -40.816 1.000 21.284 308 ALA A C 1
ATOM 2476 O O . ALA A 1 316 ? -25.564 27.076 -41.103 1.000 21.308 308 ALA A O 1
ATOM 2478 N N . ASN A 1 317 ? -23.825 27.037 -39.652 1.000 22.966 309 ASN A N 1
ATOM 2479 C CA . ASN A 1 317 ? -24.534 27.763 -38.608 1.000 24.095 309 ASN A CA 1
ATOM 2480 C C . ASN A 1 317 ? -24.769 29.227 -38.999 1.000 24.511 309 ASN A C 1
ATOM 2481 O O . ASN A 1 317 ? -25.580 29.883 -38.362 1.000 23.927 309 ASN A O 1
ATOM 2486 N N . GLN A 1 318 ? -24.098 29.763 -40.033 1.000 23.574 310 GLN A N 1
ATOM 2487 C CA . GLN A 1 318 ? -24.446 31.090 -40.533 1.000 23.581 310 GLN A CA 1
ATOM 2488 C C . GLN A 1 318 ? -25.859 31.069 -41.122 1.000 25.921 310 GLN A C 1
ATOM 2489 O O . GLN A 1 318 ? -26.163 30.246 -41.983 1.000 24.410 310 GLN A O 1
ATOM 2495 N N . PRO A 1 319 ? -26.759 31.995 -40.721 1.000 28.868 311 PRO A N 1
ATOM 2496 C CA . PRO A 1 319 ? -28.140 31.983 -41.205 1.000 29.314 311 PRO A CA 1
ATOM 2497 C C . PRO A 1 319 ? -28.272 32.016 -42.728 1.000 28.855 311 PRO A C 1
ATOM 2498 O O . PRO A 1 319 ? -29.142 31.346 -43.277 1.000 30.393 311 PRO A O 1
ATOM 2502 N N . LEU A 1 320 ? -27.382 32.764 -43.395 1.000 25.748 312 LEU A N 1
ATOM 2503 C CA . LEU A 1 320 ? -27.391 32.907 -44.843 1.000 27.465 312 LEU A CA 1
ATOM 2504 C C . LEU A 1 320 ? -27.032 31.600 -45.562 1.000 24.880 312 LEU A C 1
ATOM 2505 O O . LEU A 1 320 ? -27.360 31.443 -46.741 1.000 25.101 312 LEU A O 1
ATOM 2510 N N . VAL A 1 321 ? -26.366 30.674 -44.857 1.000 22.640 313 VAL A N 1
ATOM 2511 C CA . VAL A 1 321 ? -25.825 29.460 -45.452 1.000 21.902 313 VAL A CA 1
ATOM 2512 C C . VAL A 1 321 ? -26.762 28.310 -45.116 1.000 22.507 313 VAL A C 1
ATOM 2513 O O . VAL A 1 321 ? -27.124 28.147 -43.955 1.000 22.474 313 VAL A O 1
ATOM 2517 N N . ALA A 1 322 ? -27.099 27.492 -46.124 1.000 20.886 314 ALA A N 1
ATOM 2518 C CA . ALA A 1 322 ? -27.970 26.350 -45.910 1.000 22.588 314 ALA A CA 1
ATOM 2519 C C . ALA A 1 322 ? -27.320 25.353 -44.957 1.000 21.321 314 ALA A C 1
ATOM 2520 O O . ALA A 1 322 ? -26.116 25.119 -45.013 1.000 21.326 314 ALA A O 1
ATOM 2522 N N . SER A 1 323 ? -28.147 24.784 -44.078 1.000 22.350 315 SER A N 1
ATOM 2523 C CA . SER A 1 323 ? -27.710 23.760 -43.149 1.000 23.807 315 SER A CA 1
ATOM 2524 C C . SER A 1 323 ? -28.615 22.541 -43.345 1.000 26.387 315 SER A C 1
ATOM 2525 O O . SER A 1 323 ? -29.831 22.693 -43.337 1.000 26.839 315 SER A O 1
ATOM 2528 N N . PRO A 1 324 ? -28.086 21.330 -43.620 1.000 29.348 316 PRO A N 1
ATOM 2529 C CA . PRO A 1 324 ? -26.651 21.055 -43.601 1.000 29.724 316 PRO A CA 1
ATOM 2530 C C . PRO A 1 324 ? -25.911 21.662 -44.790 1.000 26.841 316 PRO A C 1
ATOM 2531 O O . PRO A 1 324 ? -26.528 22.051 -45.785 1.000 26.284 316 PRO A O 1
ATOM 2535 N N . LEU A 1 325 ? -24.584 21.766 -44.655 1.000 24.146 317 LEU A N 1
ATOM 2536 C CA . LEU A 1 325 ? -23.761 22.467 -45.627 1.000 22.984 317 LEU A CA 1
ATOM 2537 C C . LEU A 1 325 ? -23.743 21.693 -46.941 1.000 22.938 317 LEU A C 1
ATOM 2538 O O . LEU A 1 325 ? -23.560 20.472 -46.936 1.000 23.122 317 LEU A O 1
ATOM 2543 N N . VAL A 1 326 ? -23.942 22.417 -48.048 1.000 21.140 318 VAL A N 1
ATOM 2544 C CA . VAL A 1 326 ? -23.850 21.839 -49.380 1.000 21.544 318 VAL A CA 1
ATOM 2545 C C . VAL A 1 326 ? -22.924 22.722 -50.209 1.000 20.510 318 VAL A C 1
ATOM 2546 O O . VAL A 1 326 ? -23.144 23.930 -50.318 1.000 20.439 318 VAL A O 1
ATOM 2550 N N . PHE A 1 327 ? -21.890 22.114 -50.796 1.000 19.203 319 PHE A N 1
ATOM 2551 C CA . PHE A 1 327 ? -20.978 22.868 -51.639 1.000 20.513 319 PHE A CA 1
ATOM 2552 C C . PHE A 1 327 ? -21.541 22.972 -53.051 1.000 20.605 319 PHE A C 1
ATOM 2553 O O . PHE A 1 327 ? -22.138 22.023 -53.567 1.000 21.445 319 PHE A O 1
ATOM 2561 N N . ALA A 1 328 ? -21.323 24.130 -53.668 1.000 19.530 320 ALA A N 1
ATOM 2562 C CA . ALA A 1 328 ? -21.701 24.333 -55.055 1.000 19.321 320 ALA A CA 1
ATOM 2563 C C . ALA A 1 328 ? -20.855 23.446 -55.966 1.000 20.210 320 ALA A C 1
ATOM 2564 O O . ALA A 1 328 ? -19.660 23.282 -55.742 1.000 19.248 320 ALA A O 1
ATOM 2566 N N . SER A 1 329 ? -21.486 22.927 -57.029 1.000 20.080 321 SER A N 1
ATOM 2567 C CA . SER A 1 329 ? -20.795 22.173 -58.057 1.000 20.685 321 SER A CA 1
ATOM 2568 C C . SER A 1 329 ? -19.964 23.121 -58.919 1.000 20.627 321 SER A C 1
ATOM 2569 O O . SER A 1 329 ? -20.190 24.331 -58.943 1.000 18.700 321 SER A O 1
ATOM 2572 N N . GLU A 1 330 ? -19.009 22.551 -59.652 1.000 20.129 322 GLU A N 1
ATOM 2573 C CA . GLU A 1 330 ? -18.266 23.343 -60.617 1.000 21.123 322 GLU A CA 1
ATOM 2574 C C . GLU A 1 330 ? -19.217 23.990 -61.632 1.000 20.082 322 GLU A C 1
ATOM 2575 O O . GLU A 1 330 ? -19.074 25.171 -61.969 1.000 17.087 322 GLU A O 1
ATOM 2581 N N . ALA A 1 331 ? -20.217 23.235 -62.115 1.000 18.614 323 ALA A N 1
ATOM 2582 C CA . ALA A 1 331 ? -21.164 23.784 -63.080 1.000 20.092 323 ALA A CA 1
ATOM 2583 C C . ALA A 1 331 ? -21.959 24.955 -62.492 1.000 19.065 323 ALA A C 1
ATOM 2584 O O . ALA A 1 331 ? -22.221 25.941 -63.174 1.000 19.441 323 ALA A O 1
ATOM 2586 N N . GLU A 1 332 ? -22.367 24.843 -61.228 1.000 19.310 324 GLU A N 1
ATOM 2587 C CA . GLU A 1 332 ? -23.109 25.914 -60.581 1.000 19.333 324 GLU A CA 1
ATOM 2588 C C . GLU A 1 332 ? -22.226 27.149 -60.422 1.000 19.094 324 GLU A C 1
ATOM 2589 O O . GLU A 1 332 ? -22.676 28.275 -60.621 1.000 18.655 324 GLU A O 1
ATOM 2595 N N . ILE A 1 333 ? -20.954 26.934 -60.067 1.000 19.222 325 ILE A N 1
ATOM 2596 C CA . ILE A 1 333 ? -20.033 28.042 -59.883 1.000 18.931 325 ILE A CA 1
ATOM 2597 C C . ILE A 1 333 ? -19.800 28.755 -61.220 1.000 19.512 325 ILE A C 1
ATOM 2598 O O . ILE 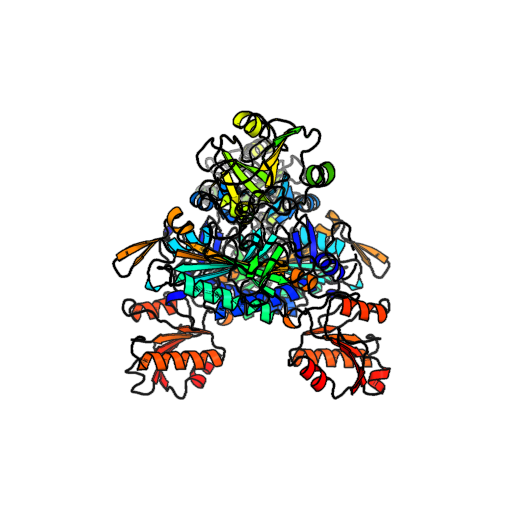A 1 333 ? -19.843 29.980 -61.293 1.000 19.263 325 ILE A O 1
ATOM 2603 N N . ARG A 1 334 ? -19.531 27.993 -62.271 1.000 18.695 326 ARG A N 1
ATOM 2604 C CA . ARG A 1 334 ? -19.246 28.583 -63.576 1.000 20.596 326 ARG A CA 1
ATOM 2605 C C . ARG A 1 334 ? -20.463 29.344 -64.108 1.000 20.173 326 ARG A C 1
ATOM 2606 O O . ARG A 1 334 ? -20.305 30.432 -64.653 1.000 19.420 326 ARG A O 1
ATOM 2614 N N . ALA A 1 335 ? -21.678 28.812 -63.903 1.000 19.420 327 ALA A N 1
ATOM 2615 C CA . ALA A 1 335 ? -22.889 29.509 -64.337 1.000 20.771 327 ALA A CA 1
ATOM 2616 C C . ALA A 1 335 ? -23.051 30.814 -63.563 1.000 20.951 327 ALA A C 1
ATOM 2617 O O . ALA A 1 335 ? -23.383 31.849 -64.143 1.000 21.368 327 ALA A O 1
ATOM 2619 N N . ALA A 1 336 ? -22.797 30.781 -62.250 1.000 19.157 328 ALA A N 1
ATOM 2620 C CA . ALA A 1 336 ? -23.030 31.948 -61.421 1.000 19.885 328 ALA A CA 1
ATOM 2621 C C . ALA A 1 336 ? -21.964 33.019 -61.676 1.000 20.315 328 ALA A C 1
ATOM 2622 O O . ALA A 1 336 ? -22.304 34.188 -61.831 1.000 20.071 328 ALA A O 1
ATOM 2624 N N . ILE A 1 337 ? -20.685 32.626 -61.744 1.000 20.476 329 ILE A N 1
ATOM 2625 C CA . ILE A 1 337 ? -19.583 33.590 -61.708 1.000 22.253 329 ILE A CA 1
ATOM 2626 C C . ILE A 1 337 ? -18.924 33.780 -63.076 1.000 22.572 329 ILE A C 1
ATOM 2627 O O . ILE A 1 337 ? -18.389 34.856 -63.337 1.000 22.660 329 ILE A O 1
ATOM 2632 N N . GLY A 1 338 ? -18.938 32.760 -63.942 1.000 22.069 330 GLY A N 1
ATOM 2633 C CA . GLY A 1 338 ? -18.303 32.836 -65.258 1.000 23.830 330 GLY A CA 1
ATOM 2634 C C . GLY A 1 338 ? -16.811 32.473 -65.200 1.000 22.675 330 GLY A C 1
ATOM 2635 O O . GLY A 1 338 ? -16.061 32.667 -66.162 1.000 22.794 330 GLY A O 1
ATOM 2636 N N . ALA A 1 339 ? -16.410 31.929 -64.049 1.000 20.488 331 ALA A N 1
ATOM 2637 C CA . ALA A 1 339 ? -15.085 31.397 -63.811 1.000 20.984 331 ALA A CA 1
ATOM 2638 C C . ALA A 1 339 ? -15.231 30.213 -62.864 1.000 20.255 331 ALA A C 1
ATOM 2639 O O . ALA A 1 339 ? -16.253 30.074 -62.190 1.000 20.409 331 ALA A O 1
ATOM 2641 N N . GLY A 1 340 ? -14.219 29.354 -62.840 1.000 20.131 332 GLY A N 1
ATOM 2642 C CA . GLY A 1 340 ? -14.296 28.118 -62.081 1.000 22.384 332 GLY A CA 1
ATOM 2643 C C . GLY A 1 340 ? -13.453 28.130 -60.810 1.000 23.607 332 GLY A C 1
ATOM 2644 O O . GLY A 1 340 ? -12.695 29.074 -60.541 1.000 22.480 332 GLY A O 1
ATOM 2645 N N . PRO A 1 341 ? -13.550 27.051 -60.005 1.000 25.142 333 PRO A N 1
ATOM 2646 C CA . PRO A 1 341 ? -12.710 26.889 -58.823 1.000 28.000 333 PRO A CA 1
ATOM 2647 C C . PRO A 1 341 ? -11.240 27.080 -59.191 1.000 26.519 333 PRO A C 1
ATOM 2648 O O . PRO A 1 341 ? -10.789 26.661 -60.252 1.000 26.850 333 PRO A O 1
ATOM 2652 N N . GLY A 1 342 ? -10.513 27.760 -58.314 1.000 27.722 334 GLY A N 1
ATOM 2653 C CA . GLY A 1 342 ? -9.144 28.126 -58.604 1.000 27.840 334 GLY A CA 1
ATOM 2654 C C . GLY A 1 342 ? -9.033 29.576 -59.062 1.000 28.158 334 GLY A C 1
ATOM 2655 O O . GLY A 1 342 ? -7.947 30.138 -58.958 1.000 31.957 334 GLY A O 1
ATOM 2656 N N . SER A 1 343 ? -10.146 30.175 -59.539 1.000 23.761 335 SER A N 1
ATOM 2657 C CA . SER A 1 343 ? -10.113 31.520 -60.095 1.000 21.889 335 SER A CA 1
ATOM 2658 C C . SER A 1 343 ? -11.144 32.444 -59.445 1.000 21.407 335 SER A C 1
ATOM 2659 O O . SER A 1 343 ? -11.495 33.469 -60.022 1.000 21.571 335 SER A O 1
ATOM 2662 N N . LEU A 1 344 ? -11.562 32.141 -58.206 1.000 20.494 336 LEU A N 1
ATOM 2663 C CA . LEU A 1 344 ? -12.607 32.901 -57.545 1.000 21.221 336 LEU A CA 1
ATOM 2664 C C . LEU A 1 344 ? -12.033 33.827 -56.475 1.000 21.581 336 LEU A C 1
ATOM 2665 O O . LEU A 1 344 ? -11.007 33.543 -55.861 1.000 21.241 336 LEU A O 1
ATOM 2670 N N . GLY A 1 345 ? -12.786 34.893 -56.209 1.000 20.525 337 GLY A N 1
ATOM 2671 C CA . GLY A 1 345 ? -12.469 35.810 -55.130 1.000 21.536 337 GLY A CA 1
ATOM 2672 C C . GLY A 1 345 ? -13.572 36.829 -54.901 1.000 21.673 337 GLY A C 1
ATOM 2673 O O . GLY A 1 345 ? -14.639 36.759 -55.512 1.000 21.808 337 GLY A O 1
ATOM 2674 N N . PRO A 1 346 ? -13.347 37.779 -53.970 1.000 21.571 338 PRO A N 1
ATOM 2675 C CA . PRO A 1 346 ? -14.375 38.721 -53.556 1.000 20.241 338 PRO A CA 1
ATOM 2676 C C . PRO A 1 346 ? -14.532 39.950 -54.446 1.000 20.422 338 PRO A C 1
ATOM 2677 O O . PRO A 1 346 ? -15.550 40.626 -54.333 1.000 19.975 338 PRO A O 1
ATOM 2681 N N . VAL A 1 347 ? -13.568 40.211 -55.344 1.000 21.308 339 VAL A N 1
ATOM 2682 C CA . VAL A 1 347 ? -13.631 41.389 -56.206 1.000 21.935 339 VAL A CA 1
ATOM 2683 C C . VAL A 1 347 ? -14.544 41.093 -57.404 1.000 20.535 339 VAL A C 1
ATOM 2684 O O . VAL A 1 347 ? -14.316 40.132 -58.128 1.000 19.358 339 VAL A O 1
ATOM 2688 N N . ASN A 1 348 ? -15.562 41.935 -57.624 1.000 22.075 340 ASN A N 1
ATOM 2689 C CA . ASN A 1 348 ? -16.543 41.756 -58.696 1.000 22.967 340 ASN A CA 1
ATOM 2690 C C . ASN A 1 348 ? -17.236 40.390 -58.597 1.000 23.503 340 ASN A C 1
ATOM 2691 O O . ASN A 1 348 ? -17.474 39.715 -59.602 1.000 24.450 340 ASN A O 1
ATOM 2696 N N . LEU A 1 349 ? -17.569 39.992 -57.368 1.000 20.992 341 LEU A N 1
ATOM 2697 C CA . LEU A 1 349 ? -18.230 38.733 -57.098 1.000 20.511 341 LEU A CA 1
ATOM 2698 C C . LEU A 1 349 ? -19.738 38.961 -57.132 1.000 21.601 341 LEU A C 1
ATOM 2699 O O . LEU A 1 349 ? -20.252 39.764 -56.359 1.000 22.210 341 LEU A O 1
ATOM 2704 N N . PRO A 1 350 ? -20.498 38.283 -58.020 1.000 19.992 342 PRO A N 1
ATOM 2705 C CA . PRO A 1 350 ? -21.933 38.532 -58.131 1.000 20.598 342 PRO A CA 1
ATOM 2706 C C . PRO A 1 350 ? -22.859 37.769 -57.183 1.000 21.482 342 PRO A C 1
ATOM 2707 O O . PRO A 1 350 ? -24.063 37.688 -57.437 1.000 21.046 342 PRO A O 1
ATOM 2711 N N . ILE A 1 351 ? -22.281 37.169 -56.131 1.000 20.276 343 ILE A N 1
ATOM 2712 C CA . ILE A 1 351 ? -23.030 36.504 -55.082 1.000 20.265 343 ILE A CA 1
ATOM 2713 C C . ILE A 1 351 ? -22.610 37.082 -53.740 1.000 21.373 343 ILE A C 1
ATOM 2714 O O . ILE A 1 351 ? -21.590 37.767 -53.647 1.000 22.026 343 ILE A O 1
ATOM 2719 N N . ALA A 1 352 ? -23.418 36.801 -52.712 1.000 21.586 344 ALA A N 1
ATOM 2720 C CA . ALA A 1 352 ? -23.137 37.227 -51.352 1.000 22.200 344 ALA A CA 1
ATOM 2721 C C . ALA A 1 352 ? -21.836 36.577 -50.890 1.000 20.545 344 ALA A C 1
ATOM 2722 O O . ALA A 1 352 ? -21.477 35.497 -51.349 1.000 18.978 344 ALA A O 1
ATOM 2724 N N . CYS A 1 353 ? -21.181 37.228 -49.931 1.000 21.566 345 CYS A N 1
ATOM 2725 C CA . CYS A 1 353 ? -19.875 36.806 -49.465 1.000 20.381 345 CYS A CA 1
ATOM 2726 C C . CYS A 1 353 ? -19.800 37.002 -47.956 1.000 19.073 345 CYS A C 1
ATOM 2727 O O . CYS A 1 353 ? -20.315 38.000 -47.456 1.000 21.049 345 CYS A O 1
ATOM 2730 N N . ILE A 1 354 ? -19.220 36.024 -47.253 1.000 18.276 346 ILE A N 1
ATOM 2731 C CA . ILE A 1 354 ? -18.863 36.168 -45.846 1.000 19.815 346 ILE A CA 1
ATOM 2732 C C . ILE A 1 354 ? -17.378 35.844 -45.694 1.000 18.858 346 ILE A C 1
ATOM 2733 O O . ILE A 1 354 ? -16.912 34.830 -46.216 1.000 18.565 346 ILE A O 1
ATOM 2738 N N . VAL A 1 355 ? -16.628 36.704 -44.989 1.000 18.639 347 VAL A N 1
ATOM 2739 C CA . VAL A 1 355 ? -15.206 36.455 -44.789 1.000 18.503 347 VAL A CA 1
ATOM 2740 C C . VAL A 1 355 ? -14.915 36.123 -43.326 1.000 18.713 347 VAL A C 1
ATOM 2741 O O . VAL A 1 355 ? -15.551 36.635 -42.404 1.000 19.459 347 VAL A O 1
ATOM 2745 N N . ASP A 1 356 ? -13.902 35.280 -43.131 1.000 18.903 348 ASP A N 1
ATOM 2746 C CA . ASP A 1 356 ? -13.409 34.963 -41.808 1.000 19.733 348 ASP A CA 1
ATOM 2747 C C . ASP A 1 356 ? -12.851 36.225 -41.143 1.000 20.486 348 ASP A C 1
ATOM 2748 O O . ASP A 1 356 ? -12.355 37.130 -41.823 1.000 20.750 348 ASP A O 1
ATOM 2753 N N . ARG A 1 357 ? -12.843 36.223 -39.806 1.000 20.002 349 ARG A N 1
ATOM 2754 C CA . ARG A 1 357 ? -12.269 37.311 -39.027 1.000 20.635 349 ARG A CA 1
ATOM 2755 C C . ARG A 1 357 ? -10.831 37.635 -39.427 1.000 20.554 349 ARG A C 1
ATOM 2756 O O . ARG A 1 357 ? -10.483 38.815 -39.472 1.000 21.985 349 ARG A O 1
ATOM 2764 N N . SER A 1 358 ? -10.006 36.623 -39.710 1.000 20.934 350 SER A N 1
ATOM 2765 C CA . SER A 1 358 ? -8.601 36.837 -40.034 1.000 21.989 350 SER A CA 1
ATOM 2766 C C . SER A 1 358 ? -8.476 37.475 -41.417 1.000 22.062 350 SER A C 1
ATOM 2767 O O . SER A 1 358 ? -7.578 38.278 -41.646 1.000 21.479 350 SER A O 1
ATOM 2770 N N . VAL A 1 359 ? -9.418 37.160 -42.312 1.000 20.629 351 VAL A N 1
ATOM 2771 C CA . VAL A 1 359 ? -9.409 37.688 -43.669 1.000 21.075 351 VAL A CA 1
ATOM 2772 C C . VAL A 1 359 ? -9.696 39.187 -43.668 1.000 21.655 351 VAL A C 1
ATOM 2773 O O . VAL A 1 359 ? -9.106 39.925 -44.462 1.000 21.596 351 VAL A O 1
ATOM 2777 N N . ALA A 1 360 ? -10.614 39.623 -42.791 1.000 22.929 352 ALA A N 1
ATOM 2778 C CA . ALA A 1 360 ? -11.003 41.022 -42.661 1.000 23.151 352 ALA A CA 1
ATOM 2779 C C . ALA A 1 360 ? -9.812 41.924 -42.316 1.000 24.280 352 ALA A C 1
ATOM 2780 O O . ALA A 1 360 ? -9.839 43.112 -42.637 1.000 23.152 352 ALA A O 1
ATOM 2782 N N . LEU A 1 361 ? -8.773 41.364 -41.683 1.000 23.520 353 LEU A N 1
ATOM 2783 C CA . LEU A 1 361 ? -7.594 42.116 -41.261 1.000 24.692 353 LEU A CA 1
ATOM 2784 C C . LEU A 1 361 ? -6.426 41.973 -42.235 1.000 23.092 353 LEU A C 1
ATOM 2785 O O . LEU A 1 361 ? -5.361 42.536 -42.004 1.000 24.804 353 LEU A O 1
ATOM 2790 N N . MET A 1 362 ? -6.604 41.227 -43.322 1.000 21.860 354 MET A N 1
ATOM 2791 C CA . MET A 1 362 ? -5.533 41.049 -44.285 1.000 22.813 354 MET A CA 1
ATOM 2792 C C . MET A 1 362 ? -5.352 42.330 -45.108 1.000 21.389 354 MET A C 1
ATOM 2793 O O . MET A 1 362 ? -6.292 43.106 -45.297 1.000 22.539 354 MET A O 1
ATOM 2798 N N . SER A 1 363 ? -4.123 42.511 -45.605 1.000 21.646 355 SER A N 1
ATOM 2799 C CA . SER A 1 363 ? -3.770 43.593 -46.518 1.000 22.695 355 SER A CA 1
ATOM 2800 C C . SER A 1 363 ? -2.890 43.046 -47.643 1.000 21.513 355 SER A C 1
ATOM 2801 O O . SER A 1 363 ? -2.227 42.033 -47.464 1.000 23.206 355 SER A O 1
ATOM 2804 N N . ASP A 1 364 ? -2.886 43.736 -48.793 1.000 24.187 356 ASP A N 1
ATOM 2805 C CA . ASP A 1 364 ? -2.076 43.395 -49.960 1.000 24.073 356 ASP A CA 1
ATOM 2806 C C . ASP A 1 364 ? -2.197 41.906 -50.291 1.000 24.561 356 ASP A C 1
ATOM 2807 O O . ASP A 1 364 ? -1.195 41.205 -50.424 1.000 24.064 356 ASP A O 1
ATOM 2812 N N . PHE A 1 365 ? -3.436 41.407 -50.399 1.000 24.128 357 PHE A N 1
ATOM 2813 C CA . PHE A 1 365 ? -3.641 39.978 -50.555 1.000 23.913 357 PHE A CA 1
ATOM 2814 C C . PHE A 1 365 ? -3.989 39.623 -51.999 1.000 22.654 357 PHE A C 1
ATOM 2815 O O . PHE A 1 365 ? -4.366 40.472 -52.796 1.000 24.096 357 PHE A O 1
ATOM 2823 N N . ALA A 1 366 ? -3.832 38.334 -52.287 1.000 22.789 358 ALA A N 1
ATOM 2824 C CA . ALA A 1 366 ? -4.052 37.762 -53.605 1.000 22.252 358 ALA A CA 1
ATOM 2825 C C . ALA A 1 366 ? -5.345 36.948 -53.597 1.000 24.461 358 ALA A C 1
ATOM 2826 O O . ALA A 1 366 ? -5.597 36.189 -52.655 1.000 24.391 358 ALA A O 1
ATOM 2828 N N . ALA A 1 367 ? -6.118 37.078 -54.684 1.000 23.905 359 ALA A N 1
ATOM 2829 C CA . ALA A 1 367 ? -7.397 36.400 -54.814 1.000 25.233 359 ALA A CA 1
ATOM 2830 C C . ALA A 1 367 ? -7.675 36.080 -56.284 1.000 23.718 359 ALA A C 1
ATOM 2831 O O . ALA A 1 367 ? -7.322 36.846 -57.185 1.000 23.026 359 ALA A O 1
ATOM 2833 N N . GLY A 1 368 ? -8.369 34.968 -56.529 1.000 22.763 360 GLY A N 1
ATOM 2834 C CA . GLY A 1 368 ? -8.887 34.725 -57.868 1.000 21.908 360 GLY A CA 1
ATOM 2835 C C . GLY A 1 368 ? -9.726 35.912 -58.335 1.000 21.188 360 GLY A C 1
ATOM 2836 O O . GLY A 1 368 ? -10.384 36.558 -57.520 1.000 22.539 360 GLY A O 1
ATOM 2837 N N . ALA A 1 369 ? -9.677 36.217 -59.643 1.000 20.698 361 ALA A N 1
ATOM 2838 C CA . ALA A 1 369 ? -10.226 37.460 -60.173 1.000 21.684 361 ALA A CA 1
ATOM 2839 C C . ALA A 1 369 ? -11.690 37.316 -60.599 1.000 19.995 361 ALA A C 1
ATOM 2840 O O . ALA A 1 369 ? -12.290 38.277 -61.058 1.000 22.001 361 ALA A O 1
ATOM 2842 N N . ASN A 1 370 ? -12.251 36.115 -60.453 1.000 21.151 362 ASN A N 1
ATOM 2843 C CA . ASN A 1 370 ? -13.540 35.753 -61.028 1.000 20.047 362 ASN A CA 1
ATOM 2844 C C . ASN A 1 370 ? -13.476 35.890 -62.548 1.000 21.980 362 ASN A C 1
ATOM 2845 O O . ASN A 1 370 ? -14.491 36.177 -63.177 1.000 21.546 362 ASN A O 1
ATOM 2850 N N . ILE A 1 371 ? -12.262 35.713 -63.084 1.000 23.436 363 ILE A N 1
ATOM 2851 C CA . ILE A 1 371 ? -11.979 35.591 -64.507 1.000 24.550 363 ILE A CA 1
ATOM 2852 C C . ILE A 1 371 ? -11.071 34.379 -64.627 1.000 23.521 363 ILE A C 1
ATOM 2853 O O . ILE A 1 371 ? -10.085 34.288 -63.898 1.000 23.416 363 ILE A O 1
ATOM 2858 N N . GLU A 1 372 ? -11.417 33.433 -65.503 1.000 22.949 364 GLU A N 1
ATOM 2859 C CA . GLU A 1 372 ? -10.694 32.180 -65.571 1.000 23.592 364 GLU A CA 1
ATOM 2860 C C . GLU A 1 372 ? -9.198 32.481 -65.716 1.000 22.598 364 GLU A C 1
ATOM 2861 O O . GLU A 1 372 ? -8.814 33.299 -66.538 1.000 21.952 364 GLU A O 1
ATOM 2867 N N . ASP A 1 373 ? -8.383 31.794 -64.921 1.000 24.957 365 ASP A N 1
ATOM 2868 C CA . ASP A 1 373 ? -6.932 31.825 -65.038 1.000 26.383 365 ASP A CA 1
ATOM 2869 C C . ASP A 1 373 ? -6.393 33.230 -64.774 1.000 26.669 365 ASP A C 1
ATOM 2870 O O . ASP A 1 373 ? -5.364 33.601 -65.337 1.000 26.399 365 ASP A O 1
ATOM 2875 N N . LYS A 1 374 ? -7.053 34.003 -63.895 1.000 25.133 366 LYS A N 1
ATOM 2876 C CA . LYS A 1 374 ? -6.497 35.277 -63.462 1.000 25.708 366 LYS A CA 1
ATOM 2877 C C . LYS A 1 374 ? -6.708 35.464 -61.961 1.000 27.242 366 LYS A C 1
ATOM 2878 O O . LYS A 1 374 ? -7.659 34.918 -61.389 1.000 23.295 366 LYS A O 1
ATOM 2884 N N . HIS A 1 375 ? -5.792 36.245 -61.367 1.000 23.706 367 HIS A N 1
ATOM 2885 C CA . HIS A 1 375 ? -5.855 36.636 -59.970 1.000 23.213 367 HIS A CA 1
ATOM 2886 C C . HIS A 1 375 ? -5.679 38.145 -59.870 1.000 24.811 367 HIS A C 1
ATOM 2887 O O . HIS A 1 375 ? -5.077 38.775 -60.745 1.000 25.429 367 HIS A O 1
ATOM 2894 N N . TYR A 1 376 ? -6.268 38.719 -58.823 1.000 24.150 368 TYR A N 1
ATOM 2895 C CA . TYR A 1 376 ? -5.899 40.048 -58.378 1.000 25.260 368 TYR A CA 1
ATOM 2896 C C . TYR A 1 376 ? -4.837 39.889 -57.299 1.000 26.518 368 TYR A C 1
ATOM 2897 O O . TYR A 1 376 ? -4.970 39.044 -56.408 1.000 24.120 368 TYR A O 1
ATOM 2906 N N A PHE A 1 377 ? -3.759 40.673 -57.413 0.500 26.653 369 PHE A N 1
ATOM 2907 N N B PHE A 1 377 ? -3.786 40.709 -57.416 0.500 25.361 369 PHE A N 1
ATOM 2908 C CA A PHE A 1 377 ? -2.777 40.803 -56.348 0.500 27.416 369 PHE A CA 1
ATOM 2909 C CA B PHE A 1 377 ? -2.766 40.848 -56.392 0.500 25.271 369 PHE A CA 1
ATOM 2910 C C A PHE A 1 377 ? -2.811 42.238 -55.831 0.500 24.732 369 PHE A C 1
ATOM 2911 C C B PHE A 1 377 ? -2.821 42.262 -55.831 0.500 23.640 369 PHE A C 1
ATOM 2912 O O A PHE A 1 377 ? -3.213 43.149 -56.550 0.500 25.380 369 PHE A O 1
ATOM 2913 O O B PHE A 1 377 ? -3.245 43.185 -56.523 0.500 24.205 369 PHE A O 1
ATOM 2928 N N . GLY A 1 378 ? -2.386 42.424 -54.580 1.000 24.154 370 GLY A N 1
ATOM 2929 C CA . GLY A 1 378 ? -2.388 43.736 -53.953 1.000 24.008 370 GLY A CA 1
ATOM 2930 C C . GLY A 1 378 ? -3.788 44.218 -53.579 1.000 23.517 370 GLY A C 1
ATOM 2931 O O . GLY A 1 378 ? -4.039 45.423 -53.541 1.000 24.497 370 GLY A O 1
ATOM 2932 N N . VAL A 1 379 ? -4.692 43.278 -53.247 1.000 23.513 371 VAL A N 1
ATOM 2933 C CA . VAL A 1 379 ? -6.050 43.642 -52.871 1.000 21.091 371 VAL A CA 1
ATOM 2934 C C . VAL A 1 379 ? -6.029 44.216 -51.456 1.000 20.983 371 VAL A C 1
ATOM 2935 O O . VAL A 1 379 ? -5.351 43.672 -50.581 1.000 21.904 371 VAL A O 1
ATOM 2939 N N . ASN A 1 380 ? -6.798 45.292 -51.267 1.000 22.092 372 ASN A N 1
ATOM 2940 C CA . ASN A 1 380 ? -6.964 45.936 -49.977 1.000 23.690 372 ASN A CA 1
ATOM 2941 C C . ASN A 1 380 ? -8.428 46.298 -49.781 1.000 22.264 372 ASN A C 1
ATOM 2942 O O . ASN A 1 380 ? -9.054 46.923 -50.645 1.000 22.154 372 ASN A O 1
ATOM 2947 N N . TRP A 1 381 ? -8.955 45.912 -48.615 1.000 22.557 373 TRP A N 1
ATOM 2948 C CA . TRP A 1 381 ? -10.316 46.231 -48.221 1.000 23.359 373 TRP A CA 1
ATOM 2949 C C . TRP A 1 381 ? -10.531 47.745 -48.194 1.000 25.472 373 TRP A C 1
ATOM 2950 O O . TRP A 1 381 ? -9.612 48.509 -47.885 1.000 25.303 373 TRP A O 1
ATOM 2961 N N A GLU A 1 382 ? -11.758 48.130 -48.566 0.500 24.741 374 GLU A N 1
ATOM 2962 N N B GLU A 1 382 ? -11.754 48.163 -48.536 0.500 25.554 374 GLU A N 1
ATOM 2963 C CA A GLU A 1 382 ? -12.277 49.490 -48.583 0.500 25.625 374 GLU A CA 1
ATOM 2964 C CA B GLU A 1 382 ? -12.179 49.552 -48.475 0.500 27.177 374 GLU A CA 1
ATOM 2965 C C A GLU A 1 382 ? -11.727 50.261 -49.781 0.500 25.928 374 GLU A C 1
ATOM 2966 C C B GLU A 1 382 ? -11.718 50.271 -49.739 0.500 26.788 374 GLU A C 1
ATOM 2967 O O A GLU A 1 382 ? -12.509 50.866 -50.511 0.500 26.331 374 GLU A O 1
ATOM 2968 O O B GLU A 1 382 ? -12.537 50.837 -50.461 0.500 26.998 374 GLU A O 1
ATOM 2979 N N . ARG A 1 383 ? -10.408 50.219 -50.003 1.000 26.996 375 ARG A N 1
ATOM 2980 C CA . ARG A 1 383 ? -9.832 50.876 -51.163 1.000 26.930 375 ARG A CA 1
ATOM 2981 C C . ARG A 1 383 ? -10.312 50.238 -52.469 1.000 26.715 375 ARG A C 1
ATOM 2982 O O . ARG A 1 383 ? -10.666 50.953 -53.401 1.000 27.180 375 ARG A O 1
ATOM 2990 N N . ASP A 1 384 ? -10.283 48.904 -52.559 1.000 24.879 376 ASP A N 1
ATOM 2991 C CA . ASP A 1 384 ? -10.505 48.220 -53.826 1.000 24.782 376 ASP A CA 1
ATOM 2992 C C . ASP A 1 384 ? -11.909 47.614 -53.905 1.000 25.227 376 ASP A C 1
ATOM 2993 O O . ASP A 1 384 ? -12.391 47.286 -54.990 1.000 24.399 376 ASP A O 1
ATOM 2998 N N . LEU A 1 385 ? -12.532 47.430 -52.742 1.000 25.151 377 LEU A N 1
ATOM 2999 C CA . LEU A 1 385 ? -13.849 46.837 -52.634 1.000 25.303 377 LEU A CA 1
ATOM 3000 C C . LEU A 1 385 ? -14.288 46.940 -51.183 1.000 24.515 377 LEU A C 1
ATOM 3001 O O . LEU A 1 385 ? -13.465 46.970 -50.275 1.000 26.352 377 LEU A O 1
ATOM 3006 N N . PRO A 1 386 ? -15.602 46.969 -50.909 1.000 25.998 378 PRO A N 1
ATOM 3007 C CA . PRO A 1 386 ? -16.063 47.042 -49.528 1.000 26.241 378 PRO A CA 1
ATOM 3008 C C . PRO A 1 386 ? -15.826 45.714 -48.809 1.000 23.696 378 PRO A C 1
ATOM 3009 O O . PRO A 1 386 ? -15.933 44.650 -49.406 1.000 24.317 378 PRO A O 1
ATOM 3013 N N . LEU A 1 387 ? -15.575 45.779 -47.503 1.000 27.004 379 LEU A N 1
ATOM 3014 C CA . LEU A 1 387 ? -15.561 44.572 -46.682 1.000 26.550 379 LEU A CA 1
ATOM 3015 C C . LEU A 1 387 ? -16.974 44.013 -46.591 1.000 26.828 379 LEU A C 1
ATOM 3016 O O . LEU A 1 387 ? -17.900 44.745 -46.242 1.000 26.196 379 LEU A O 1
ATOM 3021 N N . PRO A 1 388 ? -17.193 42.709 -46.883 1.000 26.398 380 PRO A N 1
ATOM 3022 C CA . PRO A 1 388 ? -18.505 42.097 -46.688 1.000 27.901 380 PRO A CA 1
ATOM 3023 C C . PRO A 1 388 ? -18.691 41.710 -45.223 1.000 24.978 380 PRO A C 1
ATOM 3024 O O . PRO A 1 388 ? -17.897 42.086 -44.366 1.000 24.886 380 PRO A O 1
ATOM 3028 N N . GLU A 1 389 ? -19.790 41.012 -44.939 1.000 26.269 381 GLU A N 1
ATOM 3029 C CA . GLU A 1 389 ? -20.008 40.474 -43.612 1.000 25.129 381 GLU A CA 1
ATOM 3030 C C . GLU A 1 389 ? -18.765 39.701 -43.163 1.000 23.866 381 GLU A C 1
ATOM 3031 O O . GLU A 1 389 ? -18.141 39.001 -43.956 1.000 21.779 381 GLU A O 1
ATOM 3037 N N . VAL A 1 390 ? -18.466 39.814 -41.862 1.000 22.733 382 VAL A N 1
ATOM 3038 C CA . VAL A 1 390 ? -17.410 39.071 -41.198 1.000 21.045 382 VAL A CA 1
ATOM 3039 C C . VAL A 1 390 ? -18.049 38.075 -40.231 1.000 20.293 382 VAL A C 1
ATOM 3040 O O . VAL A 1 390 ? -19.031 38.396 -39.572 1.000 20.176 382 VAL A O 1
ATOM 3044 N N . ALA A 1 391 ? -17.461 36.881 -40.162 1.000 19.954 383 ALA A N 1
ATOM 3045 C CA . ALA A 1 391 ? -17.879 35.862 -39.214 1.000 20.907 383 ALA A CA 1
ATOM 3046 C C . ALA A 1 391 ? -16.683 34.981 -38.868 1.000 19.618 383 ALA A C 1
ATOM 3047 O O . ALA A 1 391 ? -15.671 34.997 -39.564 1.000 18.948 383 ALA A O 1
ATOM 3049 N N . ASP A 1 392 ? -16.820 34.230 -37.767 1.000 19.323 384 ASP A N 1
ATOM 3050 C CA . ASP A 1 392 ? -15.884 33.187 -37.408 1.000 19.955 384 ASP A CA 1
ATOM 3051 C C . ASP A 1 392 ? -16.211 31.965 -38.261 1.000 20.105 384 ASP A C 1
ATOM 3052 O O . ASP A 1 392 ? -17.223 31.300 -37.996 1.000 21.123 384 ASP A O 1
ATOM 3057 N N . LEU A 1 393 ? -15.359 31.688 -39.255 1.000 19.321 385 LEU A N 1
ATOM 3058 C CA . LEU A 1 393 ? -15.619 30.649 -40.243 1.000 20.309 385 LEU A CA 1
ATOM 3059 C C . LEU A 1 393 ? -14.594 29.518 -40.201 1.000 20.647 385 LEU A C 1
ATOM 3060 O O . LEU A 1 393 ? -14.861 28.463 -40.775 1.000 22.493 385 LEU A O 1
ATOM 3065 N N . ARG A 1 394 ? -13.407 29.765 -39.629 1.000 20.335 386 ARG A N 1
ATOM 3066 C CA . ARG A 1 394 ? -12.260 28.883 -39.786 1.000 19.899 386 ARG A CA 1
ATOM 3067 C C . ARG A 1 394 ? -12.101 27.965 -38.573 1.000 20.755 386 ARG A C 1
ATOM 3068 O O . ARG A 1 394 ? -12.633 28.252 -37.501 1.000 20.294 386 ARG A O 1
ATOM 3076 N N . ASN A 1 395 ? -11.328 26.885 -38.750 1.000 21.874 387 ASN A N 1
ATOM 3077 C CA . ASN A 1 395 ? -10.829 26.099 -37.628 1.000 21.985 387 ASN A CA 1
ATOM 3078 C C . ASN A 1 395 ? -9.696 26.854 -36.931 1.000 22.081 387 ASN A C 1
ATOM 3079 O O . ASN A 1 395 ? -8.863 27.469 -37.605 1.000 21.069 387 ASN A O 1
ATOM 3084 N N . VAL A 1 396 ? -9.647 26.754 -35.591 1.000 21.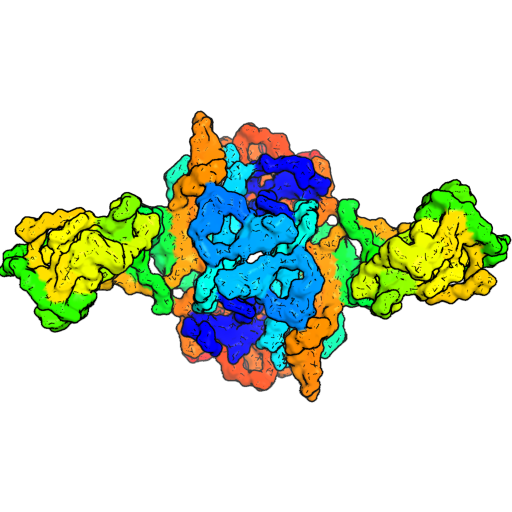229 388 VAL A N 1
ATOM 3085 C CA . VAL A 1 396 ? -8.469 27.189 -34.853 1.000 22.584 388 VAL A CA 1
ATOM 3086 C C . VAL A 1 396 ? -7.258 26.355 -35.270 1.000 21.838 388 VAL A C 1
ATOM 3087 O O . VAL A 1 396 ? -7.380 25.215 -35.745 1.000 20.801 388 VAL A O 1
ATOM 3091 N N . VAL A 1 397 ? -6.066 26.927 -35.049 1.000 22.843 389 VAL A N 1
ATOM 3092 C CA . VAL A 1 397 ? -4.820 26.220 -35.277 1.000 24.770 389 VAL A CA 1
ATOM 3093 C C . VAL A 1 397 ? -3.925 26.380 -34.041 1.000 23.132 389 VAL A C 1
ATOM 3094 O O . VAL A 1 397 ? -4.113 27.287 -33.233 1.000 23.508 389 VAL A O 1
ATOM 3098 N N . GLU A 1 398 ? -3.009 25.420 -33.870 1.000 25.606 390 GLU A N 1
ATOM 3099 C CA . GLU A 1 398 ? -2.064 25.404 -32.763 1.000 26.809 390 GLU A CA 1
ATOM 3100 C C . GLU A 1 398 ? -1.449 26.794 -32.644 1.000 26.849 390 GLU A C 1
ATOM 3101 O O . GLU A 1 398 ? -0.985 27.339 -33.643 1.000 29.332 390 GLU A O 1
ATOM 3107 N N . GLY A 1 399 ? -1.493 27.375 -31.443 1.000 27.749 391 GLY A N 1
ATOM 3108 C CA . GLY A 1 399 ? -0.810 28.636 -31.176 1.000 29.034 391 GLY A CA 1
ATOM 3109 C C . GLY A 1 399 ? -1.698 29.867 -31.331 1.000 29.465 391 GLY A C 1
ATOM 3110 O O . GLY A 1 399 ? -1.255 30.977 -31.037 1.000 29.294 391 GLY A O 1
ATOM 3111 N N . ASP A 1 400 ? -2.958 29.680 -31.756 1.000 26.583 392 ASP A N 1
ATOM 3112 C CA . ASP A 1 400 ? -3.909 30.776 -31.839 1.000 26.813 392 ASP A CA 1
ATOM 3113 C C . ASP A 1 400 ? -4.208 31.325 -30.447 1.000 26.417 392 ASP A C 1
ATOM 3114 O O . ASP A 1 400 ? -4.061 30.625 -29.446 1.000 25.871 392 ASP A O 1
ATOM 3119 N N . PRO A 1 401 ? -4.702 32.577 -30.354 1.000 28.504 393 PRO A N 1
ATOM 3120 C CA . PRO A 1 401 ? -5.123 33.155 -29.085 1.000 28.309 393 PRO A CA 1
ATOM 3121 C C . PRO A 1 401 ? -6.351 32.427 -28.559 1.000 28.959 393 PRO A C 1
ATOM 3122 O O . PRO A 1 401 ? -7.258 32.095 -29.328 1.000 25.312 393 PRO A O 1
ATOM 3126 N N . SER A 1 402 ? -6.364 32.181 -27.244 1.000 27.116 394 SER A N 1
ATOM 3127 C CA . SER A 1 402 ? -7.547 31.638 -26.612 1.000 27.369 394 SER A CA 1
ATOM 3128 C C . SER A 1 402 ? -8.662 32.669 -26.734 1.000 26.575 394 SER A C 1
ATOM 3129 O O . SER A 1 402 ? -8.455 33.868 -26.521 1.000 26.030 394 SER A O 1
ATOM 3132 N N . PRO A 1 403 ? -9.876 32.260 -27.147 1.000 25.682 395 PRO A N 1
ATOM 3133 C CA . PRO A 1 403 ? -10.942 33.229 -27.409 1.000 25.433 395 PRO A CA 1
ATOM 3134 C C . PRO A 1 403 ? -11.531 33.900 -26.171 1.000 26.358 395 PRO A C 1
ATOM 3135 O O . PRO A 1 403 ? -12.330 34.825 -26.292 1.000 28.521 395 PRO A O 1
ATOM 3139 N N . ASP A 1 404 ? -11.162 33.420 -24.986 1.000 27.081 396 ASP A N 1
ATOM 3140 C CA . ASP A 1 404 ? -11.548 34.078 -23.747 1.000 30.368 396 ASP A CA 1
ATOM 3141 C C . ASP A 1 404 ? -10.513 35.136 -23.360 1.000 31.070 396 ASP A C 1
ATOM 3142 O O . ASP A 1 404 ? -10.637 35.748 -22.301 1.000 34.361 396 ASP A O 1
ATOM 3147 N N . GLY A 1 405 ? -9.466 35.298 -24.180 1.000 34.758 397 GLY A N 1
ATOM 3148 C CA . GLY A 1 405 ? -8.455 36.323 -23.964 1.000 35.492 397 GLY A CA 1
ATOM 3149 C C . GLY A 1 405 ? -7.353 35.872 -23.005 1.000 35.958 397 GLY A C 1
ATOM 3150 O O . GLY A 1 405 ? -6.489 36.667 -22.630 1.000 36.104 397 GLY A O 1
ATOM 3151 N N . LYS A 1 406 ? -7.359 34.585 -22.642 1.000 33.068 398 LYS A N 1
ATOM 3152 C CA . LYS A 1 406 ? -6.449 34.090 -21.628 1.000 33.644 398 LYS A CA 1
ATOM 3153 C C . LYS A 1 406 ? -5.671 32.885 -22.150 1.000 33.239 398 LYS A C 1
ATOM 3154 O O . LYS A 1 406 ? -6.150 31.751 -22.137 1.000 31.987 398 LYS A O 1
ATOM 3160 N N . GLY A 1 407 ? -4.445 33.160 -22.609 1.000 31.179 399 GLY A N 1
ATOM 3161 C CA . GLY A 1 407 ? -3.513 32.131 -23.032 1.000 31.344 399 GLY A CA 1
ATOM 3162 C C . GLY A 1 407 ? -3.579 31.870 -24.538 1.000 28.765 399 GLY A C 1
ATOM 3163 O O . GLY A 1 407 ? -4.186 32.634 -25.286 1.000 26.828 399 GLY A O 1
ATOM 3164 N N A THR A 1 408 ? -2.900 30.804 -24.963 0.500 27.589 400 THR A N 1
ATOM 3165 N N B THR A 1 408 ? -2.947 30.764 -24.933 0.500 28.927 400 THR A N 1
ATOM 3166 C CA A THR A 1 408 ? -2.858 30.388 -26.354 0.500 28.643 400 THR A CA 1
ATOM 3167 C CA B THR A 1 408 ? -2.792 30.345 -26.313 0.500 31.133 400 THR A CA 1
ATOM 3168 C C A THR A 1 408 ? -3.354 28.944 -26.423 0.500 29.027 400 THR A C 1
ATOM 3169 C C B THR A 1 408 ? -3.297 28.905 -26.430 0.500 30.471 400 THR A C 1
ATOM 3170 O O A THR A 1 408 ? -3.342 28.224 -25.418 0.500 27.069 400 THR A O 1
ATOM 3171 O O B THR A 1 408 ? -3.221 28.138 -25.463 0.500 28.482 400 THR A O 1
ATOM 3178 N N . LEU A 1 409 ? -3.800 28.542 -27.617 1.000 27.297 401 LEU A N 1
ATOM 3179 C CA . LEU A 1 409 ? -4.450 27.250 -27.812 1.000 25.953 401 LEU A CA 1
ATOM 3180 C C . LEU A 1 409 ? -3.460 26.148 -28.179 1.000 26.059 401 LEU A C 1
ATOM 3181 O O . LEU A 1 409 ? -2.507 26.350 -28.940 1.000 24.199 401 LEU A O 1
ATOM 3186 N N . VAL A 1 410 ? -3.742 24.946 -27.649 1.000 23.676 402 VAL A N 1
ATOM 3187 C CA . VAL A 1 410 ? -3.047 23.727 -28.015 1.000 26.965 402 VAL A CA 1
ATOM 3188 C C . VAL A 1 410 ? -4.103 22.706 -28.436 1.000 25.587 402 VAL A C 1
ATOM 3189 O O . VAL A 1 410 ? -5.184 22.682 -27.855 1.000 26.724 402 VAL A O 1
ATOM 3193 N N . ILE A 1 411 ? -3.783 21.903 -29.453 1.000 24.644 403 ILE A N 1
ATOM 3194 C CA . ILE A 1 411 ? -4.729 20.940 -29.989 1.000 24.575 403 ILE A CA 1
ATOM 3195 C C . ILE A 1 411 ? -4.231 19.541 -29.661 1.000 26.070 403 ILE A C 1
ATOM 3196 O O . ILE A 1 411 ? -3.101 19.180 -29.989 1.000 27.143 403 ILE A O 1
ATOM 3201 N N . LYS A 1 412 ? -5.102 18.752 -29.019 1.000 25.667 404 LYS A N 1
ATOM 3202 C CA . LYS A 1 412 ? -4.768 17.392 -28.627 1.000 25.377 404 LYS A CA 1
ATOM 3203 C C . LYS A 1 412 ? -5.774 16.449 -29.267 1.000 25.482 404 LYS A C 1
ATOM 3204 O O . LYS A 1 412 ? -6.768 16.900 -29.834 1.000 24.911 404 LYS A O 1
ATOM 3208 N N . ARG A 1 413 ? -5.493 15.149 -29.166 1.000 24.231 405 ARG A N 1
ATOM 3209 C CA . ARG A 1 413 ? -6.389 14.145 -29.707 1.000 25.320 405 ARG A CA 1
ATOM 3210 C C . ARG A 1 413 ? -7.163 13.491 -28.566 1.000 24.785 405 ARG A C 1
ATOM 3211 O O . ARG A 1 413 ? -6.622 13.243 -27.482 1.000 23.432 405 ARG A O 1
ATOM 3219 N N . GLY A 1 414 ? -8.441 13.234 -28.844 1.000 23.175 406 GLY A N 1
ATOM 3220 C CA . GLY A 1 414 ? -9.348 12.637 -27.881 1.000 23.109 406 GLY A CA 1
ATOM 3221 C C . GLY A 1 414 ? -10.213 11.543 -28.501 1.000 23.809 406 GLY A C 1
ATOM 3222 O O . GLY A 1 414 ? -10.477 11.545 -29.707 1.000 23.240 406 GLY A O 1
ATOM 3223 N N . ILE A 1 415 ? -10.670 10.627 -27.634 1.000 20.711 407 ILE A N 1
ATOM 3224 C CA . ILE A 1 415 ? -11.683 9.651 -27.992 1.000 20.682 407 ILE A CA 1
ATOM 3225 C C . ILE A 1 415 ? -12.964 10.053 -27.274 1.000 20.924 407 ILE A C 1
ATOM 3226 O O . ILE A 1 415 ? -12.995 10.083 -26.042 1.000 20.584 407 ILE A O 1
ATOM 3231 N N . GLU A 1 416 ? -14.026 10.326 -28.034 1.000 20.239 408 GLU A N 1
ATOM 3232 C CA . GLU A 1 416 ? -15.279 10.754 -27.450 1.000 20.721 408 GLU A CA 1
ATOM 3233 C C . GLU A 1 416 ? -15.949 9.574 -26.751 1.000 20.961 408 GLU A C 1
ATOM 3234 O O . GLU A 1 416 ? -16.289 8.583 -27.401 1.000 19.695 408 GLU A O 1
ATOM 3240 N N . VAL A 1 417 ? -16.136 9.702 -25.429 1.000 20.642 409 VAL A N 1
ATOM 3241 C CA . VAL A 1 417 ? -16.744 8.654 -24.629 1.000 21.475 409 VAL A CA 1
ATOM 3242 C C . VAL A 1 417 ? -18.047 9.131 -23.987 1.000 23.115 409 VAL A C 1
ATOM 3243 O O . VAL A 1 417 ? -18.804 8.302 -23.478 1.000 20.550 409 VAL A O 1
ATOM 3247 N N . GLY A 1 418 ? -18.308 10.450 -23.981 1.000 21.697 410 GLY A N 1
ATOM 3248 C CA . GLY A 1 418 ? -19.566 10.966 -23.478 1.000 21.472 410 GLY A CA 1
ATOM 3249 C C . GLY A 1 418 ? -19.992 12.223 -24.228 1.000 22.178 410 GLY A C 1
ATOM 3250 O O . GLY A 1 418 ? -19.147 12.956 -24.755 1.000 19.958 410 GLY A O 1
ATOM 3251 N N . HIS A 1 419 ? -21.307 12.443 -24.290 1.000 20.364 411 HIS A N 1
ATOM 3252 C CA . HIS A 1 419 ? -21.856 13.617 -24.950 1.000 20.826 411 HIS A CA 1
ATOM 3253 C C . HIS A 1 419 ? -23.191 13.955 -24.290 1.000 22.045 411 HIS A C 1
ATOM 3254 O O . HIS A 1 419 ? -24.055 13.081 -24.132 1.000 19.284 411 HIS A O 1
ATOM 3261 N N . ILE A 1 420 ? -23.340 15.222 -23.890 1.000 20.936 412 ILE A N 1
ATOM 3262 C CA . ILE A 1 420 ? -24.564 15.694 -23.254 1.000 21.355 412 ILE A CA 1
ATOM 3263 C C . ILE A 1 420 ? -25.120 16.863 -24.071 1.000 22.887 412 ILE A C 1
ATOM 3264 O O . ILE A 1 420 ? -24.378 17.554 -24.766 1.000 22.731 412 ILE A O 1
ATOM 3269 N N . PHE A 1 421 ? -26.448 17.016 -24.042 1.000 22.988 413 PHE A N 1
ATOM 3270 C CA . PHE A 1 421 ? -27.147 17.926 -24.927 1.000 22.876 413 PHE A CA 1
ATOM 3271 C C . PHE A 1 421 ? -28.352 18.540 -24.220 1.000 25.343 413 PHE A C 1
ATOM 3272 O O . PHE A 1 421 ? -29.037 17.862 -23.455 1.000 23.299 413 PHE A O 1
ATOM 3280 N N . GLN A 1 422 ? -28.593 19.835 -24.491 1.000 24.608 414 GLN A N 1
ATOM 3281 C CA . GLN A 1 422 ? -29.856 20.477 -24.162 1.000 24.085 414 GLN A CA 1
ATOM 3282 C C . GLN A 1 422 ? -30.720 20.474 -25.412 1.000 23.739 414 GLN A C 1
ATOM 3283 O O . GLN A 1 422 ? -30.281 20.976 -26.448 1.000 23.586 414 GLN A O 1
ATOM 3289 N N . LEU A 1 423 ? -31.936 19.910 -25.312 1.000 23.219 415 LEU A N 1
ATOM 3290 C CA . LEU A 1 423 ? -32.776 19.651 -26.477 1.000 24.058 415 LEU A CA 1
ATOM 3291 C C . LEU A 1 423 ? -33.915 20.653 -26.606 1.000 24.487 415 LEU A C 1
ATOM 3292 O O . LEU A 1 423 ? -34.636 20.607 -27.605 1.000 25.642 415 LEU A O 1
ATOM 3297 N N . GLY A 1 424 ? -34.088 21.521 -25.601 1.000 27.400 416 GLY A N 1
ATOM 3298 C CA . GLY A 1 424 ? -35.256 22.383 -25.541 1.000 28.541 416 GLY A CA 1
ATOM 3299 C C . GLY A 1 424 ? -36.541 21.571 -25.707 1.000 28.873 416 GLY A C 1
ATOM 3300 O O . GLY A 1 424 ? -36.692 20.528 -25.072 1.000 25.015 416 GLY A O 1
ATOM 3301 N N . THR A 1 425 ? -37.434 22.058 -26.579 1.000 27.939 417 THR A N 1
ATOM 3302 C CA . THR A 1 425 ? -38.723 21.438 -26.831 1.000 27.681 417 THR A CA 1
ATOM 3303 C C . THR A 1 425 ? -38.748 20.771 -28.204 1.000 28.440 417 THR A C 1
ATOM 3304 O O . THR A 1 425 ? -39.822 20.546 -28.759 1.000 30.220 417 THR A O 1
ATOM 3308 N N . LYS A 1 426 ? -37.572 20.429 -28.745 1.000 27.769 418 LYS A N 1
ATOM 3309 C CA . LYS A 1 426 ? -37.480 19.795 -30.055 1.000 32.016 418 LYS A CA 1
ATOM 3310 C C . LYS A 1 426 ? -38.422 18.592 -30.139 1.000 29.570 418 LYS A C 1
ATOM 3311 O O . LYS A 1 426 ? -39.174 18.458 -31.110 1.000 31.248 418 LYS A O 1
ATOM 3315 N N . TYR A 1 427 ? -38.372 17.710 -29.128 1.000 25.478 419 TYR A N 1
ATOM 3316 C CA . TYR A 1 427 ? -39.126 16.462 -29.154 1.000 25.441 419 TYR A CA 1
ATOM 3317 C C . TYR A 1 427 ? -40.519 16.680 -28.574 1.000 25.078 419 TYR A C 1
ATOM 3318 O O . TYR A 1 427 ? -41.468 16.108 -29.092 1.000 26.233 419 TYR A O 1
ATOM 3327 N N . SER A 1 428 ? -40.637 17.503 -27.515 1.000 25.651 420 SER A N 1
ATOM 3328 C CA . SER A 1 428 ? -41.903 17.665 -26.805 1.000 27.414 420 SER A CA 1
ATOM 3329 C C . SER A 1 428 ? -42.930 18.395 -27.671 1.000 30.563 420 SER A C 1
ATOM 3330 O O . SER A 1 428 ? -44.127 18.141 -27.538 1.000 32.674 420 SER A O 1
ATOM 3333 N N . GLU A 1 429 ? -42.453 19.263 -28.576 1.000 32.218 421 GLU A N 1
ATOM 3334 C CA . GLU A 1 429 ? -43.312 20.004 -29.488 1.000 35.691 421 GLU A CA 1
ATOM 3335 C C . GLU A 1 429 ? -43.775 19.071 -30.607 1.000 32.899 421 GLU A C 1
ATOM 3336 O O . GLU A 1 429 ? -44.958 18.964 -30.895 1.000 30.951 421 GLU A O 1
ATOM 3342 N N . ALA A 1 430 ? -42.831 18.354 -31.212 1.000 30.754 422 ALA A N 1
ATOM 3343 C CA . ALA A 1 430 ? -43.133 17.430 -32.292 1.000 31.275 422 ALA A CA 1
ATOM 3344 C C . ALA A 1 430 ? -44.096 16.327 -31.846 1.000 31.119 422 ALA A C 1
ATOM 3345 O O . ALA A 1 430 ? -44.954 15.913 -32.628 1.000 31.997 422 ALA A O 1
ATOM 3347 N N . MET A 1 431 ? -43.943 15.841 -30.603 1.000 29.094 423 MET A N 1
ATOM 3348 C CA . MET A 1 431 ? -44.627 14.635 -30.153 1.000 29.534 423 MET A CA 1
ATOM 3349 C C . MET A 1 431 ? -45.701 14.966 -29.109 1.000 30.900 423 MET A C 1
ATOM 3350 O O . MET A 1 431 ? -46.265 14.067 -28.488 1.000 31.687 423 MET A O 1
ATOM 3355 N N . LYS A 1 432 ? -45.972 16.267 -28.911 1.000 32.789 424 LYS A N 1
ATOM 3356 C CA . LYS A 1 432 ? -47.053 16.750 -28.059 1.000 35.019 424 LYS A CA 1
ATOM 3357 C C . LYS A 1 432 ? -46.897 16.248 -26.621 1.000 32.655 424 LYS A C 1
ATOM 3358 O O . LYS A 1 432 ? -47.807 15.634 -26.062 1.000 36.020 424 LYS A O 1
ATOM 3361 N N . LEU A 1 433 ? -45.743 16.527 -26.009 1.000 29.818 425 LEU A N 1
ATOM 3362 C CA . LEU A 1 433 ? -45.522 16.198 -24.613 1.000 29.655 425 LEU A CA 1
ATOM 3363 C C . LEU A 1 433 ? -45.637 17.472 -23.782 1.000 31.407 425 LEU A C 1
ATOM 3364 O O . LEU A 1 433 ? -44.746 18.312 -23.829 1.000 28.998 425 LEU A O 1
ATOM 3369 N N . SER A 1 434 ? -46.712 17.583 -22.993 1.000 34.955 426 SER A N 1
ATOM 3370 C CA . SER A 1 434 ? -46.938 18.778 -22.195 1.000 36.953 426 SER A CA 1
ATOM 3371 C C . SER A 1 434 ? -47.575 18.433 -20.854 1.000 36.798 426 SER A C 1
ATOM 3372 O O . SER A 1 434 ? -48.318 17.465 -20.724 1.000 33.219 426 SER A O 1
ATOM 3375 N N . VAL A 1 435 ? -47.248 19.262 -19.864 1.000 36.429 427 VAL A N 1
ATOM 3376 C CA . VAL A 1 435 ? -47.771 19.160 -18.519 1.000 36.115 427 VAL A CA 1
ATOM 3377 C C . VAL A 1 435 ? -48.212 20.568 -18.111 1.000 39.465 427 VAL A C 1
ATOM 3378 O O . VAL A 1 435 ? -47.635 21.556 -18.572 1.000 38.420 427 VAL A O 1
ATOM 3382 N N . LEU A 1 436 ? -49.247 20.651 -17.268 1.000 42.871 428 LEU A N 1
ATOM 3383 C CA . LEU A 1 436 ? -49.683 21.924 -16.712 1.000 42.446 428 LEU A CA 1
ATOM 3384 C C . LEU A 1 436 ? -48.736 22.322 -15.586 1.000 40.964 428 LEU A C 1
ATOM 3385 O O . LEU A 1 436 ? -48.452 21.513 -14.707 1.000 39.836 428 LEU A O 1
ATOM 3390 N N . SER A 1 437 ? -48.291 23.586 -15.601 1.000 46.887 429 SER A N 1
ATOM 3391 C CA . SER A 1 437 ? -47.515 24.161 -14.511 1.000 48.617 429 SER A CA 1
ATOM 3392 C C . SER A 1 437 ? -48.363 24.249 -13.243 1.000 50.079 429 SER A C 1
ATOM 3393 O O . SER A 1 437 ? -49.561 23.981 -13.272 1.000 49.879 429 SER A O 1
ATOM 3396 N N . GLU A 1 438 ? -47.727 24.661 -12.140 1.000 54.571 430 GLU A N 1
ATOM 3397 C CA . GLU A 1 438 ? -48.403 24.899 -10.870 1.000 56.800 430 GLU A CA 1
ATOM 3398 C C . GLU A 1 438 ? -49.510 25.947 -11.022 1.000 58.027 430 GLU A C 1
ATOM 3399 O O . GLU A 1 438 ? -50.498 25.899 -10.292 1.000 59.446 430 GLU A O 1
ATOM 3405 N N . GLN A 1 439 ? -49.343 26.878 -11.975 1.000 59.726 431 GLN A N 1
ATOM 3406 C CA . GLN A 1 439 ? -50.304 27.943 -12.231 1.000 59.388 431 GLN A CA 1
ATOM 3407 C C . GLN A 1 439 ? -51.405 27.479 -13.182 1.000 56.150 431 GLN A C 1
ATOM 3408 O O . GLN A 1 439 ? -52.391 28.186 -13.364 1.000 58.967 431 GLN A O 1
ATOM 3414 N N . GLY A 1 440 ? -51.206 26.332 -13.843 1.000 52.345 432 GLY A N 1
ATOM 3415 C CA . GLY A 1 440 ? -52.217 25.753 -14.713 1.000 47.147 432 GLY A CA 1
ATOM 3416 C C . GLY A 1 440 ? -52.030 26.115 -16.187 1.000 45.172 432 GLY A C 1
ATOM 3417 O O . GLY A 1 440 ? -52.972 25.991 -16.963 1.000 47.145 432 GLY A O 1
ATOM 3418 N N . LYS A 1 441 ? -50.820 26.547 -16.573 1.000 43.721 433 LYS A N 1
ATOM 3419 C CA . LYS A 1 441 ? -50.500 26.823 -17.966 1.000 43.005 433 LYS A CA 1
ATOM 3420 C C . LYS A 1 441 ? -49.895 25.573 -18.617 1.000 42.788 433 LYS A C 1
ATOM 3421 O O . LYS A 1 441 ? -49.029 24.940 -18.021 1.000 42.202 433 LYS A O 1
ATOM 3423 N N . PRO A 1 442 ? -50.309 25.180 -19.848 1.000 44.700 434 PRO A N 1
ATOM 3424 C CA . PRO A 1 442 ? -49.643 24.093 -20.575 1.000 44.976 434 PRO A CA 1
ATOM 3425 C C . PRO A 1 442 ? -48.188 24.423 -20.901 1.000 42.573 434 PRO A C 1
ATOM 3426 O O . PRO A 1 442 ? -47.895 25.507 -21.407 1.000 40.770 434 PRO A O 1
ATOM 3430 N N . VAL A 1 443 ? -47.290 23.464 -20.627 1.000 38.374 435 VAL A N 1
ATOM 3431 C CA . VAL A 1 443 ? -45.867 23.644 -20.861 1.000 36.949 435 VAL A CA 1
ATOM 3432 C C . VAL A 1 443 ? -45.331 22.430 -21.625 1.000 33.625 435 VAL A C 1
ATOM 3433 O O . VAL A 1 443 ? -45.418 21.308 -21.134 1.000 33.445 435 VAL A O 1
ATOM 3437 N N . ASN A 1 444 ? -44.791 22.676 -22.826 1.000 32.708 436 ASN A N 1
ATOM 3438 C CA . ASN A 1 444 ? -44.032 21.673 -23.560 1.000 32.500 436 ASN A CA 1
ATOM 3439 C C . ASN A 1 444 ? -42.739 21.398 -22.798 1.000 30.916 436 ASN A C 1
ATOM 3440 O O . ASN A 1 444 ? -41.969 22.317 -22.532 1.000 30.606 436 ASN A O 1
ATOM 3445 N N . LEU A 1 445 ? -42.500 20.133 -22.435 1.000 29.358 437 LEU A N 1
ATOM 3446 C CA . LEU A 1 445 ? -41.400 19.833 -21.536 1.000 27.084 437 LEU A CA 1
ATOM 3447 C C . LEU A 1 445 ? -40.061 20.125 -22.218 1.000 27.634 437 LEU A C 1
ATOM 3448 O O . LEU A 1 445 ? -39.840 19.826 -23.393 1.000 29.714 437 LEU A O 1
ATOM 3453 N N . ILE A 1 446 ? -39.173 20.737 -21.439 1.000 26.340 438 ILE A N 1
ATOM 3454 C CA . ILE A 1 446 ? -37.827 21.048 -21.866 1.000 25.809 438 ILE A CA 1
ATOM 3455 C C . ILE A 1 446 ? -36.967 19.844 -21.491 1.000 25.537 438 ILE A C 1
ATOM 3456 O O . ILE A 1 446 ? -37.077 19.335 -20.379 1.000 24.853 438 ILE A O 1
ATOM 3461 N N . MET A 1 447 ? -36.143 19.379 -22.435 1.000 24.600 439 MET A N 1
ATOM 3462 C CA . MET A 1 447 ? -35.469 18.095 -22.277 1.000 23.949 439 MET A CA 1
ATOM 3463 C C . MET A 1 447 ? -33.957 18.226 -22.442 1.000 23.257 439 MET A C 1
ATOM 3464 O O . MET A 1 447 ? -33.459 19.105 -23.143 1.000 24.324 439 MET A O 1
ATOM 3469 N N . GLY A 1 448 ? -33.238 17.342 -21.737 1.000 21.719 440 GLY A N 1
ATOM 3470 C CA . GLY A 1 448 ? -31.829 17.086 -21.966 1.000 21.464 440 GLY A CA 1
ATOM 3471 C C . GLY A 1 448 ? -31.612 15.589 -22.198 1.000 23.078 440 GLY A C 1
ATOM 3472 O O . GLY A 1 448 ? -32.476 14.779 -21.852 1.000 23.115 440 GLY A O 1
ATOM 3473 N N . CYS A 1 449 ? -30.472 15.236 -22.794 1.000 21.707 441 CYS A N 1
ATOM 3474 C CA . CYS A 1 449 ? -30.105 13.839 -22.958 1.000 20.448 441 CYS A CA 1
ATOM 3475 C C . CYS A 1 449 ? -28.589 13.732 -22.852 1.000 20.137 441 CYS A C 1
ATOM 3476 O O . CYS A 1 449 ? -27.861 14.686 -23.114 1.000 19.565 441 CYS A O 1
ATOM 3479 N N . TYR A 1 450 ? -28.152 12.566 -22.381 1.000 19.228 442 TYR A N 1
ATOM 3480 C CA . TYR A 1 450 ? -26.824 12.369 -21.830 1.000 19.568 442 TYR A CA 1
ATOM 3481 C C . TYR A 1 450 ? -26.425 10.946 -22.175 1.000 19.544 442 TYR A C 1
ATOM 3482 O O . TYR A 1 450 ? -27.098 10.005 -21.749 1.000 19.892 442 TYR A O 1
ATOM 3491 N N . GLY A 1 451 ? -25.340 10.804 -22.938 1.000 19.571 443 GLY A N 1
ATOM 3492 C CA . GLY A 1 451 ? -24.910 9.498 -23.396 1.000 19.591 443 GLY A CA 1
ATOM 3493 C C . GLY A 1 451 ? -23.443 9.203 -23.097 1.000 19.011 443 GLY A C 1
ATOM 3494 O O . GLY A 1 451 ? -22.587 10.066 -23.279 1.000 18.855 443 GLY A O 1
ATOM 3495 N N . ILE A 1 452 ? -23.187 7.971 -22.643 1.000 17.903 444 ILE A N 1
ATOM 3496 C CA . ILE A 1 452 ? -21.836 7.430 -22.500 1.000 18.766 444 ILE A CA 1
ATOM 3497 C C . ILE A 1 452 ? -21.705 6.193 -23.378 1.000 18.646 444 ILE A C 1
ATOM 3498 O O . ILE A 1 452 ? -22.583 5.329 -23.366 1.000 18.354 444 ILE A O 1
ATOM 3503 N N . GLY A 1 453 ? -20.614 6.139 -24.159 1.000 18.399 445 GLY A N 1
ATOM 3504 C CA . GLY A 1 453 ? -20.280 4.952 -24.921 1.000 19.143 445 GLY A CA 1
ATOM 3505 C C . GLY A 1 453 ? -19.555 3.948 -24.030 1.000 18.827 445 GLY A C 1
ATOM 3506 O O . GLY A 1 453 ? -18.337 3.997 -23.888 1.000 18.635 445 GLY A O 1
ATOM 3507 N N . VAL A 1 454 ? -20.325 3.043 -23.429 1.000 18.810 446 VAL A N 1
ATOM 3508 C CA . VAL A 1 454 ? -19.802 2.152 -22.405 1.000 19.546 446 VAL A CA 1
ATOM 3509 C C . VAL A 1 454 ? -18.815 1.148 -22.995 1.000 20.242 446 VAL A C 1
ATOM 3510 O O . VAL A 1 454 ? -17.727 0.928 -22.440 1.000 20.096 446 VAL A O 1
ATOM 3514 N N . SER A 1 455 ? -19.154 0.531 -24.132 1.000 20.411 447 SER A N 1
ATOM 3515 C CA . SER A 1 455 ? -18.207 -0.397 -24.726 1.000 22.409 447 SER A CA 1
ATOM 3516 C C . SER A 1 455 ? -16.992 0.364 -25.268 1.000 21.699 447 SER A C 1
ATOM 3517 O O . SER A 1 455 ? -15.861 -0.108 -25.147 1.000 21.485 447 SER A O 1
ATOM 3520 N N . ARG A 1 456 ? -17.199 1.578 -25.790 1.000 21.943 448 ARG A N 1
ATOM 3521 C CA . ARG A 1 456 ? -16.103 2.390 -26.285 1.000 22.411 448 ARG A CA 1
ATOM 3522 C C . ARG A 1 456 ? -15.096 2.699 -25.170 1.000 22.112 448 ARG A C 1
ATOM 3523 O O . ARG A 1 456 ? -13.887 2.713 -25.411 1.000 22.193 448 ARG A O 1
ATOM 3531 N N . VAL A 1 457 ? -15.589 2.982 -23.958 1.000 21.223 449 VAL A N 1
ATOM 3532 C CA . VAL A 1 457 ? -14.751 3.296 -22.811 1.000 20.948 449 VAL A CA 1
ATOM 3533 C C . VAL A 1 457 ? -13.717 2.197 -22.590 1.000 20.442 449 VAL A C 1
ATOM 3534 O O . VAL A 1 457 ? -12.576 2.497 -22.221 1.000 18.772 449 VAL A O 1
ATOM 3538 N N . VAL A 1 458 ? -14.128 0.930 -22.776 1.000 18.975 450 VAL A N 1
ATOM 3539 C CA . VAL A 1 458 ? -13.231 -0.189 -22.529 1.000 19.763 450 VAL A CA 1
ATOM 3540 C C . VAL A 1 458 ? -12.024 -0.107 -23.461 1.000 20.337 450 VAL A C 1
ATOM 3541 O O . VAL A 1 458 ? -10.880 -0.266 -23.022 1.000 21.571 450 VAL A O 1
ATOM 3545 N N . ALA A 1 459 ? -12.293 0.126 -24.751 1.000 20.418 451 ALA A N 1
ATOM 3546 C CA . ALA A 1 459 ? -11.242 0.267 -25.744 1.000 19.961 451 ALA A CA 1
ATOM 3547 C C . ALA A 1 459 ? -10.413 1.526 -25.485 1.000 19.214 451 ALA A C 1
ATOM 3548 O O . ALA A 1 459 ? -9.191 1.486 -25.599 1.000 20.461 451 ALA A O 1
ATOM 3550 N N . ALA A 1 460 ? -11.077 2.635 -25.146 1.000 19.076 452 ALA A N 1
ATOM 3551 C CA . ALA A 1 460 ? -10.396 3.905 -24.930 1.000 20.237 452 ALA A CA 1
ATOM 3552 C C . ALA A 1 460 ? -9.367 3.773 -23.808 1.000 20.510 452 ALA A C 1
ATOM 3553 O O . ALA A 1 460 ? -8.293 4.375 -23.876 1.000 21.148 452 ALA A O 1
ATOM 3555 N N . ALA A 1 461 ? -9.704 2.982 -22.781 1.000 20.300 453 ALA A N 1
ATOM 3556 C CA . ALA A 1 461 ? -8.823 2.803 -21.639 1.000 21.262 453 ALA A CA 1
ATOM 3557 C C . ALA A 1 461 ? -7.492 2.216 -22.096 1.000 20.686 453 ALA A C 1
ATOM 3558 O O . ALA A 1 461 ? -6.443 2.626 -21.604 1.000 22.621 453 ALA A O 1
ATOM 3560 N N . ILE A 1 462 ? -7.552 1.286 -23.052 1.000 20.375 454 ILE A N 1
ATOM 3561 C CA . ILE A 1 462 ? -6.368 0.625 -23.578 1.000 22.165 454 ILE A CA 1
ATOM 3562 C C . ILE A 1 462 ? -5.622 1.572 -24.519 1.000 22.442 454 ILE A C 1
ATOM 3563 O O . ILE A 1 462 ? -4.392 1.556 -24.541 1.000 23.259 454 ILE A O 1
ATOM 3568 N N . GLU A 1 463 ? -6.353 2.350 -25.326 1.000 21.090 455 GLU A N 1
ATOM 3569 C CA . GLU A 1 463 ? -5.696 3.301 -26.211 1.000 22.333 455 GLU A CA 1
ATOM 3570 C C . GLU A 1 463 ? -4.795 4.221 -25.391 1.000 23.508 455 GLU A C 1
ATOM 3571 O O . GLU A 1 463 ? -3.699 4.568 -25.829 1.000 25.748 455 GLU A O 1
ATOM 3577 N N . GLN A 1 464 ? -5.277 4.631 -24.214 1.000 23.256 456 GLN A N 1
ATOM 3578 C CA . GLN A 1 464 ? -4.533 5.512 -23.334 1.000 25.323 456 GLN A CA 1
ATOM 3579 C C . GLN A 1 464 ? -3.464 4.740 -22.549 1.000 28.163 456 GLN A C 1
ATOM 3580 O O . GLN A 1 464 ? -2.397 5.285 -22.277 1.000 28.790 456 GLN A O 1
ATOM 3586 N N . ASN A 1 465 ? -3.750 3.489 -22.165 1.000 27.534 457 ASN A N 1
ATOM 3587 C CA . ASN A 1 465 ? -2.958 2.785 -21.161 1.000 28.278 457 ASN A CA 1
ATOM 3588 C C . ASN A 1 465 ? -2.518 1.425 -21.694 1.000 27.853 457 ASN A C 1
ATOM 3589 O O . ASN A 1 465 ? -3.264 0.441 -21.604 1.000 26.425 457 ASN A O 1
ATOM 3594 N N . HIS A 1 466 ? -1.293 1.386 -22.237 1.000 27.997 458 HIS A N 1
ATOM 3595 C CA . HIS A 1 466 ? -0.676 0.162 -22.725 1.000 26.884 458 HIS A CA 1
ATOM 3596 C C . HIS A 1 466 ? 0.844 0.338 -22.723 1.000 28.018 458 HIS A C 1
ATOM 3597 O O . HIS A 1 466 ? 1.339 1.463 -22.643 1.000 29.189 458 HIS A O 1
ATOM 3604 N N . ASP A 1 467 ? 1.566 -0.782 -22.806 1.000 28.854 459 ASP A N 1
ATOM 3605 C CA . ASP A 1 467 ? 3.020 -0.766 -22.919 1.000 30.699 459 ASP A CA 1
ATOM 3606 C C . ASP A 1 467 ? 3.437 -1.941 -23.796 1.000 29.241 459 ASP A C 1
ATOM 3607 O O . ASP A 1 467 ? 2.581 -2.628 -24.347 1.000 25.889 459 ASP A O 1
ATOM 3612 N N . GLU A 1 468 ? 4.752 -2.208 -23.875 1.000 27.543 460 GLU A N 1
ATOM 3613 C CA . GLU A 1 468 ? 5.281 -3.221 -24.781 1.000 30.730 460 GLU A CA 1
ATOM 3614 C C . GLU A 1 468 ? 4.834 -4.624 -24.356 1.000 31.729 460 GLU A C 1
ATOM 3615 O O . GLU A 1 468 ? 4.843 -5.536 -25.181 1.000 33.526 460 GLU A O 1
ATOM 3617 N N . ARG A 1 469 ? 4.391 -4.790 -23.094 1.000 28.559 461 ARG A N 1
ATOM 3618 C CA . ARG A 1 469 ? 3.958 -6.084 -22.576 1.000 27.308 461 ARG A CA 1
ATOM 3619 C C . ARG A 1 469 ? 2.439 -6.272 -22.663 1.000 25.518 461 ARG A C 1
ATOM 3620 O O . ARG A 1 469 ? 1.939 -7.353 -22.361 1.000 26.174 461 ARG A O 1
ATOM 3628 N N . GLY A 1 470 ? 1.697 -5.235 -23.071 1.000 24.880 462 GLY A N 1
ATOM 3629 C CA . GLY A 1 470 ? 0.268 -5.374 -23.330 1.000 24.259 462 GLY A CA 1
ATOM 3630 C C . GLY A 1 470 ? -0.553 -4.351 -22.551 1.000 23.054 462 GLY A C 1
ATOM 3631 O O . GLY A 1 470 ? -0.147 -3.205 -22.433 1.000 23.835 462 GLY A O 1
ATOM 3632 N N . ILE A 1 471 ? -1.698 -4.780 -21.997 1.000 23.936 463 ILE A N 1
ATOM 3633 C CA . ILE A 1 471 ? -2.673 -3.859 -21.436 1.000 23.337 463 ILE A CA 1
ATOM 3634 C C . ILE A 1 471 ? -2.214 -3.406 -20.053 1.000 23.989 463 ILE A C 1
ATOM 3635 O O . ILE A 1 471 ? -1.684 -4.202 -19.272 1.000 23.773 463 ILE A O 1
ATOM 3640 N N . LEU A 1 472 ? -2.445 -2.120 -19.776 1.000 23.816 464 LEU A N 1
ATOM 3641 C CA . LEU A 1 472 ? -2.374 -1.583 -18.429 1.000 27.288 464 LEU A CA 1
ATOM 3642 C C . LEU A 1 472 ? -3.771 -1.107 -18.047 1.000 28.144 464 LEU A C 1
ATOM 3643 O O . LEU A 1 472 ? -4.232 -0.092 -18.558 1.000 32.754 464 LEU A O 1
ATOM 3648 N N . TRP A 1 473 ? -4.437 -1.806 -17.124 1.000 24.733 465 TRP A N 1
ATOM 3649 C CA . TRP A 1 473 ? -5.764 -1.371 -16.724 1.000 23.684 465 TRP A CA 1
ATOM 3650 C C . TRP A 1 473 ? -5.672 -0.367 -15.585 1.000 25.133 465 TRP A C 1
ATOM 3651 O O . TRP A 1 473 ? -4.899 -0.538 -14.646 1.000 24.632 465 TRP A O 1
ATOM 3662 N N . PRO A 1 474 ? -6.533 0.661 -15.563 1.000 25.573 466 PRO A N 1
ATOM 3663 C CA . PRO A 1 474 ? -6.807 1.357 -14.315 1.000 27.670 466 PRO A CA 1
ATOM 3664 C C . PRO A 1 474 ? -7.282 0.318 -13.301 1.000 26.580 466 PRO A C 1
ATOM 3665 O O . PRO A 1 474 ? -7.827 -0.726 -13.669 1.000 25.624 466 PRO A O 1
ATOM 3669 N N . SER A 1 475 ? -7.056 0.604 -12.017 1.000 27.141 467 SER A N 1
ATOM 3670 C CA . SER A 1 475 ? -7.368 -0.331 -10.947 1.000 29.561 467 SER A CA 1
ATOM 3671 C C . SER A 1 475 ? -8.830 -0.774 -10.995 1.000 27.644 467 SER A C 1
ATOM 3672 O O . SER A 1 475 ? -9.137 -1.937 -10.733 1.000 27.375 467 SER A O 1
ATOM 3675 N N . ALA A 1 476 ? -9.731 0.148 -11.339 1.000 24.468 468 ALA A N 1
ATOM 3676 C CA . ALA A 1 476 ? -11.155 -0.156 -11.322 1.000 25.516 468 ALA A CA 1
ATOM 3677 C C . ALA A 1 476 ? -11.564 -1.107 -12.451 1.000 24.637 468 ALA A C 1
ATOM 3678 O O . ALA A 1 476 ? -12.663 -1.651 -12.399 1.000 24.830 468 ALA A O 1
ATOM 3680 N N . LEU A 1 477 ? -10.703 -1.306 -13.461 1.000 24.042 469 LEU A N 1
ATOM 3681 C CA . LEU A 1 477 ? -11.088 -2.036 -14.664 1.000 25.226 469 LEU A CA 1
ATOM 3682 C C . LEU A 1 477 ? -10.430 -3.410 -14.781 1.000 24.790 469 LEU A C 1
ATOM 3683 O O . LEU A 1 477 ? -10.853 -4.198 -15.623 1.000 24.356 469 LEU A O 1
ATOM 3688 N N . ALA A 1 478 ? -9.390 -3.710 -13.992 1.000 23.421 470 ALA A N 1
ATOM 3689 C CA . ALA A 1 478 ? -8.678 -4.965 -14.194 1.000 23.542 470 ALA A CA 1
ATOM 3690 C C . ALA A 1 478 ? -9.660 -6.122 -14.049 1.000 22.633 470 ALA A C 1
ATOM 3691 O O . ALA A 1 478 ? -10.445 -6.145 -13.100 1.000 23.532 470 ALA A O 1
ATOM 3693 N N . PRO A 1 479 ? -9.662 -7.120 -14.960 1.000 21.524 471 PRO A N 1
ATOM 3694 C CA . PRO A 1 479 ? -10.626 -8.224 -14.881 1.000 22.507 471 PRO A CA 1
ATOM 3695 C C . PRO A 1 479 ? -10.395 -9.142 -13.683 1.000 22.075 471 PRO A C 1
ATOM 3696 O O . PRO A 1 479 ? -11.326 -9.777 -13.183 1.000 22.028 471 PRO A O 1
ATOM 3700 N N . PHE A 1 480 ? -9.128 -9.227 -13.274 1.000 22.449 472 PHE A N 1
ATOM 3701 C CA . PHE A 1 480 ? -8.732 -9.865 -12.027 1.000 23.774 472 PHE A CA 1
ATOM 3702 C C . PHE A 1 480 ? -7.639 -9.014 -11.377 1.000 25.019 472 PHE A C 1
ATOM 3703 O O . PHE A 1 480 ? -6.931 -8.282 -12.064 1.000 23.550 472 PHE A O 1
ATOM 3711 N N . GLN A 1 481 ? -7.506 -9.130 -10.048 1.000 24.070 473 GLN A N 1
ATOM 3712 C CA . GLN A 1 481 ? -6.504 -8.394 -9.298 1.000 24.245 473 GLN A CA 1
ATOM 3713 C C . GLN A 1 481 ? -5.225 -9.207 -9.151 1.000 23.787 473 GLN A C 1
ATOM 3714 O O . GLN A 1 481 ? -4.135 -8.644 -9.153 1.000 27.746 473 GLN A O 1
ATOM 3720 N N . ILE A 1 482 ? -5.361 -10.527 -9.014 1.000 22.639 474 ILE A N 1
ATOM 3721 C CA . ILE A 1 482 ? -4.222 -11.383 -8.734 1.000 22.225 474 ILE A CA 1
ATOM 3722 C C . ILE A 1 482 ? -4.266 -12.615 -9.629 1.000 20.978 474 ILE A C 1
ATOM 3723 O O . ILE A 1 482 ? -5.292 -13.287 -9.724 1.000 22.224 474 ILE A O 1
ATOM 3728 N N . ALA A 1 483 ? -3.125 -12.909 -10.260 1.000 19.657 475 ALA A N 1
ATOM 3729 C CA . ALA A 1 483 ? -2.894 -14.172 -10.934 1.000 19.866 475 ALA A CA 1
ATOM 3730 C C . ALA A 1 483 ? -1.995 -15.054 -10.076 1.000 21.252 475 ALA A C 1
ATOM 3731 O O . ALA A 1 483 ? -0.918 -14.619 -9.674 1.000 21.706 475 ALA A O 1
ATOM 3733 N N . LEU A 1 484 ? -2.466 -16.273 -9.800 1.000 21.675 476 LEU A N 1
ATOM 3734 C CA . LEU A 1 484 ? -1.659 -17.290 -9.153 1.000 22.705 476 LEU A CA 1
ATOM 3735 C C . LEU A 1 484 ? -1.033 -18.139 -10.244 1.000 22.024 476 LEU A C 1
ATOM 3736 O O . LEU A 1 484 ? -1.745 -18.727 -11.052 1.000 22.725 476 LEU A O 1
ATOM 3741 N N . VAL A 1 485 ? 0.299 -18.223 -10.236 1.000 22.659 477 VAL A N 1
ATOM 3742 C CA . VAL A 1 485 ? 1.015 -19.022 -11.208 1.000 23.524 477 VAL A CA 1
ATOM 3743 C C . VAL A 1 485 ? 1.775 -20.120 -10.470 1.000 25.825 477 VAL A C 1
ATOM 3744 O O . VAL A 1 485 ? 2.942 -19.936 -10.114 1.000 27.336 477 VAL A O 1
ATOM 3748 N N . PRO A 1 486 ? 1.128 -21.274 -10.204 1.000 24.096 478 PRO A N 1
ATOM 3749 C CA . PRO A 1 486 ? 1.822 -22.436 -9.647 1.000 26.540 478 PRO A CA 1
ATOM 3750 C C . PRO A 1 486 ? 2.758 -23.071 -10.673 1.000 30.710 478 PRO A C 1
ATOM 3751 O O . PRO A 1 486 ? 2.396 -23.249 -11.840 1.000 28.563 478 PRO A O 1
ATOM 3755 N N . LEU A 1 487 ? 3.978 -23.378 -10.228 1.000 32.230 479 LEU A N 1
ATOM 3756 C CA . LEU A 1 487 ? 4.926 -24.146 -11.024 1.000 36.187 479 LEU A CA 1
ATOM 3757 C C . LEU A 1 487 ? 4.824 -25.597 -10.573 1.000 39.774 479 LEU A C 1
ATOM 3758 O O . LEU A 1 487 ? 5.103 -25.910 -9.417 1.000 43.431 479 LEU A O 1
ATOM 3763 N N . LYS A 1 488 ? 4.356 -26.444 -11.490 1.000 38.656 480 LYS A N 1
ATOM 3764 C CA . LYS A 1 488 ? 4.049 -27.836 -11.223 1.000 42.571 480 LYS A CA 1
ATOM 3765 C C . LYS A 1 488 ? 2.825 -27.889 -10.304 1.000 39.016 480 LYS A C 1
ATOM 3766 O O . LYS A 1 488 ? 2.884 -28.445 -9.206 1.000 31.782 480 LYS A O 1
ATOM 3769 N N . TYR A 1 489 ? 1.700 -27.334 -10.788 1.000 35.341 481 TYR A N 1
ATOM 3770 C CA . TYR A 1 489 ? 0.418 -27.434 -10.103 1.000 32.125 481 TYR A CA 1
ATOM 3771 C C . TYR A 1 489 ? -0.047 -28.883 -9.962 1.000 31.865 481 TYR A C 1
ATOM 3772 O O . TYR A 1 489 ? -0.945 -29.158 -9.174 1.000 30.053 481 TYR A O 1
ATOM 3781 N N . GLU A 1 490 ? 0.498 -29.811 -10.759 1.000 35.634 482 GLU A N 1
ATOM 3782 C CA . GLU A 1 490 ? 0.112 -31.210 -10.618 1.000 40.514 482 GLU A CA 1
ATOM 3783 C C . GLU A 1 490 ? 0.739 -31.816 -9.357 1.000 39.166 482 GLU A C 1
ATOM 3784 O O . GLU A 1 490 ? 0.236 -32.811 -8.851 1.000 43.939 482 GLU A O 1
ATOM 3790 N N . THR A 1 491 ? 1.823 -31.221 -8.843 1.000 39.054 483 THR A N 1
ATOM 3791 C CA . THR A 1 491 ? 2.449 -31.723 -7.627 1.000 40.193 483 THR A CA 1
ATOM 3792 C C . THR A 1 491 ? 1.601 -31.344 -6.413 1.000 39.535 483 THR A C 1
ATOM 3793 O O . THR A 1 491 ? 1.149 -30.205 -6.286 1.000 35.056 483 THR A O 1
ATOM 3797 N N . GLU A 1 492 ? 1.424 -32.316 -5.512 1.000 34.364 484 GLU A N 1
ATOM 3798 C CA . GLU A 1 492 ? 0.444 -32.232 -4.444 1.000 38.219 484 GLU A CA 1
ATOM 3799 C C . GLU A 1 492 ? 0.740 -31.050 -3.519 1.000 32.170 484 GLU A C 1
ATOM 3800 O O . GLU A 1 492 ? -0.185 -30.365 -3.088 1.000 30.668 484 GLU A O 1
ATOM 3806 N N . SER A 1 493 ? 2.020 -30.815 -3.198 1.000 29.035 485 SER A N 1
ATOM 3807 C CA . SER A 1 493 ? 2.380 -29.735 -2.292 1.000 29.104 485 SER A CA 1
ATOM 3808 C C . SER A 1 493 ? 2.023 -28.381 -2.906 1.000 27.324 485 SER A C 1
ATOM 3809 O O . SER A 1 493 ? 1.483 -27.516 -2.226 1.000 25.870 485 SER A O 1
ATOM 3812 N N . VAL A 1 494 ? 2.344 -28.203 -4.190 1.000 28.278 486 VAL A N 1
ATOM 3813 C CA . VAL A 1 494 ? 2.062 -26.941 -4.861 1.000 27.811 486 VAL A CA 1
ATOM 3814 C C . VAL A 1 494 ? 0.551 -26.790 -5.025 1.000 26.140 486 VAL A C 1
ATOM 3815 O O . VAL A 1 494 ? 0.018 -25.711 -4.772 1.000 27.110 486 VAL A O 1
ATOM 3819 N N . LYS A 1 495 ? -0.144 -27.859 -5.436 1.000 26.313 487 LYS A N 1
ATOM 3820 C CA . LYS A 1 495 ? -1.587 -27.782 -5.588 1.000 27.332 487 LYS A CA 1
ATOM 3821 C C . LYS A 1 495 ? -2.243 -27.302 -4.298 1.000 27.920 487 LYS A C 1
ATOM 3822 O O . LYS A 1 495 ? -3.055 -26.381 -4.329 1.000 25.553 487 LYS A O 1
ATOM 3828 N N . GLN A 1 496 ? -1.936 -27.933 -3.158 1.000 28.390 488 GLN A N 1
ATOM 3829 C CA . GLN A 1 496 ? -2.700 -27.606 -1.964 1.000 28.475 488 GLN A CA 1
ATOM 3830 C C . GLN A 1 496 ? -2.336 -26.208 -1.462 1.000 25.393 488 GLN A C 1
ATOM 3831 O O . GLN A 1 496 ? -3.206 -25.501 -0.970 1.000 26.242 488 GLN A O 1
ATOM 3837 N N . ALA A 1 497 ? -1.089 -25.773 -1.622 1.000 24.216 489 ALA A N 1
ATOM 3838 C CA . ALA A 1 497 ? -0.719 -24.433 -1.199 1.000 23.170 489 ALA A CA 1
ATOM 3839 C C . ALA A 1 497 ? -1.392 -23.377 -2.088 1.000 22.251 489 ALA A C 1
ATOM 3840 O O . ALA A 1 497 ? -1.784 -22.304 -1.615 1.000 21.515 489 ALA A O 1
ATOM 3842 N N . THR A 1 498 ? -1.483 -23.681 -3.382 1.000 21.987 490 THR A N 1
ATOM 3843 C CA . THR A 1 498 ? -2.076 -22.765 -4.354 1.000 22.769 490 THR A CA 1
ATOM 3844 C C . THR A 1 498 ? -3.576 -22.623 -4.086 1.000 23.636 490 THR A C 1
ATOM 3845 O O . THR A 1 498 ? -4.133 -21.518 -4.082 1.000 23.061 490 THR A O 1
ATOM 3849 N N . ASP A 1 499 ? -4.232 -23.755 -3.836 1.000 24.529 491 ASP A N 1
ATOM 3850 C CA . ASP A 1 499 ? -5.663 -23.765 -3.569 1.000 24.613 491 ASP A CA 1
ATOM 3851 C C . ASP A 1 499 ? -5.982 -23.057 -2.248 1.000 24.750 491 ASP A C 1
ATOM 3852 O O . ASP A 1 499 ? -6.991 -22.356 -2.129 1.000 24.553 491 ASP A O 1
ATOM 3857 N N . LYS A 1 500 ? -5.110 -23.216 -1.252 1.000 23.107 492 LYS A N 1
ATOM 3858 C CA . LYS A 1 500 ? -5.274 -22.537 0.026 1.000 23.992 492 LYS A CA 1
ATOM 3859 C C . LYS A 1 500 ? -5.155 -21.024 -0.154 1.000 23.319 492 LYS A C 1
ATOM 3860 O O . LYS A 1 500 ? -5.936 -20.255 0.405 1.000 21.388 492 LYS A O 1
ATOM 3866 N N . LEU A 1 501 ? -4.162 -20.603 -0.945 1.000 22.401 493 LEU A N 1
ATOM 3867 C CA . LEU A 1 501 ? -3.942 -19.197 -1.228 1.000 24.129 493 LEU A CA 1
ATOM 3868 C C . LEU A 1 501 ? -5.158 -18.623 -1.971 1.000 22.517 493 LEU A C 1
ATOM 3869 O O . LEU A 1 501 ? -5.638 -17.543 -1.638 1.000 22.267 493 LEU A O 1
ATOM 3874 N N . TYR A 1 502 ? -5.648 -19.353 -2.975 1.000 21.508 494 TYR A N 1
ATOM 3875 C CA . TYR A 1 502 ? -6.826 -18.941 -3.726 1.000 23.414 494 TYR A CA 1
ATOM 3876 C C . TYR A 1 502 ? -7.997 -18.668 -2.782 1.000 23.144 494 TYR A C 1
ATOM 3877 O O . TYR A 1 502 ? -8.663 -17.634 -2.889 1.000 20.971 494 TYR A O 1
ATOM 3886 N N . ALA A 1 503 ? -8.231 -19.587 -1.839 1.000 23.694 495 ALA A N 1
ATOM 3887 C CA . ALA A 1 503 ? -9.372 -19.495 -0.942 1.000 25.364 495 ALA A CA 1
ATOM 3888 C C . ALA A 1 503 ? -9.222 -18.313 0.018 1.000 24.565 495 ALA A C 1
ATOM 3889 O O . ALA A 1 503 ? -10.177 -17.565 0.217 1.000 24.432 495 ALA A O 1
ATOM 3891 N N . GLU A 1 504 ? -8.020 -18.113 0.586 1.000 23.387 496 GLU A N 1
ATOM 3892 C CA . GLU A 1 504 ? -7.794 -17.024 1.525 1.000 25.517 496 GLU A CA 1
ATOM 3893 C C . GLU A 1 504 ? -7.989 -15.671 0.840 1.000 23.684 496 GLU A C 1
ATOM 3894 O O . GLU A 1 504 ? -8.588 -14.760 1.411 1.000 22.322 496 GLU A O 1
ATOM 3900 N N . LEU A 1 505 ? -7.446 -15.530 -0.374 1.000 23.256 497 LEU A N 1
ATOM 3901 C CA . LEU A 1 505 ? -7.521 -14.268 -1.093 1.000 22.606 497 LEU A CA 1
ATOM 3902 C C . LEU A 1 505 ? -8.962 -13.974 -1.518 1.000 21.070 497 LEU A C 1
ATOM 3903 O O . LEU A 1 505 ? -9.407 -12.838 -1.404 1.000 23.126 497 LEU A O 1
ATOM 3908 N N . THR A 1 506 ? -9.667 -14.994 -2.012 1.000 22.901 498 THR A N 1
ATOM 3909 C CA . THR A 1 506 ? -11.052 -14.844 -2.449 1.000 24.887 498 THR A CA 1
ATOM 3910 C C . THR A 1 506 ? -11.931 -14.452 -1.252 1.000 27.394 498 THR A C 1
ATOM 3911 O O . THR A 1 506 ? -12.792 -13.580 -1.371 1.000 27.005 498 THR A O 1
ATOM 3915 N N . ALA A 1 507 ? -11.663 -15.024 -0.069 1.000 28.442 499 ALA A N 1
ATOM 3916 C CA . ALA A 1 507 ? -12.446 -14.726 1.126 1.000 29.610 499 ALA A CA 1
ATOM 3917 C C . ALA A 1 507 ? -12.259 -13.275 1.566 1.000 28.918 499 ALA A C 1
ATOM 3918 O O . ALA A 1 507 ? -13.099 -12.735 2.278 1.000 30.816 499 ALA A O 1
ATOM 3920 N N . ALA A 1 508 ? -11.134 -12.656 1.191 1.000 26.113 500 ALA A N 1
ATOM 3921 C CA . ALA A 1 508 ? -10.901 -11.250 1.475 1.000 26.974 500 ALA A CA 1
ATOM 3922 C C . ALA A 1 508 ? -11.547 -10.364 0.408 1.000 29.328 500 ALA A C 1
ATOM 3923 O O . ALA A 1 508 ? -11.412 -9.140 0.461 1.000 30.506 500 ALA A O 1
ATOM 3925 N N . GLY A 1 509 ? -12.218 -10.972 -0.580 1.000 29.059 501 GLY A N 1
ATOM 3926 C CA . GLY A 1 509 ? -12.905 -10.212 -1.620 1.000 30.426 501 GLY A CA 1
ATOM 3927 C C . GLY A 1 509 ? -12.046 -9.931 -2.856 1.000 30.329 501 GLY A C 1
ATOM 3928 O O . GLY A 1 509 ? -12.483 -9.219 -3.758 1.000 30.319 501 GLY A O 1
ATOM 3929 N N . PHE A 1 510 ? -10.842 -10.514 -2.938 1.000 26.246 502 PHE A N 1
ATOM 3930 C CA . PHE A 1 510 ? -10.015 -10.330 -4.124 1.000 26.052 502 PHE A CA 1
ATOM 3931 C C . PHE A 1 510 ? -10.495 -11.244 -5.254 1.000 23.965 502 PHE A C 1
ATOM 3932 O O . PHE A 1 510 ? -10.975 -12.357 -5.047 1.000 22.963 502 PHE A O 1
ATOM 3940 N N . GLU A 1 511 ? -10.351 -10.745 -6.480 1.000 24.390 503 GLU A N 1
ATOM 3941 C CA . GLU A 1 511 ? -10.676 -11.501 -7.677 1.000 23.758 503 GLU A CA 1
ATOM 3942 C C . GLU A 1 511 ? -9.387 -12.140 -8.186 1.000 22.388 503 GLU A C 1
ATOM 3943 O O . GLU A 1 511 ? -8.444 -11.441 -8.537 1.000 23.655 503 GLU A O 1
ATOM 3949 N N . VAL A 1 512 ? -9.354 -13.472 -8.185 1.000 23.243 504 VAL A N 1
ATOM 3950 C CA . VAL A 1 512 ? -8.129 -14.219 -8.414 1.000 21.761 504 VAL A CA 1
ATOM 3951 C C . VAL A 1 512 ? -8.325 -15.120 -9.623 1.000 20.658 504 VAL A C 1
ATOM 3952 O O . VAL A 1 512 ? -9.352 -15.767 -9.736 1.000 22.373 504 VAL A O 1
ATOM 3956 N N . LEU A 1 513 ? -7.319 -15.174 -10.498 1.000 20.961 505 LEU A N 1
ATOM 3957 C CA . LEU A 1 513 ? -7.282 -16.128 -11.596 1.000 20.462 505 LEU A CA 1
ATOM 3958 C C . LEU A 1 513 ? -6.161 -17.119 -11.324 1.000 21.348 505 LEU A C 1
ATOM 3959 O O . LEU A 1 513 ? -5.035 -16.696 -11.060 1.000 21.498 505 LEU A O 1
ATOM 3964 N N . LEU A 1 514 ? -6.488 -18.415 -11.385 1.000 21.704 506 LEU A N 1
ATOM 3965 C CA . LEU A 1 514 ? -5.519 -19.476 -11.161 1.000 23.728 506 LEU A CA 1
ATOM 3966 C C . LEU A 1 514 ? -5.064 -20.044 -12.504 1.000 24.108 506 LEU A C 1
ATOM 3967 O O . LEU A 1 514 ? -5.882 -20.509 -13.299 1.000 22.155 506 LEU A O 1
ATOM 3972 N N . ASP A 1 515 ? -3.750 -20.020 -12.755 1.000 22.569 507 ASP A N 1
ATOM 3973 C CA . ASP A 1 515 ? -3.220 -20.595 -13.977 1.000 24.221 507 ASP A CA 1
ATOM 3974 C C . ASP A 1 515 ? -2.968 -22.084 -13.764 1.000 25.573 507 ASP A C 1
ATOM 3975 O O . ASP A 1 515 ? -1.922 -22.494 -13.243 1.000 25.086 507 ASP A O 1
ATOM 3980 N N . ASP A 1 516 ? -3.931 -22.883 -14.240 1.000 24.941 508 ASP A N 1
ATOM 3981 C CA . ASP A 1 516 ? -3.945 -24.320 -14.046 1.000 23.375 508 ASP A CA 1
ATOM 3982 C C . ASP A 1 516 ? -3.363 -25.048 -15.262 1.000 24.290 508 ASP A C 1
ATOM 3983 O O . ASP A 1 516 ? -3.517 -26.253 -15.372 1.000 26.994 508 ASP A O 1
ATOM 3988 N N . ARG A 1 517 ? -2.762 -24.338 -16.212 1.000 24.153 509 ARG A N 1
ATOM 3989 C CA . ARG A 1 517 ? -2.311 -24.981 -17.438 1.000 27.785 509 ARG A CA 1
ATOM 3990 C C . ARG A 1 517 ? -1.104 -25.875 -17.154 1.000 29.709 509 ARG A C 1
ATOM 3991 O O . ARG A 1 517 ? -0.305 -25.607 -16.260 1.000 29.889 509 ARG A O 1
ATOM 3999 N N . ASP A 1 518 ? -0.980 -26.937 -17.953 1.000 31.351 510 ASP A N 1
ATOM 4000 C CA . ASP A 1 518 ? 0.053 -27.939 -17.744 1.000 32.210 510 ASP A CA 1
ATOM 4001 C C . ASP A 1 518 ? 1.369 -27.453 -18.353 1.000 31.825 510 ASP A C 1
ATOM 4002 O O . ASP A 1 518 ? 1.474 -26.315 -18.818 1.000 28.920 510 ASP A O 1
ATOM 4007 N N . LYS A 1 519 ? 2.365 -28.351 -18.365 1.000 33.237 511 LYS A N 1
ATOM 4008 C CA . LYS A 1 519 ? 3.753 -28.012 -18.672 1.000 34.763 511 LYS A CA 1
ATOM 4009 C C . LYS A 1 519 ? 3.950 -27.631 -20.141 1.000 35.230 511 LYS A C 1
ATOM 4010 O O . LYS A 1 519 ? 4.977 -27.047 -20.493 1.000 34.448 511 LYS A O 1
ATOM 4016 N N . LYS A 1 520 ? 2.994 -27.970 -21.016 1.000 34.345 512 LYS A N 1
ATOM 4017 C CA . LYS A 1 520 ? 3.098 -27.561 -22.410 1.000 34.460 512 LYS A CA 1
ATOM 4018 C C . LYS A 1 520 ? 2.995 -26.039 -22.522 1.000 33.644 512 LYS A C 1
ATOM 4019 O O . LYS A 1 520 ? 3.334 -25.481 -23.560 1.000 36.075 512 LYS A O 1
ATOM 4022 N N . THR A 1 521 ? 2.536 -25.360 -21.459 1.000 30.744 513 THR A N 1
ATOM 4023 C CA . THR A 1 521 ? 2.618 -23.910 -21.378 1.000 30.286 513 THR A CA 1
ATOM 4024 C C . THR A 1 521 ? 3.726 -23.530 -20.398 1.000 30.707 513 THR A C 1
ATOM 4025 O O . THR A 1 521 ? 3.570 -23.708 -19.194 1.000 31.033 513 THR A O 1
ATOM 4029 N N . SER A 1 522 ? 4.817 -22.966 -20.920 1.000 30.712 514 SER A N 1
ATOM 4030 C CA . SER A 1 522 ? 5.999 -22.684 -20.122 1.000 30.810 514 SER A CA 1
ATOM 4031 C C . SER A 1 522 ? 5.700 -21.567 -19.129 1.000 32.623 514 SER A C 1
ATOM 4032 O O . SER A 1 522 ? 4.838 -20.728 -19.389 1.000 30.172 514 SER A O 1
ATOM 4035 N N . PRO A 1 523 ? 6.433 -21.482 -17.995 1.000 30.297 515 PRO A N 1
ATOM 4036 C CA . PRO A 1 523 ? 6.312 -20.339 -17.096 1.000 30.596 515 PRO A CA 1
ATOM 4037 C C . PRO A 1 523 ? 6.436 -19.000 -17.821 1.000 29.369 515 PRO A C 1
ATOM 4038 O O . PRO A 1 523 ? 5.680 -18.082 -17.540 1.000 26.140 515 PRO A O 1
ATOM 4042 N N . GLY A 1 524 ? 7.363 -18.908 -18.783 1.000 29.135 516 GLY A N 1
ATOM 4043 C CA . GLY A 1 524 ? 7.598 -17.663 -19.502 1.000 28.936 516 GLY A CA 1
ATOM 4044 C C . GLY A 1 524 ? 6.363 -17.175 -20.262 1.000 25.734 516 GLY A C 1
ATOM 4045 O O . GLY A 1 524 ? 6.082 -15.973 -20.296 1.000 26.200 516 GLY A O 1
ATOM 4046 N N . VAL A 1 525 ? 5.638 -18.115 -20.872 1.000 27.344 517 VAL A N 1
ATOM 4047 C CA . VAL A 1 525 ? 4.416 -17.812 -21.603 1.000 27.317 517 VAL A CA 1
ATOM 4048 C C . VAL A 1 525 ? 3.326 -17.417 -20.607 1.000 26.283 517 VAL A C 1
ATOM 4049 O O . VAL A 1 525 ? 2.592 -16.450 -20.830 1.000 25.905 517 VAL A O 1
ATOM 4053 N N . LYS A 1 526 ? 3.222 -18.161 -19.499 1.000 24.516 518 LYS A N 1
ATOM 4054 C CA . LYS A 1 526 ? 2.214 -17.848 -18.493 1.000 23.871 518 LYS A CA 1
ATOM 4055 C C . LYS A 1 526 ? 2.397 -16.420 -17.996 1.000 24.092 518 LYS A C 1
ATOM 4056 O O . LYS A 1 526 ? 1.423 -15.666 -17.880 1.000 23.712 518 LYS A O 1
ATOM 4062 N N . PHE A 1 527 ? 3.649 -16.046 -17.697 1.000 23.193 519 PHE A N 1
ATOM 4063 C CA . PHE A 1 527 ? 3.943 -14.722 -17.182 1.000 24.001 519 PHE A CA 1
ATOM 4064 C C . PHE A 1 527 ? 3.562 -13.657 -18.209 1.000 22.480 519 PHE A C 1
ATOM 4065 O O . PHE A 1 527 ? 2.992 -12.621 -17.873 1.000 24.444 519 PHE A O 1
ATOM 4073 N N . ALA A 1 528 ? 3.899 -13.909 -19.471 1.000 22.785 520 ALA A N 1
ATOM 4074 C CA . ALA A 1 528 ? 3.613 -12.962 -20.533 1.000 24.693 520 ALA A CA 1
ATOM 4075 C C . ALA A 1 528 ? 2.103 -12.827 -20.746 1.000 23.055 520 ALA A C 1
ATOM 4076 O O . ALA A 1 528 ? 1.629 -11.727 -21.034 1.000 26.777 520 ALA A O 1
ATOM 4078 N N . ASP A 1 529 ? 1.370 -13.940 -20.633 1.000 24.714 521 ASP A N 1
ATOM 4079 C CA . ASP A 1 529 ? -0.083 -13.948 -20.781 1.000 25.609 521 ASP A CA 1
ATOM 4080 C C . ASP A 1 529 ? -0.722 -13.063 -19.713 1.000 26.320 521 ASP A C 1
ATOM 4081 O O . ASP A 1 529 ? -1.610 -12.263 -20.002 1.000 23.016 521 ASP A O 1
ATOM 4086 N N . MET A 1 530 ? -0.292 -13.230 -18.455 1.000 24.405 522 MET A N 1
ATOM 4087 C CA . MET A 1 530 ? -0.918 -12.489 -17.378 1.000 24.127 522 MET A CA 1
ATOM 4088 C C . MET A 1 530 ? -0.670 -10.993 -17.567 1.000 22.555 522 MET A C 1
ATOM 4089 O O . MET A 1 530 ? -1.546 -10.177 -17.269 1.000 22.229 522 MET A O 1
ATOM 4094 N N . GLU A 1 531 ? 0.531 -10.613 -18.029 1.000 22.704 523 GLU A N 1
ATOM 4095 C CA . GLU A 1 531 ? 0.844 -9.207 -18.228 1.000 23.801 523 GLU A CA 1
ATOM 4096 C C . GLU A 1 531 ? 0.084 -8.661 -19.439 1.000 22.384 523 GLU A C 1
ATOM 4097 O O . GLU A 1 531 ? -0.365 -7.523 -19.416 1.000 23.572 523 GLU A O 1
ATOM 4103 N N . LEU A 1 532 ? -0.050 -9.454 -20.503 1.000 21.396 524 LEU A N 1
ATOM 4104 C CA . LEU A 1 532 ? -0.778 -9.022 -21.694 1.000 23.858 524 LEU A CA 1
ATOM 4105 C C . LEU A 1 532 ? -2.231 -8.676 -21.353 1.000 22.564 524 LEU A C 1
ATOM 4106 O O . LEU A 1 532 ? -2.740 -7.644 -21.777 1.000 20.706 524 LEU A O 1
ATOM 4111 N N . ILE A 1 533 ? -2.874 -9.542 -20.556 1.000 20.830 525 ILE A N 1
ATOM 4112 C CA . ILE A 1 533 ? -4.253 -9.373 -20.116 1.000 22.679 525 ILE A CA 1
ATOM 4113 C C . ILE A 1 533 ? -4.373 -8.156 -19.200 1.000 22.926 525 ILE A C 1
ATOM 4114 O O . ILE A 1 533 ? -5.449 -7.576 -19.065 1.000 24.489 525 ILE A O 1
ATOM 4119 N N . GLY A 1 534 ? -3.272 -7.800 -18.529 1.000 20.705 526 GLY A N 1
ATOM 4120 C CA . GLY A 1 534 ? -3.226 -6.611 -17.702 1.000 21.139 526 GLY A CA 1
ATOM 4121 C C . GLY A 1 534 ? -3.519 -6.878 -16.229 1.000 20.179 526 GLY A C 1
ATOM 4122 O O . GLY A 1 534 ? -3.898 -5.965 -15.500 1.000 21.932 526 GLY A O 1
ATOM 4123 N N . ILE A 1 535 ? -3.333 -8.110 -15.772 1.000 22.015 527 ILE A N 1
ATOM 4124 C CA . ILE A 1 535 ? -3.581 -8.399 -14.370 1.000 22.404 527 ILE A CA 1
ATOM 4125 C C . ILE A 1 535 ? -2.486 -7.703 -13.564 1.000 23.638 527 ILE A C 1
ATOM 4126 O O . ILE A 1 535 ? -1.317 -7.817 -13.903 1.000 21.565 527 ILE A O 1
ATOM 4131 N N . PRO A 1 536 ? -2.830 -6.885 -12.550 1.000 23.474 528 PRO A N 1
ATOM 4132 C CA . PRO A 1 536 ? -1.839 -6.024 -11.902 1.000 23.947 528 PRO A CA 1
ATOM 4133 C C . PRO A 1 536 ? -0.849 -6.709 -10.955 1.000 23.478 528 PRO A C 1
ATOM 4134 O O . PRO A 1 536 ? 0.197 -6.141 -10.672 1.000 26.921 528 PRO A O 1
ATOM 4138 N N . HIS A 1 537 ? -1.152 -7.926 -10.497 1.000 22.592 529 HIS A N 1
ATOM 4139 C CA . HIS A 1 537 ? -0.321 -8.602 -9.515 1.000 24.110 529 HIS A CA 1
ATOM 4140 C C . HIS A 1 537 ? -0.265 -10.088 -9.823 1.000 25.030 529 HIS A C 1
ATOM 4141 O O . HIS A 1 537 ? -1.282 -10.676 -10.200 1.000 23.445 529 HIS A O 1
ATOM 4148 N N . ARG A 1 538 ? 0.918 -10.692 -9.636 1.000 23.353 530 ARG A N 1
ATOM 4149 C CA . ARG A 1 538 ? 1.023 -12.138 -9.692 1.000 25.052 530 ARG A CA 1
ATOM 4150 C C . ARG A 1 538 ? 1.755 -12.666 -8.463 1.000 25.531 530 ARG A C 1
ATOM 4151 O O . ARG A 1 538 ? 2.604 -11.996 -7.885 1.000 27.023 530 ARG A O 1
ATOM 4159 N N . ILE A 1 539 ? 1.363 -13.878 -8.089 1.000 24.315 531 ILE A N 1
ATOM 4160 C CA . ILE A 1 539 ? 2.037 -14.672 -7.083 1.000 26.508 531 ILE A CA 1
ATOM 4161 C C . ILE A 1 539 ? 2.392 -16.005 -7.726 1.000 26.446 531 ILE A C 1
ATOM 4162 O O . ILE A 1 539 ? 1.519 -16.681 -8.275 1.000 27.308 531 ILE A O 1
ATOM 4167 N N . VAL A 1 540 ? 3.682 -16.351 -7.661 1.000 23.923 532 VAL A N 1
ATOM 4168 C CA . VAL A 1 540 ? 4.198 -17.623 -8.122 1.000 24.708 532 VAL A CA 1
ATOM 4169 C C . VAL A 1 540 ? 4.394 -18.543 -6.913 1.000 26.759 532 VAL A C 1
ATOM 4170 O O . VAL A 1 540 ? 4.920 -18.124 -5.880 1.000 27.337 532 VAL A O 1
ATOM 4174 N N . ILE A 1 541 ? 3.933 -19.791 -7.049 1.000 26.746 533 ILE A N 1
ATOM 4175 C CA . ILE A 1 541 ? 4.040 -20.801 -6.009 1.000 27.996 533 ILE A CA 1
ATOM 4176 C C . ILE A 1 541 ? 4.939 -21.910 -6.550 1.000 30.111 533 ILE A C 1
ATOM 4177 O O . ILE A 1 541 ? 4.689 -22.436 -7.628 1.000 29.566 533 ILE A O 1
ATOM 4182 N N . SER A 1 542 ? 5.982 -22.265 -5.786 1.000 30.705 534 SER A N 1
ATOM 4183 C CA . SER A 1 542 ? 6.867 -23.352 -6.170 1.000 31.068 534 SER A CA 1
ATOM 4184 C C . SER A 1 542 ? 7.332 -24.116 -4.928 1.000 32.582 534 SER A C 1
ATOM 4185 O O . SER A 1 542 ? 7.275 -23.589 -3.821 1.000 29.069 534 SER A O 1
ATOM 4188 N N . ASP A 1 543 ? 7.807 -25.346 -5.146 1.000 34.610 535 ASP A N 1
ATOM 4189 C CA . ASP A 1 543 ? 8.420 -26.160 -4.102 1.000 41.163 535 ASP A CA 1
ATOM 4190 C C . ASP A 1 543 ? 9.583 -25.432 -3.435 1.000 40.916 535 ASP A C 1
ATOM 4191 O O . ASP A 1 543 ? 9.700 -25.455 -2.205 1.000 41.669 535 ASP A O 1
ATOM 4196 N N . ARG A 1 544 ? 10.434 -24.801 -4.253 1.000 40.011 536 ARG A N 1
ATOM 4197 C CA . ARG A 1 544 ? 11.621 -24.121 -3.755 1.000 40.534 536 ARG A CA 1
ATOM 4198 C C . ARG A 1 544 ? 11.201 -22.989 -2.820 1.000 40.038 536 ARG A C 1
ATOM 4199 O O . ARG A 1 544 ? 11.737 -22.866 -1.724 1.000 39.401 536 ARG A O 1
ATOM 4201 N N . GLY A 1 545 ? 10.221 -22.177 -3.243 1.000 34.380 537 GLY A N 1
ATOM 4202 C CA . GLY A 1 545 ? 9.726 -21.087 -2.419 1.000 32.844 537 GLY A CA 1
ATOM 4203 C C . GLY A 1 545 ? 9.085 -21.587 -1.124 1.000 32.492 537 GLY A C 1
ATOM 4204 O O . GLY A 1 545 ? 9.337 -21.043 -0.045 1.000 34.741 537 GLY A O 1
ATOM 4205 N N . LEU A 1 546 ? 8.261 -22.629 -1.240 1.000 30.735 538 LEU A N 1
ATOM 4206 C CA . LEU A 1 546 ? 7.550 -23.160 -0.089 1.000 32.708 538 LEU A CA 1
ATOM 4207 C C . LEU A 1 546 ? 8.551 -23.676 0.955 1.000 37.140 538 LEU A C 1
ATOM 4208 O O . LEU A 1 546 ? 8.329 -23.484 2.151 1.000 35.670 538 LEU A O 1
ATOM 4213 N N A SER A 1 547 ? 9.646 -24.297 0.487 0.500 35.889 539 SER A N 1
ATOM 4214 N N B SER A 1 547 ? 9.656 -24.289 0.504 0.500 36.488 539 SER A N 1
ATOM 4215 C CA A SER A 1 547 ? 10.709 -24.807 1.347 0.500 36.185 539 SER A CA 1
ATOM 4216 C CA B SER A 1 547 ? 10.660 -24.830 1.414 0.500 37.124 539 SER A CA 1
ATOM 4217 C C A SER A 1 547 ? 11.276 -23.716 2.251 0.500 38.371 539 SER A C 1
ATOM 4218 C C B SER A 1 547 ? 11.358 -23.731 2.217 0.500 38.674 539 SER A C 1
ATOM 4219 O O A SER A 1 547 ? 11.739 -24.003 3.353 0.500 40.102 539 SER A O 1
ATOM 4220 O O B SER A 1 547 ? 11.979 -24.028 3.237 0.500 39.457 539 SER A O 1
ATOM 4225 N N . GLU A 1 548 ? 11.270 -22.475 1.752 1.000 37.383 540 GLU A N 1
ATOM 4226 C CA . GLU A 1 548 ? 11.848 -21.336 2.442 1.000 38.034 540 GLU A CA 1
ATOM 4227 C C . GLU A 1 548 ? 10.745 -20.489 3.080 1.000 35.005 540 GLU A C 1
ATOM 4228 O O . GLU A 1 548 ? 11.023 -19.430 3.637 1.000 37.845 540 GLU A O 1
ATOM 4234 N N . GLY A 1 549 ? 9.494 -20.958 2.993 1.000 33.919 541 GLY A N 1
ATOM 4235 C CA . GLY A 1 549 ? 8.347 -20.250 3.539 1.000 31.312 541 GLY A CA 1
ATOM 4236 C C . GLY A 1 549 ? 8.050 -18.932 2.825 1.000 31.278 541 GLY A C 1
ATOM 4237 O O . GLY A 1 549 ? 7.562 -17.984 3.452 1.000 28.066 541 GLY A O 1
ATOM 4238 N N . VAL A 1 550 ? 8.326 -18.878 1.512 1.000 30.661 542 VAL A N 1
ATOM 4239 C CA . VAL A 1 550 ? 8.054 -17.673 0.740 1.000 31.964 542 VAL A CA 1
ATOM 4240 C C . VAL A 1 550 ? 7.200 -18.009 -0.482 1.000 29.002 542 VAL A C 1
ATOM 4241 O O . VAL A 1 550 ? 7.173 -19.141 -0.956 1.000 27.592 542 VAL A O 1
ATOM 4245 N N . LEU A 1 551 ? 6.488 -16.979 -0.945 1.000 30.270 543 LEU A N 1
ATOM 4246 C CA . LEU A 1 551 ? 5.892 -16.937 -2.271 1.000 31.618 543 LEU A CA 1
ATOM 4247 C C . LEU A 1 551 ? 6.681 -15.904 -3.067 1.000 31.120 543 LEU A C 1
ATOM 4248 O O . LEU A 1 551 ? 7.414 -15.119 -2.477 1.000 32.312 543 LEU A O 1
ATOM 4253 N N . GLU A 1 552 ? 6.537 -15.901 -4.397 1.000 32.347 544 GLU A N 1
ATOM 4254 C CA . GLU A 1 552 ? 7.231 -14.929 -5.232 1.000 30.200 544 GLU A CA 1
ATOM 4255 C C . GLU A 1 552 ? 6.193 -13.979 -5.834 1.000 29.243 544 GLU A C 1
ATOM 4256 O O . GLU A 1 552 ? 5.273 -14.414 -6.527 1.000 27.709 544 GLU A O 1
ATOM 4262 N N . TYR A 1 553 ? 6.340 -12.687 -5.543 1.000 26.814 545 TYR A N 1
ATOM 4263 C CA . TYR A 1 553 ? 5.382 -11.671 -5.937 1.000 27.068 545 TYR A CA 1
ATOM 4264 C C . TYR A 1 553 ? 5.984 -10.817 -7.053 1.000 30.154 545 TYR A C 1
ATOM 4265 O O . TYR A 1 553 ? 7.181 -10.511 -7.018 1.000 27.848 545 TYR A O 1
ATOM 4274 N N . LYS A 1 554 ? 5.144 -10.398 -8.011 1.000 25.999 546 LYS A N 1
ATOM 4275 C CA . LYS A 1 554 ? 5.528 -9.339 -8.937 1.000 27.140 546 LYS A CA 1
ATOM 4276 C C . LYS A 1 554 ? 4.316 -8.504 -9.336 1.000 26.994 546 LYS A C 1
ATOM 4277 O O . LYS A 1 554 ? 3.228 -9.035 -9.597 1.000 27.463 546 LYS A O 1
ATOM 4283 N N . GLY A 1 555 ? 4.519 -7.185 -9.320 1.000 24.752 547 GLY A N 1
ATOM 4284 C CA . GLY A 1 555 ? 3.557 -6.226 -9.834 1.000 25.285 547 GLY A CA 1
ATOM 4285 C C . GLY A 1 555 ? 3.740 -6.026 -11.339 1.000 25.096 547 GLY A C 1
ATOM 4286 O O . GLY A 1 555 ? 4.852 -6.140 -11.843 1.000 27.603 547 GLY A O 1
ATOM 4287 N N . ARG A 1 556 ? 2.629 -5.736 -12.018 1.000 25.434 548 ARG A N 1
ATOM 4288 C CA . ARG A 1 556 ? 2.592 -5.527 -13.457 1.000 27.606 548 ARG A CA 1
ATOM 4289 C C . ARG A 1 556 ? 3.548 -4.407 -13.881 1.000 31.082 548 ARG A C 1
ATOM 4290 O O . ARG A 1 556 ? 4.070 -4.451 -14.992 1.000 34.253 548 ARG A O 1
ATOM 4298 N N . ARG A 1 557 ? 3.752 -3.404 -13.014 1.000 31.552 549 ARG A N 1
ATOM 4299 C CA . ARG A 1 557 ? 4.574 -2.246 -13.342 1.000 36.333 549 ARG A CA 1
ATOM 4300 C C . ARG A 1 557 ? 5.925 -2.319 -12.630 1.000 39.231 549 ARG A C 1
ATOM 4301 O O . ARG A 1 557 ? 6.684 -1.357 -12.674 1.000 41.908 549 ARG A O 1
ATOM 4309 N N . ASP A 1 558 ? 6.240 -3.463 -12.012 1.000 37.613 550 ASP A N 1
ATOM 4310 C CA . ASP A 1 558 ? 7.546 -3.693 -11.414 1.000 39.523 550 ASP A CA 1
ATOM 4311 C C . ASP A 1 558 ? 8.453 -4.373 -12.433 1.000 41.448 550 ASP A C 1
ATOM 4312 O O . ASP A 1 558 ? 7.980 -5.165 -13.244 1.000 38.971 550 ASP A O 1
ATOM 4317 N N . SER A 1 559 ? 9.761 -4.087 -12.358 1.000 41.414 551 SER A N 1
ATOM 4318 C CA . SER A 1 559 ? 10.744 -4.741 -13.211 1.000 43.042 551 SER A CA 1
ATOM 4319 C C . SER A 1 559 ? 11.203 -6.073 -12.617 1.000 40.166 551 SER A C 1
ATOM 4320 O O . SER A 1 559 ? 11.549 -6.982 -13.366 1.000 41.563 551 SER A O 1
ATOM 4323 N N . GLU A 1 560 ? 11.188 -6.201 -11.282 1.000 38.072 552 GLU A N 1
ATOM 4324 C CA . GLU A 1 560 ? 11.724 -7.381 -10.616 1.000 39.813 552 GLU A CA 1
ATOM 4325 C C . GLU A 1 560 ? 10.687 -8.005 -9.677 1.000 36.532 552 GLU A C 1
ATOM 4326 O O . GLU A 1 560 ? 9.836 -7.312 -9.123 1.000 33.933 552 GLU A O 1
ATOM 4328 N N . SER A 1 5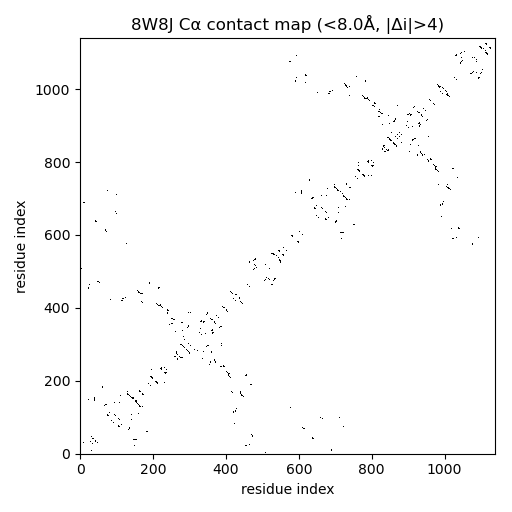61 ? 10.797 -9.325 -9.512 1.000 36.956 553 SER A N 1
ATOM 4329 C CA . SER A 1 561 ? 10.037 -10.087 -8.535 1.000 39.122 553 SER A CA 1
ATOM 4330 C C . SER A 1 561 ? 10.576 -9.832 -7.133 1.000 39.860 553 SER A C 1
ATOM 4331 O O . SER A 1 561 ? 11.682 -9.323 -6.988 1.000 39.407 553 SER A O 1
ATOM 4334 N N . GLN A 1 562 ? 9.793 -10.203 -6.108 1.000 34.333 554 GLN A N 1
ATOM 4335 C CA . GLN A 1 562 ? 10.267 -10.137 -4.732 1.000 37.586 554 GLN A CA 1
ATOM 4336 C C . GLN A 1 562 ? 9.623 -11.240 -3.900 1.000 40.157 554 GLN A C 1
ATOM 4337 O O . GLN A 1 562 ? 8.498 -11.673 -4.166 1.000 34.199 554 GLN A O 1
ATOM 4343 N N . ASN A 1 563 ? 10.375 -11.692 -2.895 1.000 39.425 555 ASN A N 1
ATOM 4344 C CA . ASN A 1 563 ? 9.929 -12.770 -2.034 1.000 41.113 555 ASN A CA 1
ATOM 4345 C C . ASN A 1 563 ? 8.934 -12.199 -1.028 1.000 40.369 555 ASN A C 1
ATOM 4346 O O . ASN A 1 563 ? 9.045 -11.058 -0.592 1.000 39.342 555 ASN A O 1
ATOM 4351 N N . LEU A 1 564 ? 7.920 -13.016 -0.746 1.000 37.912 556 LEU A N 1
ATOM 4352 C CA . LEU A 1 564 ? 6.789 -12.663 0.086 1.000 37.955 556 LEU A CA 1
ATOM 4353 C C . LEU A 1 564 ? 6.715 -13.744 1.162 1.000 35.223 556 LEU A C 1
ATOM 4354 O O . LEU A 1 564 ? 6.388 -14.886 0.849 1.000 34.735 556 LEU A O 1
ATOM 4359 N N . PRO A 1 565 ? 7.121 -13.472 2.422 1.000 37.606 557 PRO A N 1
ATOM 4360 C CA . PRO A 1 565 ? 6.945 -14.449 3.497 1.000 37.772 557 PRO A CA 1
ATOM 4361 C C . PRO A 1 565 ? 5.469 -14.812 3.616 1.000 32.531 557 PRO A C 1
ATOM 4362 O O . PRO A 1 565 ? 4.613 -13.935 3.668 1.000 35.597 557 PRO A O 1
ATOM 4366 N N . ILE A 1 566 ? 5.180 -16.110 3.656 1.000 35.216 558 ILE A N 1
ATOM 4367 C CA . ILE A 1 566 ? 3.807 -16.600 3.658 1.000 35.758 558 ILE A CA 1
ATOM 4368 C C . ILE A 1 566 ? 3.005 -15.956 4.796 1.000 36.344 558 ILE A C 1
ATOM 4369 O O . ILE A 1 566 ? 1.838 -15.609 4.605 1.000 40.139 558 ILE A O 1
ATOM 4374 N N . GLY A 1 567 ? 3.634 -15.736 5.960 1.000 34.836 559 GLY A N 1
ATOM 4375 C CA . GLY A 1 567 ? 2.929 -15.218 7.128 1.000 35.718 559 GLY A CA 1
ATOM 4376 C C . GLY A 1 567 ? 2.472 -13.762 7.000 1.000 38.251 559 GLY A C 1
ATOM 4377 O O . GLY A 1 567 ? 1.706 -13.286 7.838 1.000 39.737 559 GLY A O 1
ATOM 4378 N N . GLU A 1 568 ? 2.950 -13.046 5.972 1.000 36.449 560 GLU A N 1
ATOM 4379 C CA . GLU A 1 568 ? 2.603 -11.645 5.781 1.000 39.085 560 GLU A CA 1
ATOM 4380 C C . GLU A 1 568 ? 1.734 -11.478 4.530 1.000 33.754 560 GLU A C 1
ATOM 4381 O O . GLU A 1 568 ? 1.546 -10.363 4.053 1.000 33.658 560 GLU A O 1
ATOM 4387 N N . LEU A 1 569 ? 1.156 -12.579 4.041 1.000 32.614 561 LEU A N 1
ATOM 4388 C CA . LEU A 1 569 ? 0.454 -12.596 2.761 1.000 32.941 561 LEU A CA 1
ATOM 4389 C C . LEU A 1 569 ? -0.531 -11.437 2.660 1.000 32.871 561 LEU A C 1
ATOM 4390 O O . LEU A 1 569 ? -0.467 -10.641 1.726 1.000 30.260 561 LEU A O 1
ATOM 4395 N N . MET A 1 570 ? -1.469 -11.385 3.615 1.000 31.342 562 MET A N 1
ATOM 4396 C CA . MET A 1 570 ? -2.625 -10.521 3.488 1.000 33.791 562 MET A CA 1
ATOM 4397 C C . MET A 1 570 ? -2.200 -9.078 3.710 1.000 36.274 562 MET A C 1
ATOM 4398 O O . MET A 1 570 ? -2.691 -8.167 3.041 1.000 35.876 562 MET A O 1
ATOM 4403 N N . SER A 1 571 ? -1.246 -8.890 4.623 1.000 34.809 563 SER A N 1
ATOM 4404 C CA . SER A 1 571 ? -0.756 -7.562 4.928 1.000 37.723 563 SER A CA 1
ATOM 4405 C C . SER A 1 571 ? -0.081 -6.976 3.686 1.000 35.667 563 SER A C 1
ATOM 4406 O O . SER A 1 571 ? -0.376 -5.852 3.285 1.000 36.830 563 SER A O 1
ATOM 4409 N N . PHE A 1 572 ? 0.811 -7.777 3.094 1.000 33.026 564 PHE A N 1
ATOM 4410 C CA . PHE A 1 572 ? 1.601 -7.402 1.935 1.000 32.914 564 PHE A CA 1
ATOM 4411 C C . PHE A 1 572 ? 0.715 -7.124 0.720 1.000 33.264 564 PHE A C 1
ATOM 4412 O O . PHE A 1 572 ? 0.910 -6.123 0.033 1.000 34.709 564 PHE A O 1
ATOM 4420 N N . ILE A 1 573 ? -0.233 -8.030 0.450 1.000 31.824 565 ILE A N 1
ATOM 4421 C CA . ILE A 1 573 ? -1.071 -7.962 -0.738 1.000 35.222 565 ILE A CA 1
ATOM 4422 C C . ILE A 1 573 ? -2.132 -6.881 -0.576 1.000 36.130 565 ILE A C 1
ATOM 4423 O O . ILE A 1 573 ? -2.402 -6.159 -1.526 1.000 36.461 565 ILE A O 1
ATOM 4428 N N . THR A 1 574 ? -2.753 -6.784 0.611 1.000 36.167 566 THR A N 1
ATOM 4429 C CA . THR A 1 574 ? -3.699 -5.705 0.861 1.000 41.513 566 THR A CA 1
ATOM 4430 C C . THR A 1 574 ? -3.023 -4.365 0.574 1.000 42.991 566 THR A C 1
ATOM 4431 O O . THR A 1 574 ? -3.609 -3.490 -0.065 1.000 46.268 566 THR A O 1
ATOM 4435 N N . GLU A 1 575 ? -1.775 -4.223 1.025 1.000 43.411 567 GLU A N 1
ATOM 4436 C CA . GLU A 1 575 ? -1.038 -2.979 0.851 1.000 47.771 567 GLU A CA 1
ATOM 4437 C C . GLU A 1 575 ? -0.864 -2.684 -0.645 1.000 47.274 567 GLU A C 1
ATOM 4438 O O . GLU A 1 575 ? -1.004 -1.541 -1.066 1.000 46.509 567 GLU A O 1
ATOM 4444 N N . LYS A 1 576 ? -0.578 -3.715 -1.453 1.000 45.798 568 LYS A N 1
ATOM 4445 C CA . LYS A 1 576 ? -0.384 -3.537 -2.888 1.000 45.366 568 LYS A CA 1
ATOM 4446 C C . LYS A 1 576 ? -1.681 -3.115 -3.579 1.000 46.544 568 LYS A C 1
ATOM 4447 O O . LYS A 1 576 ? -1.646 -2.332 -4.524 1.000 52.281 568 LYS A O 1
ATOM 4453 N N . LEU A 1 577 ? -2.819 -3.626 -3.101 1.000 46.367 569 LEU A N 1
ATOM 4454 C CA . LEU A 1 577 ? -4.111 -3.397 -3.726 1.000 50.801 569 LEU A CA 1
ATOM 4455 C C . LEU A 1 577 ? -4.844 -2.194 -3.119 1.000 56.853 569 LEU A C 1
ATOM 4456 O O . LEU A 1 577 ? -6.073 -2.172 -3.113 1.000 59.518 569 LEU A O 1
ATOM 4461 N N . SER A 1 578 ? -4.115 -1.178 -2.637 1.000 61.216 570 SER A N 1
ATOM 4462 C CA . SER A 1 578 ? -4.747 -0.015 -2.023 1.000 63.795 570 SER A CA 1
ATOM 4463 C C . SER A 1 578 ? -4.509 1.249 -2.865 1.000 66.323 570 SER A C 1
ATOM 4464 O O . SER A 1 578 ? -3.534 1.258 -3.648 1.000 67.526 570 SER A O 1
ATOM 4467 N N . HIS B 1 8 ? -32.952 10.179 -1.539 1.000 40.192 0 HIS B N 1
ATOM 4468 C CA . HIS B 1 8 ? -34.132 9.333 -1.191 1.000 41.098 0 HIS B CA 1
ATOM 4469 C C . HIS B 1 8 ? -34.780 8.760 -2.448 1.000 38.166 0 HIS B C 1
ATOM 4470 O O . HIS B 1 8 ? -35.100 9.501 -3.372 1.000 36.253 0 HIS B O 1
ATOM 4477 N N . MET B 1 9 ? -35.039 7.449 -2.449 1.000 38.327 1 MET B N 1
ATOM 4478 C CA . MET B 1 9 ? -35.954 6.875 -3.423 1.000 39.012 1 MET B CA 1
ATOM 4479 C C . MET B 1 9 ? -37.381 7.151 -2.949 1.000 36.425 1 MET B C 1
ATOM 4480 O O . MET B 1 9 ? -37.756 6.729 -1.855 1.000 36.773 1 MET B O 1
ATOM 4485 N N . ARG B 1 10 ? -38.137 7.884 -3.779 1.000 34.087 2 ARG B N 1
ATOM 4486 C CA . ARG B 1 10 ? -39.402 8.501 -3.406 1.000 34.198 2 ARG B CA 1
ATOM 4487 C C . ARG B 1 10 ? -40.493 8.142 -4.406 1.000 35.343 2 ARG B C 1
ATOM 4488 O O . ARG B 1 10 ? -40.220 7.980 -5.598 1.000 35.011 2 ARG B O 1
ATOM 4496 N N . THR B 1 11 ? -41.743 8.128 -3.924 1.000 33.089 3 THR B N 1
ATOM 4497 C CA . THR B 1 11 ? -42.898 7.762 -4.731 1.000 32.949 3 THR B CA 1
ATOM 4498 C C . THR B 1 11 ? -43.173 8.765 -5.852 1.000 34.547 3 THR B C 1
ATOM 4499 O O . THR B 1 11 ? -43.613 8.363 -6.930 1.000 33.817 3 THR B O 1
ATOM 4503 N N . SER B 1 12 ? -42.913 10.063 -5.623 1.000 33.761 4 SER B N 1
ATOM 4504 C CA . SER B 1 12 ? -43.210 11.069 -6.636 1.000 36.354 4 SER B CA 1
ATOM 4505 C C . SER B 1 12 ? -42.415 10.820 -7.922 1.000 35.302 4 SER B C 1
ATOM 4506 O O . SER B 1 12 ? -42.755 11.363 -8.978 1.000 35.430 4 SER B O 1
ATOM 4509 N N . GLN B 1 13 ? -41.352 10.015 -7.809 1.000 33.849 5 GLN B N 1
ATOM 4510 C CA . GLN B 1 13 ? -40.469 9.658 -8.916 1.000 34.416 5 GLN B CA 1
ATOM 4511 C C . GLN B 1 13 ? -40.774 8.246 -9.429 1.000 34.701 5 GLN B C 1
ATOM 4512 O O . GLN B 1 13 ? -40.941 8.035 -10.626 1.000 37.315 5 GLN B O 1
ATOM 4518 N N . TYR B 1 14 ? -40.861 7.277 -8.514 1.000 36.654 6 TYR B N 1
ATOM 4519 C CA . TYR B 1 14 ? -40.976 5.867 -8.862 1.000 36.954 6 TYR B CA 1
ATOM 4520 C C . TYR B 1 14 ? -42.401 5.454 -9.217 1.000 41.765 6 TYR B C 1
ATOM 4521 O O . TYR B 1 14 ? -42.603 4.678 -10.156 1.000 36.178 6 TYR B O 1
ATOM 4530 N N . LEU B 1 15 ? -43.375 5.938 -8.436 1.000 43.900 7 LEU B N 1
ATOM 4531 C CA . LEU B 1 15 ? -44.743 5.462 -8.563 1.000 48.161 7 LEU B CA 1
ATOM 4532 C C . LEU B 1 15 ? -45.307 5.925 -9.892 1.000 49.623 7 LEU B C 1
ATOM 4533 O O . LEU B 1 15 ? -45.551 7.109 -10.090 1.000 53.500 7 LEU B O 1
ATOM 4538 N N . LEU B 1 16 ? -45.520 4.961 -10.780 1.000 48.892 8 LEU B N 1
ATOM 4539 C CA . LEU B 1 16 ? -46.257 5.210 -11.997 1.000 50.417 8 LEU B CA 1
ATOM 4540 C C . LEU B 1 16 ? -47.450 4.251 -12.002 1.000 57.724 8 LEU B C 1
ATOM 4541 O O . LEU B 1 16 ? -47.941 3.844 -13.057 1.000 57.780 8 LEU B O 1
ATOM 4546 N N . SER B 1 17 ? -47.917 3.922 -10.782 1.000 58.213 9 SER B N 1
ATOM 4547 C CA . SER B 1 17 ? -49.135 3.152 -10.583 1.000 59.546 9 SER B CA 1
ATOM 4548 C C . SER B 1 17 ? -50.337 3.984 -11.036 1.000 62.975 9 SER B C 1
ATOM 4549 O O . SER B 1 17 ? -50.376 5.195 -10.825 1.000 64.133 9 SER B O 1
ATOM 4552 N N . THR B 1 18 ? -51.297 3.311 -11.683 1.000 64.969 10 THR B N 1
ATOM 4553 C CA . THR B 1 18 ? -52.415 3.956 -12.351 1.000 68.112 10 THR B CA 1
ATOM 4554 C C . THR B 1 18 ? -53.683 3.120 -12.129 1.000 66.927 10 THR B C 1
ATOM 4555 O O . THR B 1 18 ? -54.760 3.742 -12.012 1.000 71.512 10 THR B O 1
ATOM 4559 N N . PRO B 1 23 ? -57.664 -1.863 -19.261 1.000 52.585 15 PRO B N 1
ATOM 4560 C CA . PRO B 1 23 ? -56.811 -2.061 -20.432 1.000 54.868 15 PRO B CA 1
ATOM 4561 C C . PRO B 1 23 ? -57.181 -3.350 -21.164 1.000 58.012 15 PRO B C 1
ATOM 4562 O O . PRO B 1 23 ? -56.849 -4.443 -20.705 1.000 57.773 15 PRO B O 1
ATOM 4566 N N . ALA B 1 24 ? -57.872 -3.200 -22.303 1.000 60.469 16 ALA B N 1
ATOM 4567 C CA . ALA B 1 24 ? -58.526 -4.305 -22.995 1.000 61.934 16 ALA B CA 1
ATOM 4568 C C . ALA B 1 24 ? -57.547 -5.435 -23.326 1.000 63.103 16 ALA B C 1
ATOM 4569 O O . ALA B 1 24 ? -57.919 -6.609 -23.279 1.000 63.491 16 ALA B O 1
ATOM 4571 N N . ASP B 1 25 ? -56.304 -5.070 -23.671 1.000 62.821 17 ASP B N 1
ATOM 4572 C CA . ASP B 1 25 ? -55.294 -6.024 -24.108 1.000 59.511 17 ASP B CA 1
ATOM 4573 C C . ASP B 1 25 ? -54.764 -6.845 -22.927 1.000 53.246 17 ASP B C 1
ATOM 4574 O O . ASP B 1 25 ? -54.106 -7.861 -23.141 1.000 52.598 17 ASP B O 1
ATOM 4577 N N . ALA B 1 26 ? -55.042 -6.411 -21.688 1.000 46.754 18 ALA B N 1
ATOM 4578 C CA . ALA B 1 26 ? -54.482 -7.053 -20.507 1.000 40.720 18 ALA B CA 1
ATOM 4579 C C . ALA B 1 26 ? -55.520 -7.968 -19.867 1.000 36.611 18 ALA B C 1
ATOM 4580 O O . ALA B 1 26 ? -56.441 -7.486 -19.215 1.000 35.022 18 ALA B O 1
ATOM 4582 N N . VAL B 1 27 ? -55.337 -9.286 -20.024 1.000 37.431 19 VAL B N 1
ATOM 4583 C CA . VAL B 1 27 ? -56.337 -10.267 -19.622 1.000 39.072 19 VAL B CA 1
ATOM 4584 C C . VAL B 1 27 ? -55.819 -11.155 -18.486 1.000 35.337 19 VAL B C 1
ATOM 4585 O O . VAL B 1 27 ? -56.596 -11.593 -17.643 1.000 36.672 19 VAL B O 1
ATOM 4589 N N . VAL B 1 28 ? -54.519 -11.466 -18.458 1.000 30.664 20 VAL B N 1
ATOM 4590 C CA . VAL B 1 28 ? -53.977 -12.280 -17.378 1.000 28.203 20 VAL B CA 1
ATOM 4591 C C . VAL B 1 28 ? -53.535 -11.363 -16.239 1.000 26.508 20 VAL B C 1
ATOM 4592 O O . VAL B 1 28 ? -53.118 -10.231 -16.488 1.000 24.138 20 VAL B O 1
ATOM 4596 N N . ILE B 1 29 ? -53.590 -11.893 -15.008 1.000 24.977 21 ILE B N 1
ATOM 4597 C CA . ILE B 1 29 ? -53.437 -11.083 -13.806 1.000 26.088 21 ILE B CA 1
ATOM 4598 C C . ILE B 1 29 ? -52.047 -10.446 -13.729 1.000 24.445 21 ILE B C 1
ATOM 4599 O O . ILE B 1 29 ? -51.912 -9.322 -13.240 1.000 25.542 21 ILE B O 1
ATOM 4604 N N . SER B 1 30 ? -51.006 -11.162 -14.157 1.000 23.538 22 SER B N 1
ATOM 4605 C CA . SER B 1 30 ? -49.659 -10.612 -14.082 1.000 21.999 22 SER B CA 1
ATOM 4606 C C . SER B 1 30 ? -49.529 -9.374 -14.965 1.000 21.367 22 SER B C 1
ATOM 4607 O O . SER B 1 30 ? -48.895 -8.400 -14.562 1.000 21.739 22 SER B O 1
ATOM 4610 N N . HIS B 1 31 ? -50.095 -9.437 -16.167 1.000 23.179 23 HIS B N 1
ATOM 4611 C CA . HIS B 1 31 ? -50.079 -8.334 -17.117 1.000 23.020 23 HIS B CA 1
ATOM 4612 C C . HIS B 1 31 ? -50.858 -7.152 -16.537 1.000 25.846 23 HIS B C 1
ATOM 4613 O O . HIS B 1 31 ? -50.397 -6.006 -16.567 1.000 23.606 23 HIS B O 1
ATOM 4620 N N . GLN B 1 32 ? -52.060 -7.437 -16.009 1.000 23.820 24 GLN B N 1
ATOM 4621 C CA . GLN B 1 32 ? -52.867 -6.394 -15.394 1.000 25.455 24 GLN B CA 1
ATOM 4622 C C . GLN B 1 32 ? -52.093 -5.692 -14.281 1.000 23.309 24 GLN B C 1
ATOM 4623 O O . GLN B 1 32 ? -52.080 -4.465 -14.229 1.000 26.643 24 GLN B O 1
ATOM 4629 N N . LEU B 1 33 ? -51.484 -6.467 -13.377 1.000 22.415 25 LEU B N 1
ATOM 4630 C CA . LEU B 1 33 ? -50.844 -5.918 -12.193 1.000 23.579 25 LEU B CA 1
ATOM 4631 C C . LEU B 1 33 ? -49.511 -5.247 -12.530 1.000 24.746 25 LEU B C 1
ATOM 4632 O O . LEU B 1 33 ? -49.154 -4.260 -11.891 1.000 22.028 25 LEU B O 1
ATOM 4637 N N . LEU B 1 34 ? -48.762 -5.773 -13.513 1.000 23.694 26 LEU B N 1
ATOM 4638 C CA . LEU B 1 34 ? -47.508 -5.131 -13.892 1.000 22.435 26 LEU B CA 1
ATOM 4639 C C . LEU B 1 34 ? -47.770 -3.729 -14.447 1.000 22.038 26 LEU B C 1
ATOM 4640 O O . LEU B 1 34 ? -46.988 -2.816 -14.208 1.000 23.792 26 LEU B O 1
ATOM 4645 N N . LEU B 1 35 ? -48.861 -3.557 -15.198 1.000 24.032 27 LEU B N 1
ATOM 4646 C CA . LEU B 1 35 ? -49.256 -2.238 -15.672 1.000 25.457 27 LEU B CA 1
ATOM 4647 C C . LEU B 1 35 ? -49.715 -1.367 -14.502 1.000 27.880 27 LEU B C 1
ATOM 4648 O O . LEU B 1 35 ? -49.250 -0.236 -14.328 1.000 28.324 27 LEU B O 1
ATOM 4653 N N . ARG B 1 36 ? -50.648 -1.893 -13.698 1.000 30.356 28 ARG B N 1
ATOM 4654 C CA . ARG B 1 36 ? -51.278 -1.083 -12.667 1.000 31.788 28 ARG B CA 1
ATOM 4655 C C . ARG B 1 36 ? -50.267 -0.666 -11.612 1.000 29.359 28 ARG B C 1
ATOM 4656 O O . ARG B 1 36 ? -50.402 0.428 -11.056 1.000 28.505 28 ARG B O 1
ATOM 4664 N N . ALA B 1 37 ? -49.263 -1.513 -11.355 1.000 25.457 29 ALA B N 1
ATOM 4665 C CA . ALA B 1 37 ? -48.249 -1.231 -10.348 1.000 26.299 29 ALA B CA 1
ATOM 4666 C C . ALA B 1 37 ? -47.098 -0.381 -10.899 1.000 26.321 29 ALA B C 1
ATOM 4667 O O . ALA B 1 37 ? -46.155 -0.099 -10.168 1.000 27.549 29 ALA B O 1
ATOM 4669 N N . GLY B 1 38 ? -47.165 0.023 -12.171 1.000 25.520 30 GLY B N 1
ATOM 4670 C CA . GLY B 1 38 ? -46.136 0.890 -12.735 1.000 26.041 30 GLY B CA 1
ATOM 4671 C C . GLY B 1 38 ? -44.789 0.188 -12.914 1.000 27.145 30 GLY B C 1
ATOM 4672 O O . GLY B 1 38 ? -43.739 0.799 -12.692 1.000 25.835 30 GLY B O 1
ATOM 4673 N N . MET B 1 39 ? -44.839 -1.087 -13.330 1.000 24.735 31 MET B N 1
ATOM 4674 C CA . MET B 1 39 ? -43.651 -1.916 -13.480 1.000 24.614 31 MET B CA 1
ATOM 4675 C C . MET B 1 39 ? -43.200 -1.939 -14.940 1.000 22.268 31 MET B C 1
ATOM 4676 O O . MET B 1 39 ? -41.997 -1.989 -15.192 1.000 21.900 31 MET B O 1
ATOM 4681 N N . ILE B 1 40 ? -44.167 -1.971 -15.870 1.000 20.718 32 ILE B N 1
ATOM 4682 C CA . ILE B 1 40 ? -43.904 -2.005 -17.301 1.000 22.710 32 ILE B CA 1
ATOM 4683 C C . ILE B 1 40 ? -44.860 -1.063 -18.028 1.000 23.176 32 ILE B C 1
ATOM 4684 O O . ILE B 1 40 ? -45.905 -0.696 -17.492 1.000 22.822 32 ILE B O 1
ATOM 4689 N N . ARG B 1 41 ? -44.502 -0.718 -19.269 1.000 22.832 33 ARG B N 1
ATOM 4690 C CA . ARG B 1 41 ? -45.347 0.046 -20.177 1.000 25.709 33 ARG B CA 1
ATOM 4691 C C . ARG B 1 41 ? -45.148 -0.509 -21.586 1.000 24.825 33 ARG B C 1
ATOM 4692 O O . ARG B 1 41 ? -44.013 -0.759 -21.989 1.000 23.519 33 ARG B O 1
ATOM 4700 N N . ARG B 1 42 ? -46.246 -0.664 -22.333 1.000 22.108 34 ARG B N 1
ATOM 4701 C CA . ARG B 1 42 ? -46.190 -1.180 -23.689 1.000 23.094 34 ARG B CA 1
ATOM 4702 C C . ARG B 1 42 ? -45.667 -0.090 -24.628 1.000 23.213 34 ARG B C 1
ATOM 4703 O O . ARG B 1 42 ? -46.113 1.057 -24.558 1.000 23.275 34 ARG B O 1
ATOM 4711 N N . LEU B 1 43 ? -44.726 -0.461 -25.496 1.000 19.724 35 LEU B N 1
ATOM 4712 C CA . LEU B 1 43 ? -44.325 0.361 -26.622 1.000 20.488 35 LEU B CA 1
ATOM 4713 C C . LEU B 1 43 ? -45.102 -0.008 -27.884 1.000 22.179 35 LEU B C 1
ATOM 4714 O O . LEU B 1 43 ? -45.560 0.869 -28.614 1.000 23.344 35 LEU B O 1
ATOM 4719 N N . ALA B 1 44 ? -45.157 -1.307 -28.193 1.000 21.586 36 ALA B N 1
ATOM 4720 C CA . ALA B 1 44 ? -45.920 -1.843 -29.310 1.000 22.342 36 ALA B CA 1
ATOM 4721 C C . ALA B 1 44 ? -46.161 -3.327 -29.032 1.000 21.321 36 ALA B C 1
ATOM 4722 O O . ALA B 1 44 ? -45.818 -3.802 -27.953 1.000 20.504 36 ALA B O 1
ATOM 4724 N N . SER B 1 45 ? -46.709 -4.057 -30.014 1.000 20.880 37 SER B N 1
ATOM 4725 C CA . SER B 1 45 ? -47.064 -5.455 -29.821 1.000 21.923 37 SER B CA 1
ATOM 4726 C C . SER B 1 45 ? -45.854 -6.283 -29.382 1.000 20.024 37 SER B C 1
ATOM 4727 O O . SER B 1 45 ? -44.857 -6.368 -30.103 1.000 20.625 37 SER B O 1
ATOM 4730 N N . GLY B 1 46 ? -45.934 -6.815 -28.154 1.000 20.256 38 GLY B N 1
ATOM 4731 C CA . GLY B 1 46 ? -44.901 -7.673 -27.587 1.000 21.016 38 GLY B CA 1
ATOM 4732 C C . GLY B 1 46 ? -43.608 -6.938 -27.214 1.000 19.350 38 GLY B C 1
ATOM 4733 O O . GLY B 1 46 ? -42.601 -7.585 -26.964 1.000 20.367 38 GLY B O 1
ATOM 4734 N N . LEU B 1 47 ? -43.655 -5.601 -27.143 1.000 18.978 39 LEU B N 1
ATOM 4735 C CA . LEU B 1 47 ? -42.512 -4.771 -26.799 1.000 17.908 39 LEU B CA 1
ATOM 4736 C C . LEU B 1 47 ? -42.878 -3.896 -25.598 1.000 19.318 39 LEU B C 1
ATOM 4737 O O . LEU B 1 47 ? -43.747 -3.016 -25.700 1.000 20.371 39 LEU B O 1
ATOM 4742 N N . TYR B 1 48 ? -42.203 -4.142 -24.464 1.000 17.911 40 TYR B N 1
ATOM 4743 C CA . TYR B 1 48 ? -42.466 -3.445 -23.216 1.000 19.204 40 TYR B CA 1
ATOM 4744 C C . TYR B 1 48 ? -41.196 -2.793 -22.669 1.000 18.853 40 TYR B C 1
ATOM 4745 O O . TYR B 1 48 ? -40.131 -3.401 -22.662 1.000 18.959 40 TYR B O 1
ATOM 4754 N N . THR B 1 49 ? -41.367 -1.582 -22.116 1.000 19.342 41 THR B N 1
ATOM 4755 C CA . THR B 1 49 ? -40.361 -0.929 -21.300 1.000 19.106 41 THR B CA 1
ATOM 4756 C C . THR B 1 49 ? -40.510 -1.350 -19.842 1.000 18.611 41 THR B C 1
ATOM 4757 O O . THR B 1 49 ? -41.623 -1.390 -19.307 1.000 18.644 41 THR B O 1
ATOM 4761 N N . TRP B 1 50 ? -39.366 -1.625 -19.207 1.000 17.773 42 TRP B N 1
ATOM 4762 C CA . TRP B 1 50 ? -39.293 -1.791 -17.767 1.000 17.809 42 TRP B CA 1
ATOM 4763 C C . TRP B 1 50 ? -39.211 -0.404 -17.131 1.000 19.431 42 TRP B C 1
ATOM 4764 O O . TRP B 1 50 ? -38.227 0.299 -17.341 1.000 19.893 42 TRP B O 1
ATOM 4775 N N . LEU B 1 51 ? -40.249 -0.040 -16.378 1.000 19.512 43 LEU B N 1
ATOM 4776 C CA . LEU B 1 51 ? -40.279 1.209 -15.634 1.000 19.980 43 LEU B CA 1
ATOM 4777 C C . LEU B 1 51 ? -39.415 1.042 -14.395 1.000 19.601 43 LEU B C 1
ATOM 4778 O O . LEU B 1 51 ? -38.998 -0.077 -14.061 1.000 21.136 43 LEU B O 1
ATOM 4783 N N . PRO B 1 52 ? -39.052 2.141 -13.692 1.000 18.871 44 PRO B N 1
ATOM 4784 C CA . PRO B 1 52 ? -38.083 2.034 -12.611 1.000 19.243 44 PRO B CA 1
ATOM 4785 C C . PRO B 1 52 ? -38.379 0.937 -11.603 1.000 19.772 44 PRO B C 1
ATOM 4786 O O . PRO B 1 52 ? -37.471 0.226 -11.198 1.000 19.512 44 PRO B O 1
ATOM 4790 N N . MET B 1 53 ? -39.639 0.819 -11.172 1.000 22.261 45 MET B N 1
ATOM 4791 C CA . MET B 1 53 ? -39.985 -0.165 -10.156 1.000 24.896 45 MET B CA 1
ATOM 4792 C C . MET B 1 53 ? -39.825 -1.583 -10.721 1.000 22.526 45 MET B C 1
ATOM 4793 O O . MET B 1 53 ? -39.380 -2.496 -10.031 1.000 22.498 45 MET B O 1
ATOM 4798 N N . GLY B 1 54 ? -40.216 -1.772 -11.979 1.000 20.806 46 GLY B N 1
ATOM 4799 C CA . GLY B 1 54 ? -40.139 -3.089 -12.586 1.000 20.574 46 GLY B CA 1
ATOM 4800 C C . GLY B 1 54 ? -38.697 -3.554 -12.790 1.000 19.901 46 GLY B C 1
ATOM 4801 O O . GLY B 1 54 ? -38.371 -4.713 -12.573 1.000 20.263 46 GLY B O 1
ATOM 4802 N N . LEU B 1 55 ? -37.836 -2.633 -13.223 1.000 20.436 47 LEU B N 1
ATOM 4803 C CA . LEU B 1 55 ? -36.446 -2.947 -13.476 1.000 21.691 47 LEU B CA 1
ATOM 4804 C C . LEU B 1 55 ? -35.783 -3.472 -12.214 1.000 21.246 47 LEU B C 1
ATOM 4805 O O . LEU B 1 55 ? -35.001 -4.410 -12.285 1.000 20.231 47 LEU B O 1
ATOM 4810 N N . ARG B 1 56 ? -36.119 -2.900 -11.056 1.000 20.325 48 ARG B N 1
ATOM 4811 C CA . ARG B 1 56 ? -35.572 -3.385 -9.802 1.000 21.706 48 ARG B CA 1
ATOM 4812 C C . ARG B 1 56 ? -35.851 -4.877 -9.610 1.000 21.407 48 ARG B C 1
ATOM 4813 O O . ARG B 1 56 ? -34.986 -5.597 -9.113 1.000 22.347 48 ARG B O 1
ATOM 4821 N N . VAL B 1 57 ? -37.056 -5.335 -9.983 1.000 20.183 49 VAL B N 1
ATOM 4822 C CA . VAL B 1 57 ? -37.426 -6.734 -9.834 1.000 19.903 49 VAL B CA 1
ATOM 4823 C C . VAL B 1 57 ? -36.631 -7.584 -10.822 1.000 19.654 49 VAL B C 1
ATOM 4824 O O . VAL B 1 57 ? -36.064 -8.602 -10.451 1.000 20.710 49 VAL B O 1
ATOM 4828 N N . LEU B 1 58 ? -36.587 -7.155 -12.083 1.000 19.939 50 LEU B N 1
ATOM 4829 C CA . LEU B 1 58 ? -35.835 -7.864 -13.109 1.000 19.087 50 LEU B CA 1
ATOM 4830 C C . LEU B 1 58 ? -34.387 -8.088 -12.671 1.000 19.808 50 LEU B C 1
ATOM 4831 O O . LEU B 1 58 ? -33.857 -9.190 -12.817 1.000 20.241 50 LEU B O 1
ATOM 4836 N N . ARG B 1 59 ? -33.744 -7.052 -12.122 1.000 20.971 51 ARG B N 1
ATOM 4837 C CA . ARG B 1 59 ? -32.333 -7.143 -11.749 1.000 22.681 51 ARG B CA 1
ATOM 4838 C C . ARG B 1 59 ? -32.119 -8.157 -10.621 1.000 20.899 51 ARG B C 1
ATOM 4839 O O . ARG B 1 59 ? -31.083 -8.813 -10.562 1.000 23.389 51 ARG B O 1
ATOM 4847 N N . LYS B 1 60 ? -33.086 -8.269 -9.714 1.000 23.755 52 LYS B N 1
ATOM 4848 C CA . LYS B 1 60 ? -33.010 -9.245 -8.634 1.000 24.887 52 LYS B CA 1
ATOM 4849 C C . LYS B 1 60 ? -33.072 -10.666 -9.188 1.000 23.082 52 LYS B C 1
ATOM 4850 O O . LYS B 1 60 ? -32.367 -11.544 -8.687 1.000 22.486 52 LYS B O 1
ATOM 4856 N N . VAL B 1 61 ? -33.880 -10.882 -10.233 1.000 22.127 53 VAL B N 1
ATOM 4857 C CA . VAL B 1 61 ? -33.935 -12.189 -10.867 1.000 20.814 53 VAL B CA 1
ATOM 4858 C C . VAL B 1 61 ? -32.591 -12.474 -11.537 1.000 20.440 53 VAL B C 1
ATOM 4859 O O . VAL B 1 61 ? -32.004 -13.544 -11.371 1.000 20.183 53 VAL B O 1
ATOM 4863 N N . GLU B 1 62 ? -32.101 -11.516 -12.318 1.000 19.791 54 GLU B N 1
ATOM 4864 C CA . GLU B 1 62 ? -30.851 -11.700 -13.041 1.000 20.968 54 GLU B CA 1
ATOM 4865 C C . GLU B 1 62 ? -29.689 -12.026 -12.098 1.000 22.627 54 GLU B C 1
ATOM 4866 O O . GLU B 1 62 ? -28.819 -12.829 -12.436 1.000 21.973 54 GLU B O 1
ATOM 4872 N N . THR B 1 63 ? -29.630 -11.362 -10.940 1.000 21.932 55 THR B N 1
ATOM 4873 C CA . THR B 1 63 ? -28.535 -11.573 -10.008 1.000 21.298 55 THR B CA 1
ATOM 4874 C C . THR B 1 63 ? -28.511 -13.018 -9.514 1.000 20.461 55 THR B C 1
ATOM 4875 O O . THR B 1 63 ? -27.451 -13.633 -9.455 1.000 21.104 55 THR B O 1
ATOM 4879 N N . ILE B 1 64 ? -29.682 -13.545 -9.155 1.000 19.722 56 ILE B N 1
ATOM 4880 C CA . ILE B 1 64 ? -29.788 -14.902 -8.630 1.000 20.028 56 ILE B CA 1
ATOM 4881 C C . ILE B 1 64 ? -29.409 -15.911 -9.717 1.000 19.389 56 ILE B C 1
ATOM 4882 O O . ILE B 1 64 ? -28.636 -16.844 -9.481 1.000 20.001 56 ILE B O 1
ATOM 4887 N N . VAL B 1 65 ? -29.885 -15.668 -10.935 1.000 19.307 57 VAL B N 1
ATOM 4888 C CA . VAL B 1 65 ? -29.547 -16.535 -12.053 1.000 18.581 57 VAL B CA 1
ATOM 4889 C C . VAL B 1 65 ? -28.030 -16.558 -12.271 1.000 19.107 57 VAL B C 1
ATOM 4890 O O . VAL B 1 65 ? -27.441 -17.633 -12.397 1.000 18.446 57 VAL B O 1
ATOM 4894 N N . ARG B 1 66 ? -27.406 -15.370 -12.317 1.000 18.670 58 ARG B N 1
ATOM 4895 C CA . ARG B 1 66 ? -25.968 -15.237 -12.522 1.000 21.090 58 ARG B CA 1
ATOM 4896 C C . ARG B 1 66 ? -25.184 -15.967 -11.427 1.000 20.329 58 ARG B C 1
ATOM 4897 O O . ARG B 1 66 ? -24.237 -16.704 -11.700 1.000 19.607 58 ARG B O 1
ATOM 4905 N N . GLU B 1 67 ? -25.590 -15.762 -10.175 1.000 21.411 59 GLU B N 1
ATOM 4906 C CA . GLU B 1 67 ? -24.916 -16.387 -9.048 1.000 22.120 59 GLU B CA 1
ATOM 4907 C C . GLU B 1 67 ? -24.889 -17.905 -9.195 1.000 21.053 59 GLU B C 1
ATOM 4908 O O . GLU B 1 67 ? -23.842 -18.521 -9.000 1.000 20.218 59 GLU B O 1
ATOM 4914 N N . GLU B 1 68 ? -26.033 -18.503 -9.536 1.000 20.495 60 GLU B N 1
ATOM 4915 C CA . GLU B 1 68 ? -26.123 -19.956 -9.622 1.000 20.196 60 GLU B CA 1
ATOM 4916 C C . GLU B 1 68 ? -25.416 -20.480 -10.868 1.000 19.784 60 GLU B C 1
ATOM 4917 O O . GLU B 1 68 ? -24.812 -21.556 -10.834 1.000 19.033 60 GLU B O 1
ATOM 4923 N N . MET B 1 69 ? -25.463 -19.736 -11.983 1.000 20.021 61 MET B N 1
ATOM 4924 C CA . MET B 1 69 ? -24.726 -20.174 -13.163 1.000 18.840 61 MET B CA 1
ATOM 4925 C C . MET B 1 69 ? -23.225 -20.167 -12.859 1.000 18.745 61 MET B C 1
ATOM 4926 O O . MET B 1 69 ? -22.510 -21.112 -13.211 1.000 20.881 61 MET B O 1
ATOM 4931 N N . ASN B 1 70 ? -22.742 -19.112 -12.186 1.000 18.413 62 ASN B N 1
ATOM 4932 C CA . ASN B 1 70 ? -21.327 -18.991 -11.869 1.000 20.237 62 ASN B CA 1
ATOM 4933 C C . ASN B 1 70 ? -20.899 -20.113 -10.923 1.000 21.541 62 ASN B C 1
ATOM 4934 O O . ASN B 1 70 ? -19.845 -20.704 -11.116 1.000 20.401 62 ASN B O 1
ATOM 4939 N N . ALA B 1 71 ? -21.744 -20.422 -9.937 1.000 22.573 63 ALA B N 1
ATOM 4940 C CA . ALA B 1 71 ? -21.443 -21.462 -8.956 1.000 22.849 63 ALA B CA 1
ATOM 4941 C C . ALA B 1 71 ? -21.369 -22.837 -9.619 1.000 24.461 63 ALA B C 1
ATOM 4942 O O . ALA B 1 71 ? -20.628 -23.719 -9.163 1.000 22.450 63 ALA B O 1
ATOM 4944 N N . ALA B 1 72 ? -22.106 -23.013 -10.727 1.000 23.494 64 ALA B N 1
ATOM 4945 C CA . ALA B 1 72 ? -22.101 -24.266 -11.471 1.000 23.958 64 ALA B CA 1
ATOM 4946 C C . ALA B 1 72 ? -20.943 -24.331 -12.470 1.000 23.396 64 ALA B C 1
ATOM 4947 O O . ALA B 1 72 ? -20.837 -25.295 -13.221 1.000 25.557 64 ALA B O 1
ATOM 4949 N N . GLY B 1 73 ? -20.111 -23.291 -12.510 1.000 23.341 65 GLY B N 1
ATOM 4950 C CA . GLY B 1 73 ? -18.872 -23.290 -13.270 1.000 23.604 65 GLY B CA 1
ATOM 4951 C C . GLY B 1 73 ? -19.041 -22.805 -14.711 1.000 22.797 65 GLY B C 1
ATOM 4952 O O . GLY B 1 73 ? -18.117 -22.922 -15.509 1.000 23.315 65 GLY B O 1
ATOM 4953 N N . ALA B 1 74 ? -20.199 -22.213 -15.034 1.000 21.409 66 ALA B N 1
ATOM 4954 C CA . ALA B 1 74 ? -20.415 -21.627 -16.353 1.000 20.985 66 ALA B CA 1
ATOM 4955 C C . ALA B 1 74 ? -19.739 -20.260 -16.448 1.000 20.382 66 ALA B C 1
ATOM 4956 O O . ALA B 1 74 ? -19.633 -19.535 -15.456 1.000 22.647 66 ALA B O 1
ATOM 4958 N N . LEU B 1 75 ? -19.324 -19.885 -17.661 1.000 20.449 67 LEU B N 1
ATOM 4959 C CA . LEU B 1 75 ? -18.596 -18.649 -17.900 1.000 20.869 67 LEU B CA 1
ATOM 4960 C C . LEU B 1 75 ? -19.496 -17.660 -18.638 1.000 19.611 67 LEU B C 1
ATOM 4961 O O . LEU B 1 75 ? -19.973 -17.978 -19.733 1.000 19.041 67 LEU B O 1
ATOM 4966 N N . GLU B 1 76 ? -19.660 -16.450 -18.086 1.000 17.382 68 GLU B N 1
ATOM 4967 C CA . GLU B 1 76 ? -20.550 -15.482 -18.693 1.000 18.257 68 GLU B CA 1
ATOM 4968 C C . GLU B 1 76 ? -19.850 -14.798 -19.874 1.000 18.503 68 GLU B C 1
ATOM 4969 O O . GLU B 1 76 ? -18.718 -14.325 -19.759 1.000 18.029 68 GLU B O 1
ATOM 4975 N N . VAL B 1 77 ? -20.598 -14.713 -20.974 1.000 17.567 69 VAL B N 1
ATOM 4976 C CA . VAL B 1 77 ? -20.229 -14.001 -22.185 1.000 17.559 69 VAL B CA 1
ATOM 4977 C C . VAL B 1 77 ? -21.373 -13.064 -22.558 1.000 17.301 69 VAL B C 1
ATOM 4978 O O . VAL B 1 77 ? -22.423 -13.092 -21.921 1.000 17.101 69 VAL B O 1
ATOM 4982 N N . LEU B 1 78 ? -21.184 -12.253 -23.615 1.000 17.172 70 LEU B N 1
ATOM 4983 C CA . LEU B 1 78 ? -22.310 -11.496 -24.144 1.000 17.150 70 LEU B CA 1
ATOM 4984 C C . LEU B 1 78 ? -22.159 -11.407 -25.653 1.000 16.788 70 LEU B C 1
ATOM 4985 O O . LEU B 1 78 ? -21.208 -10.811 -26.152 1.000 16.788 70 LEU B O 1
ATOM 4990 N N . MET B 1 79 ? -23.081 -12.083 -26.345 1.000 15.362 71 MET B N 1
ATOM 4991 C CA . MET B 1 79 ? -23.018 -12.215 -27.785 1.000 16.615 71 MET B CA 1
ATOM 4992 C C . MET B 1 79 ? -23.931 -11.175 -28.431 1.000 17.714 71 MET B C 1
ATOM 4993 O O . MET B 1 79 ? -24.854 -10.644 -27.803 1.000 17.956 71 MET B O 1
ATOM 4998 N N . PRO B 1 80 ? -23.719 -10.859 -29.726 1.000 16.824 72 PRO B N 1
ATOM 4999 C CA . PRO B 1 80 ? -24.568 -9.880 -30.399 1.000 17.808 72 PRO B CA 1
ATOM 5000 C C . PRO B 1 80 ? -25.986 -10.373 -30.658 1.000 17.879 72 PRO B C 1
ATOM 5001 O O . PRO B 1 80 ? -26.256 -11.577 -30.742 1.000 18.729 72 PRO B O 1
ATOM 5005 N N . ALA B 1 81 ? -26.900 -9.411 -30.774 1.000 17.558 73 ALA B N 1
ATOM 5006 C CA . ALA B 1 81 ? -28.280 -9.691 -31.138 1.000 17.640 73 ALA B CA 1
ATOM 5007 C C . ALA B 1 81 ? -28.391 -9.894 -32.648 1.000 18.472 73 ALA B C 1
ATOM 5008 O O . ALA B 1 81 ? -28.961 -10.881 -33.119 1.000 19.092 73 ALA B O 1
ATOM 5010 N N . VAL B 1 82 ? -27.833 -8.961 -33.426 1.000 18.485 74 VAL B N 1
ATOM 5011 C CA . VAL B 1 82 ? -27.852 -9.080 -34.879 1.000 18.515 74 VAL B CA 1
ATOM 5012 C C . VAL B 1 82 ? -26.810 -10.112 -35.323 1.000 18.943 74 VAL B C 1
ATOM 5013 O O . VAL B 1 82 ? -25.657 -10.036 -34.920 1.000 20.421 74 VAL B O 1
ATOM 5017 N N . GLN B 1 83 ? -27.231 -11.091 -36.141 1.000 18.058 75 GLN B N 1
ATOM 5018 C CA . GLN B 1 83 ? -26.412 -12.251 -36.466 1.000 19.211 75 GLN B CA 1
ATOM 5019 C C . GLN B 1 83 ? -26.436 -12.508 -37.972 1.000 18.731 75 GLN B C 1
ATOM 5020 O O . GLN B 1 83 ? -27.502 -12.464 -38.592 1.000 18.817 75 GLN B O 1
ATOM 5026 N N . PRO B 1 84 ? -25.273 -12.787 -38.598 1.000 19.964 76 PRO B N 1
ATOM 5027 C CA . PRO B 1 84 ? -25.214 -13.008 -40.048 1.000 20.688 76 PRO B CA 1
ATOM 5028 C C . PRO B 1 84 ? -25.967 -14.262 -40.485 1.000 20.759 76 PRO B C 1
ATOM 5029 O O . PRO B 1 84 ? -25.881 -15.311 -39.849 1.000 19.867 76 PRO B O 1
ATOM 5033 N N . ALA B 1 85 ? -26.682 -14.137 -41.608 1.000 19.978 77 ALA B N 1
ATOM 5034 C CA . ALA B 1 85 ? -27.532 -15.192 -42.133 1.000 20.351 77 ALA B CA 1
ATOM 5035 C C . ALA B 1 85 ? -26.728 -16.444 -42.475 1.000 19.796 77 ALA B C 1
ATOM 5036 O O . ALA B 1 85 ? -27.251 -17.546 -42.371 1.000 20.065 77 ALA B O 1
ATOM 5038 N N . GLU B 1 86 ? -25.464 -16.268 -42.869 1.000 19.892 78 GLU B N 1
ATOM 5039 C CA . GLU B 1 86 ? -24.604 -17.367 -43.302 1.000 22.839 78 GLU B CA 1
ATOM 5040 C C . GLU B 1 86 ? -24.488 -18.436 -42.214 1.000 22.400 78 GLU B C 1
ATOM 5041 O O . GLU B 1 86 ? -24.552 -19.626 -42.515 1.000 21.197 78 GLU B O 1
ATOM 5047 N N . LEU B 1 87 ? -24.390 -18.034 -40.937 1.000 21.828 79 LEU B N 1
ATOM 5048 C CA . LEU B 1 87 ? -24.359 -19.018 -39.863 1.000 20.449 79 LEU B CA 1
ATOM 5049 C C . LEU B 1 87 ? -25.662 -19.802 -39.778 1.000 19.923 79 LEU B C 1
ATOM 5050 O O . LEU B 1 87 ? -25.641 -20.996 -39.501 1.000 21.240 79 LEU B O 1
ATOM 5055 N N . TRP B 1 88 ? -26.795 -19.114 -39.955 1.000 19.566 80 TRP B N 1
ATOM 5056 C CA . TRP B 1 88 ? -28.092 -19.760 -39.892 1.000 19.065 80 TRP B CA 1
ATOM 5057 C C . TRP B 1 88 ? -28.295 -20.689 -41.090 1.000 19.295 80 TRP B C 1
ATOM 5058 O O . TRP B 1 88 ? -29.024 -21.674 -41.007 1.000 22.429 80 TRP B O 1
ATOM 5069 N N . GLN B 1 89 ? -27.676 -20.353 -42.223 1.000 22.275 81 GLN B N 1
ATOM 5070 C CA . GLN B 1 89 ? -27.754 -21.222 -43.393 1.000 22.206 81 GLN B CA 1
ATOM 5071 C C . GLN B 1 89 ? -26.938 -22.496 -43.157 1.000 24.207 81 GLN B C 1
ATOM 5072 O O . GLN B 1 89 ? -27.321 -23.555 -43.647 1.000 24.512 81 GLN B O 1
ATOM 5078 N N . GLU B 1 90 ? -25.839 -22.412 -42.388 1.000 22.999 82 GLU B N 1
ATOM 5079 C CA . GLU B 1 90 ? -25.048 -23.597 -42.081 1.000 24.437 82 GLU B CA 1
ATOM 5080 C C . GLU B 1 90 ? -25.869 -24.626 -41.291 1.000 23.664 82 GLU B C 1
ATOM 5081 O O . GLU B 1 90 ? -25.800 -25.830 -41.556 1.000 21.293 82 GLU B O 1
ATOM 5087 N N . SER B 1 91 ? -26.628 -24.153 -40.300 1.000 22.250 83 SER B N 1
ATOM 5088 C CA . SER B 1 91 ? -27.419 -25.025 -39.449 1.000 22.657 83 SER B CA 1
ATOM 5089 C C . SER B 1 91 ? -28.711 -25.447 -40.140 1.000 21.692 83 SER B C 1
ATOM 5090 O O . SER B 1 91 ? -29.340 -26.410 -39.715 1.000 23.534 83 SER B O 1
ATOM 5093 N N . GLY B 1 92 ? -29.130 -24.687 -41.157 1.000 21.766 84 GLY B N 1
ATOM 5094 C CA . GLY B 1 92 ? -30.407 -24.900 -41.819 1.000 22.980 84 GLY B CA 1
ATOM 5095 C C . GLY B 1 92 ? -31.556 -24.116 -41.189 1.000 21.316 84 GLY B C 1
ATOM 5096 O O . GLY B 1 92 ? -32.664 -24.129 -41.716 1.000 21.450 84 GLY B O 1
ATOM 5097 N N . ARG B 1 93 ? -31.308 -23.409 -40.073 1.000 19.814 85 ARG B N 1
ATOM 5098 C CA . ARG B 1 93 ? -32.404 -22.763 -39.366 1.000 21.282 85 ARG B CA 1
ATOM 5099 C C . ARG B 1 93 ? -32.776 -21.415 -40.001 1.000 20.234 85 ARG B C 1
ATOM 5100 O O . ARG B 1 93 ? -33.844 -20.883 -39.707 1.000 21.067 85 ARG B O 1
ATOM 5108 N N . TRP B 1 94 ? -31.939 -20.865 -40.883 1.000 20.749 86 TRP B N 1
ATOM 5109 C CA . TRP B 1 94 ? -32.328 -19.680 -41.641 1.000 20.749 86 TRP B CA 1
ATOM 5110 C C . TRP B 1 94 ? -33.720 -19.872 -42.253 1.000 22.482 86 TRP B C 1
ATOM 5111 O O . TRP B 1 94 ? -34.563 -18.984 -42.177 1.000 22.276 86 TRP B O 1
ATOM 5122 N N . GLU B 1 95 ? -33.965 -21.047 -42.833 1.000 23.916 87 GLU B N 1
ATOM 5123 C CA . GLU B 1 95 ? -35.286 -21.398 -43.333 1.000 27.443 87 GLU B CA 1
ATOM 5124 C C . GLU B 1 95 ? -36.112 -22.108 -42.264 1.000 26.931 87 GLU B C 1
ATOM 5125 O O . GLU B 1 95 ? -37.291 -21.798 -42.103 1.000 27.698 87 GLU B O 1
ATOM 5131 N N . GLN B 1 96 ? -35.499 -23.060 -41.542 1.000 24.755 88 GLN B N 1
ATOM 5132 C CA . GLN B 1 96 ? -36.243 -23.997 -40.721 1.000 24.189 88 GLN B CA 1
ATOM 5133 C C . GLN B 1 96 ? -36.847 -23.337 -39.482 1.000 23.325 88 GLN B C 1
ATOM 5134 O O . GLN B 1 96 ? -37.837 -23.852 -38.965 1.000 22.177 88 GLN B O 1
ATOM 5137 N N . TYR B 1 97 ? -36.252 -22.244 -38.973 1.000 21.094 89 TYR B N 1
ATOM 5138 C CA . TYR B 1 97 ? -36.749 -21.637 -37.743 1.000 21.507 89 TYR B CA 1
ATOM 5139 C C . TYR B 1 97 ? -38.200 -21.187 -37.939 1.000 21.851 89 TYR B C 1
ATOM 5140 O O . TYR B 1 97 ? -39.010 -21.252 -37.014 1.000 23.378 89 TYR B O 1
ATOM 5149 N N . GLY B 1 98 ? -38.518 -20.765 -39.167 1.000 21.021 90 GLY B N 1
ATOM 5150 C CA . GLY B 1 98 ? -39.846 -20.290 -39.508 1.000 20.576 90 GLY B CA 1
ATOM 5151 C C . GLY B 1 98 ? -40.012 -18.783 -39.291 1.000 20.572 90 GLY B C 1
ATOM 5152 O O . GLY B 1 98 ? -39.048 -18.050 -39.044 1.000 20.131 90 GLY B O 1
ATOM 5153 N N . PRO B 1 99 ? -41.269 -18.284 -39.373 1.000 20.704 91 PRO B N 1
ATOM 5154 C CA . PRO B 1 99 ? -41.541 -16.847 -39.376 1.000 19.542 91 PRO B CA 1
ATOM 5155 C C . PRO B 1 99 ? -41.295 -16.116 -38.057 1.000 19.279 91 PRO B C 1
ATOM 5156 O O . PRO B 1 99 ? -41.311 -14.893 -38.056 1.000 20.560 91 PRO B O 1
ATOM 5160 N N . GLU B 1 100 ? -41.047 -16.841 -36.949 1.000 19.206 92 GLU B N 1
ATOM 5161 C CA . GLU B 1 100 ? -40.647 -16.195 -35.708 1.000 19.361 92 GLU B CA 1
ATOM 5162 C C . GLU B 1 100 ? -39.239 -15.611 -35.839 1.000 18.934 92 GLU B C 1
ATOM 5163 O O . GLU B 1 100 ? -38.850 -14.777 -35.039 1.000 19.159 92 GLU B O 1
ATOM 5169 N N . LEU B 1 101 ? -38.468 -16.032 -36.845 1.000 18.774 93 LEU B N 1
ATOM 5170 C CA . LEU B 1 101 ? -37.150 -15.450 -37.059 1.000 18.905 93 LEU B CA 1
ATOM 5171 C C . LEU B 1 101 ? -37.324 -14.108 -37.760 1.000 20.129 93 LEU B C 1
ATOM 5172 O O . LEU B 1 101 ? -37.889 -14.058 -38.842 1.000 21.958 93 LEU B O 1
ATOM 5177 N N . LEU B 1 102 ? -36.856 -13.032 -37.122 1.000 18.467 94 LEU B N 1
ATOM 5178 C CA . LEU B 1 102 ? -36.921 -11.698 -37.698 1.000 20.346 94 LEU B CA 1
ATOM 5179 C C . LEU B 1 102 ? -35.694 -11.467 -38.579 1.000 21.200 94 LEU B C 1
ATOM 5180 O O . LEU B 1 102 ? -34.570 -11.390 -38.082 1.000 19.980 94 LEU B O 1
ATOM 5185 N N . ARG B 1 103 ? -35.910 -11.430 -39.901 1.000 21.401 95 ARG B N 1
ATOM 5186 C CA . ARG B 1 103 ? -34.836 -11.351 -40.881 1.000 22.421 95 ARG B CA 1
ATOM 5187 C C . ARG B 1 103 ? -34.727 -9.908 -41.367 1.000 25.687 95 ARG B C 1
ATOM 5188 O O . ARG B 1 103 ? -35.737 -9.215 -41.418 1.000 27.652 95 ARG B O 1
ATOM 5196 N N . LEU B 1 104 ? -33.512 -9.443 -41.705 1.000 24.448 96 LEU B N 1
ATOM 5197 C CA . LEU B 1 104 ? -33.346 -8.073 -42.173 1.000 23.338 96 LEU B CA 1
ATOM 5198 C C . LEU B 1 104 ? -32.119 -7.969 -43.071 1.000 22.215 96 LEU B C 1
ATOM 5199 O O . LEU B 1 104 ? -31.369 -8.929 -43.236 1.000 20.935 96 LEU B O 1
ATOM 5204 N N . LYS B 1 105 ? -31.936 -6.782 -43.661 1.000 22.339 97 LYS B N 1
ATOM 5205 C CA . LYS B 1 105 ? -30.772 -6.492 -44.481 1.000 22.188 97 LYS B CA 1
ATOM 5206 C C . LYS B 1 105 ? -30.174 -5.180 -44.022 1.000 20.458 97 LYS B C 1
ATOM 5207 O O . LYS B 1 105 ? -30.911 -4.270 -43.683 1.000 19.825 97 LYS B O 1
ATOM 5213 N N . ASP B 1 106 ? -28.844 -5.092 -44.029 1.000 19.458 98 ASP B N 1
ATOM 5214 C CA . ASP B 1 106 ? -28.164 -3.861 -43.673 1.000 20.334 98 ASP B CA 1
ATOM 5215 C C . ASP B 1 106 ? -28.018 -2.985 -44.920 1.000 20.587 98 ASP B C 1
ATOM 5216 O O . ASP B 1 106 ? -28.492 -3.339 -46.002 1.000 19.941 98 ASP B O 1
ATOM 5221 N N . ARG B 1 107 ? -27.301 -1.865 -44.766 1.000 20.362 99 ARG B N 1
ATOM 5222 C CA . ARG B 1 107 ? -27.155 -0.887 -45.838 1.000 20.319 99 ARG B CA 1
ATOM 5223 C C . ARG B 1 107 ? -26.314 -1.419 -47.000 1.000 21.781 99 ARG B C 1
ATOM 5224 O O . ARG B 1 107 ? -26.310 -0.813 -48.074 1.000 23.688 99 ARG B O 1
ATOM 5232 N N . HIS B 1 108 ? -25.582 -2.524 -46.789 1.000 20.248 100 HIS B N 1
ATOM 5233 C CA . HIS B 1 108 ? -24.775 -3.148 -47.827 1.000 22.117 100 HIS B CA 1
ATOM 5234 C C . HIS B 1 108 ? -25.474 -4.356 -48.454 1.000 23.261 100 HIS B C 1
ATOM 5235 O O . HIS B 1 108 ? -24.844 -5.128 -49.173 1.000 24.674 100 HIS B O 1
ATOM 5242 N N . GLU B 1 109 ? -26.758 -4.528 -48.145 1.000 24.057 101 GLU B N 1
ATOM 5243 C CA . GLU B 1 109 ? -27.586 -5.614 -48.655 1.000 26.724 101 GLU B CA 1
ATOM 5244 C C . GLU B 1 109 ? -27.193 -6.968 -48.068 1.000 24.849 101 GLU B C 1
ATOM 5245 O O . GLU B 1 109 ? -27.645 -8.000 -48.560 1.000 23.393 101 GLU B O 1
ATOM 5251 N N . ARG B 1 110 ? -26.376 -6.980 -47.014 1.000 23.618 102 ARG B N 1
ATOM 5252 C CA . ARG B 1 110 ? -26.025 -8.228 -46.359 1.000 22.561 102 ARG B CA 1
ATOM 5253 C C . ARG B 1 110 ? -27.183 -8.621 -45.437 1.000 22.041 102 ARG B C 1
ATOM 5254 O O . ARG B 1 110 ? -27.891 -7.748 -44.929 1.000 20.617 102 ARG B O 1
ATOM 5262 N N . GLU B 1 111 ? -27.377 -9.935 -45.250 1.000 20.630 103 GLU B N 1
ATOM 5263 C CA . GLU B 1 111 ? -28.557 -10.449 -44.568 1.000 20.803 103 GLU B CA 1
ATOM 5264 C C . GLU B 1 111 ? -28.239 -10.896 -43.147 1.000 19.699 103 GLU B C 1
ATOM 5265 O O . GLU B 1 111 ? -27.192 -11.486 -42.886 1.000 19.149 103 GLU B O 1
ATOM 5271 N N . PHE B 1 112 ? -29.183 -10.620 -42.244 1.000 18.533 104 PHE B N 1
ATOM 5272 C CA . PHE B 1 112 ? -29.025 -10.909 -40.827 1.000 18.536 104 PHE B CA 1
ATOM 5273 C C . PHE B 1 112 ? -30.364 -11.327 -40.242 1.000 18.632 104 PHE B C 1
ATOM 5274 O O . PHE B 1 112 ? -31.396 -11.131 -40.871 1.000 21.309 104 PHE B O 1
ATOM 5282 N N . CYS B 1 113 ? -30.329 -11.878 -39.022 1.000 19.038 105 CYS B N 1
ATOM 5283 C CA . CYS B 1 113 ? -31.515 -11.945 -38.198 1.000 18.156 105 CYS B CA 1
ATOM 5284 C C . CYS B 1 113 ? -31.237 -11.222 -36.886 1.000 19.455 105 CYS B C 1
ATOM 5285 O O . CYS B 1 113 ? -30.080 -10.939 -36.554 1.000 18.546 105 CYS B O 1
ATOM 5288 N N . VAL B 1 114 ? -32.306 -10.904 -36.156 1.000 19.516 106 VAL B N 1
ATOM 5289 C CA . VAL B 1 114 ? -32.164 -10.570 -34.753 1.000 20.441 106 VAL B CA 1
ATOM 5290 C C . VAL B 1 114 ? -32.292 -11.889 -34.001 1.000 20.075 106 VAL B C 1
ATOM 5291 O O . VAL B 1 114 ? -33.215 -12.661 -34.250 1.000 20.838 106 VAL B O 1
ATOM 5295 N N . GLY B 1 115 ? -31.344 -12.160 -33.107 1.000 18.340 107 GLY B N 1
ATOM 5296 C CA . GLY B 1 115 ? -31.226 -13.484 -32.524 1.000 17.409 107 GLY B CA 1
ATOM 5297 C C . GLY B 1 115 ? -32.444 -13.885 -31.685 1.000 17.854 107 GLY B C 1
ATOM 5298 O O . GLY B 1 115 ? -32.820 -13.186 -30.738 1.000 18.885 107 GLY B O 1
ATOM 5299 N N . PRO B 1 116 ? -33.119 -15.015 -32.002 1.000 17.181 108 PRO B N 1
ATOM 5300 C CA . PRO B 1 116 ? -34.118 -15.597 -31.104 1.000 16.910 108 PRO B CA 1
ATOM 5301 C C . PRO B 1 116 ? -33.514 -16.515 -30.048 1.000 16.497 108 PRO B C 1
ATOM 5302 O O . PRO B 1 116 ? -34.202 -16.886 -29.104 1.000 17.564 108 PRO B O 1
ATOM 5306 N N . THR B 1 117 ? -32.250 -16.888 -30.297 1.000 15.529 109 THR B N 1
ATOM 5307 C CA . THR B 1 117 ? -31.445 -17.843 -29.548 1.000 17.834 109 THR B CA 1
ATOM 5308 C C . THR B 1 117 ? -30.074 -17.836 -30.226 1.000 16.550 109 THR B C 1
ATOM 5309 O O . THR B 1 117 ? -29.923 -17.198 -31.266 1.000 16.495 109 THR B O 1
ATOM 5313 N N . HIS B 1 118 ? -29.066 -18.513 -29.658 1.000 15.740 110 HIS B N 1
ATOM 5314 C CA . HIS B 1 118 ? -27.701 -18.285 -30.094 1.000 16.143 110 HIS B CA 1
ATOM 5315 C C . HIS B 1 118 ? -26.892 -19.560 -30.360 1.000 16.970 110 HIS B C 1
ATOM 5316 O O . HIS B 1 118 ? -25.663 -19.481 -30.357 1.000 18.126 110 HIS B O 1
ATOM 5323 N N . GLU B 1 119 ? -27.538 -20.695 -30.649 1.000 18.882 111 GLU B N 1
ATOM 5324 C CA . GLU B 1 119 ? -26.786 -21.919 -30.935 1.000 19.366 111 GLU B CA 1
ATOM 5325 C C . GLU B 1 119 ? -25.735 -21.688 -32.026 1.000 20.240 111 GLU B C 1
ATOM 5326 O O . GLU B 1 119 ? -24.585 -22.107 -31.887 1.000 18.468 111 GLU B O 1
ATOM 5332 N N . GLU B 1 120 ? -26.123 -21.060 -33.138 1.000 19.012 112 GLU B N 1
ATOM 5333 C CA . GLU B 1 120 ? -25.192 -20.899 -34.247 1.000 19.535 112 GLU B CA 1
ATOM 5334 C C . GLU B 1 120 ? -24.043 -19.967 -33.866 1.000 19.096 112 GLU B C 1
ATOM 5335 O O . GLU B 1 120 ? -22.891 -20.230 -34.204 1.000 19.536 112 GLU B O 1
ATOM 5341 N N . VAL B 1 121 ? -24.335 -18.859 -33.177 1.000 18.252 113 VAL B N 1
ATOM 5342 C CA . VAL B 1 121 ? -23.279 -17.930 -32.799 1.000 18.808 113 VAL B CA 1
ATOM 5343 C C . VAL B 1 121 ? -22.289 -18.586 -31.837 1.000 17.810 113 VAL B C 1
ATOM 5344 O O . VAL B 1 121 ? -21.085 -18.418 -31.992 1.000 18.314 113 VAL B O 1
ATOM 5348 N N . ILE B 1 122 ? -22.774 -19.305 -30.830 1.000 18.327 114 ILE B N 1
ATOM 5349 C CA . ILE B 1 122 ? -21.858 -19.925 -29.884 1.000 18.572 114 ILE B CA 1
ATOM 5350 C C . ILE B 1 122 ? -21.097 -21.082 -30.541 1.000 18.445 114 ILE B C 1
ATOM 5351 O O . ILE B 1 122 ? -19.962 -21.345 -30.156 1.000 18.872 114 ILE B O 1
ATOM 5356 N N . THR B 1 123 ? -21.701 -21.778 -31.512 1.000 19.523 115 THR B N 1
ATOM 5357 C CA . THR B 1 123 ? -20.982 -22.833 -32.217 1.000 19.645 115 THR B CA 1
ATOM 5358 C C . THR B 1 123 ? -19.839 -22.226 -33.036 1.000 20.323 115 THR B C 1
ATOM 5359 O O . THR B 1 123 ? -18.726 -22.758 -33.046 1.000 20.477 115 THR B O 1
ATOM 5363 N N . ASP B 1 124 ? -20.114 -21.109 -33.719 1.000 19.908 116 ASP B N 1
ATOM 5364 C CA . ASP B 1 124 ? -19.100 -20.372 -34.460 1.000 21.034 116 ASP B CA 1
ATOM 5365 C C . ASP B 1 124 ? -17.974 -19.920 -33.532 1.000 21.892 116 ASP B C 1
ATOM 5366 O O . ASP B 1 124 ? -16.801 -20.040 -33.892 1.000 22.303 116 ASP B O 1
ATOM 5371 N N . LEU B 1 125 ? -18.333 -19.406 -32.343 1.000 21.395 117 LEU B N 1
ATOM 5372 C CA . LEU B 1 125 ? -17.336 -18.997 -31.361 1.000 22.568 117 LEU B CA 1
ATOM 5373 C C . LEU B 1 125 ? -16.467 -20.188 -30.951 1.000 21.792 117 LEU B C 1
ATOM 5374 O O . LEU B 1 125 ? -15.234 -20.081 -30.921 1.000 23.091 117 LEU B O 1
ATOM 5379 N N . ALA B 1 126 ? -17.129 -21.316 -30.643 1.000 20.107 118 ALA B N 1
ATOM 5380 C CA . ALA B 1 126 ? -16.459 -22.527 -30.204 1.000 20.562 118 ALA B CA 1
ATOM 5381 C C . ALA B 1 126 ? -15.472 -23.044 -31.260 1.000 21.242 118 ALA B C 1
ATOM 5382 O O . ALA B 1 126 ? -14.367 -23.471 -30.939 1.000 20.592 118 ALA B O 1
ATOM 5384 N N . ARG B 1 127 ? -15.834 -23.033 -32.543 1.000 22.202 119 ARG B N 1
ATOM 5385 C CA . ARG B 1 127 ? -14.900 -23.611 -33.502 1.000 24.947 119 ARG B CA 1
ATOM 5386 C C . ARG B 1 127 ? -13.660 -22.727 -33.645 1.000 25.356 119 ARG B C 1
ATOM 5387 O O . ARG B 1 127 ? -12.638 -23.204 -34.128 1.000 26.426 119 ARG B O 1
ATOM 5395 N N . ASN B 1 128 ? -13.730 -21.466 -33.204 1.000 22.516 120 ASN B N 1
ATOM 5396 C CA . ASN B 1 128 ? -12.569 -20.592 -33.203 1.000 25.135 120 ASN B CA 1
ATOM 5397 C C . ASN B 1 128 ? -11.844 -20.599 -31.847 1.000 27.086 120 ASN B C 1
ATOM 5398 O O . ASN B 1 128 ? -10.627 -20.426 -31.801 1.000 26.832 120 ASN B O 1
ATOM 5403 N N . GLU B 1 129 ? -12.575 -20.796 -30.746 1.000 25.474 121 GLU B N 1
ATOM 5404 C CA . GLU B 1 129 ? -12.028 -20.600 -29.405 1.000 26.269 121 GLU B CA 1
ATOM 5405 C C . GLU B 1 129 ? -11.606 -21.915 -28.748 1.000 25.715 121 GLU B C 1
ATOM 5406 O O . GLU B 1 129 ? -10.758 -21.886 -27.859 1.000 25.853 121 GLU B O 1
ATOM 5412 N N . LEU B 1 130 ? -12.196 -23.055 -29.151 1.000 22.647 122 LEU B N 1
ATOM 5413 C CA . LEU B 1 130 ? -11.906 -24.333 -28.523 1.000 23.947 122 LEU B CA 1
ATOM 5414 C C . LEU B 1 130 ? -11.089 -25.197 -29.477 1.000 28.041 122 LEU B C 1
ATOM 5415 O O . LEU B 1 130 ? -11.641 -25.736 -30.433 1.000 30.187 122 LEU B O 1
ATOM 5420 N N . ASN B 1 131 ? -9.788 -25.358 -29.193 1.000 30.645 123 ASN B N 1
ATOM 5421 C CA . ASN B 1 131 ? -8.942 -26.156 -30.070 1.000 34.821 123 ASN B CA 1
ATOM 5422 C C . ASN B 1 131 ? -8.259 -27.304 -29.325 1.000 38.224 123 ASN B C 1
ATOM 5423 O O . ASN B 1 131 ? -7.547 -28.084 -29.957 1.000 39.912 123 ASN B O 1
ATOM 5428 N N . SER B 1 132 ? -8.495 -27.453 -28.012 1.000 34.717 124 SER B N 1
ATOM 5429 C CA . SER B 1 132 ? -7.835 -28.495 -27.242 1.000 33.221 124 SER B CA 1
ATOM 5430 C C . SER B 1 132 ? -8.792 -29.187 -26.269 1.000 33.750 124 SER B C 1
ATOM 5431 O O . SER B 1 132 ? -9.617 -28.553 -25.614 1.000 29.157 124 SER B O 1
ATOM 5434 N N . TYR B 1 133 ? -8.602 -30.502 -26.102 1.000 33.855 125 TYR B N 1
ATOM 5435 C CA . TYR B 1 133 ? -9.413 -31.293 -25.188 1.000 34.459 125 TYR B CA 1
ATOM 5436 C C . TYR B 1 133 ? -9.190 -30.822 -23.748 1.000 32.397 125 TYR B C 1
ATOM 5437 O O . TYR B 1 133 ? -10.035 -31.027 -22.877 1.000 33.129 125 TYR B O 1
ATOM 5446 N N . LYS B 1 134 ? -8.060 -30.155 -23.495 1.000 30.199 126 LYS B N 1
ATOM 5447 C CA . LYS B 1 134 ? -7.759 -29.633 -22.174 1.000 29.964 126 LYS B CA 1
ATOM 5448 C C . LYS B 1 134 ? -8.711 -28.502 -21.785 1.000 28.943 126 LYS B C 1
ATOM 5449 O O . LYS B 1 134 ? -8.753 -28.121 -20.617 1.000 29.957 126 LYS B O 1
ATOM 5455 N N . GLN B 1 135 ? -9.455 -27.958 -22.753 1.000 26.957 127 GLN B N 1
ATOM 5456 C CA . GLN B 1 135 ? -10.364 -26.855 -22.476 1.000 24.924 127 GLN B CA 1
ATOM 5457 C C . GLN B 1 135 ? -11.747 -27.392 -22.103 1.000 24.181 127 GLN B C 1
ATOM 5458 O O . GLN B 1 135 ? -12.621 -26.632 -21.676 1.000 25.549 127 GLN B O 1
ATOM 5464 N N . LEU B 1 136 ? -11.947 -28.704 -22.267 1.000 24.950 128 LEU B N 1
ATOM 5465 C CA . LEU B 1 136 ? -13.288 -29.258 -22.129 1.000 25.523 128 LEU B CA 1
ATOM 5466 C C . LEU B 1 136 ? -13.380 -30.104 -20.874 1.000 26.751 128 LEU B C 1
ATOM 5467 O O . LEU B 1 136 ? -12.400 -30.761 -20.504 1.000 26.259 128 LEU B O 1
ATOM 5472 N N . PRO B 1 137 ? -14.577 -30.179 -20.235 1.000 24.894 129 PRO B N 1
ATOM 5473 C CA . PRO B 1 137 ? -15.789 -29.506 -20.718 1.000 23.483 129 PRO B CA 1
ATOM 5474 C C . PRO B 1 137 ? -15.831 -28.011 -20.415 1.000 22.673 129 PRO B C 1
ATOM 5475 O O . PRO B 1 137 ? -15.142 -27.552 -19.510 1.000 20.633 129 PRO B O 1
ATOM 5479 N N . ILE B 1 138 ? -16.689 -27.267 -21.128 1.000 21.321 130 ILE B N 1
ATOM 5480 C CA . ILE B 1 138 ? -16.833 -25.835 -20.898 1.000 19.934 130 ILE B CA 1
ATOM 5481 C C . ILE B 1 138 ? -18.287 -25.445 -21.153 1.000 19.647 130 ILE B C 1
ATOM 5482 O O . ILE B 1 138 ? -18.968 -26.059 -21.968 1.000 19.429 130 ILE B O 1
ATOM 5487 N N . ASN B 1 139 ? -18.756 -24.444 -20.414 1.000 18.854 131 ASN B N 1
ATOM 5488 C CA . ASN B 1 139 ? -20.142 -24.017 -20.456 1.000 19.605 131 ASN B CA 1
ATOM 5489 C C . ASN B 1 139 ? -20.164 -22.490 -20.442 1.000 19.522 131 ASN B C 1
ATOM 5490 O O . ASN B 1 139 ? -19.698 -21.889 -19.482 1.000 20.735 131 ASN B O 1
ATOM 5495 N N . PHE B 1 140 ? -20.659 -21.891 -21.536 1.000 18.374 132 PHE B N 1
ATOM 5496 C CA . PHE B 1 140 ? -20.781 -20.450 -21.692 1.000 17.844 132 PHE B CA 1
ATOM 5497 C C . PHE B 1 140 ? -22.246 -20.052 -21.563 1.000 17.317 132 PHE B C 1
ATOM 5498 O O . PHE B 1 140 ? -23.105 -20.747 -22.081 1.000 19.099 132 PHE B O 1
ATOM 5506 N N . TYR B 1 141 ? -22.514 -18.899 -20.939 1.000 16.806 133 TYR B N 1
ATOM 5507 C CA . TYR B 1 141 ? -23.872 -18.397 -20.842 1.000 16.954 133 TYR B CA 1
ATOM 5508 C C . TYR B 1 141 ? -23.908 -16.879 -20.969 1.000 16.721 133 TYR B C 1
ATOM 5509 O O . TYR B 1 141 ? -22.922 -16.187 -20.770 1.000 16.154 133 TYR B O 1
ATOM 5518 N N . GLN B 1 142 ? -25.086 -16.374 -21.309 1.000 17.496 134 GLN B N 1
ATOM 5519 C CA . GLN B 1 142 ? -25.327 -14.950 -21.370 1.000 16.180 134 GLN B CA 1
ATOM 5520 C C . GLN B 1 142 ? -26.712 -14.689 -20.813 1.000 16.402 134 GLN B C 1
ATOM 5521 O O . GLN B 1 142 ? -27.533 -15.596 -20.750 1.000 17.325 134 GLN B O 1
ATOM 5527 N N . ILE B 1 143 ? -26.916 -13.452 -20.359 1.000 16.145 135 ILE B N 1
ATOM 5528 C CA . ILE B 1 143 ? -28.227 -12.909 -20.077 1.000 16.547 135 ILE B CA 1
ATOM 5529 C C . ILE B 1 143 ? -28.419 -11.776 -21.074 1.000 17.748 135 ILE B C 1
ATOM 5530 O O . ILE B 1 143 ? -27.691 -10.783 -21.031 1.000 17.814 135 ILE B O 1
ATOM 5535 N N . GLN B 1 144 ? -29.323 -11.980 -22.029 1.000 17.136 136 GLN B N 1
ATOM 5536 C CA . GLN B 1 144 ? -29.293 -11.189 -23.253 1.000 16.531 136 GLN B CA 1
ATOM 5537 C C . GLN B 1 144 ? -30.706 -11.163 -23.843 1.000 17.500 136 GLN B C 1
ATOM 5538 O O . GLN B 1 144 ? -31.461 -12.127 -23.725 1.000 17.117 136 GLN B O 1
ATOM 5544 N N . THR B 1 145 ? -31.056 -10.045 -24.481 1.000 16.906 137 THR B N 1
ATOM 5545 C CA . THR B 1 145 ? -32.392 -9.840 -25.001 1.000 17.785 137 THR B CA 1
ATOM 5546 C C . THR B 1 145 ? -32.559 -10.528 -26.357 1.000 17.324 137 THR B C 1
ATOM 5547 O O . THR B 1 145 ? -31.831 -10.255 -27.309 1.000 17.921 137 THR B O 1
ATOM 5551 N N . LYS B 1 146 ? -33.552 -11.415 -26.433 1.000 16.348 138 LYS B N 1
ATOM 5552 C CA . LYS B 1 146 ? -33.893 -12.139 -27.652 1.000 16.275 138 LYS B CA 1
ATOM 5553 C C . LYS B 1 146 ? -35.053 -11.459 -28.371 1.000 17.145 138 LYS B C 1
ATOM 5554 O O . LYS B 1 146 ? -35.795 -10.697 -27.774 1.000 18.743 138 LYS B O 1
ATOM 5560 N N . PHE B 1 147 ? -35.231 -11.809 -29.652 1.000 18.325 139 PHE B N 1
ATOM 5561 C CA . PHE B 1 147 ? -36.407 -11.411 -30.407 1.000 16.643 139 PHE B CA 1
ATOM 5562 C C . PHE B 1 147 ? -36.971 -12.640 -31.090 1.000 17.034 139 PHE B C 1
ATOM 5563 O O . PHE B 1 147 ? -36.236 -13.325 -31.799 1.000 18.208 139 PHE B O 1
ATOM 5571 N N . ARG B 1 148 ? -38.254 -12.895 -30.825 1.000 17.278 140 ARG B N 1
ATOM 5572 C CA . ARG B 1 148 ? -39.029 -13.895 -31.537 1.000 18.306 140 ARG B CA 1
ATOM 5573 C C . ARG B 1 148 ? -40.317 -13.240 -32.023 1.000 18.658 140 ARG B C 1
ATOM 5574 O O . ARG B 1 148 ? -41.022 -12.627 -31.235 1.000 18.167 140 ARG B O 1
ATOM 5582 N N . ASP B 1 149 ? -40.586 -13.334 -33.335 1.000 19.001 141 ASP B N 1
ATOM 5583 C CA . ASP B 1 149 ? -41.745 -12.674 -33.909 1.000 18.747 141 ASP B CA 1
ATOM 5584 C C . ASP B 1 149 ? -42.972 -13.571 -33.718 1.000 19.143 141 ASP B C 1
ATOM 5585 O O . ASP B 1 149 ? -43.526 -14.132 -34.667 1.000 18.725 141 ASP B O 1
ATOM 5590 N N . GLU B 1 150 ? -43.360 -13.701 -32.456 1.000 18.898 142 GLU B N 1
ATOM 5591 C CA . GLU B 1 150 ? -44.537 -14.425 -32.000 1.000 21.670 142 GLU B CA 1
ATOM 5592 C C . GLU B 1 150 ? -45.751 -13.931 -32.792 1.000 20.276 142 GLU B C 1
ATOM 5593 O O . GLU B 1 150 ? -45.938 -12.733 -32.898 1.000 19.941 142 GLU B O 1
ATOM 5599 N N . ILE B 1 151 ? -46.558 -14.825 -33.368 1.000 18.768 143 ILE B N 1
ATOM 5600 C CA . ILE B 1 151 ? -47.569 -14.372 -34.322 1.000 19.750 143 ILE B CA 1
ATOM 5601 C C . ILE B 1 151 ? -48.598 -13.466 -33.627 1.000 18.904 143 ILE B C 1
ATOM 5602 O O . ILE B 1 151 ? -49.053 -12.482 -34.219 1.000 18.930 143 ILE B O 1
ATOM 5607 N N . ARG B 1 152 ? -48.951 -13.797 -32.379 1.000 18.206 144 ARG B N 1
ATOM 5608 C CA . ARG B 1 152 ? -49.916 -13.044 -31.595 1.000 20.051 144 ARG B CA 1
ATOM 5609 C C . ARG B 1 152 ? -49.341 -12.767 -30.217 1.000 19.316 144 ARG B C 1
ATOM 5610 O O . ARG B 1 152 ? -49.699 -13.431 -29.232 1.000 22.000 144 ARG B O 1
ATOM 5618 N N . PRO B 1 153 ? -48.451 -11.758 -30.087 1.000 20.166 145 PRO B N 1
ATOM 5619 C CA . PRO B 1 153 ? -47.863 -11.443 -28.786 1.000 20.587 145 PRO B CA 1
ATOM 5620 C C . PRO B 1 153 ? -48.998 -11.221 -27.799 1.000 20.749 145 PRO B C 1
ATOM 5621 O O . PRO B 1 153 ? -49.962 -10.519 -28.103 1.000 21.395 145 PRO B O 1
ATOM 5625 N N . ARG B 1 154 ? -48.898 -11.855 -26.630 1.000 21.458 146 ARG B N 1
ATOM 5626 C CA . ARG B 1 154 ? -49.986 -11.780 -25.668 1.000 22.531 146 ARG B CA 1
ATOM 5627 C C . ARG B 1 154 ? -49.463 -12.082 -24.272 1.000 22.635 146 ARG B C 1
ATOM 5628 O O . ARG B 1 154 ? -48.288 -12.399 -24.096 1.000 21.314 146 ARG B O 1
ATOM 5636 N N . PHE B 1 155 ? -50.366 -11.966 -23.286 1.000 22.956 147 PHE B N 1
ATOM 5637 C CA . PHE B 1 155 ? -50.085 -12.318 -21.904 1.000 22.842 147 PHE B CA 1
ATOM 5638 C C . PHE B 1 155 ? -48.958 -11.457 -21.334 1.000 20.413 147 PHE B C 1
ATOM 5639 O O . PHE B 1 155 ? -48.229 -11.920 -20.458 1.000 22.471 147 PHE B O 1
ATOM 5647 N N . GLY B 1 156 ? -48.820 -10.216 -21.813 1.000 20.947 148 GLY B N 1
ATOM 5648 C CA . GLY B 1 156 ? -47.809 -9.305 -21.295 1.000 22.319 148 GLY B CA 1
ATOM 5649 C C . GLY B 1 156 ? -46.392 -9.845 -21.519 1.000 22.029 148 GLY B C 1
ATOM 5650 O O . GLY B 1 156 ? -46.024 -10.128 -22.656 1.000 23.471 148 GLY B O 1
ATOM 5651 N N . LEU B 1 157 ? -45.646 -10.054 -20.432 1.000 21.811 149 LEU B N 1
ATOM 5652 C CA . LEU B 1 157 ? -44.267 -10.523 -20.512 1.000 24.127 149 LEU B CA 1
ATOM 5653 C C . LEU B 1 157 ? -44.192 -12.013 -20.878 1.000 24.656 149 LEU B C 1
ATOM 5654 O O . LEU B 1 157 ? -43.114 -12.497 -21.229 1.000 25.224 149 LEU B O 1
ATOM 5659 N N . MET B 1 158 ? -45.298 -12.760 -20.786 1.000 23.360 150 MET B N 1
ATOM 5660 C CA . MET B 1 158 ? -45.223 -14.215 -20.943 1.000 24.863 150 MET B CA 1
ATOM 5661 C C . MET B 1 158 ? -44.993 -14.613 -22.402 1.000 21.979 150 MET B C 1
ATOM 5662 O O . MET B 1 158 ? -44.315 -15.606 -22.666 1.000 22.410 150 MET B O 1
ATOM 5667 N N . ARG B 1 159 ? -45.611 -13.881 -23.332 1.000 20.122 151 ARG B N 1
ATOM 5668 C CA . ARG B 1 159 ? -45.467 -14.144 -24.759 1.000 20.461 151 ARG B CA 1
ATOM 5669 C C . ARG B 1 159 ? -45.207 -12.818 -25.463 1.000 19.460 151 ARG B C 1
ATOM 5670 O O . ARG B 1 159 ? -46.031 -12.343 -26.234 1.000 20.944 151 ARG B O 1
ATOM 5678 N N . GLY B 1 160 ? -44.074 -12.207 -25.127 1.000 19.591 152 GLY B N 1
ATOM 5679 C CA . GLY B 1 160 ? -43.634 -10.997 -25.791 1.000 19.348 152 GLY B CA 1
ATOM 5680 C C . GLY B 1 160 ? -42.861 -11.333 -27.057 1.000 18.781 152 GLY B C 1
ATOM 5681 O O . GLY B 1 160 ? -42.731 -12.506 -27.408 1.000 19.620 152 GLY B O 1
ATOM 5682 N N . ARG B 1 161 ? -42.361 -10.300 -27.741 1.000 17.544 153 ARG B N 1
ATOM 5683 C CA . ARG B 1 161 ? -41.504 -10.524 -28.890 1.000 18.088 153 ARG B CA 1
ATOM 5684 C C . ARG B 1 161 ? -40.060 -10.287 -28.479 1.000 19.091 153 ARG B C 1
ATOM 5685 O O . ARG B 1 161 ? -39.190 -11.073 -28.842 1.000 18.888 153 ARG B O 1
ATOM 5693 N N . GLU B 1 162 ? -39.819 -9.219 -27.718 1.000 19.319 154 GLU B N 1
ATOM 5694 C CA . GLU B 1 162 ? -38.507 -8.960 -27.156 1.000 20.251 154 GLU B CA 1
ATOM 5695 C C . GLU B 1 162 ? -38.580 -9.366 -25.692 1.000 20.155 154 GLU B C 1
ATOM 5696 O O . GLU B 1 162 ? -39.490 -8.932 -24.986 1.000 21.694 154 GLU B O 1
ATOM 5702 N N . PHE B 1 163 ? -37.670 -10.247 -25.269 1.000 18.030 155 PHE B N 1
ATOM 5703 C CA . PHE B 1 163 ? -37.677 -10.772 -23.916 1.000 18.445 155 PHE B CA 1
ATOM 5704 C C . PHE B 1 163 ? -36.250 -11.117 -23.504 1.000 18.913 155 PHE B C 1
ATOM 5705 O O . PHE B 1 163 ? -35.371 -11.278 -24.343 1.000 18.521 155 PHE B O 1
ATOM 5713 N N . ILE B 1 164 ? -36.028 -11.219 -22.196 1.000 17.748 156 ILE B N 1
ATOM 5714 C CA . ILE B 1 164 ? -34.703 -11.489 -21.679 1.000 18.426 156 ILE B CA 1
ATOM 5715 C C . ILE B 1 164 ? -34.613 -12.978 -21.394 1.000 18.754 156 ILE B C 1
ATOM 5716 O O . ILE B 1 164 ? -35.513 -13.554 -20.769 1.000 18.860 156 ILE B O 1
ATOM 5721 N N . MET B 1 165 ? -33.544 -13.590 -21.910 1.000 17.546 157 MET B N 1
ATOM 5722 C CA . MET B 1 165 ? -33.294 -14.997 -21.672 1.000 18.877 157 MET B CA 1
ATOM 5723 C C . MET B 1 165 ? -31.903 -15.140 -21.072 1.000 17.912 157 MET B C 1
ATOM 5724 O O . MET B 1 165 ? -30.984 -14.438 -21.472 1.000 17.334 157 MET B O 1
ATOM 5729 N N . LYS B 1 166 ? -31.748 -16.083 -20.138 1.000 17.240 158 LYS B N 1
ATOM 5730 C CA . LYS B 1 166 ? -30.440 -16.618 -19.817 1.000 15.643 158 LYS B CA 1
ATOM 5731 C C . LYS B 1 166 ? -30.275 -17.893 -20.642 1.000 16.751 158 LYS B C 1
ATOM 5732 O O . LYS B 1 166 ? -31.041 -18.845 -20.450 1.000 17.788 158 LYS B O 1
ATOM 5738 N N . ASP B 1 167 ? -29.294 -17.886 -21.550 1.000 17.051 159 ASP B N 1
ATOM 5739 C CA . ASP B 1 167 ? -29.003 -19.018 -22.425 1.000 16.191 159 ASP B CA 1
ATOM 5740 C C . ASP B 1 167 ? -27.547 -19.429 -22.220 1.000 16.825 159 ASP B C 1
ATOM 5741 O O . ASP B 1 167 ? -26.642 -18.595 -22.334 1.000 16.601 159 ASP B O 1
ATOM 5746 N N . ALA B 1 168 ? -27.375 -20.725 -21.913 1.000 17.094 160 ALA B N 1
ATOM 5747 C CA . ALA B 1 168 ? -26.085 -21.374 -21.755 1.000 17.079 160 ALA B CA 1
ATOM 5748 C C . ALA B 1 168 ? -25.940 -22.506 -22.768 1.000 16.953 160 ALA B C 1
ATOM 5749 O O . ALA B 1 168 ? -26.928 -23.120 -23.177 1.000 17.477 160 ALA B O 1
ATOM 5751 N N . TYR B 1 169 ? -24.681 -22.821 -23.066 1.000 17.288 161 TYR B N 1
ATOM 5752 C CA . TYR B 1 169 ? -24.304 -23.768 -24.102 1.000 16.354 161 TYR B CA 1
ATOM 5753 C C . TYR B 1 169 ? -23.024 -24.466 -23.656 1.000 17.313 161 TYR B C 1
ATOM 5754 O O . TYR B 1 169 ? -22.020 -23.788 -23.409 1.000 16.918 161 TYR B O 1
ATOM 5763 N N . SER B 1 170 ? -23.076 -25.802 -23.545 1.000 17.378 162 SER B N 1
ATOM 5764 C CA . SER B 1 170 ? -21.932 -26.557 -23.046 1.000 18.779 162 SER B CA 1
ATOM 5765 C C . SER B 1 170 ? -21.396 -27.481 -24.133 1.000 19.711 162 SER B C 1
ATOM 5766 O O . SER B 1 170 ? -22.141 -27.962 -24.990 1.000 18.237 162 SER B O 1
ATOM 5769 N N . PHE B 1 171 ? -20.082 -27.728 -24.052 1.000 21.484 163 PHE B N 1
ATOM 5770 C CA . PHE B 1 171 ? -19.332 -28.432 -25.072 1.000 20.792 163 PHE B CA 1
ATOM 5771 C C . PHE B 1 171 ? -18.534 -29.552 -24.421 1.000 20.839 163 PHE B C 1
ATOM 5772 O O . PHE B 1 171 ? -17.916 -29.329 -23.376 1.000 19.604 163 PHE B O 1
ATOM 5780 N N . HIS B 1 172 ? -18.541 -30.729 -25.077 1.000 21.902 164 HIS B N 1
ATOM 5781 C CA . HIS B 1 172 ? -18.037 -31.958 -24.477 1.000 21.584 164 HIS B CA 1
ATOM 5782 C C . HIS B 1 172 ? -17.445 -32.905 -25.519 1.000 22.889 164 HIS B C 1
ATOM 5783 O O . HIS B 1 172 ? -17.821 -32.895 -26.697 1.000 23.888 164 HIS B O 1
ATOM 5790 N N . LEU B 1 173 ? -16.524 -33.750 -25.045 1.000 23.083 165 LEU B N 1
ATOM 5791 C CA . LEU B 1 173 ? -15.899 -34.765 -25.876 1.000 25.039 165 LEU B CA 1
ATOM 5792 C C . LEU B 1 173 ? -16.618 -36.108 -25.774 1.000 26.468 165 LEU B C 1
ATOM 5793 O O . LEU B 1 173 ? -16.325 -36.999 -26.571 1.000 28.337 165 LEU B O 1
ATOM 5798 N N . SER B 1 174 ? -17.540 -36.251 -24.816 1.000 25.804 166 SER B N 1
ATOM 5799 C CA . SER B 1 174 ? -18.260 -37.503 -24.643 1.000 26.335 166 SER B CA 1
ATOM 5800 C C . SER B 1 174 ? -19.658 -37.230 -24.112 1.000 26.102 166 SER B C 1
ATOM 5801 O O . SER B 1 174 ? -19.892 -36.189 -23.508 1.000 23.466 166 SER B O 1
ATOM 5804 N N . GLN B 1 175 ? -20.528 -38.234 -24.276 1.000 25.380 167 GLN B N 1
ATOM 5805 C CA . GLN B 1 175 ? -21.894 -38.182 -23.792 1.000 24.874 167 GLN B CA 1
ATOM 5806 C C . GLN B 1 175 ? -21.915 -38.147 -22.264 1.000 26.366 167 GLN B C 1
ATOM 5807 O O . GLN B 1 175 ? -22.741 -37.450 -21.677 1.000 23.480 167 GLN B O 1
ATOM 5813 N N A ASP B 1 176 ? -21.010 -38.896 -21.622 0.500 26.605 168 ASP B N 1
ATOM 5814 N N B ASP B 1 176 ? -21.007 -38.889 -21.615 0.500 25.615 168 ASP B N 1
ATOM 5815 C CA A ASP B 1 176 ? -20.945 -38.924 -20.169 0.500 27.844 168 ASP B CA 1
ATOM 5816 C CA B ASP B 1 176 ? -20.965 -38.925 -20.159 0.500 26.030 168 ASP B CA 1
ATOM 5817 C C A ASP B 1 176 ? -20.621 -37.535 -19.622 0.500 25.292 168 ASP B C 1
ATOM 5818 C C B ASP B 1 176 ? -20.599 -37.547 -19.603 0.500 24.371 168 ASP B C 1
ATOM 5819 O O A ASP B 1 176 ? -21.156 -37.133 -18.593 0.500 25.331 168 ASP B O 1
ATOM 5820 O O B ASP B 1 176 ? -21.094 -37.155 -18.551 0.500 24.307 168 ASP B O 1
ATOM 5829 N N . SER B 1 177 ? -19.708 -36.833 -20.299 1.000 24.527 169 SER B N 1
ATOM 5830 C CA . SER B 1 177 ? -19.319 -35.489 -19.909 1.000 23.970 169 SER B CA 1
ATOM 5831 C C . SER B 1 177 ? -20.520 -34.543 -20.016 1.000 21.854 169 SER B C 1
ATOM 5832 O O . SER B 1 177 ? -20.772 -33.764 -19.098 1.000 20.821 169 SER B O 1
ATOM 5835 N N . LEU B 1 178 ? -21.279 -34.643 -21.118 1.000 21.858 170 LEU B N 1
ATOM 5836 C CA . LEU B 1 178 ? -22.480 -33.832 -21.268 1.000 21.385 170 LEU B CA 1
ATOM 5837 C C . LEU B 1 178 ? -23.440 -34.110 -20.117 1.000 22.099 170 LEU B C 1
ATOM 5838 O O . LEU B 1 178 ? -23.969 -33.185 -19.510 1.000 19.900 170 LEU B O 1
ATOM 5843 N N . GLN B 1 179 ? -23.664 -35.390 -19.807 1.000 21.565 171 GLN B N 1
ATOM 5844 C CA . GLN B 1 179 ? -24.615 -35.747 -18.773 1.000 21.845 171 GLN B CA 1
ATOM 5845 C C . GLN B 1 179 ? -24.223 -35.094 -17.448 1.000 22.764 171 GLN B C 1
ATOM 5846 O O . GLN B 1 179 ? -25.097 -34.628 -16.726 1.000 21.543 171 GLN B O 1
ATOM 5852 N N . GLN B 1 180 ? -22.921 -35.048 -17.133 1.000 23.309 172 GLN B N 1
ATOM 5853 C CA . GLN B 1 180 ? -22.501 -34.438 -15.880 1.000 26.301 172 GLN B CA 1
ATOM 5854 C C . GLN B 1 180 ? -22.876 -32.952 -15.857 1.000 22.536 172 GLN B C 1
ATOM 5855 O O . GLN B 1 180 ? -23.407 -32.466 -14.866 1.000 22.460 172 GLN B O 1
ATOM 5861 N N . THR B 1 181 ? -22.608 -32.222 -16.943 1.000 23.184 173 THR B N 1
ATOM 5862 C CA . THR B 1 181 ? -22.930 -30.798 -16.978 1.000 21.266 173 THR B CA 1
ATOM 5863 C C . THR B 1 181 ? -24.449 -30.589 -16.970 1.000 20.271 173 THR B C 1
ATOM 5864 O O . THR B 1 181 ? -24.949 -29.716 -16.275 1.000 22.422 173 THR B O 1
ATOM 5868 N N . TYR B 1 182 ? -25.183 -31.377 -17.756 1.000 20.834 174 TYR B N 1
ATOM 5869 C CA . TYR B 1 182 ? -26.633 -31.300 -17.821 1.000 21.101 174 TYR B CA 1
ATOM 5870 C C . TYR B 1 182 ? -27.244 -31.464 -16.436 1.000 22.420 174 TYR B C 1
ATOM 5871 O O . TYR B 1 182 ? -28.101 -30.678 -16.025 1.000 21.161 174 TYR B O 1
ATOM 5880 N N . ASP B 1 183 ? -26.791 -32.490 -15.710 1.000 22.622 175 ASP B N 1
ATOM 5881 C CA . ASP B 1 183 ? -27.242 -32.709 -14.347 1.000 23.587 175 ASP B CA 1
ATOM 5882 C C . ASP B 1 183 ? -26.931 -31.504 -13.465 1.000 22.696 175 ASP B C 1
ATOM 5883 O O . ASP B 1 183 ? -27.766 -31.111 -12.659 1.000 23.579 175 ASP B O 1
ATOM 5888 N N . GLY B 1 184 ? -25.735 -30.939 -13.614 1.000 22.729 176 GLY B N 1
ATOM 5889 C CA . GLY B 1 184 ? -25.346 -29.747 -12.877 1.000 22.623 176 GLY B CA 1
ATOM 5890 C C . GLY B 1 184 ? -26.246 -28.552 -13.189 1.000 22.692 176 GLY B C 1
ATOM 5891 O O . GLY B 1 184 ? -26.558 -27.769 -12.306 1.000 21.080 176 GLY B O 1
ATOM 5892 N N . MET B 1 185 ? -26.633 -28.396 -14.468 1.000 21.369 177 MET B N 1
ATOM 5893 C CA . MET B 1 185 ? -27.547 -27.335 -14.855 1.000 20.155 177 MET B CA 1
ATOM 5894 C C . MET B 1 185 ? -28.942 -27.581 -14.278 1.000 19.975 177 MET B C 1
ATOM 5895 O O . MET B 1 185 ? -29.575 -26.656 -13.777 1.000 20.972 177 MET B O 1
ATOM 5900 N N . TYR B 1 186 ? -29.418 -28.827 -14.317 1.000 19.291 178 TYR B N 1
ATOM 5901 C CA . TYR B 1 186 ? -30.692 -29.173 -13.706 1.000 20.277 178 TYR B CA 1
ATOM 5902 C C . TYR B 1 186 ? -30.694 -28.786 -12.227 1.000 20.980 178 TYR B C 1
ATOM 5903 O O . TYR B 1 186 ? -31.677 -28.222 -11.741 1.000 21.070 178 TYR B O 1
ATOM 5912 N N . GLN B 1 187 ? -29.589 -29.077 -11.529 1.000 23.308 179 GLN B N 1
ATOM 5913 C CA . GLN B 1 187 ? -29.467 -28.779 -10.102 1.000 24.559 179 GLN B CA 1
ATOM 5914 C C . GLN B 1 187 ? -29.399 -27.265 -9.886 1.000 23.031 179 GLN B C 1
ATOM 5915 O O . GLN B 1 187 ? -30.010 -26.752 -8.950 1.000 22.102 179 GLN B O 1
ATOM 5921 N N . ALA B 1 188 ? -28.667 -26.553 -10.752 1.000 21.736 180 ALA B N 1
ATOM 5922 C CA . ALA B 1 188 ? -28.558 -25.105 -10.663 1.000 21.224 180 ALA B CA 1
ATOM 5923 C C . ALA B 1 188 ? -29.925 -24.464 -10.859 1.000 20.167 180 ALA B C 1
ATOM 5924 O O . ALA B 1 188 ? -30.258 -23.531 -10.150 1.000 18.215 180 ALA B O 1
ATOM 5926 N N . TYR B 1 189 ? -30.704 -24.969 -11.824 1.000 19.555 181 TYR B N 1
ATOM 5927 C CA . TYR B 1 189 ? -32.048 -24.471 -12.069 1.000 19.287 181 TYR B CA 1
ATOM 5928 C C . TYR B 1 189 ? -32.913 -24.651 -10.821 1.000 19.589 181 TYR B C 1
ATOM 5929 O O . TYR B 1 189 ? -33.655 -23.751 -10.455 1.000 19.599 181 TYR B O 1
ATOM 5938 N N A SER B 1 190 ? -32.825 -25.826 -10.183 0.500 20.115 182 SER B N 1
ATOM 5939 N N B SER B 1 190 ? -32.815 -25.822 -10.183 0.500 21.343 182 SER B N 1
ATOM 5940 C CA A SER B 1 190 ? -33.588 -26.095 -8.973 0.500 19.868 182 SER B CA 1
ATOM 5941 C CA B SER B 1 190 ? -33.593 -26.091 -8.986 0.500 22.035 182 SER B CA 1
ATOM 5942 C C A SER B 1 190 ? -33.270 -25.045 -7.911 0.500 19.929 182 SER B C 1
ATOM 5943 C C B SER B 1 190 ? -33.269 -25.054 -7.910 0.500 21.046 182 SER B C 1
ATOM 5944 O O A SER B 1 190 ? -34.171 -24.520 -7.255 0.500 21.584 182 SER B O 1
ATOM 5945 O O B SER B 1 190 ? -34.169 -24.543 -7.242 0.500 22.741 182 SER B O 1
ATOM 5950 N N . LYS B 1 191 ? -31.983 -24.714 -7.778 1.000 20.059 183 LYS B N 1
ATOM 5951 C CA . LYS B 1 191 ? -31.556 -23.729 -6.791 1.000 21.450 183 LYS B CA 1
ATOM 5952 C C . LYS B 1 191 ? -32.088 -22.348 -7.156 1.000 19.343 183 LYS B C 1
ATOM 5953 O O . LYS B 1 191 ? -32.496 -21.593 -6.285 1.000 20.467 183 LYS B O 1
ATOM 5959 N N . ILE B 1 192 ? -32.060 -22.015 -8.455 1.000 19.122 184 ILE B N 1
ATOM 5960 C CA . ILE B 1 192 ? -32.499 -20.710 -8.919 1.000 18.294 184 ILE B CA 1
ATOM 5961 C C . ILE B 1 192 ? -33.965 -20.523 -8.544 1.000 18.495 184 ILE B C 1
ATOM 5962 O O . ILE B 1 192 ? -34.331 -19.537 -7.903 1.000 18.978 184 ILE B O 1
ATOM 5967 N N . PHE B 1 193 ? -34.820 -21.483 -8.923 1.000 17.945 185 PHE B N 1
ATOM 5968 C CA . PHE B 1 193 ? -36.238 -21.264 -8.733 1.000 18.516 185 PHE B CA 1
ATOM 5969 C C . PHE B 1 193 ? -36.598 -21.353 -7.247 1.000 19.567 185 PHE B C 1
ATOM 5970 O O . PHE B 1 193 ? -37.543 -20.689 -6.836 1.000 20.299 185 PHE B O 1
ATOM 5978 N N . SER B 1 194 ? -35.818 -22.121 -6.468 1.000 20.984 186 SER B N 1
ATOM 5979 C CA . SER B 1 194 ? -35.983 -22.180 -5.018 1.000 22.154 186 SER B CA 1
ATOM 5980 C C . SER B 1 194 ? -35.653 -20.829 -4.382 1.000 22.023 186 SER B C 1
ATOM 5981 O O . SER B 1 194 ? -36.398 -20.346 -3.531 1.000 21.602 186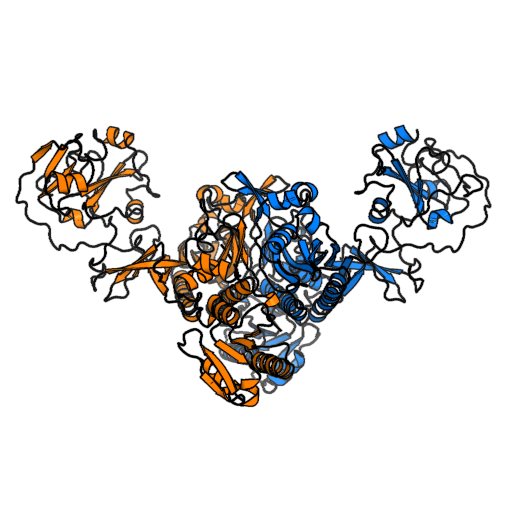 SER B O 1
ATOM 5984 N N . ARG B 1 195 ? -34.538 -20.212 -4.804 1.000 22.646 187 ARG B N 1
ATOM 5985 C CA . ARG B 1 195 ? -34.113 -18.933 -4.254 1.000 23.738 187 ARG B CA 1
ATOM 5986 C C . ARG B 1 195 ? -35.060 -17.810 -4.678 1.000 22.881 187 ARG B C 1
ATOM 5987 O O . ARG B 1 195 ? -35.217 -16.824 -3.957 1.000 22.458 187 ARG B O 1
ATOM 5995 N N . LEU B 1 196 ? -35.708 -17.945 -5.840 1.000 21.433 188 LEU B N 1
ATOM 5996 C CA . LEU B 1 196 ? -36.692 -16.967 -6.279 1.000 20.534 188 LEU B CA 1
ATOM 5997 C C . LEU B 1 196 ? -38.009 -17.122 -5.524 1.000 21.676 188 LEU B C 1
ATOM 5998 O O . LEU B 1 196 ? -38.907 -16.323 -5.732 1.000 22.351 188 LEU B O 1
ATOM 6003 N N . GLY B 1 197 ? -38.120 -18.143 -4.661 1.000 22.372 189 GLY B N 1
ATOM 6004 C CA . GLY B 1 197 ? -39.291 -18.312 -3.816 1.000 23.205 189 GLY B CA 1
ATOM 6005 C C . GLY B 1 197 ? -40.529 -18.768 -4.577 1.000 22.472 189 GLY B C 1
ATOM 6006 O O . GLY B 1 197 ? -41.646 -18.479 -4.161 1.000 21.164 189 GLY B O 1
ATOM 6007 N N . LEU B 1 198 ? -40.321 -19.474 -5.695 1.000 23.384 190 LEU B N 1
ATOM 6008 C CA . LEU B 1 198 ? -41.422 -19.907 -6.530 1.000 26.481 190 LEU B CA 1
ATOM 6009 C C . LEU B 1 198 ? -41.697 -21.386 -6.272 1.000 25.045 190 LEU B C 1
ATOM 6010 O O . LEU B 1 198 ? -40.787 -22.168 -6.033 1.000 26.541 190 LEU B O 1
ATOM 6015 N N . ASP B 1 199 ? -42.974 -21.747 -6.297 1.000 24.128 191 ASP B N 1
ATOM 6016 C CA . ASP B 1 199 ? -43.374 -23.135 -6.266 1.000 24.673 191 ASP B CA 1
ATOM 6017 C C . ASP B 1 199 ? -43.285 -23.660 -7.697 1.000 22.085 191 ASP B C 1
ATOM 6018 O O . ASP B 1 199 ? -44.053 -23.235 -8.554 1.000 24.155 191 ASP B O 1
ATOM 6023 N N . PHE B 1 200 ? -42.318 -24.535 -7.938 1.000 22.427 192 PHE B N 1
ATOM 6024 C CA . PHE B 1 200 ? -41.984 -24.989 -9.283 1.000 21.862 192 PHE B CA 1
ATOM 6025 C C . PHE B 1 200 ? -41.793 -26.498 -9.262 1.000 23.294 192 PHE B C 1
ATOM 6026 O O . PHE B 1 200 ? -41.577 -27.075 -8.195 1.000 22.234 192 PHE B O 1
ATOM 6034 N N . ARG B 1 201 ? -41.830 -27.116 -10.453 1.000 20.848 193 ARG B N 1
ATOM 6035 C CA . ARG B 1 201 ? -41.460 -28.508 -10.608 1.000 22.734 193 ARG B CA 1
ATOM 6036 C C . ARG B 1 201 ? -40.700 -28.677 -11.919 1.000 21.346 193 ARG B C 1
ATOM 6037 O O . ARG B 1 201 ? -41.063 -28.062 -12.917 1.000 20.626 193 ARG B O 1
ATOM 6045 N N . PRO B 1 202 ? -39.627 -29.494 -11.917 1.000 20.741 194 PRO B N 1
ATOM 6046 C CA . PRO B 1 202 ? -39.004 -29.979 -13.140 1.000 21.740 194 PRO B CA 1
ATOM 6047 C C . PRO B 1 202 ? -39.777 -31.186 -13.655 1.000 21.194 194 PRO B C 1
ATOM 6048 O O . PRO B 1 202 ? -40.309 -31.966 -12.863 1.000 20.598 194 PRO B O 1
ATOM 6052 N N . VAL B 1 203 ? -39.862 -31.287 -14.981 1.000 20.827 195 VAL B N 1
ATOM 6053 C CA . VAL B 1 203 ? -40.556 -32.381 -15.649 1.000 20.482 195 VAL B CA 1
ATOM 6054 C C . VAL B 1 203 ? -39.730 -32.823 -16.856 1.000 20.556 195 VAL B C 1
ATOM 6055 O O . VAL B 1 203 ? -39.042 -32.010 -17.489 1.000 19.816 195 VAL B O 1
ATOM 6059 N N . GLN B 1 204 ? -39.845 -34.111 -17.207 1.000 20.277 196 GLN B N 1
ATOM 6060 C CA . GLN B 1 204 ? -39.328 -34.605 -18.467 1.000 21.054 196 GLN B CA 1
ATOM 6061 C C . GLN B 1 204 ? -40.072 -33.938 -19.615 1.000 19.559 196 GLN B C 1
ATOM 6062 O O . GLN B 1 204 ? -41.276 -33.665 -19.512 1.000 19.199 196 GLN B O 1
ATOM 6068 N N . ALA B 1 205 ? -39.320 -33.675 -20.699 1.000 20.148 197 ALA B N 1
ATOM 6069 C CA . ALA B 1 205 ? -39.867 -33.071 -21.900 1.000 19.561 197 ALA B CA 1
ATOM 6070 C C . ALA B 1 205 ? -39.493 -33.916 -23.117 1.000 20.116 197 ALA B C 1
ATOM 6071 O O . ALA B 1 205 ? -38.674 -34.823 -23.028 1.000 19.633 197 ALA B O 1
ATOM 6073 N N . ASP B 1 206 ? -40.106 -33.597 -24.259 1.000 21.547 198 ASP B N 1
ATOM 6074 C CA . ASP B 1 206 ? -39.837 -34.300 -25.511 1.000 22.220 198 ASP B CA 1
ATOM 6075 C C . ASP B 1 206 ? -38.404 -34.049 -25.974 1.000 23.422 198 ASP B C 1
ATOM 6076 O O . ASP B 1 206 ? -37.973 -32.896 -25.979 1.000 23.450 198 ASP B O 1
ATOM 6081 N N A ASN B 1 207 ? -37.726 -35.139 -26.375 0.500 24.509 199 ASN B N 1
ATOM 6082 N N B ASN B 1 207 ? -37.656 -35.083 -26.383 0.500 24.297 199 ASN B N 1
ATOM 6083 C CA A ASN B 1 207 ? -36.385 -35.079 -26.939 0.500 27.174 199 ASN B CA 1
ATOM 6084 C CA B ASN B 1 207 ? -36.386 -34.845 -27.067 0.500 26.675 199 ASN B CA 1
ATOM 6085 C C A ASN B 1 207 ? -36.413 -35.422 -28.434 0.500 29.347 199 ASN B C 1
ATOM 6086 C C B ASN B 1 207 ? -36.390 -35.632 -28.381 0.500 29.032 199 ASN B C 1
ATOM 6087 O O A ASN B 1 207 ? -35.396 -35.291 -29.113 0.500 27.168 199 ASN B O 1
ATOM 6088 O O B ASN B 1 207 ? -35.352 -36.097 -28.841 0.500 27.860 199 ASN B O 1
ATOM 6097 N N . GLY B 1 208 ? -37.582 -35.803 -28.964 1.000 29.164 200 GLY B N 1
ATOM 6098 C CA . GLY B 1 208 ? -37.706 -36.119 -30.382 1.000 32.987 200 GLY B CA 1
ATOM 6099 C C . GLY B 1 208 ? -37.567 -37.603 -30.694 1.000 34.157 200 GLY B C 1
ATOM 6100 O O . GLY B 1 208 ? -37.513 -37.985 -31.864 1.000 38.583 200 GLY B O 1
ATOM 6101 N N . SER B 1 209 ? -37.525 -38.440 -29.657 1.000 33.194 201 SER B N 1
ATOM 6102 C CA . SER B 1 209 ? -37.587 -39.874 -29.863 1.000 35.995 201 SER B CA 1
ATOM 6103 C C . SER B 1 209 ? -38.404 -40.514 -28.746 1.000 36.825 201 SER B C 1
ATOM 6104 O O . SER B 1 209 ? -38.696 -39.877 -27.730 1.000 36.067 201 SER B O 1
ATOM 6107 N N . ILE B 1 210 ? -38.789 -41.773 -28.980 1.000 34.471 202 ILE B N 1
ATOM 6108 C CA . ILE B 1 210 ? -39.564 -42.540 -28.023 1.000 33.983 202 ILE B CA 1
ATOM 6109 C C . ILE B 1 210 ? -38.615 -42.941 -26.902 1.000 33.914 202 ILE B C 1
ATOM 6110 O O . ILE B 1 210 ? -37.600 -43.578 -27.162 1.000 34.051 202 ILE B O 1
ATOM 6115 N N . GLY B 1 211 ? -38.966 -42.563 -25.671 1.000 34.220 203 GLY B N 1
ATOM 6116 C CA . GLY B 1 211 ? -38.128 -42.831 -24.514 1.000 37.454 203 GLY B CA 1
ATOM 6117 C C . GLY B 1 211 ? -36.970 -41.841 -24.428 1.000 40.129 203 GLY B C 1
ATOM 6118 O O . GLY B 1 211 ? -36.916 -40.845 -25.154 1.000 40.253 203 GLY B O 1
ATOM 6119 N N . GLY B 1 212 ? -36.028 -42.124 -23.530 1.000 39.540 204 GLY B N 1
ATOM 6120 C CA . GLY B 1 212 ? -34.877 -41.250 -23.377 1.000 43.065 204 GLY B CA 1
ATOM 6121 C C . GLY B 1 212 ? -35.204 -40.043 -22.501 1.000 39.095 204 GLY B C 1
ATOM 6122 O O . GLY B 1 212 ? -36.369 -39.790 -22.181 1.000 33.607 204 GLY B O 1
ATOM 6123 N N . SER B 1 213 ? -34.152 -39.298 -22.144 1.000 35.087 205 SER B N 1
ATOM 6124 C CA . SER B 1 213 ? -34.234 -38.317 -21.082 1.000 36.515 205 SER B CA 1
ATOM 6125 C C . SER B 1 213 ? -33.325 -37.134 -21.393 1.000 32.957 205 SER B C 1
ATOM 6126 O O . SER B 1 213 ? -32.674 -36.597 -20.496 1.000 32.563 205 SER B O 1
ATOM 6129 N N . GLY B 1 214 ? -33.303 -36.722 -22.663 1.000 26.722 206 GLY B N 1
ATOM 6130 C CA . GLY B 1 214 ? -32.400 -35.660 -23.087 1.000 25.981 206 GLY B CA 1
ATOM 6131 C C . GLY B 1 214 ? -33.004 -34.251 -23.022 1.000 23.353 206 GLY B C 1
ATOM 6132 O O . GLY B 1 214 ? -32.373 -33.308 -23.497 1.000 23.538 206 GLY B O 1
ATOM 6133 N N . SER B 1 215 ? -34.197 -34.093 -22.440 1.000 20.938 207 SER B N 1
ATOM 6134 C CA . SER B 1 215 ? -34.766 -32.760 -22.281 1.000 21.310 207 SER B CA 1
ATOM 6135 C C . SER B 1 215 ? -35.665 -32.696 -21.050 1.000 20.753 207 SER B C 1
ATOM 6136 O O . SER B 1 215 ? -36.394 -33.641 -20.758 1.000 20.206 207 SER B O 1
ATOM 6139 N N . HIS B 1 216 ? -35.586 -31.568 -20.329 1.000 20.118 208 HIS B N 1
ATOM 6140 C CA . HIS B 1 216 ? -36.405 -31.300 -19.163 1.000 19.810 208 HIS B CA 1
ATOM 6141 C C . HIS B 1 216 ? -36.857 -29.848 -19.185 1.000 19.022 208 HIS B C 1
ATOM 6142 O O . HIS B 1 216 ? -36.137 -28.979 -19.674 1.000 20.673 208 HIS B O 1
ATOM 6149 N N . GLU B 1 217 ? -38.036 -29.613 -18.610 1.000 18.286 209 GLU B N 1
ATOM 6150 C CA . GLU B 1 217 ? -38.590 -28.275 -18.450 1.000 19.236 209 GLU B CA 1
ATOM 6151 C C . GLU B 1 217 ? -38.780 -27.979 -16.966 1.000 19.012 209 GLU B C 1
ATOM 6152 O O . GLU B 1 217 ? -38.969 -28.887 -16.166 1.000 18.897 209 GLU B O 1
ATOM 6158 N N . PHE B 1 218 ? -38.707 -26.691 -16.625 1.000 18.506 210 PHE B N 1
ATOM 6159 C CA . PHE B 1 218 ? -38.999 -26.212 -15.286 1.000 18.164 210 PHE B CA 1
ATOM 6160 C C . PHE B 1 218 ? -40.213 -25.302 -15.393 1.000 19.479 210 PHE B C 1
ATOM 6161 O O . PHE B 1 218 ? -40.217 -24.362 -16.196 1.000 19.144 210 PHE B O 1
ATOM 6169 N N . HIS B 1 219 ? -41.224 -25.589 -14.560 1.000 19.222 211 HIS B N 1
ATOM 6170 C CA . HIS B 1 219 ? -42.502 -24.910 -14.601 1.000 19.335 211 HIS B CA 1
ATOM 6171 C C . HIS B 1 219 ? -42.827 -24.284 -13.248 1.000 19.787 211 HIS B C 1
ATOM 6172 O O . HIS B 1 219 ? -42.669 -24.930 -12.210 1.000 19.933 211 HIS B O 1
ATOM 6179 N N . VAL B 1 220 ? -43.320 -23.046 -13.299 1.000 20.615 212 VAL B N 1
ATOM 6180 C CA . VAL B 1 220 ? -43.966 -22.414 -12.163 1.000 20.402 212 VAL B CA 1
ATOM 6181 C C . VAL B 1 220 ? -45.425 -22.874 -12.122 1.000 21.753 212 VAL B C 1
ATOM 6182 O O . VAL B 1 220 ? -46.135 -22.744 -13.117 1.000 21.452 212 VAL B O 1
ATOM 6186 N N . LEU B 1 221 ? -45.870 -23.436 -10.982 1.000 23.475 213 LEU B N 1
ATOM 6187 C CA . LEU B 1 221 ? -47.247 -23.922 -10.881 1.000 26.222 213 LEU B CA 1
ATOM 6188 C C . LEU B 1 221 ? -48.200 -22.736 -10.762 1.000 26.982 213 LEU B C 1
ATOM 6189 O O . LEU B 1 221 ? -48.045 -21.910 -9.869 1.000 28.286 213 LEU B O 1
ATOM 6194 N N . ALA B 1 222 ? -49.199 -22.668 -11.642 1.000 27.041 214 ALA B N 1
ATOM 6195 C CA . ALA B 1 222 ? -50.135 -21.560 -11.627 1.000 28.978 214 ALA B CA 1
ATOM 6196 C C . ALA B 1 222 ? -51.429 -21.973 -12.322 1.000 30.562 214 ALA B C 1
ATOM 6197 O O . ALA B 1 222 ? -51.399 -22.669 -13.330 1.000 28.439 214 ALA B O 1
ATOM 6199 N N . ASN B 1 223 ? -52.557 -21.472 -11.813 1.000 32.580 215 ASN B N 1
ATOM 6200 C CA . ASN B 1 223 ? -53.868 -21.796 -12.364 1.000 34.837 215 ASN B CA 1
ATOM 6201 C C . ASN B 1 223 ? -53.999 -21.372 -13.825 1.000 34.550 215 ASN B C 1
ATOM 6202 O O . ASN B 1 223 ? -54.692 -22.037 -14.592 1.000 31.578 215 ASN B O 1
ATOM 6207 N N . SER B 1 224 ? -53.332 -20.273 -14.218 1.000 31.170 216 SER B N 1
ATOM 6208 C CA . SER B 1 224 ? -53.398 -19.769 -15.582 1.000 30.398 216 SER B CA 1
ATOM 6209 C C . SER B 1 224 ? -52.405 -20.450 -16.517 1.000 29.563 216 SER B C 1
ATOM 6210 O O . SER B 1 224 ? -52.371 -20.146 -17.706 1.000 30.753 216 SER B O 1
ATOM 6213 N N . GLY B 1 225 ? -51.574 -21.355 -16.004 1.000 27.834 217 GLY B N 1
ATOM 6214 C CA . GLY B 1 225 ? -50.540 -21.960 -16.826 1.000 28.194 217 GLY B CA 1
ATOM 6215 C C . GLY B 1 225 ? -51.099 -22.631 -18.083 1.000 29.818 217 GLY B C 1
ATOM 6216 O O . GLY B 1 225 ? -52.043 -23.413 -18.003 1.000 26.850 217 GLY B O 1
ATOM 6217 N N . GLU B 1 226 ? -50.466 -22.351 -19.230 1.000 29.719 218 GLU B N 1
ATOM 6218 C CA . GLU B 1 226 ? -50.876 -22.891 -20.521 1.000 33.250 218 GLU B CA 1
ATOM 6219 C C . GLU B 1 226 ? -50.483 -24.356 -20.693 1.000 31.542 218 GLU B C 1
ATOM 6220 O O . GLU B 1 226 ? -50.953 -25.006 -21.627 1.000 31.535 218 GLU B O 1
ATOM 6226 N N . ASP B 1 227 ? -49.519 -24.842 -19.901 1.000 28.724 219 ASP B N 1
ATOM 6227 C CA . ASP B 1 227 ? -48.980 -26.171 -20.133 1.000 29.364 219 ASP B CA 1
ATOM 6228 C C . ASP B 1 227 ? -49.530 -27.132 -19.080 1.000 27.201 219 ASP B C 1
ATOM 6229 O O . ASP B 1 227 ? -49.527 -26.821 -17.898 1.000 26.947 219 ASP B O 1
ATOM 6234 N N . ASP B 1 228 ? -49.957 -28.311 -19.539 1.000 26.575 220 ASP B N 1
ATOM 6235 C CA . ASP B 1 228 ? -50.321 -29.413 -18.659 1.000 25.583 220 ASP B CA 1
ATOM 6236 C C . ASP B 1 228 ? -49.071 -30.220 -18.324 1.000 23.276 220 ASP B C 1
ATOM 6237 O O . ASP B 1 228 ? -48.322 -30.601 -19.226 1.000 23.598 220 ASP B O 1
ATOM 6242 N N . ILE B 1 229 ? -48.852 -30.466 -17.025 1.000 20.828 221 ILE B N 1
ATOM 6243 C CA . ILE B 1 229 ? -47.704 -31.209 -16.542 1.000 20.691 221 ILE B CA 1
ATOM 6244 C C . ILE B 1 229 ? -48.227 -32.284 -15.600 1.000 21.669 221 ILE B C 1
ATOM 6245 O O . ILE B 1 229 ? -49.194 -32.040 -14.900 1.000 23.640 221 ILE B O 1
ATOM 6250 N N . VAL B 1 230 ? -47.554 -33.440 -15.594 1.000 22.777 222 VAL B N 1
ATOM 6251 C CA . VAL B 1 230 ? -48.082 -34.669 -15.030 1.000 23.268 222 VAL B CA 1
ATOM 6252 C C . VAL B 1 230 ? -47.108 -35.220 -13.994 1.000 22.875 222 VAL B C 1
ATOM 6253 O O . VAL B 1 230 ? -45.897 -35.308 -14.236 1.000 23.081 222 VAL B O 1
ATOM 6257 N N . PHE B 1 231 ? -47.674 -35.678 -12.870 1.000 22.980 223 PHE B N 1
ATOM 6258 C CA . PHE B 1 231 ? -46.903 -36.183 -11.749 1.000 21.433 223 PHE B CA 1
ATOM 6259 C C . PHE B 1 231 ? -47.541 -37.462 -11.222 1.000 20.589 223 PHE B C 1
ATOM 6260 O O . PHE B 1 231 ? -48.758 -37.522 -11.120 1.000 23.203 223 PHE B O 1
ATOM 6268 N N . SER B 1 232 ? -46.698 -38.441 -10.886 1.000 24.857 224 SER B N 1
ATOM 6269 C CA . SER B 1 232 ? -47.130 -39.563 -10.062 1.000 25.582 224 SER B CA 1
ATOM 6270 C C . SER B 1 232 ? -47.236 -39.102 -8.612 1.000 28.818 224 SER B C 1
ATOM 6271 O O . SER B 1 232 ? -46.332 -38.446 -8.103 1.000 26.511 224 SER B O 1
ATOM 6274 N N . ASP B 1 233 ? -48.308 -39.526 -7.938 1.000 31.211 225 ASP B N 1
ATOM 6275 C CA . ASP B 1 233 ? -48.504 -39.208 -6.532 1.000 30.857 225 ASP B CA 1
ATOM 6276 C C . ASP B 1 233 ? -47.546 -40.004 -5.637 1.000 30.424 225 ASP B C 1
ATOM 6277 O O . ASP B 1 233 ? -47.280 -39.579 -4.518 1.000 35.443 225 ASP B O 1
ATOM 6282 N N . SER B 1 234 ? -47.004 -41.130 -6.116 1.000 29.890 226 SER B N 1
ATOM 6283 C CA . SER B 1 234 ? -46.267 -42.061 -5.271 1.000 30.829 226 SER B CA 1
ATOM 6284 C C . SER B 1 234 ? -44.802 -42.175 -5.670 1.000 32.642 226 SER B C 1
ATOM 6285 O O . SER B 1 234 ? -44.028 -42.786 -4.935 1.000 36.751 226 SER B O 1
ATOM 6288 N N . SER B 1 235 ? -44.416 -41.626 -6.832 1.000 27.040 227 SER B N 1
ATOM 6289 C CA . SER B 1 235 ? -43.044 -41.772 -7.300 1.000 26.579 227 SER B CA 1
ATOM 6290 C C . SER B 1 235 ? -42.522 -40.419 -7.784 1.000 25.261 227 SER B C 1
ATOM 6291 O O . SER B 1 235 ? -43.231 -39.422 -7.723 1.000 24.208 227 SER B O 1
ATOM 6294 N N . ASP B 1 236 ? -41.278 -40.418 -8.273 1.000 25.591 228 ASP B N 1
ATOM 6295 C CA . ASP B 1 236 ? -40.627 -39.204 -8.738 1.000 26.634 228 ASP B CA 1
ATOM 6296 C C . ASP B 1 236 ? -41.045 -38.875 -10.172 1.000 26.285 228 ASP B C 1
ATOM 6297 O O . ASP B 1 236 ? -40.597 -37.867 -10.714 1.000 21.711 228 ASP B O 1
ATOM 6302 N N . TYR B 1 237 ? -41.915 -39.702 -10.779 1.000 23.720 229 TYR B N 1
ATOM 6303 C CA . TYR B 1 237 ? -42.266 -39.532 -12.187 1.000 23.245 229 TYR B CA 1
ATOM 6304 C C . TYR B 1 237 ? -42.908 -38.153 -12.411 1.000 21.289 229 TYR B C 1
ATOM 6305 O O . TYR B 1 237 ? -43.837 -37.747 -11.722 1.000 21.217 229 TYR B O 1
ATOM 6314 N N . ALA B 1 238 ? -42.389 -37.419 -13.397 1.000 20.933 230 ALA B N 1
ATOM 6315 C CA . ALA B 1 238 ? -42.845 -36.069 -13.692 1.000 20.740 230 ALA B CA 1
ATOM 6316 C C . ALA B 1 238 ? -42.561 -35.780 -15.160 1.000 18.265 230 ALA B C 1
ATOM 6317 O O . ALA B 1 238 ? -41.426 -35.929 -15.596 1.000 19.927 230 ALA B O 1
ATOM 6319 N N . ALA B 1 239 ? -43.591 -35.400 -15.908 1.000 18.904 231 ALA B N 1
ATOM 6320 C CA . ALA B 1 239 ? -43.424 -35.167 -17.336 1.000 18.888 231 ALA B CA 1
ATOM 6321 C C . ALA B 1 239 ? -44.469 -34.179 -17.812 1.000 18.583 231 ALA B C 1
ATOM 6322 O O . ALA B 1 239 ? -45.583 -34.136 -17.296 1.000 19.260 231 ALA B O 1
ATOM 6324 N N . ASN B 1 240 ? -44.124 -33.400 -18.839 1.000 19.005 232 ASN B N 1
ATOM 6325 C CA . ASN B 1 240 ? -45.153 -32.626 -19.502 1.000 20.139 232 ASN B CA 1
ATOM 6326 C C . ASN B 1 240 ? -46.055 -33.595 -20.266 1.000 18.620 232 ASN B C 1
ATOM 6327 O O . ASN B 1 240 ? -45.646 -34.710 -20.542 1.000 19.396 232 ASN B O 1
ATOM 6332 N N . ILE B 1 241 ? -47.263 -33.139 -20.605 1.000 21.007 233 ILE B N 1
ATOM 6333 C CA . ILE B 1 241 ? -48.267 -33.982 -21.242 1.000 22.378 233 ILE B CA 1
ATOM 6334 C C . ILE B 1 241 ? -47.745 -34.522 -22.575 1.000 22.984 233 ILE B C 1
ATOM 6335 O O . ILE B 1 241 ? -48.125 -35.626 -22.945 1.000 20.894 233 ILE B O 1
ATOM 6340 N N . GLU B 1 242 ? -46.886 -33.768 -23.287 1.000 21.274 234 GLU B N 1
ATOM 6341 C CA . GLU B 1 242 ? -46.307 -34.250 -24.535 1.000 21.461 234 GLU B CA 1
ATOM 6342 C C . GLU B 1 242 ? -45.504 -35.532 -24.299 1.000 21.012 234 GLU B C 1
ATOM 6343 O O . GLU B 1 242 ? -45.550 -36.462 -25.101 1.000 20.353 234 GLU B O 1
ATOM 6349 N N . LYS B 1 243 ? -44.789 -35.576 -23.171 1.000 18.885 235 LYS B N 1
ATOM 6350 C CA . LYS B 1 243 ? -43.784 -36.585 -22.904 1.000 19.134 235 LYS B CA 1
ATOM 6351 C C . LYS B 1 243 ? -44.368 -37.716 -22.062 1.000 17.990 235 LYS B C 1
ATOM 6352 O O . LYS B 1 243 ? -43.848 -38.825 -22.126 1.000 18.967 235 LYS B O 1
ATOM 6358 N N . ALA B 1 244 ? -45.424 -37.446 -21.286 1.000 19.164 236 ALA B N 1
ATOM 6359 C CA . ALA B 1 244 ? -45.885 -38.390 -20.266 1.000 20.143 236 ALA B CA 1
ATOM 6360 C C . ALA B 1 244 ? -46.346 -39.702 -20.902 1.000 20.810 236 ALA B C 1
ATOM 6361 O O . ALA B 1 244 ? -47.275 -39.710 -21.718 1.000 19.905 236 ALA B O 1
ATOM 6363 N N . GLU B 1 245 ? -45.748 -40.810 -20.454 1.000 20.908 237 GLU B N 1
ATOM 6364 C CA . GLU B 1 245 ? -46.047 -42.128 -20.992 1.000 21.928 237 GLU B CA 1
ATOM 6365 C C . GLU B 1 245 ? -47.409 -42.579 -20.482 1.000 22.028 237 GLU B C 1
ATOM 6366 O O . GLU B 1 245 ? -47.695 -42.495 -19.283 1.000 21.523 237 GLU B O 1
ATOM 6372 N N . ALA B 1 246 ? -48.237 -43.084 -21.406 1.000 22.012 238 ALA B N 1
ATOM 6373 C CA . ALA B 1 246 ? -49.548 -43.599 -21.064 1.000 22.033 238 ALA B CA 1
ATOM 6374 C C . ALA B 1 246 ? -49.515 -45.121 -21.097 1.000 23.819 238 ALA B C 1
ATOM 6375 O O . ALA B 1 246 ? -48.992 -45.699 -22.052 1.000 21.894 238 ALA B O 1
ATOM 6377 N N . VAL B 1 247 ? -50.059 -45.746 -20.040 1.000 24.754 239 VAL B N 1
ATOM 6378 C CA . VAL B 1 247 ? -50.265 -47.189 -20.034 1.000 25.293 239 VAL B CA 1
ATOM 6379 C C . VAL B 1 247 ? -51.744 -47.459 -19.761 1.000 23.569 239 VAL B C 1
ATOM 6380 O O . VAL B 1 247 ? -52.448 -46.637 -19.190 1.000 23.176 239 VAL B O 1
ATOM 6384 N N . PRO B 1 248 ? -52.298 -48.615 -20.187 1.000 24.969 240 PRO B N 1
ATOM 6385 C CA . PRO B 1 248 ? -53.725 -48.867 -19.990 1.000 23.900 240 PRO B CA 1
ATOM 6386 C C . PRO B 1 248 ? -54.145 -49.108 -18.536 1.000 24.608 240 PRO B C 1
ATOM 6387 O O . PRO B 1 248 ? -53.379 -49.613 -17.718 1.000 26.372 240 PRO B O 1
ATOM 6391 N N . ARG B 1 249 ? -55.392 -48.761 -18.240 1.000 25.653 241 ARG B N 1
ATOM 6392 C CA . ARG B 1 249 ? -56.007 -49.077 -16.961 1.000 29.755 241 ARG B CA 1
ATOM 6393 C C . ARG B 1 249 ? -56.416 -50.547 -16.884 1.000 32.708 241 ARG B C 1
ATOM 6394 O O . ARG B 1 249 ? -56.427 -51.116 -15.798 1.000 31.083 241 ARG B O 1
ATOM 6402 N N . GLU B 1 250 ? -56.760 -51.145 -18.033 1.000 32.125 242 GLU B N 1
ATOM 6403 C CA . GLU B 1 250 ? -57.160 -52.545 -18.101 1.000 32.273 242 GLU B CA 1
ATOM 6404 C C . GLU B 1 250 ? -55.916 -53.426 -18.180 1.000 30.855 242 GLU B C 1
ATOM 6405 O O . GLU B 1 250 ? -54.878 -53.008 -18.689 1.000 33.445 242 GLU B O 1
ATOM 6409 N N . SER B 1 251 ? -56.020 -54.662 -17.674 1.000 32.165 243 SER B N 1
ATOM 6410 C CA . SER B 1 251 ? -54.893 -55.582 -17.673 1.000 35.399 243 SER B CA 1
ATOM 6411 C C . SER B 1 251 ? -55.010 -56.626 -18.783 1.000 34.278 243 SER B C 1
ATOM 6412 O O . SER B 1 251 ? -54.015 -57.246 -19.146 1.000 39.218 243 SER B O 1
ATOM 6415 N N . ALA B 1 252 ? -56.220 -56.841 -19.304 1.000 33.712 244 ALA B N 1
ATOM 6416 C CA . ALA B 1 252 ? -56.447 -57.902 -20.274 1.000 33.123 244 ALA B CA 1
ATOM 6417 C C . ALA B 1 252 ? -57.527 -57.480 -21.265 1.000 31.712 244 ALA B C 1
ATOM 6418 O O . ALA B 1 252 ? -58.387 -56.663 -20.951 1.000 31.240 244 ALA B O 1
ATOM 6420 N N . ARG B 1 253 ? -57.468 -58.056 -22.467 1.000 32.466 245 ARG B N 1
ATOM 6421 C CA . ARG B 1 253 ? -58.532 -57.884 -23.443 1.000 31.897 245 ARG B CA 1
ATOM 6422 C C . ARG B 1 253 ? -59.708 -58.787 -23.082 1.000 31.849 245 ARG B C 1
ATOM 6423 O O . ARG B 1 253 ? -59.508 -59.966 -22.813 1.000 35.451 245 ARG B O 1
ATOM 6431 N N . GLY B 1 254 ? -60.926 -58.243 -23.121 1.000 33.972 246 GLY B N 1
ATOM 6432 C CA . GLY B 1 254 ? -62.130 -59.024 -22.893 1.000 34.984 246 GLY B CA 1
ATOM 6433 C C . GLY B 1 254 ? -62.408 -60.001 -24.037 1.000 36.781 246 GLY B C 1
ATOM 6434 O O . GLY B 1 254 ? -61.946 -59.805 -25.165 1.000 36.205 246 GLY B O 1
ATOM 6435 N N . SER B 1 255 ? -63.174 -61.054 -23.726 1.000 37.502 247 SER B N 1
ATOM 6436 C CA . SER B 1 255 ? -63.610 -62.033 -24.710 1.000 40.820 247 SER B CA 1
ATOM 6437 C C . SER B 1 255 ? -64.697 -61.430 -25.599 1.000 36.797 247 SER B C 1
ATOM 6438 O O . SER B 1 255 ? -65.519 -60.636 -25.152 1.000 37.899 247 SER B O 1
ATOM 6441 N N . ALA B 1 256 ? -64.696 -61.834 -26.869 1.000 35.232 248 ALA B N 1
ATOM 6442 C CA . ALA B 1 256 ? -65.728 -61.432 -27.809 1.000 35.629 248 ALA B CA 1
ATOM 6443 C C . ALA B 1 256 ? -67.076 -61.986 -27.366 1.000 37.316 248 ALA B C 1
ATOM 6444 O O . ALA B 1 256 ? -67.204 -63.196 -27.216 1.000 43.038 248 ALA B O 1
ATOM 6446 N N . THR B 1 257 ? -68.067 -61.107 -27.162 1.000 37.588 249 THR B N 1
ATOM 6447 C CA . THR B 1 257 ? -69.414 -61.541 -26.820 1.000 39.325 249 THR B CA 1
ATOM 6448 C C . THR B 1 257 ? -70.402 -61.224 -27.942 1.000 39.761 249 THR B C 1
ATOM 6449 O O . THR B 1 257 ? -71.549 -61.663 -27.884 1.000 41.767 249 THR B O 1
ATOM 6453 N N . GLU B 1 258 ? -69.975 -60.437 -28.939 1.000 36.758 250 GLU B N 1
ATOM 6454 C CA . GLU B 1 258 ? -70.855 -60.006 -30.016 1.000 36.003 250 GLU B CA 1
ATOM 6455 C C . GLU B 1 258 ? -70.208 -60.347 -31.350 1.000 34.047 250 GLU B C 1
ATOM 6456 O O . GLU B 1 258 ? -68.986 -60.327 -31.450 1.000 31.578 250 GLU B O 1
ATOM 6462 N N . ASP B 1 259 ? -71.041 -60.618 -32.367 1.000 33.266 251 ASP B N 1
ATOM 6463 C CA . ASP B 1 259 ? -70.575 -60.793 -33.729 1.000 32.215 251 ASP B CA 1
ATOM 6464 C C . ASP B 1 259 ? -70.477 -59.430 -34.413 1.000 28.282 251 ASP B C 1
ATOM 6465 O O . ASP B 1 259 ? -71.234 -58.522 -34.110 1.000 28.637 251 ASP B O 1
ATOM 6470 N N . MET B 1 260 ? -69.537 -59.295 -35.346 1.000 29.534 252 MET B N 1
ATOM 6471 C CA . MET B 1 260 ? -69.349 -58.032 -36.040 1.000 28.659 252 MET B CA 1
ATOM 6472 C C . MET B 1 260 ? -70.454 -57.884 -37.083 1.000 31.374 252 MET B C 1
ATOM 6473 O O . MET B 1 260 ? -70.868 -58.870 -37.698 1.000 29.237 252 MET B O 1
ATOM 6478 N N . ARG B 1 261 ? -70.936 -56.648 -37.253 1.000 29.192 253 ARG B N 1
ATOM 6479 C CA . ARG B 1 261 ? -72.033 -56.356 -38.161 1.000 30.851 253 ARG B CA 1
ATOM 6480 C C . ARG B 1 261 ? -71.902 -54.932 -38.690 1.000 29.953 253 ARG B C 1
ATOM 6481 O O . ARG B 1 261 ? -71.427 -54.038 -37.980 1.000 30.473 253 ARG B O 1
ATOM 6489 N N . LEU B 1 262 ? -72.343 -54.741 -39.938 1.000 26.617 254 LEU B N 1
ATOM 6490 C CA . LEU B 1 262 ? -72.266 -53.452 -40.606 1.000 25.350 254 LEU B CA 1
ATOM 6491 C C . LEU B 1 262 ? -73.575 -52.693 -40.394 1.000 27.000 254 LEU B C 1
ATOM 6492 O O . LEU B 1 262 ? -74.668 -53.221 -40.618 1.000 29.304 254 LEU B O 1
ATOM 6497 N N . VAL B 1 263 ? -73.444 -51.439 -39.953 1.000 27.003 255 VAL B N 1
ATOM 6498 C CA . VAL B 1 263 ? -74.567 -50.627 -39.523 1.000 28.807 255 VAL B CA 1
ATOM 6499 C C . VAL B 1 263 ? -74.547 -49.323 -40.312 1.000 29.021 255 VAL B C 1
ATOM 6500 O O . VAL B 1 263 ? -73.501 -48.684 -40.468 1.000 27.642 255 VAL B O 1
ATOM 6504 N N . ASP B 1 264 ? -75.725 -48.923 -40.796 1.000 27.879 256 ASP B N 1
ATOM 6505 C CA . ASP B 1 264 ? -75.891 -47.629 -41.433 1.000 27.607 256 ASP B CA 1
ATOM 6506 C C . ASP B 1 264 ? -75.861 -46.543 -40.360 1.000 28.589 256 ASP B C 1
ATOM 6507 O O . ASP B 1 264 ? -76.554 -46.658 -39.352 1.000 29.147 256 ASP B O 1
ATOM 6512 N N . THR B 1 265 ? -75.008 -45.526 -40.562 1.000 28.806 257 THR B N 1
ATOM 6513 C CA . THR B 1 265 ? -74.788 -44.487 -39.565 1.000 29.527 257 THR B CA 1
ATOM 6514 C C . THR B 1 265 ? -74.685 -43.123 -40.243 1.000 30.759 257 THR B C 1
ATOM 6515 O O . THR B 1 265 ? -73.634 -42.484 -40.201 1.000 31.257 257 THR B O 1
ATOM 6519 N N . PRO B 1 266 ? -75.764 -42.605 -40.876 1.000 33.347 258 PRO B N 1
ATOM 6520 C CA . PRO B 1 266 ? -75.719 -41.262 -41.457 1.000 35.189 258 PRO B CA 1
ATOM 6521 C C . PRO B 1 266 ? -75.613 -40.220 -40.339 1.000 33.708 258 PRO B C 1
ATOM 6522 O O . PRO B 1 266 ? -75.967 -40.500 -39.193 1.000 33.726 258 PRO B O 1
ATOM 6526 N N . ASN B 1 267 ? -75.044 -39.054 -40.664 1.000 40.111 259 ASN B N 1
ATOM 6527 C CA . ASN B 1 267 ? -74.846 -37.981 -39.693 1.000 46.212 259 ASN B CA 1
ATOM 6528 C C . ASN B 1 267 ? -74.176 -38.500 -38.416 1.000 46.697 259 ASN B C 1
ATOM 6529 O O . ASN B 1 267 ? -74.595 -38.148 -37.317 1.000 48.137 259 ASN B O 1
ATOM 6534 N N . THR B 1 268 ? -73.162 -39.368 -38.552 1.000 45.986 260 THR B N 1
ATOM 6535 C CA . THR B 1 268 ? -72.434 -39.883 -37.400 1.000 42.674 260 THR B CA 1
ATOM 6536 C C . THR B 1 268 ? -70.945 -39.783 -37.697 1.000 44.261 260 THR B C 1
ATOM 6537 O O . THR B 1 268 ? -70.343 -40.748 -38.169 1.000 48.184 260 THR B O 1
ATOM 6541 N N . LYS B 1 269 ? -70.380 -38.593 -37.466 1.000 40.341 261 LYS B N 1
ATOM 6542 C CA . LYS B 1 269 ? -68.992 -38.335 -37.821 1.000 42.793 261 LYS B CA 1
ATOM 6543 C C . LYS B 1 269 ? -68.160 -37.949 -36.598 1.000 39.560 261 LYS B C 1
ATOM 6544 O O . LYS B 1 269 ? -67.006 -37.561 -36.757 1.000 42.740 261 LYS B O 1
ATOM 6550 N N . THR B 1 270 ? -68.731 -38.080 -35.391 1.000 37.298 262 THR B N 1
ATOM 6551 C CA . THR B 1 270 ? -68.019 -37.779 -34.160 1.000 34.113 262 THR B CA 1
ATOM 6552 C C . THR B 1 270 ? -68.268 -38.885 -33.144 1.000 33.130 262 THR B C 1
ATOM 6553 O O . THR B 1 270 ? -69.235 -39.639 -33.242 1.000 32.302 262 THR B O 1
ATOM 6557 N N . ILE B 1 271 ? -67.386 -38.958 -32.145 1.000 29.721 263 ILE B N 1
ATOM 6558 C CA . ILE B 1 271 ? -67.550 -39.914 -31.070 1.000 28.310 263 ILE B CA 1
ATOM 6559 C C . ILE B 1 271 ? -68.873 -39.637 -30.354 1.000 31.175 263 ILE B C 1
ATOM 6560 O O . ILE B 1 271 ? -69.566 -40.575 -29.960 1.000 29.123 263 ILE B O 1
ATOM 6565 N N . ALA B 1 272 ? -69.217 -38.355 -30.178 1.000 31.380 264 ALA B N 1
ATOM 6566 C CA . ALA B 1 272 ? -70.396 -38.019 -29.395 1.000 33.180 264 ALA B CA 1
ATOM 6567 C C . ALA B 1 272 ? -71.658 -38.513 -30.106 1.000 33.432 264 ALA B C 1
ATOM 6568 O O . ALA B 1 272 ? -72.541 -39.084 -29.470 1.000 32.962 264 ALA B O 1
ATOM 6570 N N . ALA B 1 273 ? -71.719 -38.304 -31.427 1.000 36.191 265 ALA B N 1
ATOM 6571 C CA . ALA B 1 273 ? -72.846 -38.738 -32.239 1.000 37.295 265 ALA B CA 1
ATOM 6572 C C . ALA B 1 273 ? -73.000 -40.258 -32.166 1.000 39.585 265 ALA B C 1
ATOM 6573 O O . ALA B 1 273 ? -74.111 -40.771 -32.145 1.000 36.681 265 ALA B O 1
ATOM 6575 N N . LEU B 1 274 ? -71.880 -40.980 -32.063 1.000 37.680 266 LEU B N 1
ATOM 6576 C CA . LEU B 1 274 ? -71.916 -42.433 -32.035 1.000 36.619 266 LEU B CA 1
ATOM 6577 C C . LEU B 1 274 ? -72.337 -42.944 -30.653 1.000 35.603 266 LEU B C 1
ATOM 6578 O O . LEU B 1 274 ? -73.180 -43.843 -30.541 1.000 34.027 266 LEU B O 1
ATOM 6583 N N . VAL B 1 275 ? -71.774 -42.348 -29.596 1.000 31.033 267 VAL B N 1
ATOM 6584 C CA . VAL B 1 275 ? -72.117 -42.700 -28.231 1.000 32.683 267 VAL B CA 1
ATOM 6585 C C . VAL B 1 275 ? -73.600 -42.416 -27.973 1.000 35.383 267 VAL B C 1
ATOM 6586 O O . VAL B 1 275 ? -74.307 -43.246 -27.409 1.000 34.846 267 VAL B O 1
ATOM 6590 N N . ASP B 1 276 ? -74.047 -41.218 -28.346 1.000 37.378 268 ASP B N 1
ATOM 6591 C CA . ASP B 1 276 ? -75.407 -40.773 -28.068 1.000 40.864 268 ASP B CA 1
ATOM 6592 C C . ASP B 1 276 ? -76.380 -41.487 -29.010 1.000 40.910 268 ASP B C 1
ATOM 6593 O O . ASP B 1 276 ? -77.410 -41.988 -28.563 1.000 40.641 268 ASP B O 1
ATOM 6598 N N . GLY B 1 277 ? -76.018 -41.534 -30.300 1.000 39.005 269 GLY B N 1
ATOM 6599 C CA . GLY B 1 277 ? -76.862 -42.049 -31.368 1.000 41.534 269 GLY B CA 1
ATOM 6600 C C . GLY B 1 277 ? -77.175 -43.534 -31.210 1.000 42.511 269 GLY B C 1
ATOM 6601 O O . GLY B 1 277 ? -78.286 -43.969 -31.512 1.000 41.823 269 GLY B O 1
ATOM 6602 N N . PHE B 1 278 ? -76.194 -44.310 -30.736 1.000 38.713 270 PHE B N 1
ATOM 6603 C CA . PHE B 1 278 ? -76.324 -45.755 -30.732 1.000 34.577 270 PHE B CA 1
ATOM 6604 C C . PHE B 1 278 ? -76.149 -46.297 -29.326 1.000 35.889 270 PHE B C 1
ATOM 6605 O O . PHE B 1 278 ? -76.122 -47.506 -29.144 1.000 38.028 270 PHE B O 1
ATOM 6613 N N . GLN B 1 279 ? -76.050 -45.398 -28.339 1.000 41.345 271 GLN B N 1
ATOM 6614 C CA . GLN B 1 279 ? -76.097 -45.794 -26.943 1.000 44.952 271 GLN B CA 1
ATOM 6615 C C . GLN B 1 279 ? -74.957 -46.767 -26.642 1.000 44.464 271 GLN B C 1
ATOM 6616 O O . GLN B 1 279 ? -75.150 -47.757 -25.941 1.000 44.782 271 GLN B O 1
ATOM 6622 N N . LEU B 1 280 ? -73.767 -46.468 -27.179 1.000 38.759 272 LEU B N 1
ATOM 6623 C CA . LEU B 1 280 ? -72.576 -47.261 -26.909 1.000 41.154 272 LEU B CA 1
ATOM 6624 C C . LEU B 1 280 ? -71.786 -46.570 -25.807 1.000 33.977 272 LEU B C 1
ATOM 6625 O O . LEU B 1 280 ? -71.767 -45.352 -25.776 1.000 33.485 272 LEU B O 1
ATOM 6630 N N . PRO B 1 281 ? -71.077 -47.302 -24.920 1.000 35.314 273 PRO B N 1
ATOM 6631 C CA . PRO B 1 281 ? -70.115 -46.674 -24.014 1.000 34.518 273 PRO B CA 1
ATOM 6632 C C . PRO B 1 281 ? -68.950 -46.083 -24.815 1.000 30.692 273 PRO B C 1
ATOM 6633 O O . PRO B 1 281 ? -68.536 -46.632 -25.831 1.000 28.193 273 PRO B O 1
ATOM 6637 N N . ILE B 1 282 ? -68.424 -44.942 -24.363 1.000 30.534 274 ILE B N 1
ATOM 6638 C CA . ILE B 1 282 ? -67.354 -44.271 -25.088 1.000 29.388 274 ILE B CA 1
ATOM 6639 C C . ILE B 1 282 ? -66.113 -45.176 -25.125 1.000 27.538 274 ILE B C 1
ATOM 6640 O O . ILE B 1 282 ? -65.378 -45.173 -26.115 1.000 26.776 274 ILE B O 1
ATOM 6645 N N . GLU B 1 283 ? -65.929 -46.033 -24.106 1.000 27.267 275 GLU B N 1
ATOM 6646 C CA . GLU B 1 283 ? -64.794 -46.945 -24.042 1.000 30.230 275 GLU B CA 1
ATOM 6647 C C . GLU B 1 283 ? -64.907 -48.065 -25.081 1.000 27.831 275 GLU B C 1
ATOM 6648 O O . GLU B 1 283 ? -63.990 -48.876 -25.187 1.000 27.051 275 GLU B O 1
ATOM 6654 N N . LYS B 1 284 ? -66.011 -48.096 -25.841 1.000 27.612 276 LYS B N 1
ATOM 6655 C CA . LYS B 1 284 ? -66.221 -49.065 -26.913 1.000 26.832 276 LYS B CA 1
ATOM 6656 C C . LYS B 1 284 ? -66.128 -48.404 -28.287 1.000 25.504 276 LYS B C 1
ATOM 6657 O O . LYS B 1 284 ? -66.508 -49.012 -29.285 1.000 27.561 276 LYS B O 1
ATOM 6663 N N . THR B 1 285 ? -65.637 -47.161 -28.345 1.000 23.770 277 THR B N 1
ATOM 6664 C CA . THR B 1 285 ? -65.488 -46.445 -29.602 1.000 23.958 277 THR B CA 1
ATOM 6665 C C . THR B 1 285 ? -64.017 -46.117 -29.827 1.000 23.834 277 THR B C 1
ATOM 6666 O O . THR B 1 285 ? -63.235 -46.184 -28.880 1.000 23.156 277 THR B O 1
ATOM 6670 N N . ILE B 1 286 ? -63.658 -45.832 -31.092 1.000 26.134 278 ILE B N 1
ATOM 6671 C CA . ILE B 1 286 ? -62.292 -45.483 -31.463 1.000 26.139 278 ILE B CA 1
ATOM 6672 C C . ILE B 1 286 ? -62.295 -44.293 -32.416 1.000 26.240 278 ILE B C 1
ATOM 6673 O O . ILE B 1 286 ? -63.204 -44.147 -33.221 1.000 29.127 278 ILE B O 1
ATOM 6678 N N . LYS B 1 287 ? -61.224 -43.497 -32.346 1.000 24.293 279 LYS B N 1
ATOM 6679 C CA . LYS B 1 287 ? -60.956 -42.445 -33.308 1.000 24.186 279 LYS B CA 1
ATOM 6680 C C . LYS B 1 287 ? -59.832 -42.917 -34.218 1.000 24.499 279 LYS B C 1
ATOM 6681 O O . LYS B 1 287 ? -58.821 -43.432 -33.730 1.000 22.972 279 LYS B O 1
ATOM 6687 N N . THR B 1 288 ? -60.014 -42.711 -35.529 1.000 21.856 280 THR B N 1
ATOM 6688 C CA . THR B 1 288 ? -59.008 -43.052 -36.516 1.000 23.796 280 THR B CA 1
ATOM 6689 C C . THR B 1 288 ? -58.532 -41.770 -37.197 1.000 23.978 280 THR B C 1
ATOM 6690 O O . THR B 1 288 ? -59.314 -41.100 -37.853 1.000 26.874 280 THR B O 1
ATOM 6694 N N . LEU B 1 289 ? -57.252 -41.434 -37.007 1.000 22.108 281 LEU B N 1
ATOM 6695 C CA . LEU B 1 289 ? -56.643 -40.229 -37.546 1.000 24.092 281 LEU B CA 1
ATOM 6696 C C . LEU B 1 289 ? -55.660 -40.653 -38.634 1.000 23.074 281 LEU B C 1
ATOM 6697 O O . LEU B 1 289 ? -54.816 -41.514 -38.395 1.000 25.159 281 LEU B O 1
ATOM 6702 N N . VAL B 1 290 ? -55.741 -40.044 -39.814 1.000 19.628 282 VAL B N 1
ATOM 6703 C CA . VAL B 1 290 ? -54.823 -40.399 -40.886 1.000 19.945 282 VAL B CA 1
ATOM 6704 C C . VAL B 1 290 ? -53.766 -39.305 -41.025 1.000 19.112 282 VAL B C 1
ATOM 6705 O O . VAL B 1 290 ? -54.090 -38.126 -41.114 1.000 20.307 282 VAL B O 1
ATOM 6709 N N . VAL B 1 291 ? -52.495 -39.722 -41.030 1.000 19.126 283 VAL B N 1
ATOM 6710 C CA . VAL B 1 291 ? -51.352 -38.825 -41.087 1.000 18.255 283 VAL B CA 1
ATOM 6711 C C . VAL B 1 291 ? -50.402 -39.275 -42.196 1.000 18.784 283 VAL B C 1
ATOM 6712 O O . VAL B 1 291 ? -50.476 -40.400 -42.702 1.000 18.828 283 VAL B O 1
ATOM 6716 N N . HIS B 1 292 ? -49.510 -38.369 -42.584 1.000 18.794 284 HIS B N 1
ATOM 6717 C CA . HIS B 1 292 ? -48.520 -38.673 -43.603 1.000 19.632 284 HIS B CA 1
ATOM 6718 C C . HIS B 1 292 ? -47.462 -39.620 -43.033 1.000 20.495 284 HIS B C 1
ATOM 6719 O O . HIS B 1 292 ? -46.932 -39.395 -41.949 1.000 18.977 284 HIS B O 1
ATOM 6726 N N . GLY B 1 293 ? -47.117 -40.640 -43.824 1.000 18.842 285 GLY B N 1
ATOM 6727 C CA . GLY B 1 293 ? -46.029 -41.538 -43.507 1.000 20.053 285 GLY B CA 1
ATOM 6728 C C . GLY B 1 293 ? -44.684 -40.877 -43.792 1.000 20.925 285 GLY B C 1
ATOM 6729 O O . GLY B 1 293 ? -44.588 -39.952 -44.601 1.000 21.243 285 GLY B O 1
ATOM 6730 N N . ALA B 1 294 ? -43.645 -41.394 -43.138 1.000 21.846 286 ALA B N 1
ATOM 6731 C CA . ALA B 1 294 ? -42.283 -40.926 -43.362 1.000 23.605 286 ALA B CA 1
ATOM 6732 C C . ALA B 1 294 ? -41.839 -41.254 -44.791 1.000 23.379 286 ALA B C 1
ATOM 6733 O O . ALA B 1 294 ? -41.150 -40.464 -45.414 1.000 22.368 286 ALA B O 1
ATOM 6735 N N . GLU B 1 295 ? -42.233 -42.428 -45.294 1.000 23.490 287 GLU B N 1
ATOM 6736 C CA . GLU B 1 295 ? -42.031 -42.796 -46.689 1.000 27.312 287 GLU B CA 1
ATOM 6737 C C . GLU B 1 295 ? -42.897 -41.892 -47.567 1.000 25.762 287 GLU B C 1
ATOM 6738 O O . GLU B 1 295 ? -44.121 -41.863 -47.420 1.000 24.476 287 GLU B O 1
ATOM 6744 N N . GLU B 1 296 ? -42.253 -41.184 -48.503 1.000 26.322 288 GLU B N 1
ATOM 6745 C CA . GLU B 1 296 ? -42.911 -40.183 -49.328 1.000 26.454 288 GLU B CA 1
ATOM 6746 C C . GLU B 1 296 ? -44.150 -40.765 -50.018 1.000 24.977 288 GLU B C 1
ATOM 6747 O O . GLU B 1 296 ? -44.086 -41.835 -50.607 1.000 25.353 288 GLU B O 1
ATOM 6753 N N . GLY B 1 297 ? -45.284 -40.073 -49.896 1.000 23.190 289 GLY B N 1
ATOM 6754 C CA . GLY B 1 297 ? -46.523 -40.433 -50.572 1.000 23.596 289 GLY B CA 1
ATOM 6755 C C . GLY B 1 297 ? -47.372 -41.466 -49.835 1.000 22.986 289 GLY B C 1
ATOM 6756 O O . GLY B 1 297 ? -48.402 -41.866 -50.358 1.000 23.799 289 GLY B O 1
ATOM 6757 N N . THR B 1 298 ? -46.948 -41.921 -48.646 1.000 22.170 290 THR B N 1
ATOM 6758 C CA . THR B 1 298 ? -47.687 -42.925 -47.897 1.000 20.659 290 THR B CA 1
ATOM 6759 C C . THR B 1 298 ? -48.512 -42.272 -46.785 1.000 20.976 290 THR B C 1
ATOM 6760 O O . THR B 1 298 ? -48.262 -41.136 -46.392 1.000 19.630 290 THR B O 1
ATOM 6764 N N . LEU B 1 299 ? -49.477 -43.038 -46.275 1.000 20.873 291 LEU B N 1
ATOM 6765 C CA . LEU B 1 299 ? -50.336 -42.613 -45.179 1.000 21.408 291 LEU B CA 1
ATOM 6766 C C . LEU B 1 299 ? -50.308 -43.661 -44.082 1.000 20.359 291 LEU B C 1
ATOM 6767 O O . LEU B 1 299 ? -50.126 -44.839 -44.363 1.000 20.388 291 LEU B O 1
ATOM 6772 N N . VAL B 1 300 ? -50.531 -43.217 -42.841 1.000 19.443 292 VAL B N 1
ATOM 6773 C CA . VAL B 1 300 ? -50.602 -44.113 -41.701 1.000 19.382 292 VAL B CA 1
ATOM 6774 C C . VAL B 1 300 ? -51.840 -43.741 -40.904 1.000 18.664 292 VAL B C 1
ATOM 6775 O O . VAL B 1 300 ? -52.076 -42.552 -40.655 1.000 19.327 292 VAL B O 1
ATOM 6779 N N . ALA B 1 301 ? -52.597 -44.761 -40.483 1.000 17.721 293 ALA B N 1
ATOM 6780 C CA . ALA B 1 301 ? -53.735 -44.552 -39.603 1.000 18.866 293 ALA B CA 1
ATOM 6781 C C . ALA B 1 301 ? -53.302 -44.765 -38.158 1.000 19.068 293 ALA B C 1
ATOM 6782 O O . ALA B 1 301 ? -52.749 -45.817 -37.841 1.000 19.709 293 ALA B O 1
ATOM 6784 N N . LEU B 1 302 ? -53.620 -43.786 -37.300 1.000 18.092 294 LEU B N 1
ATOM 6785 C CA . LEU B 1 302 ? -53.331 -43.854 -35.871 1.000 18.345 294 LEU B CA 1
ATOM 6786 C C . LEU B 1 302 ? -54.648 -43.913 -35.106 1.000 18.132 294 LEU B C 1
ATOM 6787 O O . LEU B 1 302 ? -55.523 -43.089 -35.352 1.000 21.203 294 LEU B O 1
ATOM 6792 N N . ILE B 1 303 ? -54.792 -44.874 -34.183 1.000 17.584 295 ILE B N 1
ATOM 6793 C CA . ILE B 1 303 ? -56.078 -45.111 -33.551 1.000 19.273 295 ILE B CA 1
ATOM 6794 C C . ILE B 1 303 ? -55.956 -44.974 -32.031 1.000 18.100 295 ILE B C 1
ATOM 6795 O O . ILE B 1 303 ? -55.108 -45.616 -31.416 1.000 18.842 295 ILE B O 1
ATOM 6800 N N . VAL B 1 304 ? -56.835 -44.152 -31.449 1.000 19.024 296 VAL B N 1
ATOM 6801 C CA . VAL B 1 304 ? -56.995 -44.073 -30.005 1.000 19.067 296 VAL B CA 1
ATOM 6802 C C . VAL B 1 304 ? -58.451 -44.362 -29.669 1.000 19.076 296 VAL B C 1
ATOM 6803 O O . VAL B 1 304 ? -59.343 -44.222 -30.502 1.000 19.793 296 VAL B O 1
ATOM 6807 N N . ARG B 1 305 ? -58.680 -44.730 -28.414 1.000 20.333 297 ARG B N 1
ATOM 6808 C CA . ARG B 1 305 ? -60.021 -44.920 -27.899 1.000 21.139 297 ARG B CA 1
ATOM 6809 C C . ARG B 1 305 ? -60.766 -43.585 -27.904 1.000 23.152 297 ARG B C 1
ATOM 6810 O O . ARG B 1 305 ? -60.159 -42.514 -27.820 1.000 22.489 297 ARG B O 1
ATOM 6818 N N . GLY B 1 306 ? -62.100 -43.677 -27.964 1.000 21.834 298 GLY B N 1
ATOM 6819 C CA . GLY B 1 306 ? -62.970 -42.539 -28.199 1.000 22.896 298 GLY B CA 1
ATOM 6820 C C . GLY B 1 306 ? -62.921 -41.463 -27.114 1.000 22.496 298 GLY B C 1
ATOM 6821 O O . GLY B 1 306 ? -63.220 -40.313 -27.410 1.000 24.865 298 GLY B O 1
ATOM 6822 N N . ASP B 1 307 ? -62.551 -41.842 -25.887 1.000 24.326 299 ASP B N 1
ATOM 6823 C CA . ASP B 1 307 ? -62.455 -40.909 -24.771 1.000 25.835 299 ASP B CA 1
ATOM 6824 C C . ASP B 1 307 ? -61.051 -40.304 -24.681 1.000 26.317 299 ASP B C 1
ATOM 6825 O O . ASP B 1 307 ? -60.792 -39.478 -23.803 1.000 25.431 299 ASP B O 1
ATOM 6830 N N . HIS B 1 308 ? -60.144 -40.731 -25.570 1.000 23.830 300 HIS B N 1
ATOM 6831 C CA . HIS B 1 308 ? -58.755 -40.304 -25.544 1.000 22.585 300 HIS B CA 1
ATOM 6832 C C . HIS B 1 308 ? -58.472 -39.361 -26.715 1.000 22.862 300 HIS B C 1
ATOM 6833 O O . HIS B 1 308 ? -59.303 -39.163 -27.604 1.000 24.212 300 HIS B O 1
ATOM 6840 N N . GLU B 1 309 ? -57.286 -38.747 -26.658 1.000 23.320 301 GLU B N 1
ATOM 6841 C CA . GLU B 1 309 ? -56.800 -37.784 -27.632 1.000 23.401 301 GLU B CA 1
ATOM 6842 C C . GLU B 1 309 ? -55.458 -38.277 -28.154 1.000 20.785 301 GLU B C 1
ATOM 6843 O O . GLU B 1 309 ? -54.656 -38.828 -27.393 1.000 20.202 301 GLU B O 1
ATOM 6846 N N . LEU B 1 310 ? -55.228 -38.079 -29.457 1.000 19.959 302 LEU B N 1
ATOM 6847 C CA . LEU B 1 310 ? -53.935 -38.376 -30.045 1.000 19.934 302 LEU B CA 1
ATOM 6848 C C . LEU B 1 310 ? -52.923 -37.374 -29.509 1.000 19.525 302 LEU B C 1
ATOM 6849 O O . LEU B 1 310 ? -53.133 -36.172 -29.601 1.000 19.360 302 LEU B O 1
ATOM 6854 N N . ASN B 1 311 ? -51.817 -37.887 -28.996 1.000 19.471 303 ASN B N 1
ATOM 6855 C CA . ASN B 1 311 ? -50.649 -37.100 -28.639 1.000 18.938 303 ASN B CA 1
ATOM 6856 C C . ASN B 1 311 ? -49.801 -36.933 -29.899 1.000 19.807 303 ASN B C 1
ATOM 6857 O O . ASN B 1 311 ? -49.267 -37.907 -30.433 1.000 17.731 303 ASN B O 1
ATOM 6862 N N . GLU B 1 312 ? -49.701 -35.694 -30.386 1.000 18.810 304 GLU B N 1
ATOM 6863 C CA . GLU B 1 312 ? -49.097 -35.443 -31.683 1.000 19.698 304 GLU B CA 1
ATOM 6864 C C . GLU B 1 312 ? -47.582 -35.610 -31.646 1.000 19.204 304 GLU B C 1
ATOM 6865 O O . GLU B 1 312 ? -46.990 -35.846 -32.690 1.000 18.396 304 GLU B O 1
ATOM 6871 N N . ILE B 1 313 ? -46.980 -35.504 -30.455 1.000 18.550 305 ILE B N 1
ATOM 6872 C CA . ILE B 1 313 ? -45.550 -35.719 -30.288 1.000 20.376 305 ILE B CA 1
ATOM 6873 C C . ILE B 1 313 ? -45.246 -37.213 -30.370 1.000 18.008 305 ILE B C 1
ATOM 6874 O O . ILE B 1 313 ? -44.330 -37.638 -31.075 1.000 18.722 305 ILE B O 1
ATOM 6879 N N . LYS B 1 314 ? -46.029 -38.011 -29.639 1.000 18.411 306 LYS B N 1
ATOM 6880 C CA . LYS B 1 314 ? -45.924 -39.453 -29.706 1.000 18.603 306 LYS B CA 1
ATOM 6881 C C . LYS B 1 314 ? -46.153 -39.933 -31.140 1.000 18.940 306 LYS B C 1
ATOM 6882 O O . LYS B 1 314 ? -45.417 -40.784 -31.634 1.000 19.486 306 LYS B O 1
ATOM 6888 N N . ALA B 1 315 ? -47.155 -39.367 -31.809 1.000 18.031 307 ALA B N 1
ATOM 6889 C CA . ALA B 1 315 ? -47.436 -39.725 -33.195 1.000 18.533 307 ALA B CA 1
ATOM 6890 C C . ALA B 1 315 ? -46.224 -39.462 -34.093 1.000 18.125 307 ALA B C 1
ATOM 6891 O O . ALA B 1 315 ? -45.815 -40.350 -34.835 1.000 19.744 307 ALA B O 1
ATOM 6893 N N . ALA B 1 316 ? -45.681 -38.236 -34.063 1.000 19.591 308 ALA B N 1
ATOM 6894 C CA . ALA B 1 316 ? -44.579 -37.860 -34.943 1.000 18.870 308 ALA B CA 1
ATOM 6895 C C . ALA B 1 316 ? -43.347 -38.721 -34.658 1.000 19.741 308 ALA B C 1
ATOM 6896 O O . ALA B 1 316 ? -42.610 -39.047 -35.573 1.000 20.134 308 ALA B O 1
ATOM 6898 N N . ASN B 1 317 ? -43.139 -39.083 -33.388 1.000 20.602 309 ASN B N 1
ATOM 6899 C CA . ASN B 1 317 ? -41.949 -39.805 -32.960 1.000 21.147 309 ASN B CA 1
ATOM 6900 C C . ASN B 1 317 ? -41.993 -41.270 -33.408 1.000 21.625 309 ASN B C 1
ATOM 6901 O O . ASN B 1 317 ? -40.964 -41.942 -33.377 1.000 21.681 309 ASN B O 1
ATOM 6906 N N . GLN B 1 318 ? -43.156 -41.787 -33.830 1.000 20.045 310 GLN B N 1
ATOM 6907 C CA . GLN B 1 318 ? -43.169 -43.107 -34.450 1.000 20.819 310 GLN B CA 1
ATOM 6908 C C . GLN B 1 318 ? -42.334 -43.055 -35.729 1.000 22.130 310 GLN B C 1
ATOM 6909 O O . GLN B 1 318 ? -42.560 -42.182 -36.562 1.000 20.633 310 GLN B O 1
ATOM 6915 N N . PRO B 1 319 ? -41.337 -43.955 -35.929 1.000 24.172 311 PRO B N 1
ATOM 6916 C CA . PRO B 1 319 ? -40.532 -43.938 -37.154 1.000 27.657 311 PRO B CA 1
ATOM 6917 C C . PRO B 1 319 ? -41.330 -43.978 -38.462 1.000 26.194 311 PRO B C 1
ATOM 6918 O O . PRO B 1 319 ? -40.941 -43.327 -39.425 1.000 26.378 311 PRO B O 1
ATOM 6922 N N . LEU B 1 320 ? -42.468 -44.685 -38.472 1.000 26.143 312 LEU B N 1
ATOM 6923 C CA . LEU B 1 320 ? -43.300 -44.834 -39.662 1.000 25.695 312 LEU B CA 1
ATOM 6924 C C . LEU B 1 320 ? -43.972 -43.509 -40.052 1.000 22.342 312 LEU B C 1
ATOM 6925 O O . LEU B 1 320 ? -44.396 -43.334 -41.195 1.000 22.527 312 LEU B O 1
ATOM 6930 N N . VAL B 1 321 ? -44.127 -42.604 -39.078 1.000 19.921 313 VAL B N 1
ATOM 6931 C CA . VAL B 1 321 ? -44.926 -41.396 -39.224 1.000 20.251 313 VAL B CA 1
ATOM 6932 C C . VAL B 1 321 ? -43.990 -40.227 -39.501 1.000 20.290 313 VAL B C 1
ATOM 6933 O O . VAL B 1 321 ? -42.981 -40.100 -38.824 1.000 21.189 313 VAL B O 1
ATOM 6937 N N . ALA B 1 322 ? -44.321 -39.381 -40.491 1.000 19.757 314 ALA B N 1
ATOM 6938 C CA . ALA B 1 322 ? -43.457 -38.261 -40.829 1.000 21.455 314 ALA B CA 1
ATOM 6939 C C . ALA B 1 322 ? -43.432 -37.289 -39.650 1.000 22.493 314 ALA B C 1
ATOM 6940 O O . ALA B 1 322 ? -44.459 -37.069 -39.005 1.000 19.095 314 ALA B O 1
ATOM 6942 N N . SER B 1 323 ? -42.240 -36.745 -39.386 1.000 22.778 315 SER B N 1
ATOM 6943 C CA . SER B 1 323 ? -42.043 -35.763 -38.331 1.000 25.987 315 SER B CA 1
ATOM 6944 C C . SER B 1 323 ? -41.430 -34.522 -38.965 1.000 26.754 315 SER B C 1
ATOM 6945 O O . SER B 1 323 ? -40.426 -34.625 -39.662 1.000 27.259 315 SER B O 1
ATOM 6948 N N . PRO B 1 324 ? -42.011 -33.323 -38.783 1.000 28.353 316 PRO B N 1
ATOM 6949 C CA . PRO B 1 324 ? -43.176 -33.123 -37.928 1.000 28.526 316 PRO B CA 1
ATOM 6950 C C . PRO B 1 324 ? -44.471 -33.679 -38.522 1.000 26.407 316 PRO B C 1
ATOM 6951 O O . PRO B 1 324 ? -44.542 -33.998 -39.716 1.000 26.517 316 PRO B O 1
ATOM 6955 N N . LEU B 1 325 ? -45.475 -33.784 -37.658 1.000 25.661 317 LEU B N 1
ATOM 6956 C CA . LEU B 1 325 ? -46.729 -34.439 -37.980 1.000 24.604 317 LEU B CA 1
ATOM 6957 C C . LEU B 1 325 ? -47.502 -33.638 -39.025 1.000 25.053 317 LEU B C 1
ATOM 6958 O O . LEU B 1 325 ? -47.704 -32.426 -38.877 1.000 23.171 317 LEU B O 1
ATOM 6963 N N . VAL B 1 326 ? -47.949 -34.349 -40.069 1.000 22.176 318 VAL B N 1
ATOM 6964 C CA . VAL B 1 326 ? -48.833 -33.781 -41.072 1.000 22.127 318 VAL B CA 1
ATOM 6965 C C . VAL B 1 326 ? -50.073 -34.663 -41.184 1.000 20.995 318 VAL B C 1
ATOM 6966 O O . VAL B 1 326 ? -49.972 -35.867 -41.443 1.000 21.124 318 VAL B O 1
ATOM 6970 N N . PHE B 1 327 ? -51.252 -34.047 -41.039 1.000 19.307 319 PHE B N 1
ATOM 6971 C CA . PHE B 1 327 ? -52.501 -34.772 -41.172 1.000 18.785 319 PHE B CA 1
ATOM 6972 C C . PHE B 1 327 ? -52.864 -34.863 -42.648 1.000 20.140 319 PHE B C 1
ATOM 6973 O O . PHE B 1 327 ? -52.709 -33.900 -43.399 1.000 21.245 319 PHE B O 1
ATOM 6981 N N . ALA B 1 328 ? -53.366 -36.034 -43.050 1.000 19.902 320 ALA B N 1
ATOM 6982 C CA . ALA B 1 328 ? -53.867 -36.204 -44.401 1.000 20.086 320 ALA B CA 1
ATOM 6983 C C . ALA B 1 328 ? -55.099 -35.325 -44.610 1.000 18.805 320 ALA B C 1
ATOM 6984 O O . ALA B 1 328 ? -55.936 -35.184 -43.725 1.000 19.971 320 ALA B O 1
ATOM 6986 N N . SER B 1 329 ? -55.206 -34.767 -45.813 1.000 20.547 321 SER B N 1
ATOM 6987 C CA . SER B 1 329 ? -56.369 -33.993 -46.216 1.000 20.724 321 SER B CA 1
ATOM 6988 C C . SER B 1 329 ? -57.565 -34.921 -46.450 1.000 21.606 321 SER B C 1
ATOM 6989 O O . SER B 1 329 ? -57.405 -36.127 -46.622 1.000 20.894 321 SER B O 1
ATOM 6992 N N . GLU B 1 330 ? -58.775 -34.349 -46.496 1.000 20.781 322 GLU B N 1
ATOM 6993 C CA . GLU B 1 330 ? -59.954 -35.127 -46.839 1.000 20.794 322 GLU B CA 1
ATOM 6994 C C . GLU B 1 330 ? -59.784 -35.788 -48.213 1.000 19.465 322 GLU B C 1
ATOM 6995 O O . GLU B 1 330 ? -60.153 -36.952 -48.398 1.000 20.998 322 GLU B O 1
ATOM 7001 N N . ALA B 1 331 ? -59.232 -35.056 -49.190 1.000 19.809 323 ALA B N 1
ATOM 7002 C CA . ALA B 1 331 ? -59.061 -35.595 -50.536 1.000 20.397 323 ALA B CA 1
ATOM 7003 C C . ALA B 1 331 ? -58.100 -36.786 -50.533 1.000 20.409 323 ALA B C 1
ATOM 7004 O O . ALA B 1 331 ? -58.339 -37.780 -51.224 1.000 19.059 323 ALA B O 1
ATOM 7006 N N . GLU B 1 332 ? -57.005 -36.689 -49.759 1.000 19.858 324 GLU B N 1
ATOM 7007 C CA . GLU B 1 332 ? -56.039 -37.780 -49.661 1.000 19.497 324 GLU B CA 1
ATOM 7008 C C . GLU B 1 332 ? -56.694 -39.003 -49.029 1.000 19.192 324 GLU B C 1
ATOM 7009 O O . GLU B 1 332 ? -56.493 -40.121 -49.502 1.000 19.423 324 GLU B O 1
ATOM 7015 N N . ILE B 1 333 ? -57.480 -38.781 -47.970 1.000 19.090 325 ILE B N 1
ATOM 7016 C CA . ILE B 1 333 ? -58.152 -39.855 -47.261 1.000 19.360 325 ILE B CA 1
ATOM 7017 C C . ILE B 1 333 ? -59.165 -40.540 -48.178 1.000 20.022 325 ILE B C 1
ATOM 7018 O O . ILE B 1 333 ? -59.201 -41.773 -48.244 1.000 19.740 325 ILE B O 1
ATOM 7023 N N . ARG B 1 334 ? -59.968 -39.747 -48.900 1.000 19.969 326 ARG B N 1
ATOM 7024 C CA . ARG B 1 334 ? -60.990 -40.320 -49.772 1.000 21.222 326 ARG B CA 1
ATOM 7025 C C . ARG B 1 334 ? -60.337 -41.129 -50.890 1.000 21.821 326 ARG B C 1
ATOM 7026 O O . ARG B 1 334 ? -60.814 -42.223 -51.198 1.000 23.001 326 ARG B O 1
ATOM 7034 N N . ALA B 1 335 ? -59.226 -40.621 -51.439 1.000 20.604 327 ALA B N 1
ATOM 7035 C CA . ALA B 1 335 ? -58.520 -41.300 -52.518 1.000 21.056 327 ALA B CA 1
ATOM 7036 C C . ALA B 1 335 ? -57.923 -42.622 -52.035 1.000 22.163 327 ALA B C 1
ATOM 7037 O O . ALA B 1 335 ? -58.024 -43.636 -52.730 1.000 21.647 327 ALA B O 1
ATOM 7039 N N . ALA B 1 336 ? -57.302 -42.622 -50.849 1.000 19.688 328 ALA B N 1
ATOM 7040 C CA . ALA B 1 336 ? -56.638 -43.808 -50.333 1.000 20.768 328 ALA B CA 1
ATOM 7041 C C . ALA B 1 336 ? -57.662 -44.853 -49.891 1.000 22.409 328 ALA B C 1
ATOM 7042 O O . ALA B 1 336 ? -57.514 -46.032 -50.187 1.000 22.208 328 ALA B O 1
ATOM 7044 N N . ILE B 1 337 ? -58.721 -44.428 -49.195 1.000 21.714 329 ILE B N 1
ATOM 7045 C CA . ILE B 1 337 ? -59.559 -45.367 -48.465 1.000 22.118 329 ILE B CA 1
ATOM 7046 C C . ILE B 1 337 ? -60.910 -45.563 -49.161 1.000 23.353 329 ILE B C 1
ATOM 7047 O O . ILE B 1 337 ? -61.497 -46.624 -49.035 1.000 23.686 329 ILE B O 1
ATOM 7052 N N . GLY B 1 338 ? -61.431 -44.544 -49.850 1.000 23.003 330 GLY B N 1
ATOM 7053 C CA . GLY B 1 338 ? -62.748 -44.635 -50.470 1.000 24.931 330 GLY B CA 1
ATOM 7054 C C . GLY B 1 338 ? -63.878 -44.201 -49.538 1.000 25.772 330 GLY B C 1
ATOM 7055 O O . GLY B 1 338 ? -65.055 -44.408 -49.841 1.000 27.041 330 GLY B O 1
ATOM 7056 N N . ALA B 1 339 ? -63.518 -43.616 -48.387 1.000 23.631 331 ALA B N 1
ATOM 7057 C CA . ALA B 1 339 ? -64.490 -42.982 -47.508 1.000 23.281 331 ALA B CA 1
ATOM 7058 C C . ALA B 1 339 ? -63.791 -41.820 -46.817 1.000 23.897 331 ALA B C 1
ATOM 7059 O O . ALA B 1 339 ? -62.567 -41.707 -46.883 1.000 22.017 331 ALA B O 1
ATOM 7061 N N . GLY B 1 340 ? -64.569 -40.980 -46.129 1.000 23.659 332 GLY B N 1
ATOM 7062 C CA . GLY B 1 340 ? -64.028 -39.754 -45.571 1.000 24.106 332 GLY B CA 1
ATOM 7063 C C . GLY B 1 340 ? -63.944 -39.785 -44.050 1.000 24.489 332 GLY B C 1
ATOM 7064 O O . GLY B 1 340 ? -64.434 -40.708 -43.400 1.000 23.543 332 GLY B O 1
ATOM 7065 N N . PRO B 1 341 ? -63.372 -38.727 -43.437 1.000 27.504 333 PRO B N 1
ATOM 7066 C CA . PRO B 1 341 ? -63.371 -38.588 -41.983 1.000 28.219 333 PRO B CA 1
ATOM 7067 C C . PRO B 1 341 ? -64.786 -38.780 -41.447 1.000 27.698 333 PRO B C 1
ATOM 7068 O O . PRO B 1 341 ? -65.762 -38.376 -42.075 1.000 30.063 333 PRO B O 1
ATOM 7072 N N . GLY B 1 342 ? -64.886 -39.471 -40.315 1.000 26.055 334 GLY B N 1
ATOM 7073 C CA . GLY B 1 342 ? -66.163 -39.812 -39.717 1.000 27.730 334 GLY B CA 1
ATOM 7074 C C . GLY B 1 342 ? -66.576 -41.250 -40.026 1.000 27.482 334 GLY B C 1
ATOM 7075 O O . GLY B 1 342 ? -67.388 -41.813 -39.296 1.000 29.701 334 GLY B O 1
ATOM 7076 N N . SER B 1 343 ? -65.991 -41.849 -41.079 1.000 24.083 335 SER B N 1
ATOM 7077 C CA . SER B 1 343 ? -66.385 -43.185 -41.498 1.000 23.458 335 SER B CA 1
ATOM 7078 C C . SER B 1 343 ? -65.173 -44.109 -41.626 1.000 22.451 335 SER B C 1
ATOM 7079 O O . SER B 1 343 ? -65.208 -45.062 -42.397 1.000 22.920 335 SER B O 1
ATOM 7082 N N . LEU B 1 344 ? -64.103 -43.842 -40.876 1.000 21.233 336 LEU B N 1
ATOM 7083 C CA . LEU B 1 344 ? -62.869 -44.601 -41.015 1.000 21.062 336 LEU B CA 1
ATOM 7084 C C . LEU B 1 344 ? -62.686 -45.582 -39.868 1.000 21.872 336 LEU B C 1
ATOM 7085 O O . LEU B 1 344 ? -63.185 -45.375 -38.772 1.000 21.793 336 LEU B O 1
ATOM 7090 N N . GLY B 1 345 ? -61.871 -46.610 -40.112 1.000 20.476 337 GLY B N 1
ATOM 7091 C CA . GLY B 1 345 ? -61.509 -47.552 -39.074 1.000 20.416 337 GLY B CA 1
ATOM 7092 C C . GLY B 1 345 ? -60.531 -48.607 -39.573 1.000 19.448 337 GLY B C 1
ATOM 7093 O O . GLY B 1 345 ? -60.005 -48.521 -40.687 1.000 19.866 337 GLY B O 1
ATOM 7094 N N . PRO B 1 346 ? -60.206 -49.603 -38.726 1.000 20.562 338 PRO B N 1
ATOM 7095 C CA . PRO B 1 346 ? -59.132 -50.532 -39.041 1.000 20.411 338 PRO B CA 1
ATOM 7096 C C . PRO B 1 346 ? -59.527 -51.747 -39.882 1.000 20.410 338 PRO B C 1
ATOM 7097 O O . PRO B 1 346 ? -58.644 -52.451 -40.344 1.000 20.332 338 PRO B O 1
ATOM 7101 N N . VAL B 1 347 ? -60.832 -51.995 -40.051 1.000 20.798 339 VAL B N 1
ATOM 7102 C CA . VAL B 1 347 ? -61.297 -53.144 -40.817 1.000 21.355 339 VAL B CA 1
ATOM 7103 C C . VAL B 1 347 ? -61.285 -52.781 -42.300 1.000 21.402 339 VAL B C 1
ATOM 7104 O O . VAL B 1 347 ? -61.866 -51.777 -42.695 1.000 20.981 339 VAL B O 1
ATOM 7108 N N . ASN B 1 348 ? -60.642 -53.628 -43.125 1.000 22.361 340 ASN B N 1
ATOM 7109 C CA . ASN B 1 348 ? -60.514 -53.391 -44.561 1.000 23.869 340 ASN B CA 1
ATOM 7110 C C . ASN B 1 348 ? -59.827 -52.051 -44.820 1.000 25.025 340 ASN B C 1
ATOM 7111 O O . ASN B 1 348 ? -60.206 -51.299 -45.717 1.000 24.517 340 ASN B O 1
ATOM 7116 N N . LEU B 1 349 ? -58.812 -51.741 -44.009 1.000 23.541 341 LEU B N 1
ATOM 7117 C CA . LEU B 1 349 ? -58.077 -50.501 -44.152 1.000 22.035 341 LEU B CA 1
ATOM 7118 C C . LEU B 1 349 ? -56.885 -50.755 -45.058 1.000 22.366 341 LEU B C 1
ATOM 7119 O O . LEU B 1 349 ? -56.059 -51.596 -44.737 1.000 21.675 341 LEU B O 1
ATOM 7124 N N . PRO B 1 350 ? -56.738 -50.052 -46.201 1.000 21.394 342 PRO B N 1
ATOM 7125 C CA . PRO B 1 350 ? -55.647 -50.342 -47.132 1.000 22.031 342 PRO B CA 1
ATOM 7126 C C . PRO B 1 350 ? -54.339 -49.586 -46.904 1.000 22.113 342 PRO B C 1
ATOM 7127 O O . PRO B 1 350 ? -53.509 -49.540 -47.796 1.000 20.667 342 PRO B O 1
ATOM 7131 N N . ILE B 1 351 ? -54.185 -48.984 -45.716 1.000 21.568 343 ILE B N 1
ATOM 7132 C CA . ILE B 1 351 ? -52.958 -48.318 -45.310 1.000 20.792 343 ILE B CA 1
ATOM 7133 C C . ILE B 1 351 ? -52.504 -48.909 -43.976 1.000 21.035 343 ILE B C 1
ATOM 7134 O O . ILE B 1 351 ? -53.285 -49.539 -43.261 1.000 19.482 343 ILE B O 1
ATOM 7139 N N . ALA B 1 352 ? -51.225 -48.681 -43.665 1.000 19.648 344 ALA B N 1
ATOM 7140 C CA . ALA B 1 352 ? -50.641 -49.112 -42.410 1.000 20.858 344 ALA B CA 1
ATOM 7141 C C . ALA B 1 352 ? -51.386 -48.468 -41.249 1.000 20.753 344 ALA B C 1
ATOM 7142 O O . ALA B 1 352 ? -51.909 -47.355 -41.367 1.000 20.579 344 ALA B O 1
ATOM 7144 N N . CYS B 1 353 ? -51.397 -49.192 -40.127 1.000 20.376 345 CYS B N 1
ATOM 7145 C CA . CYS B 1 353 ? -52.137 -48.786 -38.955 1.000 21.419 345 CYS B CA 1
ATOM 7146 C C . CYS B 1 353 ? -51.286 -48.994 -37.703 1.000 20.446 345 CYS B C 1
ATOM 7147 O O . CYS B 1 353 ? -50.578 -49.987 -37.605 1.000 21.554 345 CYS B O 1
ATOM 7150 N N . ILE B 1 354 ? -51.351 -48.050 -36.757 1.000 20.283 346 ILE B N 1
ATOM 7151 C CA . ILE B 1 354 ? -50.806 -48.232 -35.415 1.000 19.807 346 ILE B CA 1
ATOM 7152 C C . ILE B 1 354 ? -51.919 -47.894 -34.427 1.000 19.676 346 ILE B C 1
ATOM 7153 O O . ILE B 1 354 ? -52.594 -46.877 -34.588 1.000 20.254 346 ILE B O 1
ATOM 7158 N N . VAL B 1 355 ? -52.126 -48.754 -33.425 1.000 18.586 347 VAL B N 1
ATOM 7159 C CA . VAL B 1 355 ? -53.166 -48.546 -32.439 1.000 18.187 347 VAL B CA 1
ATOM 7160 C C . VAL B 1 355 ? -52.531 -48.264 -31.081 1.000 19.698 347 VAL B C 1
ATOM 7161 O O . VAL B 1 355 ? -51.441 -48.754 -30.783 1.000 19.713 347 VAL B O 1
ATOM 7165 N N . ASP B 1 356 ? -53.261 -47.485 -30.278 1.000 18.811 348 ASP B N 1
ATOM 7166 C CA . ASP B 1 356 ? -52.844 -47.167 -28.927 1.000 19.695 348 ASP B CA 1
ATOM 7167 C C . ASP B 1 356 ? -52.893 -48.417 -28.045 1.000 19.936 348 ASP B C 1
ATOM 7168 O O . ASP B 1 356 ? -53.713 -49.303 -28.260 1.000 20.674 348 ASP B O 1
ATOM 7173 N N . ARG B 1 357 ? -52.045 -48.439 -27.005 1.000 20.456 349 ARG B N 1
ATOM 7174 C CA . ARG B 1 357 ? -52.000 -49.537 -26.050 1.000 21.239 349 ARG B CA 1
ATOM 7175 C C . ARG B 1 357 ? -53.391 -49.890 -25.518 1.000 23.811 349 ARG B C 1
ATOM 7176 O O . ARG B 1 357 ? -53.682 -51.076 -25.334 1.000 24.016 349 ARG B O 1
ATOM 7184 N N . SER B 1 358 ? -54.227 -48.881 -25.245 1.000 20.846 350 SER B N 1
ATOM 7185 C CA . SER B 1 358 ? -55.555 -49.102 -24.698 1.000 22.721 350 SER B CA 1
ATOM 7186 C C . SER B 1 358 ? -56.486 -49.740 -25.733 1.000 24.341 350 SER B C 1
ATOM 7187 O O . SER B 1 358 ? -57.357 -50.525 -25.367 1.000 22.056 350 SER B O 1
ATOM 7190 N N . VAL B 1 359 ? -56.289 -49.400 -27.013 1.000 21.940 351 VAL B N 1
ATOM 7191 C CA . VAL B 1 359 ? -57.141 -49.900 -28.083 1.000 23.236 351 VAL B CA 1
ATOM 7192 C C . VAL B 1 359 ? -56.940 -51.405 -28.256 1.000 22.783 351 VAL B C 1
ATOM 7193 O O . VAL B 1 359 ? -57.901 -52.130 -28.537 1.000 22.735 351 VAL B O 1
ATOM 7197 N N . ALA B 1 360 ? -55.708 -51.870 -28.027 1.000 23.880 352 ALA B N 1
ATOM 7198 C CA . ALA B 1 360 ? -55.360 -53.275 -28.164 1.000 23.685 352 ALA B CA 1
ATOM 7199 C C . ALA B 1 360 ? -56.153 -54.137 -27.192 1.000 25.088 352 ALA B C 1
ATOM 7200 O O . ALA B 1 360 ? -56.349 -55.321 -27.448 1.000 24.902 352 ALA B O 1
ATOM 7202 N N . LEU B 1 361 ? -56.612 -53.543 -26.081 1.000 25.025 353 LEU B N 1
ATOM 7203 C CA . LEU B 1 361 ? -57.311 -54.296 -25.053 1.000 25.554 353 LEU B CA 1
ATOM 7204 C C . LEU B 1 361 ? -58.828 -54.195 -25.220 1.000 26.390 353 LEU B C 1
ATOM 7205 O O . LEU B 1 361 ? -59.564 -54.784 -24.435 1.000 28.914 353 LEU B O 1
ATOM 7210 N N . MET B 1 362 ? -59.308 -53.464 -26.234 1.000 23.751 354 MET B N 1
ATOM 7211 C CA . MET B 1 362 ? -60.740 -53.268 -26.413 1.000 23.677 354 MET B CA 1
ATOM 7212 C C . MET B 1 362 ? -61.374 -54.516 -27.032 1.000 25.230 354 MET B C 1
ATOM 7213 O O . MET B 1 362 ? -60.698 -55.298 -27.703 1.000 23.142 354 MET B O 1
ATOM 7218 N N . SER B 1 363 ? -62.684 -54.651 -26.812 1.000 25.226 355 SER B N 1
ATOM 7219 C CA . SER B 1 363 ? -63.455 -55.746 -27.374 1.000 27.420 355 SER B CA 1
ATOM 7220 C C . SER B 1 363 ? -64.874 -55.276 -27.686 1.000 27.226 355 SER B C 1
ATOM 7221 O O . SER B 1 363 ? -65.356 -54.295 -27.116 1.000 26.478 355 SER B O 1
ATOM 7224 N N . ASP B 1 364 ? -65.531 -55.986 -28.615 1.000 28.121 356 ASP B N 1
ATOM 7225 C CA . ASP B 1 364 ? -66.893 -55.687 -29.030 1.000 27.674 356 ASP B CA 1
ATOM 7226 C C . ASP B 1 364 ? -67.050 -54.196 -29.344 1.000 25.401 356 ASP B C 1
ATOM 7227 O O . ASP B 1 364 ? -68.019 -53.571 -28.928 1.000 26.308 356 ASP B O 1
ATOM 7232 N N . PHE B 1 365 ? -66.105 -53.622 -30.103 1.000 25.363 357 PHE B N 1
ATOM 7233 C CA . PHE B 1 365 ? -66.057 -52.177 -30.265 1.000 24.255 357 PHE B CA 1
ATOM 7234 C C . PHE B 1 365 ? -66.617 -51.755 -31.619 1.000 24.268 357 PHE B C 1
ATOM 7235 O O . PHE B 1 365 ? -66.828 -52.585 -32.504 1.000 25.492 357 PHE B O 1
ATOM 7243 N N . ALA B 1 366 ? -66.865 -50.447 -31.744 1.000 23.181 358 ALA B N 1
ATOM 7244 C CA . ALA B 1 366 ? -67.418 -49.843 -32.944 1.000 23.673 358 ALA B CA 1
ATOM 7245 C C . ALA B 1 366 ? -66.349 -49.016 -33.656 1.000 26.655 358 ALA B C 1
ATOM 7246 O O . ALA B 1 366 ? -65.502 -48.407 -33.008 1.000 28.575 358 ALA B O 1
ATOM 7248 N N . ALA B 1 367 ? -66.433 -48.975 -34.992 1.000 24.811 359 ALA B N 1
ATOM 7249 C CA . ALA B 1 367 ? -65.439 -48.309 -35.819 1.000 24.547 359 ALA B CA 1
ATOM 7250 C C . ALA B 1 367 ? -66.080 -47.929 -37.144 1.000 24.405 359 ALA B C 1
ATOM 7251 O O . ALA B 1 367 ? -66.902 -48.675 -37.667 1.000 23.734 359 ALA B O 1
ATOM 7253 N N . GLY B 1 368 ? -65.687 -46.786 -37.711 1.000 22.308 360 GLY B N 1
ATOM 7254 C CA . GLY B 1 368 ? -66.100 -46.504 -39.070 1.000 21.760 360 GLY B CA 1
ATOM 7255 C C . GLY B 1 368 ? -65.693 -47.654 -39.990 1.000 22.207 360 GLY B C 1
ATOM 7256 O O . GLY B 1 368 ? -64.653 -48.286 -39.782 1.000 23.540 360 GLY B O 1
ATOM 7257 N N . ALA B 1 369 ? -66.505 -47.891 -41.023 1.000 20.667 361 ALA B N 1
ATOM 7258 C CA . ALA B 1 369 ? -66.411 -49.097 -41.836 1.000 22.115 361 ALA B CA 1
ATOM 7259 C C . ALA B 1 369 ? -65.493 -48.922 -43.047 1.000 22.416 361 ALA B C 1
ATOM 7260 O O . ALA B 1 369 ? -65.303 -49.879 -43.809 1.000 22.037 361 ALA B O 1
ATOM 7262 N N . ASN B 1 370 ? -64.922 -47.716 -43.214 1.000 20.934 362 ASN B N 1
ATOM 7263 C CA . ASN B 1 370 ? -64.248 -47.307 -44.437 1.000 21.505 362 ASN B CA 1
ATOM 7264 C C . ASN B 1 370 ? -65.238 -47.351 -45.604 1.000 22.553 362 ASN B C 1
ATOM 7265 O O . ASN B 1 370 ? -64.866 -47.535 -46.763 1.000 21.452 362 ASN B O 1
ATOM 7270 N N . ILE B 1 371 ? -66.504 -47.106 -45.273 1.000 22.842 363 ILE B N 1
ATOM 7271 C CA . ILE B 1 371 ? -67.572 -46.899 -46.240 1.000 25.419 363 ILE B CA 1
ATOM 7272 C C . ILE B 1 371 ? -68.383 -45.721 -45.724 1.000 24.222 363 ILE B C 1
ATOM 7273 O O . ILE B 1 371 ? -68.697 -45.672 -44.535 1.000 25.460 363 ILE B O 1
ATOM 7278 N N . GLU B 1 372 ? -68.673 -44.761 -46.603 1.000 24.846 364 GLU B N 1
ATOM 7279 C CA . GLU B 1 372 ? -69.267 -43.515 -46.163 1.000 26.357 364 GLU B CA 1
ATOM 7280 C C . GLU B 1 372 ? -70.551 -43.842 -45.399 1.000 26.272 364 GLU B C 1
ATOM 7281 O O . GLU B 1 372 ? -71.325 -44.686 -45.845 1.000 27.303 364 GLU B O 1
ATOM 7287 N N . ASP B 1 373 ? -70.700 -43.255 -44.204 1.000 25.410 365 ASP B N 1
ATOM 7288 C CA . ASP B 1 373 ? -71.931 -43.326 -43.434 1.000 27.334 365 ASP B CA 1
ATOM 7289 C C . ASP B 1 373 ? -72.216 -44.749 -42.946 1.000 27.490 365 ASP B C 1
ATOM 7290 O O . ASP B 1 373 ? -73.374 -45.134 -42.770 1.000 26.281 365 ASP B O 1
ATOM 7295 N N . LYS B 1 374 ? -71.163 -45.523 -42.659 1.000 25.467 366 LYS B N 1
ATOM 7296 C CA . LYS B 1 374 ? -71.356 -46.829 -42.055 1.000 24.891 366 LYS B CA 1
ATOM 7297 C C . LYS B 1 374 ? -70.300 -47.062 -40.982 1.000 25.211 366 LYS B C 1
ATOM 7298 O O . LYS B 1 374 ? -69.190 -46.529 -41.072 1.000 24.515 366 LYS B O 1
ATOM 7304 N N . HIS B 1 375 ? -70.667 -47.867 -39.982 1.000 25.469 367 HIS B N 1
ATOM 7305 C CA . HIS B 1 375 ? -69.745 -48.354 -38.966 1.000 24.524 367 HIS B CA 1
ATOM 7306 C C . HIS B 1 375 ? -69.889 -49.866 -38.848 1.000 25.495 367 HIS B C 1
ATOM 7307 O O . HIS B 1 375 ? -70.977 -50.406 -39.086 1.000 26.114 367 HIS B O 1
ATOM 7314 N N . TYR B 1 376 ? -68.804 -50.528 -38.430 1.000 22.725 368 TYR B N 1
ATOM 7315 C CA . TYR B 1 376 ? -68.894 -51.868 -37.865 1.000 23.862 368 TYR B CA 1
ATOM 7316 C C . TYR B 1 376 ? -69.109 -51.767 -36.353 1.000 27.029 368 TYR B C 1
ATOM 7317 O O . TYR B 1 376 ? -68.452 -50.965 -35.674 1.000 24.274 368 TYR B O 1
ATOM 7326 N N . PHE B 1 377 ? -70.026 -52.600 -35.845 1.000 26.658 369 PHE B N 1
ATOM 7327 C CA . PHE B 1 377 ? -70.222 -52.825 -34.419 1.000 26.534 369 PHE B CA 1
ATOM 7328 C C . PHE B 1 377 ? -69.824 -54.265 -34.127 1.000 26.261 369 PHE B C 1
ATOM 7329 O O . PHE B 1 377 ? -69.874 -55.105 -35.021 1.000 26.594 369 PHE B O 1
ATOM 7337 N N . GLY B 1 378 ? -69.416 -54.542 -32.886 1.000 24.266 370 GLY B N 1
ATOM 7338 C CA . GLY B 1 378 ? -69.050 -55.888 -32.470 1.000 25.847 370 GLY B CA 1
ATOM 7339 C C . GLY B 1 378 ? -67.676 -56.339 -32.966 1.000 26.275 370 GLY B C 1
ATOM 7340 O O . GLY B 1 378 ? -67.415 -57.542 -33.046 1.000 27.473 370 GLY B O 1
ATOM 7341 N N . VAL B 1 379 ? -66.773 -55.380 -33.226 1.000 24.347 371 VAL B N 1
ATOM 7342 C CA . VAL B 1 379 ? -65.451 -55.713 -33.726 1.000 24.348 371 VAL B CA 1
ATOM 7343 C C . VAL B 1 379 ? -64.625 -56.336 -32.609 1.000 24.363 371 VAL B C 1
ATOM 7344 O O . VAL B 1 379 ? -64.635 -55.860 -31.469 1.000 28.099 371 VAL B O 1
ATOM 7348 N N . ASN B 1 380 ? -63.912 -57.418 -32.949 1.000 24.603 372 ASN B N 1
ATOM 7349 C CA . ASN B 1 380 ? -62.985 -58.062 -32.034 1.000 24.662 372 ASN B CA 1
ATOM 7350 C C . ASN B 1 380 ? -61.685 -58.393 -32.743 1.000 25.041 372 ASN B C 1
ATOM 7351 O O . ASN B 1 380 ? -61.690 -58.963 -33.836 1.000 24.395 372 ASN B O 1
ATOM 7356 N N . TRP B 1 381 ? -60.576 -58.013 -32.088 1.000 24.328 373 TRP B N 1
ATOM 7357 C CA . TRP B 1 381 ? -59.239 -58.291 -32.576 1.000 24.663 373 TRP B CA 1
ATOM 7358 C C . TRP B 1 381 ? -59.043 -59.800 -32.707 1.000 27.987 373 TRP B C 1
ATOM 7359 O O . TRP B 1 381 ? -59.586 -60.563 -31.911 1.000 29.296 373 TRP B O 1
ATOM 7370 N N . GLU B 1 382 ? -58.264 -60.184 -33.723 1.000 28.291 374 GLU B N 1
ATOM 7371 C CA . GLU B 1 382 ? -57.888 -61.561 -34.027 1.000 31.397 374 GLU B CA 1
ATOM 7372 C C . GLU B 1 382 ? -59.025 -62.249 -34.779 1.000 31.025 374 GLU B C 1
ATOM 7373 O O . GLU B 1 382 ? -58.818 -62.754 -35.875 1.000 32.449 374 GLU B O 1
ATOM 7376 N N . ARG B 1 383 ? -60.219 -62.260 -34.191 1.000 28.748 375 ARG B N 1
ATOM 7377 C CA . ARG B 1 383 ? -61.371 -62.869 -34.831 1.000 29.842 375 ARG B CA 1
ATOM 7378 C C . ARG B 1 383 ? -61.697 -62.169 -36.148 1.000 28.943 375 ARG B C 1
ATOM 7379 O O . ARG B 1 383 ? -61.812 -62.825 -37.183 1.000 28.443 375 ARG B O 1
ATOM 7387 N N . ASP B 1 384 ? -61.863 -60.840 -36.110 1.000 25.857 376 ASP B N 1
ATOM 7388 C CA . ASP B 1 384 ? -62.401 -60.116 -37.254 1.000 26.462 376 ASP B CA 1
ATOM 7389 C C . ASP B 1 384 ? -61.300 -59.502 -38.103 1.000 25.887 376 ASP B C 1
ATOM 7390 O O . ASP B 1 384 ? -61.511 -59.219 -39.281 1.000 25.855 376 ASP B O 1
ATOM 7395 N N . LEU B 1 385 ? -60.152 -59.236 -37.477 1.000 24.869 377 LEU B N 1
ATOM 7396 C CA . LEU B 1 385 ? -59.017 -58.669 -38.169 1.000 24.804 377 LEU B CA 1
ATOM 7397 C C . LEU B 1 385 ? -57.804 -58.814 -37.257 1.000 24.972 377 LEU B C 1
ATOM 7398 O O . LEU B 1 385 ? -57.956 -58.893 -36.040 1.000 24.476 377 LEU B O 1
ATOM 7403 N N . PRO B 1 386 ? -56.578 -58.849 -37.818 1.000 26.384 378 PRO B N 1
ATOM 7404 C CA . PRO B 1 386 ? -55.368 -58.893 -37.005 1.000 26.381 378 PRO B CA 1
ATOM 7405 C C . PRO B 1 386 ? -55.172 -57.587 -36.233 1.000 25.480 378 PRO B C 1
ATOM 7406 O O . PRO B 1 386 ? -55.464 -56.504 -36.751 1.000 24.777 378 PRO B O 1
ATOM 7410 N N . LEU B 1 387 ? -54.609 -57.708 -35.028 1.000 26.980 379 LEU B N 1
ATOM 7411 C CA . LEU B 1 387 ? -54.138 -56.546 -34.285 1.000 25.066 379 LEU B CA 1
ATOM 7412 C C . LEU B 1 387 ? -52.938 -55.944 -34.995 1.000 24.784 379 LEU B C 1
ATOM 7413 O O . LEU B 1 387 ? -51.962 -56.646 -35.286 1.000 24.243 379 LEU B O 1
ATOM 7418 N N . PRO B 1 388 ? -52.979 -54.631 -35.323 1.000 23.809 380 PRO B N 1
ATOM 7419 C CA . PRO B 1 388 ? -51.821 -53.950 -35.891 1.000 25.573 380 PRO B CA 1
ATOM 7420 C C . PRO B 1 388 ? -50.719 -53.743 -34.858 1.000 24.024 380 PRO B C 1
ATOM 7421 O O . PRO B 1 388 ? -50.844 -54.161 -33.716 1.000 24.728 380 PRO B O 1
ATOM 7425 N N . GLU B 1 389 ? -49.646 -53.088 -35.281 1.000 26.382 381 GLU B N 1
ATOM 7426 C CA . GLU B 1 389 ? -48.639 -52.587 -34.358 1.000 25.361 381 GLU B CA 1
ATOM 7427 C C . GLU B 1 389 ? -49.322 -51.771 -33.260 1.000 22.764 381 GLU B C 1
ATOM 7428 O O . GLU B 1 389 ? -50.277 -51.032 -33.529 1.000 20.991 381 GLU B O 1
ATOM 7434 N N . VAL B 1 390 ? -48.828 -51.949 -32.031 1.000 21.150 382 VAL B N 1
ATOM 7435 C CA . VAL B 1 390 ? -49.301 -51.236 -30.858 1.000 21.037 382 VAL B CA 1
ATOM 7436 C C . VAL B 1 390 ? -48.220 -50.238 -30.442 1.000 20.648 382 VAL B C 1
ATOM 7437 O O . VAL B 1 390 ? -47.027 -50.539 -30.496 1.000 20.779 382 VAL B O 1
ATOM 7441 N N . ALA B 1 391 ? -48.656 -49.047 -30.031 1.000 20.320 383 ALA B N 1
ATOM 7442 C CA . ALA B 1 391 ? -47.744 -48.038 -29.514 1.000 20.422 383 ALA B CA 1
ATOM 7443 C C . ALA B 1 391 ? -48.464 -47.183 -28.479 1.000 20.876 383 ALA B C 1
ATOM 7444 O O . ALA B 1 391 ? -49.691 -47.185 -28.392 1.000 19.736 383 ALA B O 1
ATOM 7446 N N . ASP B 1 392 ? -47.672 -46.443 -27.688 1.000 20.098 384 ASP B N 1
ATOM 7447 C CA . ASP B 1 392 ? -48.213 -45.407 -26.827 1.000 20.254 384 ASP B CA 1
ATOM 7448 C C . ASP B 1 392 ? -48.487 -44.185 -27.702 1.000 18.750 384 ASP B C 1
ATOM 7449 O O . ASP B 1 392 ? -47.528 -43.538 -28.120 1.000 17.976 384 ASP B O 1
ATOM 7454 N N . LEU B 1 393 ? -49.768 -43.881 -27.969 1.000 19.108 385 LEU B N 1
ATOM 7455 C CA . LEU B 1 393 ? -50.143 -42.808 -28.892 1.000 18.411 385 LEU B CA 1
ATOM 7456 C C . LEU B 1 393 ? -50.958 -41.695 -28.227 1.000 19.173 385 LEU B C 1
ATOM 7457 O O . LEU B 1 393 ? -51.076 -40.602 -28.799 1.000 20.316 385 LEU B O 1
ATOM 7462 N N . ARG B 1 394 ? -51.581 -41.987 -27.081 1.000 18.615 386 ARG B N 1
ATOM 7463 C CA . ARG B 1 394 ? -52.591 -41.121 -26.496 1.000 18.671 386 ARG B CA 1
ATOM 7464 C C . ARG B 1 394 ? -51.970 -40.190 -25.458 1.000 19.369 386 ARG B C 1
ATOM 7465 O O . ARG B 1 394 ? -50.894 -40.459 -24.929 1.000 19.105 386 ARG B O 1
ATOM 7473 N N . ASN B 1 395 ? -52.703 -39.129 -25.114 1.000 20.699 387 ASN B N 1
ATOM 7474 C CA . ASN B 1 395 ? -52.372 -38.337 -23.932 1.000 20.393 387 ASN B CA 1
ATOM 7475 C C . ASN B 1 395 ? -52.786 -39.075 -22.663 1.000 20.790 387 ASN B C 1
ATOM 7476 O O . ASN B 1 395 ? -53.822 -39.731 -22.625 1.000 20.773 387 ASN B O 1
ATOM 7481 N N . VAL B 1 396 ? -51.993 -38.947 -21.600 1.000 20.710 388 VAL B N 1
ATOM 7482 C CA . VAL B 1 396 ? -52.459 -39.391 -20.290 1.000 22.092 388 VAL B CA 1
ATOM 7483 C C . VAL B 1 396 ? -53.649 -38.538 -19.867 1.000 22.253 388 VAL B C 1
ATOM 7484 O O . VAL B 1 396 ? -53.841 -37.417 -20.341 1.000 22.843 388 VAL B O 1
ATOM 7488 N N . VAL B 1 397 ? -54.450 -39.077 -18.943 1.000 23.939 389 VAL B N 1
ATOM 7489 C CA . VAL B 1 397 ? -55.568 -38.351 -18.369 1.000 24.764 389 VAL B CA 1
ATOM 7490 C C . VAL B 1 397 ? -55.509 -38.516 -16.851 1.000 23.863 389 VAL B C 1
ATOM 7491 O O . VAL B 1 397 ? -54.874 -39.441 -16.357 1.000 23.543 389 VAL B O 1
ATOM 7495 N N . GLU B 1 398 ? -56.144 -37.577 -16.139 1.000 28.305 390 GLU B N 1
ATOM 7496 C CA . GLU B 1 398 ? -56.165 -37.548 -14.676 1.000 28.952 390 GLU B CA 1
ATOM 7497 C C . GLU B 1 398 ? -56.536 -38.929 -14.142 1.000 28.082 390 GLU B C 1
ATOM 7498 O O . GLU B 1 398 ? -57.528 -39.484 -14.579 1.000 28.828 390 GLU B O 1
ATOM 7504 N N . GLY B 1 399 ? -55.758 -39.456 -13.190 1.000 30.217 391 GLY B N 1
ATOM 7505 C CA . GLY B 1 399 ? -56.083 -40.712 -12.532 1.000 30.676 391 GLY B CA 1
ATOM 7506 C C . GLY B 1 399 ? -55.517 -41.951 -13.226 1.000 29.707 391 GLY B C 1
ATOM 7507 O O . GLY B 1 399 ? -55.728 -43.065 -12.753 1.000 29.451 391 GLY B O 1
ATOM 7508 N N . ASP B 1 400 ? -54.766 -41.772 -14.322 1.000 26.167 392 ASP B N 1
ATOM 7509 C CA . ASP B 1 400 ? -54.163 -42.898 -15.010 1.000 26.754 392 ASP B CA 1
ATOM 7510 C C . ASP B 1 400 ? -53.076 -43.529 -14.148 1.000 28.467 392 ASP B C 1
ATOM 7511 O O . ASP B 1 400 ? -52.510 -42.886 -13.260 1.000 29.531 392 ASP B O 1
ATOM 7516 N N . PRO B 1 401 ? -52.714 -44.798 -14.429 1.000 28.077 393 PRO B N 1
ATOM 7517 C CA . PRO B 1 401 ? -51.612 -45.464 -13.742 1.000 28.403 393 PRO B CA 1
ATOM 7518 C C . PRO B 1 401 ? -50.288 -44.805 -14.113 1.000 29.330 393 PRO B C 1
ATOM 7519 O O . PRO B 1 401 ? -50.056 -44.477 -15.285 1.000 25.943 393 PRO B O 1
ATOM 7523 N N . SER B 1 402 ? -49.428 -44.606 -13.105 1.000 26.992 394 SER B N 1
ATOM 7524 C CA . SER B 1 402 ? -48.096 -44.089 -13.349 1.000 27.761 394 SER B CA 1
ATOM 7525 C C . SER B 1 402 ? -47.342 -45.095 -14.200 1.000 27.445 394 SER B C 1
ATOM 7526 O O . SER B 1 402 ? -47.426 -46.295 -13.955 1.000 26.109 394 SER B O 1
ATOM 7529 N N . PRO B 1 403 ? -46.635 -44.647 -15.261 1.000 25.379 395 PRO B N 1
ATOM 7530 C CA . PRO B 1 403 ? -45.996 -45.572 -16.195 1.000 25.458 395 PRO B CA 1
ATOM 7531 C C . PRO B 1 403 ? -44.826 -46.366 -15.614 1.000 28.103 395 PRO B C 1
ATOM 7532 O O . PRO B 1 403 ? -44.349 -47.295 -16.263 1.000 27.679 395 PRO B O 1
ATOM 7536 N N . ASP B 1 404 ? -44.346 -45.971 -14.423 1.000 28.868 396 ASP B N 1
ATOM 7537 C CA . ASP B 1 404 ? -43.276 -46.686 -13.743 1.000 30.302 396 ASP B CA 1
ATOM 7538 C C . ASP B 1 404 ? -43.845 -47.728 -12.784 1.000 31.774 396 ASP B C 1
ATOM 7539 O O . ASP B 1 404 ? -43.079 -48.352 -12.048 1.000 30.746 396 ASP B O 1
ATOM 7544 N N . GLY B 1 405 ? -45.178 -47.900 -12.783 1.000 33.138 397 GLY B N 1
ATOM 7545 C CA . GLY B 1 405 ? -45.834 -48.922 -11.982 1.000 34.428 397 GLY B CA 1
ATOM 7546 C C . GLY B 1 405 ? -46.063 -48.485 -10.536 1.000 36.969 397 GLY B C 1
ATOM 7547 O O . GLY B 1 405 ? -46.552 -49.267 -9.724 1.000 33.766 397 GLY B O 1
ATOM 7548 N N . LYS B 1 406 ? -45.749 -47.222 -10.224 1.000 35.650 398 LYS B N 1
ATOM 7549 C CA . LYS B 1 406 ? -45.780 -46.744 -8.849 1.000 36.516 398 LYS B CA 1
ATOM 7550 C C . LYS B 1 406 ? -46.690 -45.526 -8.748 1.000 33.569 398 LYS B C 1
ATOM 7551 O O . LYS B 1 406 ? -46.245 -44.410 -9.014 1.000 36.431 398 LYS B O 1
ATOM 7556 N N . GLY B 1 407 ? -47.959 -45.750 -8.387 1.000 30.092 399 GLY B N 1
ATOM 7557 C CA . GLY B 1 407 ? -48.900 -44.676 -8.106 1.000 30.123 399 GLY B CA 1
ATOM 7558 C C . GLY B 1 407 ? -49.793 -44.325 -9.300 1.000 30.164 399 GLY B C 1
ATOM 7559 O O . GLY B 1 407 ? -49.850 -45.062 -10.290 1.000 27.709 399 GLY B O 1
ATOM 7560 N N . THR B 1 408 ? -50.518 -43.207 -9.172 1.000 28.191 400 THR B N 1
ATOM 7561 C CA . THR B 1 408 ? -51.393 -42.725 -10.225 1.000 31.329 400 THR B CA 1
ATOM 7562 C C . THR B 1 408 ? -51.038 -41.273 -10.545 1.000 29.298 400 THR B C 1
ATOM 7563 O O . THR B 1 408 ? -50.477 -40.558 -9.712 1.000 27.642 400 THR B O 1
ATOM 7567 N N . LEU B 1 409 ? -51.417 -40.844 -11.752 1.000 26.583 401 LEU B N 1
ATOM 7568 C CA . LEU B 1 409 ? -51.033 -39.543 -12.287 1.000 24.753 401 LEU B CA 1
ATOM 7569 C C . LEU B 1 409 ? -52.035 -38.454 -11.922 1.000 25.476 401 LEU B C 1
ATOM 7570 O O . LEU B 1 409 ? -53.252 -38.650 -11.977 1.000 25.307 401 LEU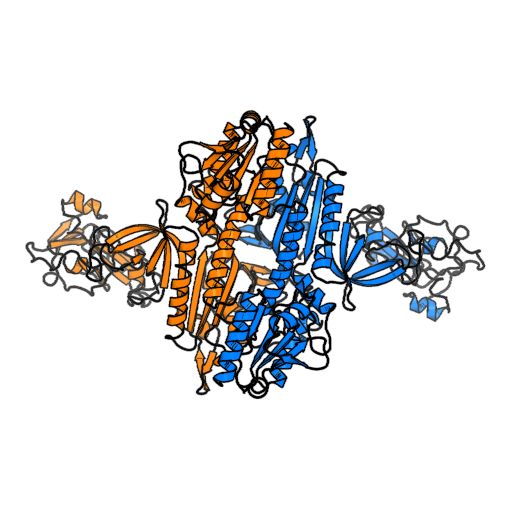 B O 1
ATOM 7575 N N . VAL B 1 410 ? -51.501 -37.260 -11.622 1.000 25.544 402 VAL B N 1
ATOM 7576 C CA . VAL B 1 410 ? -52.300 -36.057 -11.500 1.000 26.515 402 VAL B CA 1
ATOM 7577 C C . VAL B 1 410 ? -51.739 -35.016 -12.468 1.000 25.970 402 VAL B C 1
ATOM 7578 O O . VAL B 1 410 ? -50.531 -34.952 -12.681 1.000 27.661 402 VAL B O 1
ATOM 7582 N N . ILE B 1 411 ? -52.634 -34.229 -13.058 1.000 25.355 403 ILE B N 1
ATOM 7583 C CA . ILE B 1 411 ? -52.262 -33.230 -14.045 1.000 27.275 403 ILE B CA 1
ATOM 7584 C C . ILE B 1 411 ? -52.450 -31.850 -13.432 1.000 26.811 403 ILE B C 1
ATOM 7585 O O . ILE B 1 411 ? -53.502 -31.569 -12.869 1.000 28.894 403 ILE B O 1
ATOM 7590 N N . LYS B 1 412 ? -51.424 -30.998 -13.567 1.000 25.800 404 LYS B N 1
ATOM 7591 C CA . LYS B 1 412 ? -51.448 -29.637 -13.051 1.000 25.524 404 LYS B CA 1
ATOM 7592 C C . LYS B 1 412 ? -51.131 -28.674 -14.195 1.000 25.405 404 LYS B C 1
ATOM 7593 O O . LYS B 1 412 ? -50.712 -29.108 -15.267 1.000 23.538 404 LYS B O 1
ATOM 7599 N N . ARG B 1 413 ? -51.341 -27.372 -13.961 1.000 24.940 405 ARG B N 1
ATOM 7600 C CA . ARG B 1 413 ? -51.043 -26.363 -14.963 1.000 24.262 405 ARG B CA 1
ATOM 7601 C C . ARG B 1 413 ? -49.731 -25.678 -14.569 1.000 25.709 405 ARG B C 1
ATOM 7602 O O . ARG B 1 413 ? -49.484 -25.389 -13.394 1.000 24.003 405 ARG B O 1
ATOM 7605 N N . GLY B 1 414 ? -48.880 -25.457 -15.576 1.000 24.142 406 GLY B N 1
ATOM 7606 C CA . GLY B 1 414 ? -47.561 -24.884 -15.375 1.000 23.314 406 GLY B CA 1
ATOM 7607 C C . GLY B 1 414 ? -47.249 -23.772 -16.378 1.000 22.901 406 GLY B C 1
ATOM 7608 O O . GLY B 1 414 ? -47.703 -23.800 -17.526 1.000 22.440 406 GLY B O 1
ATOM 7609 N N . ILE B 1 415 ? -46.401 -22.831 -15.941 1.000 19.637 407 ILE B N 1
ATOM 7610 C CA . ILE B 1 415 ? -45.820 -21.829 -16.819 1.000 19.464 407 ILE B CA 1
ATOM 7611 C C . ILE B 1 415 ? -44.366 -22.233 -17.053 1.000 18.884 407 ILE B C 1
ATOM 7612 O O . ILE B 1 415 ? -43.578 -22.244 -16.121 1.000 20.058 407 ILE B O 1
ATOM 7617 N N . GLU B 1 416 ? -44.006 -22.570 -18.293 1.000 18.046 408 GLU B N 1
ATOM 7618 C CA . GLU B 1 416 ? -42.638 -22.962 -18.598 1.000 19.546 408 GLU B CA 1
ATOM 7619 C C . GLU B 1 416 ? -41.699 -21.768 -18.436 1.000 19.075 408 GLU B C 1
ATOM 7620 O O . GLU B 1 416 ? -41.822 -20.798 -19.173 1.000 19.911 408 GLU B O 1
ATOM 7626 N N . VAL B 1 417 ? -40.757 -21.862 -17.489 1.000 18.987 409 VAL B N 1
ATOM 7627 C CA . VAL B 1 417 ? -39.773 -20.812 -17.266 1.000 19.552 409 VAL B CA 1
ATOM 7628 C C . VAL B 1 417 ? -38.353 -21.280 -17.583 1.000 20.047 409 VAL B C 1
ATOM 7629 O O . VAL B 1 417 ? -37.451 -20.446 -17.683 1.000 21.665 409 VAL B O 1
ATOM 7633 N N . GLY B 1 418 ? -38.129 -22.598 -17.678 1.000 18.451 410 GLY B N 1
ATOM 7634 C CA . GLY B 1 418 ? -36.818 -23.134 -18.001 1.000 17.539 410 GLY B CA 1
ATOM 7635 C C . GLY B 1 418 ? -36.921 -24.374 -18.887 1.000 18.451 410 GLY B C 1
ATOM 7636 O O . GLY B 1 418 ? -37.913 -25.095 -18.827 1.000 19.290 410 GLY B O 1
ATOM 7637 N N . HIS B 1 419 ? -35.914 -24.574 -19.742 1.000 17.979 411 HIS B N 1
ATOM 7638 C CA . HIS B 1 419 ? -35.885 -25.720 -20.628 1.000 17.871 411 HIS B CA 1
ATOM 7639 C C . HIS B 1 419 ? -34.435 -26.061 -20.924 1.000 18.304 411 HIS B C 1
ATOM 7640 O O . HIS B 1 419 ? -33.664 -25.197 -21.338 1.000 18.879 411 HIS B O 1
ATOM 7647 N N . ILE B 1 420 ? -34.091 -27.339 -20.759 1.000 17.968 412 ILE B N 1
ATOM 7648 C CA . ILE B 1 420 ? -32.736 -27.790 -21.003 1.000 18.311 412 ILE B CA 1
ATOM 7649 C C . ILE B 1 420 ? -32.777 -28.939 -22.013 1.000 17.505 412 ILE B C 1
ATOM 7650 O O . ILE B 1 420 ? -33.768 -29.661 -22.111 1.000 19.715 412 ILE B O 1
ATOM 7655 N N . PHE B 1 421 ? -31.697 -29.049 -22.783 1.000 18.281 413 PHE B N 1
ATOM 7656 C CA . PHE B 1 421 ? -31.640 -29.955 -23.914 1.000 18.174 413 PHE B CA 1
ATOM 7657 C C . PHE B 1 421 ? -30.253 -30.557 -24.080 1.000 19.679 413 PHE B C 1
ATOM 7658 O O . PHE B 1 421 ? -29.255 -29.849 -23.983 1.000 21.142 413 PHE B O 1
ATOM 7666 N N . GLN B 1 422 ? -30.233 -31.845 -24.446 1.000 19.723 414 GLN B N 1
ATOM 7667 C CA . GLN B 1 422 ? -29.053 -32.510 -24.964 1.000 19.889 414 GLN B CA 1
ATOM 7668 C C . GLN B 1 422 ? -29.137 -32.500 -26.485 1.000 20.244 414 GLN B C 1
ATOM 7669 O O . GLN B 1 422 ? -30.109 -33.012 -27.045 1.000 19.917 414 GLN B O 1
ATOM 7675 N N . LEU B 1 423 ? -28.133 -31.890 -27.134 1.000 20.071 415 LEU B N 1
ATOM 7676 C CA . LEU B 1 423 ? -28.168 -31.636 -28.573 1.000 20.930 415 LEU B CA 1
ATOM 7677 C C . LEU B 1 423 ? -27.349 -32.637 -29.381 1.000 21.308 415 LEU B C 1
ATOM 7678 O O . LEU B 1 423 ? -27.335 -32.557 -30.614 1.000 21.156 415 LEU B O 1
ATOM 7683 N N . GLY B 1 424 ? -26.600 -33.520 -28.716 1.000 23.029 416 GLY B N 1
ATOM 7684 C CA . GLY B 1 424 ? -25.687 -34.385 -29.454 1.000 22.826 416 GLY B CA 1
ATOM 7685 C C . GLY B 1 424 ? -24.746 -33.575 -30.348 1.000 23.179 416 GLY B C 1
ATOM 7686 O O . GLY B 1 424 ? -24.214 -32.542 -29.931 1.000 22.579 416 GLY B O 1
ATOM 7687 N N . THR B 1 425 ? -24.539 -34.055 -31.585 1.000 20.861 417 THR B N 1
ATOM 7688 C CA . THR B 1 425 ? -23.686 -33.389 -32.548 1.000 22.057 417 THR B CA 1
ATOM 7689 C C . THR B 1 425 ? -24.512 -32.697 -33.635 1.000 23.482 417 THR B C 1
ATOM 7690 O O . THR B 1 425 ? -23.979 -32.378 -34.699 1.000 23.570 417 THR B O 1
ATOM 7694 N N . LYS B 1 426 ? -25.783 -32.383 -33.350 1.000 25.145 418 LYS B N 1
ATOM 7695 C CA . LYS B 1 426 ? -26.635 -31.689 -34.312 1.000 27.040 418 LYS B CA 1
ATOM 7696 C C . LYS B 1 426 ? -25.927 -30.455 -34.880 1.000 26.606 418 LYS B C 1
ATOM 7697 O O . LYS B 1 426 ? -25.845 -30.304 -36.096 1.000 27.283 418 LYS B O 1
ATOM 7699 N N . TYR B 1 427 ? -25.410 -29.563 -34.019 1.000 23.215 419 TYR B N 1
ATOM 7700 C CA . TYR B 1 427 ? -24.781 -28.341 -34.493 1.000 22.538 419 TYR B CA 1
ATOM 7701 C C . TYR B 1 427 ? -23.319 -28.576 -34.896 1.000 21.994 419 TYR B C 1
ATOM 7702 O O . TYR B 1 427 ? -22.837 -27.983 -35.861 1.000 22.548 419 TYR B O 1
ATOM 7711 N N . SER B 1 428 ? -22.603 -29.440 -34.174 1.000 21.337 420 SER B N 1
ATOM 7712 C CA . SER B 1 428 ? -21.178 -29.583 -34.403 1.000 21.685 420 SER B CA 1
ATOM 7713 C C . SER B 1 428 ? -20.915 -30.310 -35.716 1.000 22.678 420 SER B C 1
ATOM 7714 O O . SER B 1 428 ? -19.930 -30.025 -36.377 1.000 24.081 420 SER B O 1
ATOM 7717 N N . GLU B 1 429 ? -21.791 -31.241 -36.096 1.000 25.454 421 GLU B N 1
ATOM 7718 C CA . GLU B 1 429 ? -21.655 -31.882 -37.400 1.000 29.194 421 GLU B CA 1
ATOM 7719 C C . GLU B 1 429 ? -21.915 -30.882 -38.524 1.000 29.506 421 GLU B C 1
ATOM 7720 O O . GLU B 1 429 ? -21.135 -30.799 -39.467 1.000 29.531 421 GLU B O 1
ATOM 7726 N N . ALA B 1 430 ? -23.017 -30.126 -38.418 1.000 28.498 422 ALA B N 1
ATOM 7727 C CA . ALA B 1 430 ? -23.433 -29.213 -39.476 1.000 29.144 422 ALA B CA 1
ATOM 7728 C C . ALA B 1 430 ? -22.437 -28.066 -39.646 1.000 28.520 422 ALA B C 1
ATOM 7729 O O . ALA B 1 430 ? -22.225 -27.586 -40.761 1.000 28.313 422 ALA B O 1
ATOM 7731 N N . MET B 1 431 ? -21.810 -27.621 -38.548 1.000 25.793 423 MET B N 1
ATOM 7732 C CA . MET B 1 431 ? -20.974 -26.431 -38.571 1.000 23.857 423 MET B CA 1
ATOM 7733 C C . MET B 1 431 ? -19.494 -26.781 -38.409 1.000 25.679 423 MET B C 1
ATOM 7734 O O . MET B 1 431 ? -18.653 -25.894 -38.339 1.000 27.655 423 MET B O 1
ATOM 7739 N N . LYS B 1 432 ? -19.176 -28.087 -38.376 1.000 26.651 424 LYS B N 1
ATOM 7740 C CA . LYS B 1 432 ? -17.802 -28.570 -38.401 1.000 27.997 424 LYS B CA 1
ATOM 7741 C C . LYS B 1 432 ? -17.041 -28.036 -37.193 1.000 27.014 424 LYS B C 1
ATOM 7742 O O . LYS B 1 432 ? -16.011 -27.382 -37.323 1.000 26.495 424 LYS B O 1
ATOM 7745 N N . LEU B 1 433 ? -17.590 -28.332 -36.015 1.000 26.374 425 LEU B N 1
ATOM 7746 C CA . LEU B 1 433 ? -16.929 -28.069 -34.752 1.000 25.969 425 LEU B CA 1
ATOM 7747 C C . LEU B 1 433 ? -16.328 -29.367 -34.220 1.000 25.640 425 LEU B C 1
ATOM 7748 O O . LEU B 1 433 ? -17.044 -30.253 -33.756 1.000 24.002 425 LEU B O 1
ATOM 7753 N N . SER B 1 434 ? -15.002 -29.487 -34.288 1.000 27.415 426 SER B N 1
ATOM 7754 C CA . SER B 1 434 ? -14.348 -30.693 -33.815 1.000 27.793 426 SER B CA 1
ATOM 7755 C C . SER B 1 434 ? -13.014 -30.353 -33.170 1.000 28.348 426 SER B C 1
ATOM 7756 O O . SER B 1 434 ? -12.391 -29.349 -33.499 1.000 31.778 426 SER B O 1
ATOM 7759 N N . VAL B 1 435 ? -12.619 -31.223 -32.243 1.000 27.569 427 VAL B N 1
ATOM 7760 C CA . VAL B 1 435 ? -11.394 -31.084 -31.481 1.000 31.805 427 VAL B CA 1
ATOM 7761 C C . VAL B 1 435 ? -10.736 -32.457 -31.479 1.000 34.657 427 VAL B C 1
ATOM 7762 O O . VAL B 1 435 ? -11.442 -33.460 -31.383 1.000 33.913 427 VAL B O 1
ATOM 7766 N N . LEU B 1 436 ? -9.400 -32.500 -31.586 1.000 34.130 428 LEU B N 1
ATOM 7767 C CA . LEU B 1 436 ? -8.707 -33.776 -31.497 1.000 35.759 428 LEU B CA 1
ATOM 7768 C C . LEU B 1 436 ? -8.828 -34.291 -30.069 1.000 33.669 428 LEU B C 1
ATOM 7769 O O . LEU B 1 436 ? -8.665 -33.543 -29.113 1.000 33.237 428 LEU B O 1
ATOM 7774 N N . SER B 1 437 ? -9.159 -35.576 -29.941 1.000 34.381 429 SER B N 1
ATOM 7775 C CA . SER B 1 437 ? -9.072 -36.283 -28.676 1.000 34.044 429 SER B CA 1
ATOM 7776 C C . SER B 1 437 ? -7.603 -36.374 -28.263 1.000 33.053 429 SER B C 1
ATOM 7777 O O . SER B 1 437 ? -6.721 -36.001 -29.031 1.000 32.065 429 SER B O 1
ATOM 7780 N N A GLU B 1 438 ? -7.355 -36.912 -27.070 0.500 34.308 430 GLU B N 1
ATOM 7781 N N B GLU B 1 438 ? -7.357 -36.895 -27.061 0.500 33.700 430 GLU B N 1
ATOM 7782 C CA A GLU B 1 438 ? -5.993 -37.109 -26.592 0.500 39.576 430 GLU B CA 1
ATOM 7783 C CA B GLU B 1 438 ? -5.998 -37.134 -26.593 0.500 38.301 430 GLU B CA 1
ATOM 7784 C C A GLU B 1 438 ? -5.260 -38.097 -27.501 0.500 41.754 430 GLU B C 1
ATOM 7785 C C B GLU B 1 438 ? -5.267 -38.020 -27.599 0.500 40.891 430 GLU B C 1
ATOM 7786 O O A GLU B 1 438 ? -4.032 -38.082 -27.552 0.500 46.678 430 GLU B O 1
ATOM 7787 O O B GLU B 1 438 ? -4.072 -37.849 -27.831 0.500 44.365 430 GLU B O 1
ATOM 7798 N N . GLN B 1 439 ? -6.026 -38.934 -28.219 1.000 41.646 431 GLN B N 1
ATOM 7799 C CA . GLN B 1 439 ? -5.493 -39.929 -29.132 1.000 42.576 431 GLN B CA 1
ATOM 7800 C C . GLN B 1 439 ? -5.303 -39.360 -30.537 1.000 45.397 431 GLN B C 1
ATOM 7801 O O . GLN B 1 439 ? -4.794 -40.058 -31.412 1.000 46.997 431 GLN B O 1
ATOM 7807 N N . GLY B 1 440 ? -5.724 -38.108 -30.766 1.000 43.394 432 GLY B N 1
ATOM 7808 C CA . GLY B 1 440 ? -5.530 -37.455 -32.052 1.000 41.134 432 GLY B CA 1
ATOM 7809 C C . GLY B 1 440 ? -6.641 -37.769 -33.056 1.000 42.342 432 GLY B C 1
ATOM 7810 O O . GLY B 1 440 ? -6.478 -37.528 -34.250 1.000 46.153 432 GLY B O 1
ATOM 7811 N N . LYS B 1 441 ? -7.765 -38.303 -32.564 1.000 40.286 433 LYS B N 1
ATOM 7812 C CA . LYS B 1 441 ? -8.926 -38.599 -33.394 1.000 40.511 433 LYS B CA 1
ATOM 7813 C C . LYS B 1 441 ? -9.880 -37.403 -33.345 1.000 41.313 433 LYS B C 1
ATOM 7814 O O . LYS B 1 441 ? -10.195 -36.919 -32.260 1.000 40.354 433 LYS B O 1
ATOM 7816 N N . PRO B 1 442 ? -10.330 -36.847 -34.493 1.000 43.127 434 PRO B N 1
ATOM 7817 C CA . PRO B 1 442 ? -11.252 -35.713 -34.472 1.000 41.408 434 PRO B CA 1
ATOM 7818 C C . PRO B 1 442 ? -12.582 -36.152 -33.866 1.000 37.260 434 PRO B C 1
ATOM 7819 O O . PRO B 1 442 ? -13.086 -37.219 -34.198 1.000 33.631 434 PRO B O 1
ATOM 7823 N N . VAL B 1 443 ? -13.120 -35.325 -32.962 1.000 31.379 435 VAL B N 1
ATOM 7824 C CA . VAL B 1 443 ? -14.384 -35.591 -32.293 1.000 29.263 435 VAL B CA 1
ATOM 7825 C C . VAL B 1 443 ? -15.286 -34.380 -32.529 1.000 27.477 435 VAL B C 1
ATOM 7826 O O . VAL B 1 443 ? -14.923 -33.264 -32.172 1.000 25.379 435 VAL B O 1
ATOM 7830 N N . ASN B 1 444 ? -16.454 -34.612 -33.131 1.000 26.073 436 ASN B N 1
ATOM 7831 C CA . ASN B 1 444 ? -17.489 -33.590 -33.188 1.000 26.408 436 ASN B CA 1
ATOM 7832 C C . ASN B 1 444 ? -18.002 -33.365 -31.768 1.000 21.885 436 ASN B C 1
ATOM 7833 O O . ASN B 1 444 ? -18.387 -34.304 -31.088 1.000 21.112 436 ASN B O 1
ATOM 7838 N N . LEU B 1 445 ? -18.004 -32.108 -31.317 1.000 22.337 437 LEU B N 1
ATOM 7839 C CA . LEU B 1 445 ? -18.283 -31.838 -29.918 1.000 21.663 437 LEU B CA 1
ATOM 7840 C C . LEU B 1 445 ? -19.758 -32.104 -29.637 1.000 22.029 437 LEU B C 1
ATOM 7841 O O . LEU B 1 445 ? -20.633 -31.785 -30.437 1.000 22.617 437 LEU B O 1
ATOM 7846 N N . ILE B 1 446 ? -20.011 -32.731 -28.490 1.000 21.570 438 ILE B N 1
ATOM 7847 C CA . ILE B 1 446 ? -21.357 -33.039 -28.044 1.000 21.851 438 ILE B CA 1
ATOM 7848 C C . ILE B 1 446 ? -21.824 -31.861 -27.188 1.000 21.918 438 ILE B C 1
ATOM 7849 O O . ILE B 1 446 ? -21.049 -31.373 -26.370 1.000 21.507 438 ILE B O 1
ATOM 7854 N N . MET B 1 447 ? -23.055 -31.379 -27.427 1.000 20.846 439 MET B N 1
ATOM 7855 C CA . MET B 1 447 ? -23.480 -30.101 -26.876 1.000 20.601 439 MET B CA 1
ATOM 7856 C C . MET B 1 447 ? -24.785 -30.220 -26.087 1.000 19.910 439 MET B C 1
ATOM 7857 O O . MET B 1 447 ? -25.634 -31.063 -26.361 1.000 19.680 439 MET B O 1
ATOM 7862 N N . GLY B 1 448 ? -24.899 -29.369 -25.059 1.000 18.551 440 GLY B N 1
ATOM 7863 C CA . GLY B 1 448 ? -26.140 -29.116 -24.361 1.000 17.459 440 GLY B CA 1
ATOM 7864 C C . GLY B 1 448 ? -26.473 -27.626 -24.419 1.000 16.946 440 GLY B C 1
ATOM 7865 O O . GLY B 1 448 ? -25.585 -26.814 -24.624 1.000 16.829 440 GLY B O 1
ATOM 7866 N N . CYS B 1 449 ? -27.749 -27.286 -24.243 1.000 17.027 441 CYS B N 1
ATOM 7867 C CA . CYS B 1 449 ? -28.133 -25.895 -24.084 1.000 17.652 441 CYS B CA 1
ATOM 7868 C C . CYS B 1 449 ? -29.260 -25.794 -23.061 1.000 17.569 441 CYS B C 1
ATOM 7869 O O . CYS B 1 449 ? -30.015 -26.742 -22.825 1.000 17.515 441 CYS B O 1
ATOM 7872 N N . TYR B 1 450 ? -29.319 -24.623 -22.419 1.000 16.819 442 TYR B N 1
ATOM 7873 C CA . TYR B 1 450 ? -30.043 -24.436 -21.180 1.000 17.048 442 TYR B CA 1
ATOM 7874 C C . TYR B 1 450 ? -30.556 -23.006 -21.195 1.000 16.416 442 TYR B C 1
ATOM 7875 O O . TYR B 1 450 ? -29.757 -22.079 -21.281 1.000 17.645 442 TYR B O 1
ATOM 7884 N N . GLY B 1 451 ? -31.880 -22.861 -21.155 1.000 16.430 443 GLY B N 1
ATOM 7885 C CA . GLY B 1 451 ? -32.515 -21.558 -21.199 1.000 16.009 443 GLY B CA 1
ATOM 7886 C C . GLY B 1 451 ? -33.493 -21.305 -20.058 1.000 16.414 443 GLY B C 1
ATOM 7887 O O . GLY B 1 451 ? -34.302 -22.158 -19.705 1.000 16.113 443 GLY B O 1
ATOM 7888 N N . ILE B 1 452 ? -33.437 -20.081 -19.530 1.000 16.968 444 ILE B N 1
ATOM 7889 C CA . ILE B 1 452 ? -34.422 -19.565 -18.595 1.000 18.040 444 ILE B CA 1
ATOM 7890 C C . ILE B 1 452 ? -35.020 -18.286 -19.174 1.000 17.473 444 ILE B C 1
ATOM 7891 O O . ILE B 1 452 ? -34.285 -17.423 -19.643 1.000 16.781 444 ILE B O 1
ATOM 7896 N N . GLY B 1 453 ? -36.353 -18.207 -19.146 1.000 16.912 445 GLY B N 1
ATOM 7897 C CA . GLY B 1 453 ? -37.081 -17.025 -19.552 1.000 16.777 445 GLY B CA 1
ATOM 7898 C C . GLY B 1 453 ? -37.126 -16.046 -18.384 1.000 17.623 445 GLY B C 1
ATOM 7899 O O . GLY B 1 453 ? -37.999 -16.140 -17.531 1.000 17.962 445 GLY B O 1
ATOM 7900 N N . VAL B 1 454 ? -36.138 -15.153 -18.346 1.000 17.987 446 VAL B N 1
ATOM 7901 C CA . VAL B 1 454 ? -35.922 -14.279 -17.208 1.000 18.997 446 VAL B CA 1
ATOM 7902 C C . VAL B 1 454 ? -37.063 -13.280 -17.097 1.000 19.434 446 VAL B C 1
ATOM 7903 O O . VAL B 1 454 ? -37.563 -13.042 -15.993 1.000 20.545 446 VAL B O 1
ATOM 7907 N N . SER B 1 455 ? -37.471 -12.653 -18.209 1.000 18.784 447 SER B N 1
ATOM 7908 C CA . SER B 1 455 ? -38.552 -11.689 -18.088 1.000 20.633 447 SER B CA 1
ATOM 7909 C C . SER B 1 455 ? -39.883 -12.411 -17.849 1.000 19.594 447 SER B C 1
ATOM 7910 O O . SER B 1 455 ? -40.716 -11.948 -17.061 1.000 19.121 447 SER B O 1
ATOM 7913 N N . ARG B 1 456 ? -40.033 -13.616 -18.405 1.000 19.943 448 ARG B N 1
ATOM 7914 C CA . ARG B 1 456 ? -41.213 -14.426 -18.144 1.000 20.289 448 ARG B CA 1
ATOM 7915 C C . ARG B 1 456 ? -41.355 -14.795 -16.658 1.000 20.430 448 ARG B C 1
ATOM 7916 O O . ARG B 1 456 ? -42.474 -14.816 -16.141 1.000 20.419 448 ARG B O 1
ATOM 7924 N N . VAL B 1 457 ? -40.241 -15.128 -15.993 1.000 19.558 449 VAL B N 1
ATOM 7925 C CA . VAL B 1 457 ? -40.210 -15.450 -14.569 1.000 20.949 449 VAL B CA 1
ATOM 7926 C C . VAL B 1 457 ? -40.878 -14.359 -13.728 1.000 20.396 449 VAL B C 1
ATOM 7927 O O . VAL B 1 457 ? -41.573 -14.661 -12.757 1.000 20.419 449 VAL B O 1
ATOM 7931 N N . VAL B 1 458 ? -40.639 -13.086 -14.060 1.000 20.182 450 VAL B N 1
ATOM 7932 C CA . VAL B 1 458 ? -41.196 -11.988 -13.278 1.000 20.549 450 VAL B CA 1
ATOM 7933 C C . VAL B 1 458 ? -42.721 -12.054 -13.314 1.000 20.459 450 VAL B C 1
ATOM 7934 O O . VAL B 1 458 ? -43.383 -11.871 -12.291 1.000 19.773 450 VAL B O 1
ATOM 7938 N N . ALA B 1 459 ? -43.282 -12.298 -14.500 1.000 19.207 451 ALA B N 1
ATOM 7939 C CA . ALA B 1 459 ? -44.725 -12.354 -14.637 1.000 20.227 451 ALA B CA 1
ATOM 7940 C C . ALA B 1 459 ? -45.252 -13.638 -13.994 1.000 20.147 451 ALA B C 1
ATOM 7941 O O . ALA B 1 459 ? -46.318 -13.631 -13.373 1.000 21.273 451 ALA B O 1
ATOM 7943 N N . ALA B 1 460 ? -44.522 -14.747 -14.173 1.000 20.151 452 ALA B N 1
ATOM 7944 C CA . ALA B 1 460 ? -44.945 -16.036 -13.632 1.000 21.097 452 ALA B CA 1
ATOM 7945 C C . ALA B 1 460 ? -45.063 -15.962 -12.111 1.000 22.318 452 ALA B C 1
ATOM 7946 O O . ALA B 1 460 ? -45.973 -16.557 -11.520 1.000 21.954 452 ALA B O 1
ATOM 7948 N N . ALA B 1 461 ? -44.146 -15.225 -11.475 1.000 20.475 453 ALA B N 1
ATOM 7949 C CA . ALA B 1 461 ? -44.189 -15.023 -10.034 1.000 23.164 453 ALA B CA 1
ATOM 7950 C C . ALA B 1 461 ? -45.535 -14.440 -9.593 1.000 23.127 453 ALA B C 1
ATOM 7951 O O . ALA B 1 461 ? -46.084 -14.872 -8.569 1.000 24.052 453 ALA B O 1
ATOM 7953 N N . ILE B 1 462 ? -46.068 -13.483 -10.365 1.000 21.976 454 ILE B N 1
ATOM 7954 C CA . ILE B 1 462 ? -47.311 -12.816 -10.015 1.000 23.118 454 ILE B CA 1
ATOM 7955 C C . ILE B 1 462 ? -48.496 -13.731 -10.318 1.000 25.429 454 ILE B C 1
ATOM 7956 O O . ILE B 1 462 ? -49.481 -13.722 -9.579 1.000 23.470 454 ILE B O 1
ATOM 7961 N N . GLU B 1 463 ? -48.421 -14.480 -11.425 1.000 24.067 455 GLU B N 1
ATOM 7962 C CA . GLU B 1 463 ? -49.470 -15.427 -11.760 1.000 24.767 455 GLU B CA 1
ATOM 7963 C C . GLU B 1 463 ? -49.701 -16.370 -10.581 1.000 25.695 455 GLU B C 1
ATOM 7964 O O . GLU B 1 463 ? -50.832 -16.769 -10.316 1.000 28.137 455 GLU B O 1
ATOM 7970 N N . GLN B 1 464 ? -48.614 -16.735 -9.904 1.000 24.572 456 GLN B N 1
ATOM 7971 C CA . GLN B 1 464 ? -48.660 -17.650 -8.783 1.000 26.249 456 GLN B CA 1
ATOM 7972 C C . GLN B 1 464 ? -49.015 -16.941 -7.478 1.000 28.947 456 GLN B C 1
ATOM 7973 O O . GLN B 1 464 ? -49.629 -17.562 -6.623 1.000 31.823 456 GLN B O 1
ATOM 7979 N N . ASN B 1 465 ? -48.557 -15.692 -7.298 1.000 29.641 457 ASN B N 1
ATOM 7980 C CA . ASN B 1 465 ? -48.590 -15.001 -6.011 1.000 31.323 457 ASN B CA 1
ATOM 7981 C C . ASN B 1 465 ? -49.252 -13.634 -6.165 1.000 30.757 457 ASN B C 1
ATOM 7982 O O . ASN B 1 465 ? -48.595 -12.662 -6.538 1.000 31.073 457 ASN B O 1
ATOM 7987 N N . HIS B 1 466 ? -50.560 -13.569 -5.872 1.000 30.317 458 HIS B N 1
ATOM 7988 C CA . HIS B 1 466 ? -51.310 -12.321 -5.897 1.000 30.243 458 HIS B CA 1
ATOM 7989 C C . HIS B 1 466 ? -52.544 -12.447 -5.004 1.000 31.670 458 HIS B C 1
ATOM 7990 O O . HIS B 1 466 ? -52.988 -13.557 -4.722 1.000 31.168 458 HIS B O 1
ATOM 7997 N N . ASP B 1 467 ? -53.122 -11.308 -4.615 1.000 31.068 459 ASP B N 1
ATOM 7998 C CA . ASP B 1 467 ? -54.364 -11.310 -3.849 1.000 32.524 459 ASP B CA 1
ATOM 7999 C C . ASP B 1 467 ? -55.198 -10.110 -4.278 1.000 33.311 459 ASP B C 1
ATOM 8000 O O . ASP B 1 467 ? -54.850 -9.398 -5.219 1.000 31.393 459 ASP B O 1
ATOM 8005 N N . GLU B 1 468 ? -56.311 -9.890 -3.571 1.000 35.168 460 GLU B N 1
ATOM 8006 C CA . GLU B 1 468 ? -57.275 -8.865 -3.939 1.000 38.378 460 GLU B CA 1
ATOM 8007 C C . GLU B 1 468 ? -56.673 -7.463 -3.801 1.000 36.279 460 GLU B C 1
ATOM 8008 O O . GLU B 1 468 ? -57.231 -6.508 -4.337 1.000 36.410 460 GLU B O 1
ATOM 8014 N N . ARG B 1 469 ? -55.556 -7.334 -3.075 1.000 33.644 461 ARG B N 1
ATOM 8015 C CA . ARG B 1 469 ? -54.926 -6.038 -2.860 1.000 34.062 461 ARG B CA 1
ATOM 8016 C C . ARG B 1 469 ? -53.759 -5.819 -3.830 1.000 33.935 461 ARG B C 1
ATOM 8017 O O . ARG B 1 469 ? -53.194 -4.723 -3.862 1.000 31.430 461 ARG B O 1
ATOM 8025 N N . GLY B 1 470 ? -53.398 -6.855 -4.609 1.000 31.901 462 GLY B N 1
ATOM 8026 C CA . GLY B 1 470 ? -52.425 -6.725 -5.685 1.000 30.480 462 GLY B CA 1
ATOM 8027 C C . GLY B 1 470 ? -51.316 -7.769 -5.599 1.000 29.303 462 GLY B C 1
ATOM 8028 O O . GLY B 1 470 ? -51.564 -8.931 -5.268 1.000 27.479 462 GLY B O 1
ATOM 8029 N N . ILE B 1 471 ? -50.074 -7.335 -5.864 1.000 28.127 463 ILE B N 1
ATOM 8030 C CA . ILE B 1 471 ? -48.952 -8.251 -5.990 1.000 27.239 463 ILE B CA 1
ATOM 8031 C C . ILE B 1 471 ? -48.476 -8.716 -4.617 1.000 28.233 463 ILE B C 1
ATOM 8032 O O . ILE B 1 471 ? -48.451 -7.949 -3.644 1.000 28.909 463 ILE B O 1
ATOM 8037 N N . LEU B 1 472 ? -48.116 -10.005 -4.568 1.000 27.629 464 LEU B N 1
ATOM 8038 C CA . LEU B 1 472 ? -47.360 -10.597 -3.481 1.000 29.693 464 LEU B CA 1
ATOM 8039 C C . LEU B 1 472 ? -46.028 -11.102 -4.029 1.000 32.539 464 LEU B C 1
ATOM 8040 O O . LEU B 1 472 ? -45.994 -12.140 -4.688 1.000 41.440 464 LEU B O 1
ATOM 8045 N N . TRP B 1 473 ? -44.928 -10.399 -3.739 1.000 29.654 465 TRP B N 1
ATOM 8046 C CA . TRP B 1 473 ? -43.622 -10.829 -4.217 1.000 27.267 465 TRP B CA 1
ATOM 8047 C C . TRP B 1 473 ? -43.026 -11.849 -3.257 1.000 28.299 465 TRP B C 1
ATOM 8048 O O . TRP B 1 473 ? -43.107 -11.681 -2.046 1.000 27.209 465 TRP B O 1
ATOM 8059 N N . PRO B 1 474 ? -42.352 -12.908 -3.750 1.000 26.645 466 PRO B N 1
ATOM 8060 C CA . PRO B 1 474 ? -41.367 -13.613 -2.933 1.000 29.303 466 PRO B CA 1
ATOM 8061 C C . PRO B 1 474 ? -40.339 -12.611 -2.412 1.000 28.751 466 PRO B C 1
ATOM 8062 O O . PRO B 1 474 ? -40.046 -11.618 -3.071 1.000 27.590 466 PRO B O 1
ATOM 8066 N N . SER B 1 475 ? -39.760 -12.884 -1.247 1.000 27.922 467 SER B N 1
ATOM 8067 C CA . SER B 1 475 ? -38.894 -11.909 -0.607 1.000 29.987 467 SER B CA 1
ATOM 8068 C C . SER B 1 475 ? -37.735 -11.507 -1.533 1.000 29.329 467 SER B C 1
ATOM 8069 O O . SER B 1 475 ? -37.361 -10.337 -1.582 1.000 27.243 467 SER B O 1
ATOM 8072 N N . ALA B 1 476 ? -37.235 -12.448 -2.344 1.000 27.352 468 ALA B N 1
ATOM 8073 C CA . ALA B 1 476 ? -36.107 -12.192 -3.224 1.000 27.877 468 ALA B CA 1
ATOM 8074 C C . ALA B 1 476 ? -36.458 -11.225 -4.364 1.000 26.039 468 ALA B C 1
ATOM 8075 O O . ALA B 1 476 ? -35.556 -10.642 -4.955 1.000 27.268 468 ALA B O 1
ATOM 8077 N N . LEU B 1 477 ? -37.746 -11.046 -4.677 1.000 23.787 469 LEU B N 1
ATOM 8078 C CA . LEU B 1 477 ? -38.157 -10.288 -5.849 1.000 25.305 469 LEU B CA 1
ATOM 8079 C C . LEU B 1 477 ? -38.673 -8.898 -5.477 1.000 23.604 469 LEU B C 1
ATOM 8080 O O . LEU B 1 477 ? -38.781 -8.055 -6.356 1.000 23.130 469 LEU B O 1
ATOM 8085 N N . ALA B 1 478 ? -39.043 -8.667 -4.212 1.000 24.199 470 ALA B N 1
ATOM 8086 C CA . ALA B 1 478 ? -39.684 -7.414 -3.840 1.000 25.767 470 ALA B CA 1
ATOM 8087 C C . ALA B 1 478 ? -38.802 -6.244 -4.280 1.000 24.934 470 ALA B C 1
ATOM 8088 O O . ALA B 1 478 ? -37.597 -6.281 -4.062 1.000 25.209 470 ALA B O 1
ATOM 8090 N N . PRO B 1 479 ? -39.338 -5.211 -4.971 1.000 24.280 471 PRO B N 1
ATOM 8091 C CA . PRO B 1 479 ? -38.518 -4.093 -5.435 1.000 26.008 471 PRO B CA 1
ATOM 8092 C C . PRO B 1 479 ? -37.932 -3.270 -4.286 1.000 27.366 471 PRO B C 1
ATOM 8093 O O . PRO B 1 479 ? -36.823 -2.759 -4.379 1.000 26.290 471 PRO B O 1
ATOM 8097 N N . PHE B 1 480 ? -38.685 -3.174 -3.192 1.000 29.171 472 PHE B N 1
ATOM 8098 C CA . PHE B 1 480 ? -38.197 -2.576 -1.960 1.000 29.782 472 PHE B CA 1
ATOM 8099 C C . PHE B 1 480 ? -38.597 -3.486 -0.806 1.000 30.860 472 PHE B C 1
ATOM 8100 O O . PHE B 1 480 ? -39.565 -4.234 -0.931 1.000 32.190 472 PHE B O 1
ATOM 8108 N N . GLN B 1 481 ? -37.861 -3.402 0.309 1.000 31.609 473 GLN B N 1
ATOM 8109 C CA . GLN B 1 481 ? -38.177 -4.173 1.501 1.000 32.988 473 GLN B CA 1
ATOM 8110 C C . GLN B 1 481 ? -39.142 -3.424 2.421 1.000 35.665 473 GLN B C 1
ATOM 8111 O O . GLN B 1 481 ? -39.953 -4.059 3.090 1.000 37.284 473 GLN B O 1
ATOM 8117 N N . ILE B 1 482 ? -39.059 -2.088 2.467 1.000 34.609 474 ILE B N 1
ATOM 8118 C CA . ILE B 1 482 ? -39.824 -1.302 3.428 1.000 34.427 474 ILE B CA 1
ATOM 8119 C C . ILE B 1 482 ? -40.380 -0.064 2.740 1.000 32.410 474 ILE B C 1
ATOM 8120 O O . ILE B 1 482 ? -39.634 0.639 2.061 1.000 34.908 474 ILE B O 1
ATOM 8125 N N . ALA B 1 483 ? -41.678 0.208 2.942 1.000 28.474 475 ALA B N 1
ATOM 8126 C CA . ALA B 1 483 ? -42.262 1.482 2.571 1.000 29.109 475 ALA B CA 1
ATOM 8127 C C . ALA B 1 483 ? -42.405 2.363 3.811 1.000 32.593 475 ALA B C 1
ATOM 8128 O O . ALA B 1 483 ? -43.078 1.961 4.751 1.000 32.398 475 ALA B O 1
ATOM 8130 N N . LEU B 1 484 ? -41.802 3.562 3.780 1.000 35.141 476 LEU B N 1
ATOM 8131 C CA . LEU B 1 484 ? -42.046 4.585 4.793 1.000 36.193 476 LEU B CA 1
ATOM 8132 C C . LEU B 1 484 ? -43.196 5.481 4.349 1.000 32.993 476 LEU B C 1
ATOM 8133 O O . LEU B 1 484 ? -43.112 6.152 3.321 1.000 35.836 476 LEU B O 1
ATOM 8138 N N . VAL B 1 485 ? -44.266 5.496 5.149 1.000 35.040 477 VAL B N 1
ATOM 8139 C CA . VAL B 1 485 ? -45.445 6.279 4.843 1.000 35.631 477 VAL B CA 1
ATOM 8140 C C . VAL B 1 485 ? -45.649 7.290 5.969 1.000 42.292 477 VAL B C 1
ATOM 8141 O O . VAL B 1 485 ? -46.378 7.025 6.924 1.000 41.387 477 VAL B O 1
ATOM 8145 N N . PRO B 1 486 ? -45.002 8.471 5.888 1.000 43.497 478 PRO B N 1
ATOM 8146 C CA . PRO B 1 486 ? -45.272 9.555 6.834 1.000 45.180 478 PRO B CA 1
ATOM 8147 C C . PRO B 1 486 ? -46.644 10.138 6.504 1.000 44.823 478 PRO B C 1
ATOM 8148 O O . PRO B 1 486 ? -46.966 10.297 5.333 1.000 45.089 478 PRO B O 1
ATOM 8152 N N . LEU B 1 487 ? -47.465 10.427 7.524 1.000 47.564 479 LEU B N 1
ATOM 8153 C CA . LEU B 1 487 ? -48.848 10.811 7.280 1.000 48.215 479 LEU B CA 1
ATOM 8154 C C . LEU B 1 487 ? -48.918 12.275 6.842 1.000 49.435 479 LEU B C 1
ATOM 8155 O O . LEU B 1 487 ? -49.694 12.600 5.946 1.000 50.977 479 LEU B O 1
ATOM 8158 N N . LYS B 1 488 ? -48.105 13.139 7.472 1.000 50.909 480 LYS B N 1
ATOM 8159 C CA . LYS B 1 488 ? -47.974 14.538 7.083 1.000 52.166 480 LYS B CA 1
ATOM 8160 C C . LYS B 1 488 ? -46.491 14.916 7.043 1.000 53.256 480 LYS B C 1
ATOM 8161 O O . LYS B 1 488 ? -45.945 15.421 8.027 1.000 54.910 480 LYS B O 1
ATOM 8164 N N . TYR B 1 489 ? -45.860 14.701 5.877 1.000 50.361 481 TYR B N 1
ATOM 8165 C CA . TYR B 1 489 ? -44.412 14.778 5.722 1.000 45.600 481 TYR B CA 1
ATOM 8166 C C . TYR B 1 489 ? -43.912 16.223 5.771 1.000 46.381 481 TYR B C 1
ATOM 8167 O O . TYR B 1 489 ? -42.724 16.459 5.988 1.000 43.479 481 TYR B O 1
ATOM 8176 N N . GLU B 1 490 ? -44.820 17.177 5.533 1.000 46.913 482 GLU B N 1
ATOM 8177 C CA . GLU B 1 490 ? -44.512 18.601 5.601 1.000 48.724 482 GLU B CA 1
ATOM 8178 C C . GLU B 1 490 ? -44.245 19.027 7.052 1.000 47.647 482 GLU B C 1
ATOM 8179 O O . GLU B 1 490 ? -43.519 19.990 7.282 1.000 43.939 482 GLU B O 1
ATOM 8183 N N . THR B 1 491 ? -44.802 18.291 8.025 1.000 47.474 483 THR B N 1
ATOM 8184 C CA . THR B 1 491 ? -44.557 18.552 9.436 1.000 48.523 483 THR B CA 1
ATOM 8185 C C . THR B 1 491 ? -43.109 18.217 9.786 1.000 50.016 483 THR B C 1
ATOM 8186 O O . THR B 1 491 ? -42.679 17.079 9.614 1.000 47.538 483 THR B O 1
ATOM 8190 N N . GLU B 1 492 ? -42.385 19.198 10.343 1.000 50.112 484 GLU B N 1
ATOM 8191 C CA . GLU B 1 492 ? -40.937 19.116 10.459 1.000 51.065 484 GLU B CA 1
ATOM 8192 C C . GLU B 1 492 ? -40.529 17.928 11.329 1.000 48.327 484 GLU B C 1
ATOM 8193 O O . GLU B 1 492 ? -39.555 17.247 11.023 1.000 50.767 484 GLU B O 1
ATOM 8199 N N . SER B 1 493 ? -41.260 17.687 12.422 1.000 42.512 485 SER B N 1
ATOM 8200 C CA . SER B 1 493 ? -40.942 16.579 13.307 1.000 40.546 485 SER B CA 1
ATOM 8201 C C . SER B 1 493 ? -41.025 15.258 12.539 1.000 39.709 485 SER B C 1
ATOM 8202 O O . SER B 1 493 ? -40.163 14.391 12.678 1.000 42.013 485 SER B O 1
ATOM 8205 N N . VAL B 1 494 ? -42.068 15.132 11.716 1.000 39.275 486 VAL B N 1
ATOM 8206 C CA . VAL B 1 494 ? -42.300 13.936 10.917 1.000 42.175 486 VAL B CA 1
ATOM 8207 C C . VAL B 1 494 ? -41.201 13.806 9.859 1.000 42.112 486 VAL B C 1
ATOM 8208 O O . VAL B 1 494 ? -40.663 12.712 9.664 1.000 43.050 486 VAL B O 1
ATOM 8212 N N . LYS B 1 495 ? -40.859 14.926 9.202 1.000 42.761 487 LYS B N 1
ATOM 8213 C CA . LYS B 1 495 ? -39.894 14.928 8.112 1.000 44.016 487 LYS B CA 1
ATOM 8214 C C . LYS B 1 495 ? -38.531 14.467 8.622 1.000 47.323 487 LYS B C 1
ATOM 8215 O O . LYS B 1 495 ? -37.866 13.651 7.979 1.000 44.158 487 LYS B O 1
ATOM 8221 N N . GLN B 1 496 ? -38.128 14.997 9.784 1.000 43.287 488 GLN B N 1
ATOM 8222 C CA . GLN B 1 496 ? -36.832 14.697 10.370 1.000 46.047 488 GLN B CA 1
ATOM 8223 C C . GLN B 1 496 ? -36.790 13.246 10.852 1.000 44.462 488 GLN B C 1
ATOM 8224 O O . GLN B 1 496 ? -35.777 12.570 10.669 1.000 46.863 488 GLN B O 1
ATOM 8230 N N . ALA B 1 497 ? -37.874 12.775 11.489 1.000 41.389 489 ALA B N 1
ATOM 8231 C CA . ALA B 1 497 ? -37.911 11.414 12.009 1.000 43.113 489 ALA B CA 1
ATOM 8232 C C . ALA B 1 497 ? -37.880 10.415 10.845 1.000 43.204 489 ALA B C 1
ATOM 8233 O O . ALA B 1 497 ? -37.129 9.441 10.879 1.000 43.041 489 ALA B O 1
ATOM 8235 N N . THR B 1 498 ? -38.685 10.685 9.810 1.000 40.773 490 THR B N 1
ATOM 8236 C CA . THR B 1 498 ? -38.777 9.833 8.630 1.000 42.477 490 THR B CA 1
ATOM 8237 C C . THR B 1 498 ? -37.430 9.782 7.912 1.000 43.541 490 THR B C 1
ATOM 8238 O O . THR B 1 498 ? -36.938 8.703 7.572 1.000 41.485 490 THR B O 1
ATOM 8242 N N . ASP B 1 499 ? -36.825 10.960 7.708 1.000 46.309 491 ASP B N 1
ATOM 8243 C CA . ASP B 1 499 ? -35.557 11.055 7.002 1.000 46.838 491 ASP B CA 1
ATOM 8244 C C . ASP B 1 499 ? -34.476 10.317 7.785 1.000 48.203 491 ASP B C 1
ATOM 8245 O O . ASP B 1 499 ? -33.676 9.591 7.195 1.000 45.370 491 ASP B O 1
ATOM 8250 N N . LYS B 1 500 ? -34.479 10.491 9.116 1.000 48.798 492 LYS B N 1
ATOM 8251 C CA . LYS B 1 500 ? -33.559 9.774 9.984 1.000 50.462 492 LYS B CA 1
ATOM 8252 C C . LYS B 1 500 ? -33.764 8.272 9.786 1.000 49.740 492 LYS B C 1
ATOM 8253 O O . LYS B 1 500 ? -32.800 7.524 9.627 1.000 50.095 492 LYS B O 1
ATOM 8258 N N . LEU B 1 501 ? -35.033 7.851 9.796 1.000 47.909 493 LEU B N 1
ATOM 8259 C CA . LEU B 1 501 ? -35.393 6.447 9.663 1.000 49.760 493 LEU B CA 1
ATOM 8260 C C . LEU B 1 501 ? -34.890 5.917 8.316 1.000 43.869 493 LEU B C 1
ATOM 8261 O O . LEU B 1 501 ? -34.211 4.895 8.272 1.000 42.653 493 LEU B O 1
ATOM 8266 N N . TYR B 1 502 ? -35.179 6.652 7.236 1.000 42.323 494 TYR B N 1
ATOM 8267 C CA . TYR B 1 502 ? -34.676 6.330 5.907 1.000 43.698 494 TYR B CA 1
ATOM 8268 C C . TYR B 1 502 ? -33.161 6.111 5.949 1.000 47.335 494 TYR B C 1
ATOM 8269 O O . TYR B 1 502 ? -32.659 5.115 5.423 1.000 47.486 494 TYR B O 1
ATOM 8278 N N . ALA B 1 503 ? -32.435 7.041 6.584 1.000 47.952 495 ALA B N 1
ATOM 8279 C CA . ALA B 1 503 ? -30.981 6.973 6.651 1.000 47.584 495 ALA B CA 1
ATOM 8280 C C . ALA B 1 503 ? -30.522 5.738 7.424 1.000 46.038 495 ALA B C 1
ATOM 8281 O O . ALA B 1 503 ? -29.635 5.029 6.959 1.000 52.469 495 ALA B O 1
ATOM 8283 N N . GLU B 1 504 ? -31.115 5.489 8.600 1.000 46.540 496 GLU B N 1
ATOM 8284 C CA . GLU B 1 504 ? -30.713 4.372 9.444 1.000 47.908 496 GLU B CA 1
ATOM 8285 C C . GLU B 1 504 ? -30.949 3.057 8.700 1.000 49.620 496 GLU B C 1
ATOM 8286 O O . GLU B 1 504 ? -30.045 2.229 8.581 1.000 48.481 496 GLU B O 1
ATOM 8290 N N . LEU B 1 505 ? -32.179 2.891 8.202 1.000 49.956 497 LEU B N 1
ATOM 8291 C CA . LEU B 1 505 ? -32.590 1.718 7.441 1.000 49.133 497 LEU B CA 1
ATOM 8292 C C . LEU B 1 505 ? -31.664 1.489 6.248 1.000 45.703 497 LEU B C 1
ATOM 8293 O O . LEU B 1 505 ? -31.188 0.375 6.042 1.000 48.530 497 LEU B O 1
ATOM 8298 N N . THR B 1 506 ? -31.429 2.542 5.460 1.000 49.839 498 THR B N 1
ATOM 8299 C CA . THR B 1 506 ? -30.581 2.444 4.283 1.000 46.801 498 THR B CA 1
ATOM 8300 C C . THR B 1 506 ? -29.166 2.063 4.715 1.000 52.758 498 THR B C 1
ATOM 8301 O O . THR B 1 506 ? -28.544 1.204 4.091 1.000 53.770 498 THR B O 1
ATOM 8305 N N . ALA B 1 507 ? -28.696 2.667 5.817 1.000 53.782 499 ALA B N 1
ATOM 8306 C CA . ALA B 1 507 ? -27.371 2.407 6.360 1.000 53.437 499 ALA B CA 1
ATOM 8307 C C . ALA B 1 507 ? -27.217 0.944 6.776 1.000 52.609 499 ALA B C 1
ATOM 8308 O O . ALA B 1 507 ? -26.140 0.376 6.623 1.000 55.663 499 ALA B O 1
ATOM 8310 N N . ALA B 1 508 ? -28.290 0.337 7.300 1.000 54.185 500 ALA B N 1
ATOM 8311 C CA . ALA B 1 508 ? -28.254 -1.049 7.742 1.000 54.035 500 ALA B CA 1
ATOM 8312 C C . ALA B 1 508 ? -28.402 -2.016 6.564 1.000 55.735 500 ALA B C 1
ATOM 8313 O O . ALA B 1 508 ? -28.439 -3.229 6.769 1.000 57.617 500 ALA B O 1
ATOM 8315 N N . GLY B 1 509 ? -28.510 -1.471 5.343 1.000 53.602 501 GLY B N 1
ATOM 8316 C CA . GLY B 1 509 ? -28.453 -2.255 4.117 1.000 49.724 501 GLY B CA 1
ATOM 8317 C C . GLY B 1 509 ? -29.829 -2.566 3.530 1.000 48.438 501 GLY B C 1
ATOM 8318 O O . GLY B 1 509 ? -29.930 -3.376 2.613 1.000 48.278 501 GLY B O 1
ATOM 8319 N N . PHE B 1 510 ? -30.884 -1.916 4.036 1.000 43.776 502 PHE B N 1
ATOM 8320 C CA . PHE B 1 510 ? -32.239 -2.219 3.605 1.000 44.388 502 PHE B CA 1
ATOM 8321 C C . PHE B 1 510 ? -32.656 -1.269 2.488 1.000 40.857 502 PHE B C 1
ATOM 8322 O O . PHE B 1 510 ? -32.182 -0.142 2.422 1.000 37.332 502 PHE B O 1
ATOM 8330 N N . GLU B 1 511 ? -33.551 -1.752 1.617 1.000 34.853 503 GLU B N 1
ATOM 8331 C CA . GLU B 1 511 ? -34.023 -0.998 0.470 1.000 33.685 503 GLU B CA 1
ATOM 8332 C C . GLU B 1 511 ? -35.371 -0.384 0.826 1.000 34.649 503 GLU B C 1
ATOM 8333 O O . GLU B 1 511 ? -36.340 -1.109 1.083 1.000 32.332 503 GLU B O 1
ATOM 8339 N N . VAL B 1 512 ? -35.408 0.956 0.832 1.000 33.214 504 VAL B N 1
ATOM 8340 C CA . VAL B 1 512 ? -36.516 1.707 1.396 1.000 31.221 504 VAL B CA 1
ATOM 8341 C C . VAL B 1 512 ? -37.115 2.611 0.329 1.000 32.420 504 VAL B C 1
ATOM 8342 O O . VAL B 1 512 ? -36.392 3.328 -0.365 1.000 34.101 504 VAL B O 1
ATOM 8346 N N . LEU B 1 513 ? -38.451 2.568 0.225 1.000 30.121 505 LEU B N 1
ATOM 8347 C CA . LEU B 1 513 ? -39.206 3.536 -0.547 1.000 31.011 505 LEU B CA 1
ATOM 8348 C C . LEU B 1 513 ? -39.873 4.505 0.427 1.000 33.324 505 LEU B C 1
ATOM 8349 O O . LEU B 1 513 ? -40.552 4.073 1.357 1.000 34.359 505 LEU B O 1
ATOM 8354 N N . LEU B 1 514 ? -39.687 5.805 0.178 1.000 36.085 506 LEU B N 1
ATOM 8355 C CA . LEU B 1 514 ? -40.274 6.854 0.999 1.000 35.148 506 LEU B CA 1
ATOM 8356 C C . LEU B 1 514 ? -41.452 7.446 0.243 1.000 31.996 506 LEU B C 1
ATOM 8357 O O . LEU B 1 514 ? -41.296 7.971 -0.857 1.000 32.707 506 LEU B O 1
ATOM 8362 N N . ASP B 1 515 ? -42.653 7.334 0.815 1.000 33.620 507 ASP B N 1
ATOM 8363 C CA . ASP B 1 515 ? -43.804 7.950 0.187 1.000 33.025 507 ASP B CA 1
ATOM 8364 C C . ASP B 1 515 ? -43.808 9.436 0.550 1.000 37.738 507 ASP B C 1
ATOM 8365 O O . ASP B 1 515 ? -44.145 9.801 1.671 1.000 36.397 507 ASP B O 1
ATOM 8370 N N . ASP B 1 516 ? -43.439 10.282 -0.420 1.000 39.295 508 ASP B N 1
ATOM 8371 C CA . ASP B 1 516 ? -43.218 11.704 -0.190 1.000 41.786 508 ASP B CA 1
ATOM 8372 C C . ASP B 1 516 ? -44.392 12.525 -0.716 1.000 37.892 508 ASP B C 1
ATOM 8373 O O . ASP B 1 516 ? -44.314 13.746 -0.754 1.000 42.724 508 ASP B O 1
ATOM 8378 N N . ARG B 1 517 ? -45.477 11.871 -1.129 1.000 39.189 509 ARG B N 1
ATOM 8379 C CA . ARG B 1 517 ? -46.543 12.551 -1.846 1.000 40.045 509 ARG B CA 1
ATOM 8380 C C . ARG B 1 517 ? -47.327 13.455 -0.895 1.000 41.283 509 ARG B C 1
ATOM 8381 O O . ARG B 1 517 ? -47.361 13.197 0.309 1.000 39.853 509 ARG B O 1
ATOM 8389 N N . ASP B 1 518 ? -47.965 14.489 -1.470 1.000 42.622 510 ASP B N 1
ATOM 8390 C CA . ASP B 1 518 ? -48.604 15.563 -0.713 1.000 47.623 510 ASP B CA 1
ATOM 8391 C C . ASP B 1 518 ? -50.046 15.186 -0.359 1.000 54.467 510 ASP B C 1
ATOM 8392 O O . ASP B 1 518 ? -50.511 14.089 -0.686 1.000 51.525 510 ASP B O 1
ATOM 8397 N N . LYS B 1 519 ? -50.740 16.138 0.294 1.000 53.662 511 LYS B N 1
ATOM 8398 C CA . LYS B 1 519 ? -52.042 15.939 0.917 1.000 50.720 511 LYS B CA 1
ATOM 8399 C C . LYS B 1 519 ? -53.086 15.478 -0.095 1.000 52.968 511 LYS B C 1
ATOM 8400 O O . LYS B 1 519 ? -54.040 14.804 0.282 1.000 56.603 511 LYS B O 1
ATOM 8402 N N . LYS B 1 520 ? -52.904 15.837 -1.372 1.000 52.535 512 LYS B N 1
ATOM 8403 C CA . LYS B 1 520 ? -53.820 15.430 -2.428 1.000 53.691 512 LYS B CA 1
ATOM 8404 C C . LYS B 1 520 ? -53.845 13.907 -2.596 1.000 53.162 512 LYS B C 1
ATOM 8405 O O . LYS B 1 520 ? -54.731 13.386 -3.271 1.000 52.163 512 LYS B O 1
ATOM 8407 N N . THR B 1 521 ? -52.887 13.189 -1.987 1.000 51.245 513 THR B N 1
ATOM 8408 C CA . THR B 1 521 ? -52.937 11.733 -1.932 1.000 51.523 513 THR B CA 1
ATOM 8409 C C . THR B 1 521 ? -53.248 11.283 -0.505 1.000 47.465 513 THR B C 1
ATOM 8410 O O . THR B 1 521 ? -52.413 11.427 0.384 1.000 45.876 513 THR B O 1
ATOM 8414 N N . SER B 1 522 ? -54.439 10.701 -0.301 1.000 48.489 514 SER B N 1
ATOM 8415 C CA . SER B 1 522 ? -54.886 10.293 1.024 1.000 46.895 514 SER B CA 1
ATOM 8416 C C . SER B 1 522 ? -54.012 9.163 1.561 1.000 50.006 514 SER B C 1
ATOM 8417 O O . SER B 1 522 ? -53.401 8.421 0.792 1.000 48.111 514 SER B O 1
ATOM 8420 N N . PRO B 1 523 ? -53.936 8.976 2.898 1.000 47.555 515 PRO B N 1
ATOM 8421 C CA . PRO B 1 523 ? -53.172 7.870 3.471 1.000 46.672 515 PRO B CA 1
ATOM 8422 C C . PRO B 1 523 ? -53.732 6.511 3.055 1.000 48.971 515 PRO B C 1
ATOM 8423 O O . PRO B 1 523 ? -52.991 5.528 3.014 1.000 45.533 515 PRO B O 1
ATOM 8427 N N . GLY B 1 524 ? -55.040 6.480 2.754 1.000 44.206 516 GLY B N 1
ATOM 8428 C CA . GLY B 1 524 ? -55.710 5.280 2.286 1.000 43.897 516 GLY B CA 1
ATOM 8429 C C . GLY B 1 524 ? -55.148 4.820 0.944 1.000 44.285 516 GLY B C 1
ATOM 8430 O O . GLY B 1 524 ? -54.841 3.642 0.774 1.000 40.845 516 GLY B O 1
ATOM 8431 N N . VAL B 1 525 ? -55.019 5.776 0.017 1.000 43.192 517 VAL B N 1
ATOM 8432 C CA . VAL B 1 525 ? -54.435 5.549 -1.297 1.000 46.569 517 VAL B CA 1
ATOM 8433 C C . VAL B 1 525 ? -52.973 5.122 -1.155 1.000 44.866 517 VAL B C 1
ATOM 8434 O O . VAL B 1 525 ? -52.538 4.208 -1.856 1.000 45.916 517 VAL B O 1
ATOM 8438 N N . LYS B 1 526 ? -52.225 5.763 -0.249 1.000 39.845 518 LYS B N 1
ATOM 8439 C CA . LYS B 1 526 ? -50.817 5.438 -0.046 1.000 40.174 518 LYS B CA 1
ATOM 8440 C C . LYS B 1 526 ? -50.658 3.985 0.397 1.000 41.491 518 LYS B C 1
ATOM 8441 O O . LYS B 1 526 ? -49.818 3.250 -0.136 1.000 34.496 518 LYS B O 1
ATOM 8447 N N . PHE B 1 527 ? -51.487 3.574 1.363 1.000 37.026 519 PHE B N 1
ATOM 8448 C CA . PHE B 1 527 ? -51.482 2.209 1.857 1.000 36.125 519 PHE B CA 1
ATOM 8449 C C . PHE B 1 527 ? -51.840 1.232 0.734 1.000 35.579 519 PHE B C 1
ATOM 8450 O O . PHE B 1 527 ? -51.216 0.181 0.612 1.000 35.966 519 PHE B O 1
ATOM 8458 N N . ALA B 1 528 ? -52.843 1.577 -0.079 1.000 34.478 520 ALA B N 1
ATOM 8459 C CA . ALA B 1 528 ? -53.300 0.689 -1.138 1.000 37.063 520 ALA B CA 1
ATOM 8460 C C . ALA B 1 528 ? -52.225 0.554 -2.221 1.000 37.634 520 ALA B C 1
ATOM 8461 O O . ALA B 1 528 ? -52.060 -0.520 -2.808 1.000 34.215 520 ALA B O 1
ATOM 8463 N N . ASP B 1 529 ? -51.511 1.655 -2.491 1.000 33.594 521 ASP B N 1
ATOM 8464 C CA . ASP B 1 529 ? -50.477 1.669 -3.517 1.000 34.515 521 ASP B CA 1
ATOM 8465 C C . ASP B 1 529 ? -49.310 0.779 -3.091 1.000 33.917 521 ASP B C 1
ATOM 8466 O O . ASP B 1 529 ? -48.813 -0.004 -3.903 1.000 31.973 521 ASP B O 1
ATOM 8471 N N . MET B 1 530 ? -48.875 0.894 -1.826 1.000 28.858 522 MET B N 1
ATOM 8472 C CA . MET B 1 530 ? -47.737 0.129 -1.345 1.000 30.264 522 MET B CA 1
ATOM 8473 C C . MET B 1 530 ? -48.067 -1.366 -1.369 1.000 30.710 522 MET B C 1
ATOM 8474 O O . MET B 1 530 ? -47.176 -2.201 -1.556 1.000 28.880 522 MET B O 1
ATOM 8479 N N . GLU B 1 531 ? -49.349 -1.705 -1.162 1.000 30.920 523 GLU B N 1
ATOM 8480 C CA . GLU B 1 531 ? -49.761 -3.097 -1.161 1.000 32.040 523 GLU B CA 1
ATOM 8481 C C . GLU B 1 531 ? -49.877 -3.599 -2.599 1.000 28.030 523 GLU B C 1
ATOM 8482 O O . GLU B 1 531 ? -49.445 -4.713 -2.852 1.000 28.642 523 GLU B O 1
ATOM 8488 N N . LEU B 1 532 ? -50.399 -2.774 -3.516 1.000 28.686 524 LEU B N 1
ATOM 8489 C CA . LEU B 1 532 ? -50.508 -3.113 -4.930 1.000 30.782 524 LEU B CA 1
ATOM 8490 C C . LEU B 1 532 ? -49.142 -3.509 -5.504 1.000 30.542 524 LEU B C 1
ATOM 8491 O O . LEU B 1 532 ? -48.994 -4.560 -6.140 1.000 29.059 524 LEU B O 1
ATOM 8496 N N . ILE B 1 533 ? -48.131 -2.678 -5.242 1.000 30.516 525 ILE B N 1
ATOM 8497 C CA . ILE B 1 533 ? -46.809 -2.882 -5.805 1.000 30.632 525 ILE B CA 1
ATOM 8498 C C . ILE B 1 533 ? -46.089 -4.011 -5.065 1.000 29.368 525 ILE B C 1
ATOM 8499 O O . ILE B 1 533 ? -45.055 -4.476 -5.530 1.000 30.524 525 ILE B O 1
ATOM 8504 N N . GLY B 1 534 ? -46.650 -4.468 -3.934 1.000 27.557 526 GLY B N 1
ATOM 8505 C CA . GLY B 1 534 ? -46.195 -5.664 -3.256 1.000 26.851 526 GLY B CA 1
ATOM 8506 C C . GLY B 1 534 ? -45.055 -5.450 -2.265 1.000 26.754 526 GLY B C 1
ATOM 8507 O O . GLY B 1 534 ? -44.351 -6.397 -1.929 1.000 27.163 526 GLY B O 1
ATOM 8508 N N . ILE B 1 535 ? -44.892 -4.240 -1.721 1.000 27.207 527 ILE B N 1
ATOM 8509 C CA . ILE B 1 535 ? -43.829 -4.052 -0.748 1.000 28.167 527 ILE B CA 1
ATOM 8510 C C . ILE B 1 535 ? -44.198 -4.790 0.538 1.000 29.248 527 ILE B C 1
ATOM 8511 O O . ILE B 1 535 ? -45.318 -4.658 1.022 1.000 28.200 527 ILE B O 1
ATOM 8516 N N . PRO B 1 536 ? -43.300 -5.648 1.072 1.000 29.426 528 PRO B N 1
ATOM 8517 C CA . PRO B 1 536 ? -43.667 -6.567 2.146 1.000 31.674 528 PRO B CA 1
ATOM 8518 C C . PRO B 1 536 ? -43.828 -5.954 3.537 1.000 35.257 528 PRO B C 1
ATOM 8519 O O . PRO B 1 536 ? -44.462 -6.576 4.390 1.000 33.643 528 PRO B O 1
ATOM 8523 N N . HIS B 1 537 ? -43.273 -4.752 3.758 1.000 33.927 529 HIS B N 1
ATOM 8524 C CA . HIS B 1 537 ? -43.316 -4.131 5.077 1.000 35.458 529 HIS B CA 1
ATOM 8525 C C . HIS B 1 537 ? -43.571 -2.636 4.951 1.000 36.973 529 HIS B C 1
ATOM 8526 O O . HIS B 1 537 ? -43.034 -1.973 4.061 1.000 34.182 529 HIS B O 1
ATOM 8533 N N . ARG B 1 538 ? -44.399 -2.099 5.850 1.000 35.953 530 ARG B N 1
ATOM 8534 C CA . ARG B 1 538 ? -44.564 -0.661 5.898 1.000 38.333 530 ARG B CA 1
ATOM 8535 C C . ARG B 1 538 ? -44.320 -0.180 7.325 1.000 41.482 530 ARG B C 1
ATOM 8536 O O . ARG B 1 538 ? -44.516 -0.924 8.288 1.000 38.384 530 ARG B O 1
ATOM 8544 N N . ILE B 1 539 ? -43.797 1.048 7.409 1.000 40.227 531 ILE B N 1
ATOM 8545 C CA . ILE B 1 539 ? -43.710 1.793 8.653 1.000 38.395 531 ILE B CA 1
ATOM 8546 C C . ILE B 1 539 ? -44.437 3.111 8.421 1.000 42.256 531 ILE B C 1
ATOM 8547 O O . ILE B 1 539 ? -44.125 3.843 7.477 1.000 37.209 531 ILE B O 1
ATOM 8552 N N . VAL B 1 540 ? -45.447 3.376 9.261 1.000 42.849 532 VAL B N 1
ATOM 8553 C CA . VAL B 1 540 ? -46.174 4.633 9.225 1.000 44.509 532 VAL B CA 1
ATOM 8554 C C . VAL B 1 540 ? -45.644 5.527 10.352 1.000 46.725 532 VAL B C 1
ATOM 8555 O O . VAL B 1 540 ? -45.509 5.090 11.492 1.000 44.286 532 VAL B O 1
ATOM 8559 N N . ILE B 1 541 ? -45.296 6.766 9.989 1.000 49.841 533 ILE B N 1
ATOM 8560 C CA . ILE B 1 541 ? -44.797 7.771 10.915 1.000 49.110 533 ILE B CA 1
ATOM 8561 C C . ILE B 1 541 ? -45.868 8.854 11.026 1.000 47.800 533 ILE B C 1
ATOM 8562 O O . ILE B 1 541 ? -46.192 9.485 10.024 1.000 44.553 533 ILE B O 1
ATOM 8567 N N . SER B 1 542 ? -46.419 9.050 12.235 1.000 48.639 534 SER B N 1
ATOM 8568 C CA . SER B 1 542 ? -47.296 10.181 12.515 1.000 49.360 534 SER B CA 1
ATOM 8569 C C . SER B 1 542 ? -46.764 10.985 13.707 1.000 45.416 534 SER B C 1
ATOM 8570 O O . SER B 1 542 ? -45.962 10.487 14.504 1.000 43.696 534 SER B O 1
ATOM 8573 N N . ASP B 1 543 ? -47.207 12.241 13.813 1.000 44.683 535 ASP B N 1
ATOM 8574 C CA . ASP B 1 543 ? -46.773 13.113 14.897 1.000 50.999 535 ASP B CA 1
ATOM 8575 C C . ASP B 1 543 ? -47.309 12.572 16.223 1.000 51.152 535 ASP B C 1
ATOM 8576 O O . ASP B 1 543 ? -46.555 12.478 17.190 1.000 54.258 535 ASP B O 1
ATOM 8581 N N . ARG B 1 544 ? -48.605 12.218 16.250 1.000 49.530 536 ARG B N 1
ATOM 8582 C CA . ARG B 1 544 ? -49.207 11.521 17.381 1.000 51.644 536 ARG B CA 1
ATOM 8583 C C . ARG B 1 544 ? -48.326 10.345 17.799 1.000 53.872 536 ARG B C 1
ATOM 8584 O O . ARG B 1 544 ? -47.960 10.224 18.965 1.000 53.479 536 ARG B O 1
ATOM 8586 N N . GLY B 1 545 ? -47.970 9.486 16.833 1.000 52.212 537 GLY B N 1
ATOM 8587 C CA . GLY B 1 545 ? -47.113 8.344 17.106 1.000 50.608 537 GLY B CA 1
ATOM 8588 C C . GLY B 1 545 ? -45.770 8.758 17.710 1.000 51.531 537 GLY B C 1
ATOM 8589 O O . GLY B 1 545 ? -45.315 8.166 18.692 1.000 50.856 537 GLY B O 1
ATOM 8590 N N . LEU B 1 546 ? -45.136 9.771 17.102 1.000 47.574 538 LEU B N 1
ATOM 8591 C CA . LEU B 1 546 ? -43.841 10.266 17.549 1.000 50.866 538 LEU B CA 1
ATOM 8592 C C . LEU B 1 546 ? -43.951 10.856 18.957 1.000 52.345 538 LEU B C 1
ATOM 8593 O O . LEU B 1 546 ? -42.985 10.798 19.719 1.000 50.853 538 LEU B O 1
ATOM 8598 N N . SER B 1 547 ? -45.120 11.427 19.286 1.000 53.676 539 SER B N 1
ATOM 8599 C CA . SER B 1 547 ? -45.368 11.981 20.614 1.000 59.104 539 SER B CA 1
ATOM 8600 C C . SER B 1 547 ? -45.429 10.875 21.665 1.000 61.129 539 SER B C 1
ATOM 8601 O O . SER B 1 547 ? -44.994 11.081 22.797 1.000 63.148 539 SER B O 1
ATOM 8604 N N . GLU B 1 548 ? -45.974 9.710 21.278 1.000 59.314 540 GLU B N 1
ATOM 8605 C CA . GLU B 1 548 ? -46.103 8.564 22.166 1.000 58.995 540 GLU B CA 1
ATOM 8606 C C . GLU B 1 548 ? -44.899 7.634 22.018 1.000 60.810 540 GLU B C 1
ATOM 8607 O O . GLU B 1 548 ? -44.881 6.545 22.595 1.000 59.657 540 GLU B O 1
ATOM 8613 N N . GLY B 1 549 ? -43.898 8.068 21.239 1.000 60.237 541 GLY B N 1
ATOM 8614 C CA . GLY B 1 549 ? -42.689 7.289 21.017 1.000 63.652 541 GLY B CA 1
ATOM 8615 C C . GLY B 1 549 ? -42.956 5.952 20.322 1.000 64.193 541 GLY B C 1
ATOM 8616 O O . GLY B 1 549 ? -42.233 4.989 20.570 1.000 66.679 541 GLY B O 1
ATOM 8617 N N . VAL B 1 550 ? -43.974 5.902 19.447 1.000 67.340 542 VAL B N 1
ATOM 8618 C CA . VAL B 1 550 ? -44.334 4.679 18.739 1.000 70.227 542 VAL B CA 1
ATOM 8619 C C . VAL B 1 550 ? -44.413 4.943 17.236 1.000 70.684 542 VAL B C 1
ATOM 8620 O O . VAL B 1 550 ? -44.852 6.007 16.804 1.000 69.581 542 VAL B O 1
ATOM 8624 N N . LEU B 1 551 ? -43.987 3.939 16.456 1.000 68.194 543 LEU B N 1
ATOM 8625 C CA . LEU B 1 551 ? -44.231 3.873 15.023 1.000 61.985 543 LEU B CA 1
ATOM 8626 C C . LEU B 1 551 ? -45.221 2.742 14.747 1.000 63.214 543 LEU B C 1
ATOM 8627 O O . LEU B 1 551 ? -45.319 1.798 15.529 1.000 65.497 543 LEU B O 1
ATOM 8632 N N . GLU B 1 552 ? -45.943 2.852 13.626 1.000 59.318 544 GLU B N 1
ATOM 8633 C CA . GLU B 1 552 ? -46.989 1.912 13.254 1.000 60.371 544 GLU B CA 1
ATOM 8634 C C . GLU B 1 552 ? -46.487 1.023 12.112 1.000 57.830 544 GLU B C 1
ATOM 8635 O O . GLU B 1 552 ? -46.169 1.526 11.038 1.000 56.218 544 GLU B O 1
ATOM 8641 N N . TYR B 1 553 ? -46.418 -0.293 12.361 1.000 53.944 545 TYR B N 1
ATOM 8642 C CA . TYR B 1 553 ? -45.908 -1.270 11.407 1.000 49.632 545 TYR B CA 1
ATOM 8643 C C . TYR B 1 553 ? -47.042 -2.151 10.883 1.000 52.132 545 TYR B C 1
ATOM 8644 O O . TYR B 1 553 ? -48.012 -2.400 11.599 1.000 47.816 545 TYR B O 1
ATOM 8653 N N . LYS B 1 554 ? -46.904 -2.619 9.629 1.000 47.919 546 LYS B N 1
ATOM 8654 C CA . LYS B 1 554 ? -47.757 -3.667 9.082 1.000 43.282 546 LYS B CA 1
ATOM 8655 C C . LYS B 1 554 ? -46.998 -4.444 8.006 1.000 46.834 546 LYS B C 1
ATOM 8656 O O . LYS B 1 554 ? -46.366 -3.845 7.128 1.000 43.262 546 LYS B O 1
ATOM 8660 N N . GLY B 1 555 ? -47.055 -5.781 8.102 1.000 41.613 547 GLY B N 1
ATOM 8661 C CA . GLY B 1 555 ? -46.652 -6.658 7.012 1.000 39.564 547 GLY B CA 1
ATOM 8662 C C . GLY B 1 555 ? -47.713 -6.720 5.913 1.000 38.449 547 GLY B C 1
ATOM 8663 O O . GLY B 1 555 ? -48.901 -6.531 6.172 1.000 41.494 547 GLY B O 1
ATOM 8664 N N . ARG B 1 556 ? -47.273 -7.010 4.681 1.000 35.196 548 ARG B N 1
ATOM 8665 C CA . ARG B 1 556 ? -48.142 -7.047 3.513 1.000 34.467 548 ARG B CA 1
ATOM 8666 C C . ARG B 1 556 ? -49.202 -8.143 3.641 1.000 35.588 548 ARG B C 1
ATOM 8667 O O . ARG B 1 556 ? -50.296 -8.014 3.089 1.000 34.121 548 ARG B O 1
ATOM 8675 N N . ARG B 1 557 ? -48.855 -9.224 4.344 1.000 38.905 549 ARG B N 1
ATOM 8676 C CA . ARG B 1 557 ? -49.714 -10.395 4.446 1.000 46.350 549 ARG B CA 1
ATOM 8677 C C . ARG B 1 557 ? -50.463 -10.395 5.781 1.000 50.255 549 ARG B C 1
ATOM 8678 O O . ARG B 1 557 ? -51.221 -11.324 6.050 1.000 53.378 549 ARG B O 1
ATOM 8682 N N . ASP B 1 558 ? -50.274 -9.342 6.592 1.000 54.304 550 ASP B N 1
ATOM 8683 C CA . ASP B 1 558 ? -50.868 -9.242 7.919 1.000 56.586 550 ASP B CA 1
ATOM 8684 C C . ASP B 1 558 ? -52.273 -8.655 7.830 1.000 61.165 550 ASP B C 1
ATOM 8685 O O . ASP B 1 558 ? -52.562 -7.841 6.958 1.000 64.807 550 ASP B O 1
ATOM 8690 N N . SER B 1 559 ? -53.128 -9.065 8.774 1.000 66.972 551 SER B N 1
ATOM 8691 C CA . SER B 1 559 ? -54.491 -8.566 8.882 1.000 66.451 551 SER B CA 1
ATOM 8692 C C . SER B 1 559 ? -54.514 -7.186 9.538 1.000 64.961 551 SER B C 1
ATOM 8693 O O . SER B 1 559 ? -55.279 -6.318 9.122 1.000 61.524 551 SER B O 1
ATOM 8696 N N . GLU B 1 560 ? -53.672 -6.989 10.564 1.000 64.812 552 GLU B N 1
ATOM 8697 C CA . GLU B 1 560 ? -53.703 -5.771 11.358 1.000 66.455 552 GLU B CA 1
ATOM 8698 C C . GLU B 1 560 ? -52.293 -5.213 11.550 1.000 63.438 552 GLU B C 1
ATOM 8699 O O . GLU B 1 560 ? -51.313 -5.952 11.614 1.000 61.460 552 GLU B O 1
ATOM 8701 N N . SER B 1 561 ? -52.219 -3.883 11.655 1.000 66.608 553 SER B N 1
ATOM 8702 C CA . SER B 1 561 ? -50.997 -3.192 12.031 1.000 68.785 553 SER B CA 1
ATOM 8703 C C . SER B 1 561 ? -50.760 -3.347 13.531 1.000 69.590 553 SER B C 1
ATOM 8704 O O . SER B 1 561 ? -51.624 -3.837 14.255 1.000 73.863 553 SER B O 1
ATOM 8707 N N . GLN B 1 562 ? -49.570 -2.936 13.977 1.000 68.413 554 GLN B N 1
ATOM 8708 C CA . GLN B 1 562 ? -49.215 -2.946 15.386 1.000 67.925 554 GLN B CA 1
ATOM 8709 C C . GLN B 1 562 ? -48.294 -1.763 15.678 1.000 70.106 554 GLN B C 1
ATOM 8710 O O . GLN B 1 562 ? -47.674 -1.213 14.767 1.000 64.012 554 GLN B O 1
ATOM 8716 N N . ASN B 1 563 ? -48.206 -1.384 16.958 1.000 68.050 555 ASN B N 1
ATOM 8717 C CA . ASN B 1 563 ? -47.444 -0.217 17.365 1.000 69.621 555 ASN B CA 1
ATOM 8718 C C . ASN B 1 563 ? -46.101 -0.662 17.935 1.000 70.260 555 ASN B C 1
ATOM 8719 O O . ASN B 1 563 ? -46.042 -1.268 19.002 1.000 72.855 555 ASN B O 1
ATOM 8724 N N . LEU B 1 564 ? -45.024 -0.351 17.205 1.000 71.072 556 LEU B N 1
ATOM 8725 C CA . LEU B 1 564 ? -43.676 -0.656 17.651 1.000 70.945 556 LEU B CA 1
ATOM 8726 C C . LEU B 1 564 ? -43.142 0.545 18.427 1.000 72.516 556 LEU B C 1
ATOM 8727 O O . LEU B 1 564 ? -43.388 1.685 18.036 1.000 68.981 556 LEU B O 1
ATOM 8729 N N . PRO B 1 565 ? -42.435 0.336 19.565 1.000 74.290 557 PRO B N 1
ATOM 8730 C CA . PRO B 1 565 ? -41.780 1.436 20.272 1.000 72.715 557 PRO B CA 1
ATOM 8731 C C . PRO B 1 565 ? -40.660 2.020 19.415 1.000 68.600 557 PRO B C 1
ATOM 8732 O O . PRO B 1 565 ? -39.774 1.289 18.976 1.000 67.364 557 PRO B O 1
ATOM 8736 N N . ILE B 1 566 ? -40.705 3.346 19.220 1.000 66.532 558 ILE B N 1
ATOM 8737 C CA . ILE B 1 566 ? -39.871 4.052 18.258 1.000 65.555 558 ILE B CA 1
ATOM 8738 C C . ILE B 1 566 ? -38.408 3.634 18.394 1.000 66.481 558 ILE B C 1
ATOM 8739 O O . ILE B 1 566 ? -37.636 3.830 17.462 1.000 67.559 558 ILE B O 1
ATOM 8741 N N . GLY B 1 567 ? -38.037 3.053 19.543 1.000 69.091 559 GLY B N 1
ATOM 8742 C CA . GLY B 1 567 ? -36.658 2.690 19.829 1.000 70.676 559 GLY B CA 1
ATOM 8743 C C . GLY B 1 567 ? -36.295 1.281 19.367 1.000 71.601 559 GLY B C 1
ATOM 8744 O O . GLY B 1 567 ? -35.163 1.044 18.951 1.000 74.918 559 GLY B O 1
ATOM 8745 N N . GLU B 1 568 ? -37.251 0.348 19.450 1.000 72.723 560 GLU B N 1
ATOM 8746 C CA . GLU B 1 568 ? -36.976 -1.055 19.169 1.000 74.442 560 GLU B CA 1
ATOM 8747 C C . GLU B 1 568 ? -37.310 -1.401 17.714 1.000 74.201 560 GLU B C 1
ATOM 8748 O O . GLU B 1 568 ? -37.296 -2.575 17.355 1.000 77.274 560 GLU B O 1
ATOM 8750 N N . LEU B 1 569 ? -37.575 -0.386 16.876 1.000 71.663 561 LEU B N 1
ATOM 8751 C CA . LEU B 1 569 ? -37.954 -0.599 15.486 1.000 69.925 561 LEU B CA 1
ATOM 8752 C C . LEU B 1 569 ? -36.830 -1.290 14.711 1.000 68.257 561 LEU B C 1
ATOM 8753 O O . LEU B 1 569 ? -37.105 -2.198 13.931 1.000 68.126 561 LEU B O 1
ATOM 8755 N N . MET B 1 570 ? -35.574 -0.870 14.935 1.000 64.451 562 MET B N 1
ATOM 8756 C CA . MET B 1 570 ? -34.436 -1.350 14.158 1.000 66.820 562 MET B CA 1
ATOM 8757 C C . MET B 1 570 ? -34.197 -2.843 14.393 1.000 65.102 562 MET B C 1
ATOM 8758 O O . MET B 1 570 ? -33.930 -3.580 13.444 1.000 61.968 562 MET B O 1
ATOM 8763 N N . SER B 1 571 ? -34.261 -3.270 15.660 1.000 61.095 563 SER B N 1
ATOM 8764 C CA . SER B 1 571 ? -34.139 -4.675 16.013 1.000 59.084 563 SER B CA 1
ATOM 8765 C C . SER B 1 571 ? -35.293 -5.471 15.404 1.000 57.463 563 SER B C 1
ATOM 8766 O O . SER B 1 571 ? -35.086 -6.576 14.907 1.000 55.054 563 SER B O 1
ATOM 8768 N N . PHE B 1 572 ? -36.501 -4.891 15.454 1.000 53.059 564 PHE B N 1
ATOM 8769 C CA . PHE B 1 572 ? -37.721 -5.538 14.997 1.000 56.617 564 PHE B CA 1
ATOM 8770 C C . PHE B 1 572 ? -37.666 -5.737 13.482 1.000 58.822 564 PHE B C 1
ATOM 8771 O O . PHE B 1 572 ? -37.845 -6.850 12.994 1.000 56.088 564 PHE B O 1
ATOM 8779 N N . ILE B 1 573 ? -37.406 -4.642 12.755 1.000 59.152 565 ILE B N 1
ATOM 8780 C CA . ILE B 1 573 ? -37.292 -4.667 11.305 1.000 56.623 565 ILE B CA 1
ATOM 8781 C C . ILE B 1 573 ? -36.192 -5.645 10.901 1.000 57.626 565 ILE B C 1
ATOM 8782 O O . ILE B 1 573 ? -36.393 -6.456 9.997 1.000 56.271 565 ILE B O 1
ATOM 8784 N N . THR B 1 574 ? -35.039 -5.577 11.583 1.000 57.181 566 THR B N 1
ATOM 8785 C CA . THR B 1 574 ? -33.886 -6.397 11.235 1.000 59.957 566 THR B CA 1
ATOM 8786 C C . THR B 1 574 ? -34.237 -7.883 11.322 1.000 60.984 566 THR B C 1
ATOM 8787 O O . THR B 1 574 ? -33.789 -8.667 10.487 1.000 58.340 566 THR B O 1
ATOM 8791 N N . GLU B 1 575 ? -35.033 -8.260 12.334 1.000 62.837 567 GLU B N 1
ATOM 8792 C CA . GLU B 1 575 ? -35.436 -9.646 12.531 1.000 63.089 567 GLU B CA 1
ATOM 8793 C C . GLU B 1 575 ? -36.342 -10.094 11.382 1.000 59.769 567 GLU B C 1
ATOM 8794 O O . GLU B 1 575 ? -36.192 -11.205 10.876 1.000 63.693 567 GLU B O 1
ATOM 8800 N N . LYS B 1 576 ? -37.275 -9.221 10.978 1.000 57.991 568 LYS B N 1
ATOM 8801 C CA . LYS B 1 576 ? -38.232 -9.535 9.927 1.000 58.567 568 LYS B CA 1
ATOM 8802 C C . LYS B 1 576 ? -37.510 -9.771 8.600 1.000 60.162 568 LYS B C 1
ATOM 8803 O O . LYS B 1 576 ? -38.016 -10.497 7.749 1.000 60.582 568 LYS B O 1
ATOM 8805 N N . LEU B 1 577 ? -36.324 -9.168 8.432 1.000 60.061 569 LEU B N 1
ATOM 8806 C CA . LEU B 1 577 ? -35.608 -9.203 7.165 1.000 56.657 569 LEU B CA 1
ATOM 8807 C C . LEU B 1 577 ? -34.352 -10.072 7.260 1.000 56.016 569 LEU B C 1
ATOM 8808 O O . LEU B 1 577 ? -33.532 -10.058 6.344 1.000 54.024 569 LEU B O 1
ATOM 8813 N N . SER B 1 578 ? -34.212 -10.840 8.351 1.000 55.422 570 SER B N 1
ATOM 8814 C CA . SER B 1 578 ? -33.027 -11.655 8.587 1.000 57.898 570 SER B CA 1
ATOM 8815 C C . SER B 1 578 ? -33.255 -13.113 8.178 1.000 55.467 570 SER B C 1
ATOM 8816 O O . SER B 1 578 ? -32.335 -13.923 8.263 1.000 58.135 570 SER B O 1
ATOM 8818 N N . ARG B 1 579 ? -34.477 -13.442 7.740 1.000 55.349 571 ARG B N 1
ATOM 8819 C CA . ARG B 1 579 ? -34.840 -14.816 7.422 1.000 57.957 571 ARG B CA 1
ATOM 8820 C C . ARG B 1 579 ? -34.448 -15.125 5.968 1.000 54.677 571 ARG B C 1
ATOM 8821 O O . ARG B 1 579 ? -34.456 -16.325 5.620 1.000 48.514 571 ARG B O 1
#

Radius of gyration: 37.07 Å; Cα contacts (8 Å, |Δi|>4): 2615; chains: 2; bounding box: 89×114×88 Å

Organism: Pseudomonas aeruginosa (strain ATCC 15692 / DSM 22644 / CIP 104116 / JCM 14847 / LMG 12228 / 1C / PRS 101 / PAO1) (NCBI:txid208964)

Foldseek 3Di:
DAFACVQQVDDLPPDDPVQADFFLQVLCSVLSQWDDPDQLDIDGGPLNVLLLVLLVVLLVVLCVVLPAAEDDDAQKAFLVLVVLLPCSPVVPPQWAKDADPVRGITTGAQADPSVVLVVCLVPPAAQVCPWHKYKYWDWGATPPVHRGNHQQRGRIFTKIKMKTWHQDPVSVVVSLVSLVVSVVSSCVVQVFDKDKAAEDFQAQDDGFKIFIWGFFQPFPWKKKDFPFDSHIHTLLRAFFAAPDPAADDQDDDKDKFFAPPQQALVSVCVVVVDDQQQEKAWFWWDFCPPPAIETEIEGRVWDFNQSQQCNPNGAPPPIGGDDQVSLCVQLVEGRRQDDDQPRRHHYEYENSVLRYFQHKHRNSYYRMIMGGDGDPVRYHHHHYDHTTGDDFQGQRPVRTHGMDIGHTRTFKMKGWDALSSLVSPVRWYADPVGHTGRITMMMMMGRSSSVSSSQQSHAADPLAGAGDLSRQSFQEEEAEDPCVDPVSVVVSVVLSVVCVVVVGGYYYHPDDVVQPPVNVVSSCLNSNHFKYWYTYPVLVVVQWIWIDGSPDPDIDTHRVVCVCVVSVVVSD/DFACVQQAPADDDQADFFLQVLCNNLNQWDDPDFLRIDGGPLNVLLLVLLVVLLVVLCVVLPAAEDADAQKAFLVLCVLLPCSPVVPPQWAKDADPVRGITTGAQADPSVVLVVQLVPPAALVCPWHKYKYFYWGATPQVHQGNHQQRGGIFTKIKMKTWAQDPVSVVVSLVSQVVSVVSSCVLQVFDKDKAAEDQQAQDDGFKIFIWGFFQPFPWKKKDFPFDRHIHTLLRAFAADPDDAADDQPDDKDKDFAPPQQALVCCCVVVVDPQQQEKAWFWWDFCPPPAIEIEIEGRVWDFNQSQQCNPNGGPPPIGTDDQVSLCVQLVEGRSQDDDQSRRHHYEYENSVLRYFQHKHRPSYYRMIMGSDGDPVRYHDHHYDHTTGDDAQGQRPVNTGGMHMGGTRTFKMKGWDALSSQVSVVRWYQDPVGRTGRITMMMMMGRSSSVSSSQQSHAADPLAGAGDPSSQSFQEEEAEQACVPPVSVVLSVVVVVVCVVVPGGYYYHPDHPVQHVVNVVSSCLNSRHFKYWYGYPVQVVVQWIWIDGSPDPDIDTHRVPCVVVVSCVVSVD

Sequence (1140 aa):
HHMRTSQYLLSTLKETPADAVVISHQLLLRRAGMIRRLASGLYTWLPMGLRVLRKVETIVREEMNAAGALEVLMPAVQPAELWQESGRWEQYGPELLRLKDRHEREFCVGPTHEEVITDLARNELNSYKQLPINFYQIQTKFRDEIRPRFGLMRGREFIMKDAYSFHLSQDDSLQQTYDGMYQAYSSKIFSRLGLDFRPVQADNGSIGGSGSHEFHVLANSGEDDIVFSDSSDDYAANNIEKAEAVPRESARGSATEDMRLVDTPNTKTIAALVDGFQLPIEKTIKTLVVHGAEEGTLVALIVRGDHELNEIKAANQPLVASPLVFASEAEIRAAIGAGPGSLGPVNLPIACIVDRSVALMSDFAAGANIEDKHYFFGVNWEERDLPLPEVADLRNVVEGDPSPDGKGTTLVIKRGIEVGHIFQLGTKYSEAMKLSVLSEQGKPVNLIMGCYGIGVSRVVAAAIEQNHDERGILWPSALAPFQIALVPLKYETESVKQATDKLYAELTAAGFEVLLDDRDKKTSPGVKFADMELIGIPHRIVISDRGLSSEGVLEYKGRRDSESQNLPIGELMSFITEKLSHMRTSQYLLSTPADAVVISHQLLLRAGMIRRLASGLYTWLPMGLRVLRKVETIVREEMNAAGALEVLMPAVQPAELWQESGRWEQYGPELLRLKDRHEREFCVGPTHEEVITDLARNELNSYKQLPINFYQIQTKFRDEIRPRFGLMRGREFIMKDAYSFHLSQDDSLQQTYDGMYQAYSSKIFSRLGLDFRPVQADNNGSIGGSGSHEFHVLANSGEDDIVFSDSSDYAANIEKAEAVPRESARGSATEDMRLVDTPNTKTIAALVDGFQLPIEKTIKTLVVHGAEEGTLVALIVRGDHELNEIKAANQPLVASPLVFASEAEIRAAIGAGPGSLGPVNLPIACIVDRSVALMSDFAAGANIEDKHYFGVNWERDLPLPEVADLRNVVEGDPSPDGKGTLVIKRGIEVGHIFQLGTKYSEAMKLSVLSEEQGKPVNLIMGCYGIGVSRVVAAAIEQNHDERGILWPSALAPFQIALVPLKYETESVKQATDKLYAELTAAGFEVLLDDRDKKTSPGVKFADMELIGIPHRIVISDRGLSEGVLEYKGRRDSESQNLPIGELMSFITEKLSR

Nearest PDB structures (foldseek):
  8w8j-assembly1_B  TM=1.002E+00  e=0.000E+00  Pseudomonas aeruginosa
  8w9i-assembly1_B  TM=1.001E+00  e=0.000E+00  Pseudomonas aeruginosa
  5ucm-assembly1_A  TM=9.969E-01  e=0.000E+00  Pseudomonas aeruginosa PAO1
  8w9i-assembly1_A  TM=9.907E-01  e=0.000E+00  Pseudomonas aeruginosa
  5znk-assembly1_A  TM=9.240E-01  e=6.613E-81  Staphylococcus aureus

B-factor: mean 29.26, std 10.5, range [11.06, 84.44]